Protein 5WHS (pdb70)

Nearest PDB structures (foldseek):
  5whs-assembly1_B  TM=1.001E+00  e=0.000E+00  Neurospora crassa OR74A
  5whq-assembly1_B  TM=9.980E-01  e=0.000E+00  Neurospora crassa OR74A
  6cdq-assembly1_B  TM=9.892E-01  e=3.517E-97  Burkholderia pseudomallei 1710b
  5sx2-assembly1_A  TM=9.886E-01  e=2.343E-95  Burkholderia pseudomallei 1710b
  3ut2-assembly1_B  TM=9.858E-01  e=5.248E-91  Pyricularia oryzae 70-15

Solvent-accessible surface area: 51365 Å² total

Organism: Neurospora crassa (strain ATCC 24698 / 74-OR23-1A / CBS 708.71 / DSM 1257 / FGSC 987) (NCBI:txid367110)

Radius of gyration: 34.77 Å; Cα contacts (8 Å, |Δi|>4): 2905; chains: 2; bounding box: 70×86×104 Å

Secondary structure (DSSP, 8-state):
---SSTT-S--HHHH-TTS---GGGS-S-GGG--S-TT--HHHHHHTS-HHHHHHHHHHHTT--BTTBPPGGG-THHHHHHH---GGG--TTT---SSTT-GGGSTTGGG-TT-TTHHHHHHHTHHHHHHHGGGS-HHHHHHHHHHHHHHHTT-----EEE-PPP-SS--TT----S-SSTT--TTTB---SS-PBPTT---SSTT-SSS-SS-GGG---HHHHHHHHHHHHHTTT--HHHHHHHHHHHTTS----B-S-GGGB---GGGS-GGGTT----B-STTSSGGG-BSSS------S-TTS-SSHHHHHHHHSEEEEEE-TT--EEEEEES----EEPSS-TT-EE--EE-HHHHHHHHSHHHHHHHHHHHH-HHHHHHHHHHHHHHHHHTTS-SGGG-EEEE--SSPPTTS---PPP-SBPP-HHHHHHHHHHHHHTT--HHHHHHHHHHHHTT-BTTTTB-SSTB-GGGSTTGGG-GGG-HHHHHHHHHHHHHHHHHHHSSSTTB---HHHHHHHHHHHHHHHTTSSPPP------B--GGG--TTGGGGGS-S-BGGGTB----SSS-HHHHHHHHHHHTT--HHHHHHHHHHHHHTT--TT---BT---SSTTS--SHHHHHHS-TTEEEEESSSSSSEEEEEETTT--EEEEEEHHHHHHHHSHHHHHHHHHHTSTT-HHHHHHHHHHHHHHHHTTT-TT-/---SSTT-S--HHHH-TTS---GGGS-S-GGG--S-TT--HHHHHHTS-HHHHHHHHHHHTT--BTTBPPGGG-THHHHHHH---GGG--TTT---SSTT-GGGSTTGGG-TT-TTHHHHHHTTHHHHHHHGGGS-HHHHHHHHHHHHHHHTT-------B------S---S----S-SSTT--TTTB---S-PPBPTT---SSTT-SSS-TT-GGG---HHHHHHHHHHHHHTTT--HHHHHHHHHHHTTS----BSS-GGGB---GGGS-GGGTT----B-STTSSGGG-BSSS------S-TTS-SSHHHHHHHHS-EEEEE-TTS-EEEEESS----EEPSS-TT-EE--EE-HHHHHHHHSHHHHHHHHHHHH-HHHHHHHHHHHHHHHHHTTS-SGGG-BSTT--SSPPTTS---PPP-SBPP-HHHHHHHHHHHHTT---HHHHHHHHHHHHTT-BTTTTB-SSTB-GGGSTTGGG-GGG-HHHHHHHHHHHHHHHHHHHHS-SSB---HHHHHHHHHHHHHHHHH-SPPP------B--GGG--TTGGGGGS-S-BGGGTB----SSS-HHHHHHHHHHHTT--HHHHHHHHHHHHHTT--TT---TT---SSTTS--SHHHHHHS-TTEEEEESSSSSS-EEEEETTT--EEEEE-HHHHHHHHSHHHHHHHHHHHSTT-HHHHHHHHHHHHHHHHTTT-TT-

Foldseek 3Di:
DLDPDVVHRDDPCNVCVPDDDQVLLVPQDCVLPPDDPPDDQQVLQVPFPVVVLLVVLLVLQQDADPVFGDFLSGCQLVLLLQLLQLLLAFLLQRFGGLLAVLCLDPPNVFFLSCAPVLVVVVSCVVSCVVRDSNDASSQVSLVSNVSLQVSQPADFQFGFDQRHYTRHRRDLDDLDDDPDFQDAPGQFCDDLDTHGDPPHLDRGRRDSFYDQCARVQPLDLQSRLVRQQRSVVRNPDHLLLSLLAVQQSLQADWAAAQAALVQWFHGQVPDDPVVPRHGRQGNQDPCHDNNDDRNNAGARQAQCRSHDDRRRLVVLPPFDWDWDAGNHGGIWIFGDDDDFRHDGRPDPVDGHGHIGTSNSNSQCPHVVSVVSSVVCVVPVVVSSVSNSVSSNCSNCQQQAACLSTDDDGDDPDDDQSHLYFDFDDFDEDDPVVLVVLLVQLVVLVQDLLLLQLQLCLQLLLFFNSRLDGGLFQVCCVPPPVCPFLLNQNVSNVVSQVSLVVSQVVCPPPVPRYHAASSLSSNSSNQSLLCVQEVDRFDGDDRGHHHDVSNPDNVSSVSSRDCAELLQRGHADDPVDGNQSSHSSSCSRLSHRLLLSLLSSQQSLLQQNHRPRDNAQNQDPRRNHGWLSSLQRLQDPQWDWDAPDPPQFKIWIAGPVPRHTHGMHGPSRNCCVVPPVSVVSSVQCNDPPRTVVSSVSNSVSSVSSNCSSPSVD/DQDPDVPHDDDPCRVCVPDDDLVLQPPQDVVQPPDDPPDDQQVLLVVFPVVVLLVVLLVLQQDADPVFGDFLSGCQLVLLLQLLQLLLAFLQQLFGGLLAPLCLAPPNVQFLQCAPSLVVVVSCVVSCVVSDSNAASSQCSNVSNVSLCVSQPADFQFGFDQRHYGRHHNPLDDQDDDDDFQDQVRQWPDDLDTDGHPPHLDRGRRDRFYDQCARVQPLDLQSLLSSLQRSVVRNPDHLLLSLLAVQQSLQADWADAQAAQVQWFHGQVPDDVVVPRHGRQGNQDPCHHNNDHRNNATARQALDRSHDDRRRLVVLPPFDWDWDAGNHGGIWIFGDPDDFRHDGRPDPVDGHTHIGTSNSNSLCVHVVSVVSSVVCVVPVVVSSVSNSVSSNCSNCQLVAACLSTDDDRDDPDDDLSHLDFDFDDFDEDDPVVLVVLLVLLVVLVQPLLLLQLQLLLQQLLFFNSRLDGGLFQPCCPPPPNLVQLLNQNVSNVVSQVSLVVSQCVVVVVDHRYHAASSQSSNSSSQSLQCVQEVDRFDGDGGGGHHDVSSPDNVSSVSSRDCAELLQGGHADDPVDGNQRSHSSSCSRLSHRLLLSLLSSQQSLLQQNHSPRDNAQVQDPRRRHGWNRSLLRLLPPQWDWDAPDDVQFKIWTAGPVPRHTRHMHGPSRNCCCVPPVSVVSSVQCNDPPHGVVSSVSNSVSSVSSNCSNPSVD

B-factor: mean 28.71, std 11.27, range [2.39, 112.09]

CATH classification: 1.10.520.10 (+3 more: 1.10.420.10, 1.10.520.10, 1.10.420.10)

Structure (mmCIF, N/CA/C/O backbone):
data_5WHS
#
_entry.id   5WHS
#
_cell.length_a   71.810
_cell.length_b   142.350
_cell.length_c   183.110
_cell.angle_alpha   90.00
_cell.angle_beta   90.00
_cell.angle_gamma   90.00
#
_symmetry.space_group_name_H-M   'P 21 21 21'
#
loop_
_entity.id
_entity.type
_entity.pdbx_description
1 polymer Catalase-peroxidase
2 non-polymer 'PROTOPORPHYRIN IX CONTAINING FE'
3 water water
#
loop_
_atom_site.group_PDB
_atom_site.id
_atom_site.type_symbol
_atom_site.label_atom_id
_atom_site.label_alt_id
_atom_site.label_comp_id
_atom_site.label_asym_id
_atom_site.label_entity_id
_atom_site.label_seq_id
_atom_site.pdbx_PDB_ins_code
_atom_site.Cartn_x
_atom_site.Cartn_y
_atom_site.Cartn_z
_atom_site.occupancy
_atom_site.B_iso_or_equiv
_atom_site.auth_seq_id
_atom_site.auth_comp_id
_atom_site.auth_asym_id
_atom_site.auth_atom_id
_atom_site.pdbx_PDB_model_num
ATOM 1 N N . ARG A 1 22 ? 27.812 15.222 39.757 1.00 43.36 7 ARG A N 1
ATOM 2 C CA . ARG A 1 22 ? 29.205 15.539 39.465 1.00 44.59 7 ARG A CA 1
ATOM 3 C C . ARG A 1 22 ? 29.357 16.104 38.056 1.00 44.55 7 ARG A C 1
ATOM 4 O O . ARG A 1 22 ? 28.620 15.732 37.143 1.00 44.07 7 ARG A O 1
ATOM 12 N N . LYS A 1 23 ? 30.318 17.007 37.888 1.00 44.16 8 LYS A N 1
ATOM 13 C CA . LYS A 1 23 ? 30.568 17.624 36.599 1.00 44.82 8 LYS A CA 1
ATOM 14 C C . LYS A 1 23 ? 30.688 16.552 35.497 1.00 47.35 8 LYS A C 1
ATOM 15 O O . LYS A 1 23 ? 31.756 16.305 34.940 1.00 38.94 8 LYS A O 1
ATOM 21 N N . SER A 1 24 ? 29.539 15.908 35.225 1.00 45.92 9 SER A N 1
ATOM 22 C CA . SER A 1 24 ? 29.350 14.875 34.211 1.00 39.56 9 SER A CA 1
ATOM 23 C C . SER A 1 24 ? 28.718 15.510 32.975 1.00 34.47 9 SER A C 1
ATOM 24 O O . SER A 1 24 ? 27.955 16.359 33.103 1.00 29.48 9 SER A O 1
ATOM 27 N N . ASN A 1 25 ? 29.033 15.086 31.773 1.00 32.19 10 ASN A N 1
ATOM 28 C CA . ASN A 1 25 ? 28.436 15.718 30.594 1.00 31.98 10 ASN A CA 1
ATOM 29 C C . ASN A 1 25 ? 26.987 15.439 30.269 1.00 33.53 10 ASN A C 1
ATOM 30 O O . ASN A 1 25 ? 26.627 15.114 29.189 1.00 29.45 10 ASN A O 1
ATOM 35 N N . VAL A 1 26 ? 26.152 15.618 31.262 1.00 37.62 11 VAL A N 1
ATOM 36 C CA . VAL A 1 26 ? 24.762 15.353 31.112 1.00 37.75 11 VAL A CA 1
ATOM 37 C C . VAL A 1 26 ? 23.988 16.410 31.836 1.00 38.91 11 VAL A C 1
ATOM 38 O O . VAL A 1 26 ? 24.555 17.259 32.435 1.00 35.92 11 VAL A O 1
ATOM 42 N N . GLY A 1 27 ? 22.676 16.328 31.768 1.00 41.29 12 GLY A N 1
ATOM 43 C CA . GLY A 1 27 ? 21.850 17.247 32.481 1.00 39.98 12 GLY A CA 1
ATOM 44 C C . GLY A 1 27 ? 22.104 16.966 33.930 1.00 39.42 12 GLY A C 1
ATOM 45 O O . GLY A 1 27 ? 22.060 15.830 34.367 1.00 40.64 12 GLY A O 1
ATOM 46 N N . GLY A 1 28 ? 22.385 18.006 34.691 1.00 36.98 13 GLY A N 1
ATOM 47 C CA . GLY A 1 28 ? 22.652 17.840 36.094 1.00 36.69 13 GLY A CA 1
ATOM 48 C C . GLY A 1 28 ? 24.112 17.883 36.414 1.00 35.04 13 GLY A C 1
ATOM 49 O O . GLY A 1 28 ? 24.471 17.962 37.544 1.00 31.50 13 GLY A O 1
ATOM 50 N N . GLY A 1 29 ? 24.967 17.842 35.401 1.00 34.32 14 GLY A N 1
ATOM 51 C CA . GLY A 1 29 ? 26.397 17.857 35.610 1.00 33.26 14 GLY A CA 1
ATOM 52 C C . GLY A 1 29 ? 27.062 19.146 35.233 1.00 31.24 14 GLY A C 1
ATOM 53 O O . GLY A 1 29 ? 26.457 20.021 34.691 1.00 30.03 14 GLY A O 1
ATOM 54 N N . GLY A 1 30 ? 28.329 19.254 35.553 1.00 30.78 15 GLY A N 1
ATOM 55 C CA . GLY A 1 30 ? 29.109 20.411 35.233 1.00 30.84 15 GLY A CA 1
ATOM 56 C C . GLY A 1 30 ? 29.229 21.450 36.305 1.00 31.20 15 GLY A C 1
ATOM 57 O O . GLY A 1 30 ? 28.628 21.333 37.352 1.00 30.86 15 GLY A O 1
ATOM 58 N N . THR A 1 31 ? 30.028 22.470 36.011 1.00 31.28 16 THR A N 1
ATOM 59 C CA . THR A 1 31 ? 30.256 23.606 36.892 1.00 31.04 16 THR A CA 1
ATOM 60 C C . THR A 1 31 ? 28.995 24.401 37.082 1.00 29.93 16 THR A C 1
ATOM 61 O O . THR A 1 31 ? 28.285 24.644 36.153 1.00 27.56 16 THR A O 1
ATOM 65 N N . ARG A 1 32 ? 28.720 24.764 38.317 1.00 28.68 17 ARG A N 1
ATOM 66 C CA . ARG A 1 32 ? 27.531 25.484 38.672 1.00 28.94 17 ARG A CA 1
ATOM 67 C C . ARG A 1 32 ? 27.764 26.914 39.043 1.00 27.50 17 ARG A C 1
ATOM 68 O O . ARG A 1 32 ? 28.865 27.347 39.127 1.00 26.05 17 ARG A O 1
ATOM 76 N N . ASN A 1 33 ? 26.694 27.638 39.257 1.00 25.25 18 ASN A N 1
ATOM 77 C CA . ASN A 1 33 ? 26.807 29.013 39.703 1.00 25.57 18 ASN A CA 1
ATOM 78 C C . ASN A 1 33 ? 27.486 29.102 41.073 1.00 26.81 18 ASN A C 1
ATOM 79 O O . ASN A 1 33 ? 28.246 30.042 41.322 1.00 26.17 18 ASN A O 1
ATOM 84 N N . HIS A 1 34 ? 27.228 28.133 41.934 1.00 26.55 19 HIS A N 1
ATOM 85 C CA . HIS A 1 34 ? 27.835 28.103 43.233 1.00 27.63 19 HIS A CA 1
ATOM 86 C C . HIS A 1 34 ? 29.345 27.954 43.147 1.00 28.25 19 HIS A C 1
ATOM 87 O O . HIS A 1 34 ? 30.020 28.408 44.016 1.00 29.70 19 HIS A O 1
ATOM 94 N N . ASP A 1 35 ? 29.861 27.330 42.092 1.00 27.20 20 ASP A N 1
ATOM 95 C CA . ASP A 1 35 ? 31.300 27.219 41.857 1.00 26.80 20 ASP A CA 1
ATOM 96 C C . ASP A 1 35 ? 31.886 28.555 41.392 1.00 25.27 20 ASP A C 1
ATOM 97 O O . ASP A 1 35 ? 32.920 28.990 41.879 1.00 24.68 20 ASP A O 1
ATOM 102 N N . TRP A 1 36 ? 31.233 29.219 40.475 1.00 25.35 21 TRP A N 1
ATOM 103 C CA . TRP A 1 36 ? 31.788 30.474 39.964 1.00 26.02 21 TRP A CA 1
ATOM 104 C C . TRP A 1 36 ? 31.671 31.624 40.961 1.00 23.96 21 TRP A C 1
ATOM 105 O O . TRP A 1 36 ? 32.521 32.512 40.983 1.00 23.54 21 TRP A O 1
ATOM 116 N N . TRP A 1 37 ? 30.624 31.626 41.751 1.00 23.95 22 TRP A N 1
ATOM 117 C CA . TRP A 1 37 ? 30.322 32.747 42.642 1.00 23.28 22 TRP A CA 1
ATOM 118 C C . TRP A 1 37 ? 29.954 32.243 44.031 1.00 23.10 22 TRP A C 1
ATOM 119 O O . TRP A 1 37 ? 28.786 32.268 44.422 1.00 21.76 22 TRP A O 1
ATOM 130 N N . PRO A 1 38 ? 30.947 31.793 44.809 1.00 23.03 23 PRO A N 1
ATOM 131 C CA . PRO A 1 38 ? 30.660 31.288 46.172 1.00 22.74 23 PRO A CA 1
ATOM 132 C C . PRO A 1 38 ? 30.084 32.341 47.104 1.00 22.42 23 PRO A C 1
ATOM 133 O O . PRO A 1 38 ? 29.364 31.995 48.045 1.00 22.35 23 PRO A O 1
ATOM 137 N N . ALA A 1 39 ? 30.419 33.618 46.893 1.00 21.92 24 ALA A N 1
ATOM 138 C CA . ALA A 1 39 ? 29.916 34.671 47.757 1.00 22.83 24 ALA A CA 1
ATOM 139 C C . ALA A 1 39 ? 28.486 35.071 47.414 1.00 24.77 24 ALA A C 1
ATOM 140 O O . ALA A 1 39 ? 27.858 35.781 48.199 1.00 25.23 24 ALA A O 1
ATOM 142 N N . GLN A 1 40 ? 28.013 34.687 46.235 1.00 25.64 25 GLN A N 1
ATOM 143 C CA . GLN A 1 40 ? 26.693 35.091 45.747 1.00 27.77 25 GLN A CA 1
ATOM 144 C C . GLN A 1 40 ? 25.475 34.657 46.563 1.00 28.58 25 GLN A C 1
ATOM 145 O O . GLN A 1 40 ? 25.299 33.478 46.863 1.00 28.98 25 GLN A O 1
ATOM 151 N N . LEU A 1 41 ? 24.626 35.628 46.900 1.00 27.54 26 LEU A N 1
ATOM 152 C CA . LEU A 1 41 ? 23.411 35.331 47.620 1.00 27.34 26 LEU A CA 1
ATOM 153 C C . LEU A 1 41 ? 22.506 34.404 46.821 1.00 27.08 26 LEU A C 1
ATOM 154 O O . LEU A 1 41 ? 22.317 34.592 45.623 1.00 29.72 26 LEU A O 1
ATOM 159 N N . ARG A 1 42 ? 21.962 33.378 47.455 1.00 28.60 27 ARG A N 1
ATOM 160 C CA . ARG A 1 42 ? 21.101 32.410 46.781 1.00 30.14 27 ARG A CA 1
ATOM 161 C C . ARG A 1 42 ? 19.722 32.333 47.391 1.00 28.55 27 ARG A C 1
ATOM 162 O O . ARG A 1 42 ? 19.592 32.407 48.578 1.00 28.91 27 ARG A O 1
ATOM 170 N N . LEU A 1 43 ? 18.692 32.156 46.559 1.00 27.96 28 LEU A N 1
ATOM 171 C CA . LEU A 1 43 ? 17.297 32.153 46.995 1.00 26.50 28 LEU A CA 1
ATOM 172 C C . LEU A 1 43 ? 16.695 30.760 47.062 1.00 26.82 28 LEU A C 1
ATOM 173 O O . LEU A 1 43 ? 15.471 30.626 47.045 1.00 27.46 28 LEU A O 1
ATOM 178 N N . ASN A 1 44 ? 17.489 29.730 47.149 1.00 29.75 29 ASN A N 1
ATOM 179 C CA . ASN A 1 44 ? 17.011 28.378 47.208 1.00 30.95 29 ASN A CA 1
ATOM 180 C C . ASN A 1 44 ? 16.152 28.019 48.367 1.00 31.15 29 ASN A C 1
ATOM 181 O O . ASN A 1 44 ? 15.248 27.259 48.257 1.00 34.54 29 ASN A O 1
ATOM 186 N N . ILE A 1 45 ? 16.454 28.550 49.508 1.00 28.58 30 ILE A N 1
ATOM 187 C CA . ILE A 1 45 ? 15.654 28.215 50.678 1.00 29.65 30 ILE A CA 1
ATOM 188 C C . ILE A 1 45 ? 14.233 28.766 50.642 1.00 30.42 30 ILE A C 1
ATOM 189 O O . ILE A 1 45 ? 13.407 28.393 51.474 1.00 30.70 30 ILE A O 1
ATOM 194 N N . LEU A 1 46 ? 13.919 29.594 49.682 1.00 29.60 31 LEU A N 1
ATOM 195 C CA . LEU A 1 46 ? 12.596 30.082 49.556 1.00 28.46 31 LEU A CA 1
ATOM 196 C C . LEU A 1 46 ? 11.845 29.294 48.481 1.00 31.28 31 LEU A C 1
ATOM 197 O O . LEU A 1 46 ? 10.746 29.655 48.157 1.00 29.58 31 LEU A O 1
ATOM 202 N N . ARG A 1 47 ? 12.445 28.222 47.950 1.00 34.47 32 ARG A N 1
ATOM 203 C CA . ARG A 1 47 ? 11.880 27.402 46.931 1.00 36.83 32 ARG A CA 1
ATOM 204 C C . ARG A 1 47 ? 11.866 25.961 47.356 1.00 38.35 32 ARG A C 1
ATOM 205 O O . ARG A 1 47 ? 11.968 25.081 46.536 1.00 39.92 32 ARG A O 1
ATOM 213 N N . GLN A 1 48 ? 11.749 25.700 48.621 1.00 40.01 33 GLN A N 1
ATOM 214 C CA . GLN A 1 48 ? 11.786 24.343 49.042 1.00 40.71 33 GLN A CA 1
ATOM 215 C C . GLN A 1 48 ? 10.465 23.752 49.427 1.00 41.03 33 GLN A C 1
ATOM 216 O O . GLN A 1 48 ? 9.536 24.455 49.732 1.00 41.64 33 GLN A O 1
ATOM 222 N N . HIS A 1 49 ? 10.413 22.433 49.440 1.00 41.34 34 HIS A N 1
ATOM 223 C CA . HIS A 1 49 ? 9.252 21.709 49.847 1.00 39.45 34 HIS A CA 1
ATOM 224 C C . HIS A 1 49 ? 7.974 22.049 49.110 1.00 38.08 34 HIS A C 1
ATOM 225 O O . HIS A 1 49 ? 6.935 22.225 49.703 1.00 36.65 34 HIS A O 1
ATOM 232 N N . THR A 1 50 ? 8.095 22.119 47.796 1.00 37.30 35 THR A N 1
ATOM 233 C CA . THR A 1 50 ? 7.021 22.434 46.876 1.00 36.12 35 THR A CA 1
ATOM 234 C C . THR A 1 50 ? 6.169 21.185 46.645 1.00 33.38 35 THR A C 1
ATOM 235 O O . THR A 1 50 ? 6.616 20.061 46.881 1.00 31.88 35 THR A O 1
ATOM 239 N N . PRO A 1 51 ? 4.923 21.373 46.188 1.00 30.37 36 PRO A N 1
ATOM 240 C CA . PRO A 1 51 ? 4.087 20.205 45.912 1.00 29.39 36 PRO A CA 1
ATOM 241 C C . PRO A 1 51 ? 4.655 19.277 44.860 1.00 29.65 36 PRO A C 1
ATOM 242 O O . PRO A 1 51 ? 4.382 18.074 44.890 1.00 31.07 36 PRO A O 1
ATOM 246 N N . VAL A 1 52 ? 5.399 19.803 43.926 1.00 30.23 37 VAL A N 1
ATOM 247 C CA . VAL A 1 52 ? 5.918 19.009 42.838 1.00 29.65 37 VAL A CA 1
ATOM 248 C C . VAL A 1 52 ? 6.757 17.839 43.266 1.00 30.01 37 VAL A C 1
ATOM 249 O O . VAL A 1 52 ? 6.735 16.797 42.668 1.00 28.87 37 VAL A O 1
ATOM 253 N N . SER A 1 53 ? 7.490 18.020 44.321 1.00 29.32 38 SER A N 1
ATOM 254 C CA . SER A 1 53 ? 8.291 16.977 44.822 1.00 28.42 38 SER A CA 1
ATOM 255 C C . SER A 1 53 ? 7.544 16.045 45.765 1.00 27.99 38 SER A C 1
ATOM 256 O O . SER A 1 53 ? 8.072 15.031 46.121 1.00 26.78 38 SER A O 1
ATOM 259 N N . ASN A 1 54 ? 6.309 16.379 46.143 1.00 26.36 39 ASN A N 1
ATOM 260 C CA . ASN A 1 54 ? 5.455 15.625 47.063 1.00 25.49 39 ASN A CA 1
ATOM 261 C C . ASN A 1 54 ? 4.601 14.630 46.262 1.00 25.39 39 ASN A C 1
ATOM 262 O O . ASN A 1 54 ? 3.964 15.026 45.278 1.00 24.92 39 ASN A O 1
ATOM 267 N N . PRO A 1 55 ? 4.572 13.349 46.643 1.00 25.03 40 PRO A N 1
ATOM 268 C CA . PRO A 1 55 ? 3.780 12.387 45.849 1.00 25.65 40 PRO A CA 1
ATOM 269 C C . PRO A 1 55 ? 2.308 12.364 46.240 1.00 26.84 40 PRO A C 1
ATOM 270 O O . PRO A 1 55 ? 1.460 12.024 45.409 1.00 24.37 40 PRO A O 1
ATOM 274 N N . LEU A 1 56 ? 2.004 12.705 47.496 1.00 29.16 41 LEU A N 1
ATOM 275 C CA . LEU A 1 56 ? 0.666 12.530 48.039 1.00 32.16 41 LEU A CA 1
ATOM 276 C C . LEU A 1 56 ? -0.378 13.306 47.264 1.00 36.19 41 LEU A C 1
ATOM 277 O O . LEU A 1 56 ? -0.064 14.349 46.665 1.00 37.98 41 LEU A O 1
ATOM 282 N N . ASP A 1 57 ? -1.617 12.816 47.247 1.00 40.51 42 ASP A N 1
ATOM 283 C CA . ASP A 1 57 ? -2.616 13.527 46.461 1.00 43.13 42 ASP A CA 1
ATOM 284 C C . ASP A 1 57 ? -2.843 14.912 47.044 1.00 43.57 42 ASP A C 1
ATOM 285 O O . ASP A 1 57 ? -2.667 15.147 48.238 1.00 39.50 42 ASP A O 1
ATOM 290 N N . LYS A 1 58 ? -3.218 15.838 46.170 1.00 48.04 43 LYS A N 1
ATOM 291 C CA . LYS A 1 58 ? -3.198 17.241 46.547 1.00 51.06 43 LYS A CA 1
ATOM 292 C C . LYS A 1 58 ? -4.171 17.524 47.692 1.00 47.50 43 LYS A C 1
ATOM 293 O O . LYS A 1 58 ? -3.960 18.452 48.473 1.00 37.28 43 LYS A O 1
ATOM 299 N N . ASP A 1 59 ? -5.210 16.698 47.837 1.00 50.34 44 ASP A N 1
ATOM 300 C CA . ASP A 1 59 ? -6.170 16.868 48.921 1.00 52.94 44 ASP A CA 1
ATOM 301 C C . ASP A 1 59 ? -5.614 16.426 50.272 1.00 53.58 44 ASP A C 1
ATOM 302 O O . ASP A 1 59 ? -6.161 16.822 51.307 1.00 52.60 44 ASP A O 1
ATOM 307 N N . PHE A 1 60 ? -4.622 15.549 50.282 1.00 47.90 45 PHE A N 1
ATOM 308 C CA . PHE A 1 60 ? -4.122 14.934 51.490 1.00 40.60 45 PHE A CA 1
ATOM 309 C C . PHE A 1 60 ? -3.958 15.767 52.715 1.00 39.76 45 PHE A C 1
ATOM 310 O O . PHE A 1 60 ? -3.287 16.751 52.729 1.00 40.17 45 PHE A O 1
ATOM 318 N N . ASP A 1 61 ? -4.594 15.319 53.768 1.00 37.99 46 ASP A N 1
ATOM 319 C CA . ASP A 1 61 ? -4.439 15.992 55.042 1.00 37.55 46 ASP A CA 1
ATOM 320 C C . ASP A 1 61 ? -3.928 14.971 56.055 1.00 35.64 46 ASP A C 1
ATOM 321 O O . ASP A 1 61 ? -4.606 13.967 56.320 1.00 32.11 46 ASP A O 1
ATOM 326 N N . TYR A 1 62 ? -2.747 15.172 56.619 1.00 32.72 47 TYR A N 1
ATOM 327 C CA . TYR A 1 62 ? -2.184 14.204 57.539 1.00 31.76 47 TYR A CA 1
ATOM 328 C C . TYR A 1 62 ? -2.891 14.183 58.854 1.00 32.80 47 TYR A C 1
ATOM 329 O O . TYR A 1 62 ? -3.269 13.158 59.339 1.00 31.61 47 TYR A O 1
ATOM 338 N N . ALA A 1 63 ? -3.099 15.339 59.416 1.00 33.66 48 ALA A N 1
ATOM 339 C CA . ALA A 1 63 ? -3.794 15.386 60.692 1.00 34.44 48 ALA A CA 1
ATOM 340 C C . ALA A 1 63 ? -5.049 14.526 60.668 1.00 34.88 48 ALA A C 1
ATOM 341 O O . ALA A 1 63 ? -5.307 13.758 61.602 1.00 30.96 48 ALA A O 1
ATOM 343 N N . ALA A 1 64 ? -5.828 14.633 59.609 1.00 36.99 49 ALA A N 1
ATOM 344 C CA . ALA A 1 64 ? -7.015 13.792 59.502 1.00 37.94 49 ALA A CA 1
ATOM 345 C C . ALA A 1 64 ? -6.629 12.325 59.330 1.00 34.87 49 ALA A C 1
ATOM 346 O O . ALA A 1 64 ? -7.274 11.447 59.904 1.00 32.53 49 ALA A O 1
ATOM 348 N N . ALA A 1 65 ? -5.574 12.054 58.568 1.00 33.70 50 ALA A N 1
ATOM 349 C CA . ALA A 1 65 ? -5.170 10.658 58.339 1.00 32.18 50 ALA A CA 1
ATOM 350 C C . ALA A 1 65 ? -4.602 10.035 59.616 1.00 31.18 50 ALA A C 1
ATOM 351 O O . ALA A 1 65 ? -4.845 8.861 59.895 1.00 28.41 50 ALA A O 1
ATOM 353 N N . PHE A 1 66 ? -3.882 10.801 60.415 1.00 29.59 51 PHE A N 1
ATOM 354 C CA . PHE A 1 66 ? -3.350 10.334 61.682 1.00 30.42 51 PHE A CA 1
ATOM 355 C C . PHE A 1 66 ? -4.451 10.047 62.668 1.00 30.41 51 PHE A C 1
ATOM 356 O O . PHE A 1 66 ? -4.426 9.079 63.354 1.00 28.75 51 PHE A O 1
ATOM 364 N N . LYS A 1 67 ? -5.422 10.918 62.760 1.00 31.92 52 LYS A N 1
ATOM 365 C CA . LYS A 1 67 ? -6.534 10.666 63.670 1.00 33.52 52 LYS A CA 1
ATOM 366 C C . LYS A 1 67 ? -7.269 9.360 63.341 1.00 32.26 52 LYS A C 1
ATOM 367 O O . LYS A 1 67 ? -7.839 8.740 64.226 1.00 31.81 52 LYS A O 1
ATOM 373 N N . SER A 1 68 ? -7.255 8.906 62.099 1.00 31.53 53 SER A N 1
ATOM 374 C CA . SER A 1 68 ? -7.879 7.644 61.746 1.00 30.94 53 SER A CA 1
ATOM 375 C C . SER A 1 68 ? -6.978 6.440 61.926 1.00 30.28 53 SER A C 1
ATOM 376 O O . SER A 1 68 ? -7.322 5.342 61.579 1.00 28.81 53 SER A O 1
ATOM 379 N N . LEU A 1 69 ? -5.812 6.648 62.485 1.00 29.08 54 LEU A N 1
ATOM 380 C CA . LEU A 1 69 ? -4.904 5.543 62.691 1.00 29.89 54 LEU A CA 1
ATOM 381 C C . LEU A 1 69 ? -5.421 4.623 63.778 1.00 28.82 54 LEU A C 1
ATOM 382 O O . LEU A 1 69 ? -6.089 5.049 64.709 1.00 27.26 54 LEU A O 1
ATOM 387 N N . ASP A 1 70 ? -5.132 3.346 63.637 1.00 31.04 55 ASP A N 1
ATOM 388 C CA . ASP A 1 70 ? -5.313 2.394 64.727 1.00 32.26 55 ASP A CA 1
ATOM 389 C C . ASP A 1 70 ? -4.092 2.549 65.640 1.00 32.62 55 ASP A C 1
ATOM 390 O O . ASP A 1 70 ? -3.131 1.749 65.615 1.00 33.97 55 ASP A O 1
ATOM 395 N N . TYR A 1 71 ? -4.137 3.607 66.452 1.00 32.87 56 TYR A N 1
ATOM 396 C CA . TYR A 1 71 ? -2.991 3.999 67.261 1.00 31.23 56 TYR A CA 1
ATOM 397 C C . TYR A 1 71 ? -2.499 2.848 68.151 1.00 30.54 56 TYR A C 1
ATOM 398 O O . TYR A 1 71 ? -1.311 2.578 68.237 1.00 32.53 56 TYR A O 1
ATOM 407 N N . GLU A 1 72 ? -3.424 2.125 68.763 1.00 32.40 57 GLU A N 1
ATOM 408 C CA . GLU A 1 72 ? -3.074 1.058 69.665 1.00 33.46 57 GLU A CA 1
ATOM 409 C C . GLU A 1 72 ? -2.513 -0.162 68.956 1.00 30.01 57 GLU A C 1
ATOM 410 O O . GLU A 1 72 ? -1.610 -0.829 69.462 1.00 27.73 57 GLU A O 1
ATOM 416 N N . GLY A 1 73 ? -3.052 -0.480 67.808 1.00 29.25 58 GLY A N 1
ATOM 417 C CA . GLY A 1 73 ? -2.480 -1.559 67.004 1.00 29.71 58 GLY A CA 1
ATOM 418 C C . GLY A 1 73 ? -1.044 -1.279 66.630 1.00 29.01 58 GLY A C 1
ATOM 419 O O . GLY A 1 73 ? -0.197 -2.179 66.645 1.00 28.69 58 GLY A O 1
ATOM 420 N N . LEU A 1 74 ? -0.745 -0.021 66.310 1.00 28.92 59 LEU A N 1
ATOM 421 C CA . LEU A 1 74 ? 0.616 0.357 65.946 1.00 29.91 59 LEU A CA 1
ATOM 422 C C . LEU A 1 74 ? 1.573 0.221 67.125 1.00 28.69 59 LEU A C 1
ATOM 423 O O . LEU A 1 74 ? 2.709 -0.235 66.956 1.00 27.02 59 LEU A O 1
ATOM 428 N N . LYS A 1 75 ? 1.129 0.613 68.318 1.00 29.75 60 LYS A N 1
ATOM 429 C CA . LYS A 1 75 ? 1.981 0.495 69.473 1.00 31.58 60 LYS A CA 1
ATOM 430 C C . LYS A 1 75 ? 2.270 -0.964 69.821 1.00 32.86 60 LYS A C 1
ATOM 431 O O . LYS A 1 75 ? 3.382 -1.297 70.244 1.00 33.05 60 LYS A O 1
ATOM 437 N N . LYS A 1 76 ? 1.310 -1.830 69.625 1.00 36.04 61 LYS A N 1
ATOM 438 C CA . LYS A 1 76 ? 1.432 -3.231 69.852 1.00 37.02 61 LYS A CA 1
ATOM 439 C C . LYS A 1 76 ? 2.472 -3.809 68.942 1.00 35.99 61 LYS A C 1
ATOM 440 O O . LYS A 1 76 ? 3.299 -4.589 69.347 1.00 35.64 61 LYS A O 1
ATOM 446 N N . ASP A 1 77 ? 2.403 -3.411 67.696 1.00 29.99 62 ASP A N 1
ATOM 447 C CA . ASP A 1 77 ? 3.296 -3.849 66.666 1.00 27.19 62 ASP A CA 1
ATOM 448 C C . ASP A 1 77 ? 4.715 -3.414 66.932 1.00 25.66 62 ASP A C 1
ATOM 449 O O . ASP A 1 77 ? 5.646 -4.124 66.707 1.00 25.86 62 ASP A O 1
ATOM 454 N N . LEU A 1 78 ? 4.854 -2.219 67.422 1.00 23.00 63 LEU A N 1
ATOM 455 C CA . LEU A 1 78 ? 6.102 -1.686 67.745 1.00 24.88 63 LEU A CA 1
ATOM 456 C C . LEU A 1 78 ? 6.620 -2.408 68.927 1.00 27.86 63 LEU A C 1
ATOM 457 O O . LEU A 1 78 ? 7.787 -2.511 69.105 1.00 31.10 63 LEU A O 1
ATOM 462 N N . THR A 1 79 ? 5.738 -2.915 69.746 1.00 29.42 64 THR A N 1
ATOM 463 C CA . THR A 1 79 ? 6.129 -3.641 70.915 1.00 30.94 64 THR A CA 1
ATOM 464 C C . THR A 1 79 ? 6.630 -5.031 70.536 1.00 31.71 64 THR A C 1
ATOM 465 O O . THR A 1 79 ? 7.532 -5.557 71.138 1.00 30.02 64 THR A O 1
ATOM 469 N N . LYS A 1 80 ? 6.049 -5.609 69.511 1.00 33.90 65 LYS A N 1
ATOM 470 C CA . LYS A 1 80 ? 6.463 -6.900 69.058 1.00 36.11 65 LYS A CA 1
ATOM 471 C C . LYS A 1 80 ? 7.755 -6.799 68.363 1.00 36.41 65 LYS A C 1
ATOM 472 O O . LYS A 1 80 ? 8.575 -7.671 68.486 1.00 37.85 65 LYS A O 1
ATOM 478 N N . LEU A 1 81 ? 7.931 -5.730 67.605 1.00 35.66 66 LEU A N 1
ATOM 479 C CA . LEU A 1 81 ? 9.174 -5.514 66.883 1.00 33.28 66 LEU A CA 1
ATOM 480 C C . LEU A 1 81 ? 10.373 -5.448 67.828 1.00 30.35 66 LEU A C 1
ATOM 481 O O . LEU A 1 81 ? 11.498 -5.756 67.427 1.00 29.61 66 LEU A O 1
ATOM 486 N N . MET A 1 82 ? 10.132 -5.047 69.049 1.00 28.61 67 MET A N 1
ATOM 487 C CA . MET A 1 82 ? 11.222 -4.875 69.995 1.00 28.29 67 MET A CA 1
ATOM 488 C C . MET A 1 82 ? 11.973 -6.172 70.244 1.00 27.20 67 MET A C 1
ATOM 489 O O . MET A 1 82 ? 13.188 -6.146 70.450 1.00 26.92 67 MET A O 1
ATOM 494 N N . THR A 1 83 ? 11.282 -7.302 70.250 1.00 26.24 68 THR A N 1
ATOM 495 C CA . THR A 1 83 ? 11.924 -8.589 70.506 1.00 28.19 68 THR A CA 1
ATOM 496 C C . THR A 1 83 ? 11.971 -9.468 69.274 1.00 29.29 68 THR A C 1
ATOM 497 O O . THR A 1 83 ? 12.276 -10.652 69.368 1.00 29.61 68 THR A O 1
ATOM 501 N N . ASP A 1 84 ? 11.749 -8.881 68.148 1.00 30.59 69 ASP A N 1
ATOM 502 C CA . ASP A 1 84 ? 11.765 -9.582 66.887 1.00 32.21 69 ASP A CA 1
ATOM 503 C C . ASP A 1 84 ? 13.086 -9.498 66.125 1.00 31.11 69 ASP A C 1
ATOM 504 O O . ASP A 1 84 ? 13.175 -8.898 65.103 1.00 30.78 69 ASP A O 1
ATOM 509 N N . SER A 1 85 ? 14.116 -10.145 66.664 1.00 31.14 70 SER A N 1
ATOM 510 C CA . SER A 1 85 ? 15.446 -10.137 66.064 1.00 28.48 70 SER A CA 1
ATOM 511 C C . SER A 1 85 ? 15.538 -10.624 64.607 1.00 28.57 70 SER A C 1
ATOM 512 O O . SER A 1 85 ? 15.204 -11.774 64.298 1.00 30.59 70 SER A O 1
ATOM 515 N N . GLN A 1 86 ? 16.042 -9.738 63.761 1.00 27.51 71 GLN A N 1
ATOM 516 C CA . GLN A 1 86 ? 16.266 -9.981 62.367 1.00 27.91 71 GLN A CA 1
ATOM 517 C C . GLN A 1 86 ? 17.686 -10.436 62.226 1.00 27.79 71 GLN A C 1
ATOM 518 O O . GLN A 1 86 ? 18.552 -10.013 62.881 1.00 24.85 71 GLN A O 1
ATOM 524 N N . ASP A 1 87 ? 17.915 -11.366 61.362 1.00 31.10 72 ASP A N 1
ATOM 525 C CA . ASP A 1 87 ? 19.267 -11.903 61.244 1.00 32.89 72 ASP A CA 1
ATOM 526 C C . ASP A 1 87 ? 20.228 -10.965 60.601 1.00 30.30 72 ASP A C 1
ATOM 527 O O . ASP A 1 87 ? 21.406 -11.023 60.854 1.00 31.19 72 ASP A O 1
ATOM 532 N N . TRP A 1 88 ? 19.681 -10.075 59.796 1.00 27.36 73 TRP A N 1
ATOM 533 C CA . TRP A 1 88 ? 20.453 -9.114 59.056 1.00 26.68 73 TRP A CA 1
ATOM 534 C C . TRP A 1 88 ? 21.008 -8.000 59.931 1.00 25.80 73 TRP A C 1
ATOM 535 O O . TRP A 1 88 ? 21.945 -7.349 59.576 1.00 26.53 73 TRP A O 1
ATOM 546 N N . TRP A 1 89 ? 20.434 -7.840 61.092 1.00 24.35 74 TRP A N 1
ATOM 547 C CA . TRP A 1 89 ? 20.941 -6.869 62.060 1.00 25.38 74 TRP A CA 1
ATOM 548 C C . TRP A 1 89 ? 20.403 -7.274 63.432 1.00 25.10 74 TRP A C 1
ATOM 549 O O . TRP A 1 89 ? 19.385 -6.748 63.904 1.00 24.30 74 TRP A O 1
ATOM 560 N N . PRO A 1 90 ? 21.011 -8.228 64.090 1.00 27.23 75 PRO A N 1
ATOM 561 C CA . PRO A 1 90 ? 20.489 -8.711 65.391 1.00 29.63 75 PRO A CA 1
ATOM 562 C C . PRO A 1 90 ? 20.373 -7.762 66.566 1.00 29.40 75 PRO A C 1
ATOM 563 O O . PRO A 1 90 ? 21.097 -6.816 66.731 1.00 29.67 75 PRO A O 1
ATOM 567 N N . ALA A 1 91 ? 19.389 -8.067 67.385 1.00 29.49 76 ALA A N 1
ATOM 568 C CA . ALA A 1 91 ? 19.090 -7.288 68.565 1.00 29.61 76 ALA A CA 1
ATOM 569 C C . ALA A 1 91 ? 20.016 -7.646 69.656 1.00 28.71 76 ALA A C 1
ATOM 570 O O . ALA A 1 91 ? 20.282 -8.775 69.853 1.00 28.13 76 ALA A O 1
ATOM 572 N N . ASP A 1 92 ? 20.500 -6.662 70.396 1.00 28.22 77 ASP A N 1
ATOM 573 C CA . ASP A 1 92 ? 21.373 -6.932 71.504 1.00 27.35 77 ASP A CA 1
ATOM 574 C C . ASP A 1 92 ? 20.471 -7.323 72.594 1.00 26.16 77 ASP A C 1
ATOM 575 O O . ASP A 1 92 ? 19.436 -6.772 72.744 1.00 25.95 77 ASP A O 1
ATOM 580 N N . PHE A 1 93 ? 20.865 -8.292 73.362 1.00 25.80 78 PHE A N 1
ATOM 581 C CA . PHE A 1 93 ? 20.079 -8.742 74.470 1.00 25.34 78 PHE A CA 1
ATOM 582 C C . PHE A 1 93 ? 18.704 -9.210 74.021 1.00 25.47 78 PHE A C 1
ATOM 583 O O . PHE A 1 93 ? 17.878 -9.540 74.821 1.00 26.30 78 PHE A O 1
ATOM 591 N N . GLY A 1 94 ? 18.496 -9.215 72.717 1.00 25.47 79 GLY A N 1
ATOM 592 C CA . GLY A 1 94 ? 17.273 -9.625 72.124 1.00 24.84 79 GLY A CA 1
ATOM 593 C C . GLY A 1 94 ? 16.217 -8.576 72.198 1.00 26.98 79 GLY A C 1
ATOM 594 O O . GLY A 1 94 ? 15.060 -8.878 72.144 1.00 27.91 79 GLY A O 1
ATOM 595 N N . HIS A 1 95 ? 16.625 -7.331 72.328 1.00 27.50 80 HIS A N 1
ATOM 596 C CA . HIS A 1 95 ? 15.690 -6.253 72.415 1.00 26.43 80 HIS A CA 1
ATOM 597 C C . HIS A 1 95 ? 16.272 -5.071 71.716 1.00 25.55 80 HIS A C 1
ATOM 598 O O . HIS A 1 95 ? 17.311 -4.612 72.095 1.00 25.70 80 HIS A O 1
ATOM 605 N N . TYR A 1 96 ? 15.587 -4.573 70.708 1.00 24.98 81 TYR A N 1
ATOM 606 C CA . TYR A 1 96 ? 16.062 -3.458 69.901 1.00 24.62 81 TYR A CA 1
ATOM 607 C C . TYR A 1 96 ? 15.842 -2.097 70.571 1.00 24.47 81 TYR A C 1
ATOM 608 O O . TYR A 1 96 ? 16.088 -1.071 69.925 1.00 24.89 81 TYR A O 1
ATOM 617 N N . GLY A 1 97 ? 15.403 -2.072 71.828 1.00 23.83 82 GLY A N 1
ATOM 618 C CA . GLY A 1 97 ? 15.009 -0.844 72.478 1.00 24.04 82 GLY A CA 1
ATOM 619 C C . GLY A 1 97 ? 16.139 0.160 72.641 1.00 26.09 82 GLY A C 1
ATOM 620 O O . GLY A 1 97 ? 15.983 1.352 72.394 1.00 25.50 82 GLY A O 1
ATOM 621 N N . GLY A 1 98 ? 17.304 -0.267 73.038 1.00 27.99 83 GLY A N 1
ATOM 622 C CA . GLY A 1 98 ? 18.356 0.692 73.148 1.00 27.53 83 GLY A CA 1
ATOM 623 C C . GLY A 1 98 ? 18.595 1.381 71.840 1.00 26.73 83 GLY A C 1
ATOM 624 O O . GLY A 1 98 ? 18.800 2.545 71.814 1.00 27.14 83 GLY A O 1
ATOM 625 N N . LEU A 1 99 ? 18.570 0.632 70.757 1.00 24.92 84 LEU A N 1
ATOM 626 C CA . LEU A 1 99 ? 18.789 1.173 69.455 1.00 23.83 84 LEU A CA 1
ATOM 627 C C . LEU A 1 99 ? 17.722 2.129 69.083 1.00 23.33 84 LEU A C 1
ATOM 628 O O . LEU A 1 99 ? 17.992 3.144 68.546 1.00 23.65 84 LEU A O 1
ATOM 633 N N . PHE A 1 100 ? 16.495 1.786 69.386 1.00 22.20 85 PHE A N 1
ATOM 634 C CA . PHE A 1 100 ? 15.380 2.633 69.056 1.00 21.85 85 PHE A CA 1
ATOM 635 C C . PHE A 1 100 ? 15.336 3.897 69.863 1.00 21.91 85 PHE A C 1
ATOM 636 O O . PHE A 1 100 ? 14.819 4.873 69.439 1.00 21.71 85 PHE A O 1
ATOM 644 N N . ILE A 1 101 ? 15.911 3.856 71.034 1.00 21.70 86 ILE A N 1
ATOM 645 C CA . ILE A 1 101 ? 15.977 5.053 71.851 1.00 21.45 86 ILE A CA 1
ATOM 646 C C . ILE A 1 101 ? 17.065 6.000 71.338 1.00 21.71 86 ILE A C 1
ATOM 647 O O . ILE A 1 101 ? 16.835 7.211 71.247 1.00 22.14 86 ILE A O 1
ATOM 652 N N . ARG A 1 102 ? 18.199 5.437 70.934 1.00 22.60 87 ARG A N 1
ATOM 653 C CA . ARG A 1 102 ? 19.273 6.232 70.362 1.00 22.88 87 ARG A CA 1
ATOM 654 C C . ARG A 1 102 ? 18.737 6.868 69.078 1.00 20.81 87 ARG A C 1
ATOM 655 O O . ARG A 1 102 ? 18.979 8.045 68.814 1.00 18.86 87 ARG A O 1
ATOM 663 N N . MET A 1 103 ? 18.001 6.084 68.291 1.00 19.96 88 MET A N 1
ATOM 664 C CA . MET A 1 103 ? 17.410 6.582 67.048 1.00 20.01 88 MET A CA 1
ATOM 665 C C . MET A 1 103 ? 16.566 7.840 67.312 1.00 19.79 88 MET A C 1
ATOM 666 O O . MET A 1 103 ? 16.837 8.910 66.763 1.00 17.37 88 MET A O 1
ATOM 671 N N . ALA A 1 104 ? 15.556 7.730 68.175 1.00 20.35 89 ALA A N 1
ATOM 672 C CA . ALA A 1 104 ? 14.710 8.885 68.438 1.00 19.94 89 ALA A CA 1
ATOM 673 C C . ALA A 1 104 ? 15.482 10.021 69.095 1.00 21.12 89 ALA A C 1
ATOM 674 O O . ALA A 1 104 ? 15.199 11.197 68.882 1.00 20.55 89 ALA A O 1
ATOM 692 N N . HIS A 1 106 ? 18.551 10.826 68.408 1.00 24.40 91 HIS A N 1
ATOM 693 C CA . HIS A 1 106 ? 19.299 11.531 67.364 1.00 22.38 91 HIS A CA 1
ATOM 694 C C . HIS A 1 106 ? 18.351 12.292 66.430 1.00 20.02 91 HIS A C 1
ATOM 695 O O . HIS A 1 106 ? 18.733 13.337 65.912 1.00 19.85 91 HIS A O 1
ATOM 702 N N . SER A 1 107 ? 17.140 11.794 66.204 1.00 19.07 92 SER A N 1
ATOM 703 C CA . SER A 1 107 ? 16.156 12.530 65.406 1.00 18.28 92 SER A CA 1
ATOM 704 C C . SER A 1 107 ? 15.826 13.870 66.065 1.00 17.82 92 SER A C 1
ATOM 705 O O . SER A 1 107 ? 15.899 14.925 65.422 1.00 18.17 92 SER A O 1
ATOM 708 N N . ALA A 1 108 ? 15.480 13.841 67.351 1.00 16.90 93 ALA A N 1
ATOM 709 C CA . ALA A 1 108 ? 15.168 15.050 68.108 1.00 16.53 93 ALA A CA 1
ATOM 710 C C . ALA A 1 108 ? 16.388 15.836 68.562 1.00 16.44 93 ALA A C 1
ATOM 711 O O . ALA A 1 108 ? 16.298 17.033 68.770 1.00 16.70 93 ALA A O 1
ATOM 713 N N . GLY A 1 109 ? 17.527 15.193 68.708 1.00 17.05 94 GLY A N 1
ATOM 714 C CA . GLY A 1 109 ? 18.663 15.855 69.314 1.00 16.92 94 GLY A CA 1
ATOM 715 C C . GLY A 1 109 ? 19.458 16.832 68.505 1.00 17.32 94 GLY A C 1
ATOM 716 O O . GLY A 1 109 ? 20.472 17.368 68.987 1.00 16.51 94 GLY A O 1
ATOM 717 N N . THR A 1 110 ? 19.081 17.075 67.248 1.00 18.01 95 THR A N 1
ATOM 718 C CA . THR A 1 110 ? 19.827 18.061 66.449 1.00 19.55 95 THR A CA 1
ATOM 719 C C . THR A 1 110 ? 19.276 19.481 66.644 1.00 20.23 95 THR A C 1
ATOM 720 O O . THR A 1 110 ? 19.977 20.432 66.252 1.00 18.17 95 THR A O 1
ATOM 724 N N . TYR A 1 111 ? 18.105 19.532 67.287 1.00 22.22 96 TYR A N 1
ATOM 725 C CA . TYR A 1 111 ? 17.446 20.752 67.625 1.00 24.63 96 TYR A CA 1
ATOM 726 C C . TYR A 1 111 ? 18.455 21.654 68.297 1.00 24.57 96 TYR A C 1
ATOM 727 O O . TYR A 1 111 ? 19.456 21.214 68.874 1.00 29.84 96 TYR A O 1
ATOM 736 N N . ARG A 1 112 ? 18.157 22.937 68.138 1.00 25.04 97 ARG A N 1
ATOM 737 C CA . ARG A 1 112 ? 18.862 24.112 68.631 1.00 28.10 97 ARG A CA 1
ATOM 738 C C . ARG A 1 112 ? 17.919 25.341 68.659 1.00 28.71 97 ARG A C 1
ATOM 739 O O . ARG A 1 112 ? 17.235 25.617 67.740 1.00 30.24 97 ARG A O 1
ATOM 747 N N . VAL A 1 113 ? 17.908 26.046 69.761 1.00 28.03 98 VAL A N 1
ATOM 748 C CA . VAL A 1 113 ? 17.073 27.180 70.096 1.00 27.22 98 VAL A CA 1
ATOM 749 C C . VAL A 1 113 ? 17.496 28.469 69.487 1.00 27.12 98 VAL A C 1
ATOM 750 O O . VAL A 1 113 ? 16.740 29.369 69.416 1.00 27.25 98 VAL A O 1
ATOM 754 N N . THR A 1 114 ? 18.731 28.551 69.062 1.00 26.81 99 THR A N 1
ATOM 755 C CA . THR A 1 114 ? 19.243 29.726 68.474 1.00 28.21 99 THR A CA 1
ATOM 756 C C . THR A 1 114 ? 18.470 30.178 67.274 1.00 28.93 99 THR A C 1
ATOM 757 O O . THR A 1 114 ? 18.228 31.350 67.128 1.00 30.77 99 THR A O 1
ATOM 761 N N . ASP A 1 115 ? 18.099 29.254 66.403 1.00 27.68 100 ASP A N 1
ATOM 762 C CA . ASP A 1 115 ? 17.351 29.575 65.227 1.00 26.44 100 ASP A CA 1
ATOM 763 C C . ASP A 1 115 ? 16.161 28.708 65.128 1.00 26.23 100 ASP A C 1
ATOM 764 O O . ASP A 1 115 ? 15.336 28.883 64.304 1.00 25.10 100 ASP A O 1
ATOM 769 N N . GLY A 1 116 ? 16.076 27.744 66.006 1.00 25.50 101 GLY A N 1
ATOM 770 C CA . GLY A 1 116 ? 14.921 26.867 66.023 1.00 24.30 101 GLY A CA 1
ATOM 771 C C . GLY A 1 116 ? 14.961 25.751 65.016 1.00 23.42 101 GLY A C 1
ATOM 772 O O . GLY A 1 116 ? 14.046 24.926 64.993 1.00 24.36 101 GLY A O 1
ATOM 773 N N . ARG A 1 117 ? 16.036 25.654 64.281 1.00 23.93 102 ARG A N 1
ATOM 774 C CA . ARG A 1 117 ? 16.181 24.649 63.284 1.00 25.16 102 ARG A CA 1
ATOM 775 C C . ARG A 1 117 ? 16.626 23.326 63.846 1.00 24.50 102 ARG A C 1
ATOM 776 O O . ARG A 1 117 ? 17.026 23.221 64.953 1.00 22.74 102 ARG A O 1
ATOM 784 N N . GLY A 1 118 ? 16.523 22.295 63.043 1.00 25.04 103 GLY A N 1
ATOM 785 C CA . GLY A 1 118 ? 16.838 20.994 63.535 1.00 23.50 103 GLY A CA 1
ATOM 786 C C . GLY A 1 118 ? 15.666 20.329 64.224 1.00 22.35 103 GLY A C 1
ATOM 787 O O . GLY A 1 118 ? 14.538 20.781 64.179 1.00 22.97 103 GLY A O 1
ATOM 788 N N . GLY A 1 119 ? 15.979 19.230 64.900 1.00 20.73 104 GLY A N 1
ATOM 789 C CA . GLY A 1 119 ? 14.962 18.442 65.576 1.00 18.85 104 GLY A CA 1
ATOM 790 C C . GLY A 1 119 ? 14.339 17.393 64.689 1.00 18.09 104 GLY A C 1
ATOM 791 O O . GLY A 1 119 ? 14.662 17.253 63.507 1.00 18.85 104 GLY A O 1
ATOM 792 N N . GLY A 1 120 ? 13.409 16.648 65.280 1.00 16.88 105 GLY A N 1
ATOM 793 C CA . GLY A 1 120 ? 12.688 15.605 64.595 1.00 16.45 105 GLY A CA 1
ATOM 794 C C . GLY A 1 120 ? 11.354 15.966 63.976 1.00 15.95 105 GLY A C 1
ATOM 795 O O . GLY A 1 120 ? 10.594 15.075 63.606 1.00 12.95 105 GLY A O 1
ATOM 796 N N . GLY A 1 121 ? 11.041 17.234 63.868 1.00 18.51 106 GLY A N 1
ATOM 797 C CA . GLY A 1 121 ? 9.712 17.644 63.395 1.00 19.12 106 GLY A CA 1
ATOM 798 C C . GLY A 1 121 ? 9.415 17.267 61.962 1.00 20.01 106 GLY A C 1
ATOM 799 O O . GLY A 1 121 ? 8.249 17.234 61.577 1.00 19.56 106 GLY A O 1
ATOM 800 N N . GLU A 1 122 ? 10.449 16.991 61.162 1.00 21.58 107 GLU A N 1
ATOM 801 C CA . GLU A 1 122 ? 10.253 16.718 59.746 1.00 22.87 107 GLU A CA 1
ATOM 802 C C . GLU A 1 122 ? 10.895 15.426 59.275 1.00 21.91 107 GLU A C 1
ATOM 803 O O . GLU A 1 122 ? 10.903 15.163 58.068 1.00 24.05 107 GLU A O 1
ATOM 809 N N . GLY A 1 123 ? 11.409 14.606 60.180 1.00 19.72 108 GLY A N 1
ATOM 810 C CA . GLY A 1 123 ? 12.005 13.328 59.792 1.00 18.78 108 GLY A CA 1
ATOM 811 C C . GLY A 1 123 ? 13.220 13.465 58.909 1.00 18.62 108 GLY A C 1
ATOM 812 O O . GLY A 1 123 ? 13.508 12.577 58.125 1.00 17.22 108 GLY A O 1
ATOM 813 N N . GLN A 1 124 ? 13.964 14.568 59.056 1.00 19.64 109 GLN A N 1
ATOM 814 C CA . GLN A 1 124 ? 15.117 14.822 58.189 1.00 19.21 109 GLN A CA 1
ATOM 815 C C . GLN A 1 124 ? 16.232 13.809 58.373 1.00 19.48 109 GLN A C 1
ATOM 816 O O . GLN A 1 124 ? 17.190 13.827 57.599 1.00 20.23 109 GLN A O 1
ATOM 822 N N . GLN A 1 125 ? 16.145 12.944 59.346 1.00 20.43 110 GLN A N 1
ATOM 823 C CA . GLN A 1 125 ? 17.158 11.951 59.539 1.00 20.87 110 GLN A CA 1
ATOM 824 C C . GLN A 1 125 ? 17.230 10.957 58.398 1.00 20.65 110 GLN A C 1
ATOM 825 O O . GLN A 1 125 ? 18.233 10.350 58.236 1.00 22.13 110 GLN A O 1
ATOM 831 N N . ARG A 1 126 ? 16.179 10.773 57.619 1.00 20.94 111 ARG A N 1
ATOM 832 C CA . ARG A 1 126 ? 16.221 9.889 56.447 1.00 21.20 111 ARG A CA 1
ATOM 833 C C . ARG A 1 126 ? 17.095 10.464 55.331 1.00 21.82 111 ARG A C 1
ATOM 834 O O . ARG A 1 126 ? 17.606 9.709 54.516 1.00 24.04 111 ARG A O 1
ATOM 842 N N . PHE A 1 127 ? 17.204 11.790 55.258 1.00 20.57 112 PHE A N 1
ATOM 843 C CA . PHE A 1 127 ? 17.873 12.464 54.155 1.00 19.92 112 PHE A CA 1
ATOM 844 C C . PHE A 1 127 ? 19.292 12.919 54.547 1.00 19.13 112 PHE A C 1
ATOM 845 O O . PHE A 1 127 ? 19.659 13.003 55.727 1.00 19.35 112 PHE A O 1
ATOM 853 N N . ALA A 1 128 ? 20.111 13.202 53.541 1.00 18.66 113 ALA A N 1
ATOM 854 C CA . ALA A 1 128 ? 21.426 13.764 53.729 1.00 21.34 113 ALA A CA 1
ATOM 855 C C . ALA A 1 128 ? 21.294 15.187 54.284 1.00 23.80 113 ALA A C 1
ATOM 856 O O . ALA A 1 128 ? 20.304 15.876 54.012 1.00 22.62 113 ALA A O 1
ATOM 858 N N . PRO A 1 129 ? 22.262 15.637 55.081 1.00 24.23 114 PRO A N 1
ATOM 859 C CA . PRO A 1 129 ? 23.439 14.881 55.537 1.00 25.44 114 PRO A CA 1
ATOM 860 C C . PRO A 1 129 ? 23.181 14.062 56.799 1.00 24.70 114 PRO A C 1
ATOM 861 O O . PRO A 1 129 ? 24.051 13.291 57.194 1.00 24.98 114 PRO A O 1
ATOM 865 N N . LEU A 1 130 ? 22.085 14.271 57.487 1.00 24.52 115 LEU A N 1
ATOM 866 C CA . LEU A 1 130 ? 21.831 13.584 58.729 1.00 24.95 115 LEU A CA 1
ATOM 867 C C . LEU A 1 130 ? 21.842 12.082 58.643 1.00 24.88 115 LEU A C 1
ATOM 868 O O . LEU A 1 130 ? 22.236 11.432 59.564 1.00 24.56 115 LEU A O 1
ATOM 873 N N . ASN A 1 131 ? 21.405 11.528 57.532 1.00 22.68 116 ASN A N 1
ATOM 874 C CA . ASN A 1 131 ? 21.423 10.082 57.406 1.00 21.19 116 ASN A CA 1
ATOM 875 C C . ASN A 1 131 ? 22.846 9.507 57.358 1.00 20.61 116 ASN A C 1
ATOM 876 O O . ASN A 1 131 ? 23.023 8.320 57.588 1.00 22.14 116 ASN A O 1
ATOM 881 N N . SER A 1 132 ? 23.837 10.345 57.077 1.00 20.45 117 SER A N 1
ATOM 882 C CA . SER A 1 132 ? 25.222 9.923 56.883 1.00 20.01 117 SER A CA 1
ATOM 883 C C . SER A 1 132 ? 26.180 10.594 57.866 1.00 20.88 117 SER A C 1
ATOM 884 O O . SER A 1 132 ? 27.386 10.597 57.649 1.00 22.79 117 SER A O 1
ATOM 887 N N . TRP A 1 133 ? 25.653 11.159 58.932 1.00 22.27 118 TRP A N 1
ATOM 888 C CA . TRP A 1 133 ? 26.474 11.793 59.956 1.00 23.49 118 TRP A CA 1
ATOM 889 C C . TRP A 1 133 ? 27.292 10.759 60.723 1.00 24.39 118 TRP A C 1
ATOM 890 O O . TRP A 1 133 ? 26.857 9.621 60.901 1.00 25.11 118 TRP A O 1
ATOM 901 N N . PRO A 1 134 ? 28.463 11.146 61.221 1.00 25.59 119 PRO A N 1
ATOM 902 C CA . PRO A 1 134 ? 29.270 10.208 62.004 1.00 26.21 119 PRO A CA 1
ATOM 903 C C . PRO A 1 134 ? 28.598 9.761 63.291 1.00 26.74 119 PRO A C 1
ATOM 904 O O . PRO A 1 134 ? 28.994 8.745 63.842 1.00 28.65 119 PRO A O 1
ATOM 908 N N . ASP A 1 135 ? 27.614 10.514 63.784 1.00 26.49 120 ASP A N 1
ATOM 909 C CA . ASP A 1 135 ? 26.864 10.080 64.957 1.00 27.02 120 ASP A CA 1
ATOM 910 C C . ASP A 1 135 ? 25.708 9.155 64.633 1.00 26.58 120 ASP A C 1
ATOM 911 O O . ASP A 1 135 ? 25.130 8.573 65.554 1.00 29.12 120 ASP A O 1
ATOM 916 N N . ASN A 1 136 ? 25.332 8.995 63.357 1.00 24.95 121 ASN A N 1
ATOM 917 C CA . ASN A 1 136 ? 24.147 8.211 63.032 1.00 23.64 121 ASN A CA 1
ATOM 918 C C . ASN A 1 136 ? 24.490 6.883 62.367 1.00 23.07 121 ASN A C 1
ATOM 919 O O . ASN A 1 136 ? 23.654 6.306 61.654 1.00 21.15 121 ASN A O 1
ATOM 924 N N . VAL A 1 137 ? 25.703 6.378 62.620 1.00 22.17 122 VAL A N 1
ATOM 925 C CA . VAL A 1 137 ? 26.073 5.054 62.170 1.00 22.02 122 VAL A CA 1
ATOM 926 C C . VAL A 1 137 ? 25.038 4.057 62.698 1.00 20.97 122 VAL A C 1
ATOM 927 O O . VAL A 1 137 ? 24.548 4.206 63.819 1.00 19.82 122 VAL A O 1
ATOM 931 N N . SER A 1 138 ? 24.655 3.103 61.853 1.00 19.73 123 SER A N 1
ATOM 932 C CA . SER A 1 138 ? 23.823 1.997 62.270 1.00 19.37 123 SER A CA 1
ATOM 933 C C . SER A 1 138 ? 22.357 2.407 62.456 1.00 20.13 123 SER A C 1
ATOM 934 O O . SER A 1 138 ? 21.485 1.550 62.613 1.00 20.09 123 SER A O 1
ATOM 937 N N . LEU A 1 139 ? 22.050 3.698 62.394 1.00 20.00 124 LEU A N 1
ATOM 938 C CA . LEU A 1 139 ? 20.642 4.082 62.440 1.00 19.24 124 LEU A CA 1
ATOM 939 C C . LEU A 1 139 ? 19.942 3.922 61.096 1.00 20.16 124 LEU A C 1
ATOM 940 O O . LEU A 1 139 ? 18.679 3.809 61.071 1.00 21.88 124 LEU A O 1
ATOM 945 N N . ASP A 1 140 ? 20.706 3.763 60.050 1.00 20.51 125 ASP A N 1
ATOM 946 C CA . ASP A 1 140 ? 20.165 3.433 58.788 1.00 20.36 125 ASP A CA 1
ATOM 947 C C . ASP A 1 140 ? 19.507 2.051 58.954 1.00 21.95 125 ASP A C 1
ATOM 948 O O . ASP A 1 140 ? 18.445 1.825 58.458 1.00 20.11 125 ASP A O 1
ATOM 953 N N . LYS A 1 141 ? 20.161 1.131 59.642 1.00 23.40 126 LYS A N 1
ATOM 954 C CA . LYS A 1 141 ? 19.586 -0.178 59.909 1.00 26.86 126 LYS A CA 1
ATOM 955 C C . LYS A 1 141 ? 18.373 -0.094 60.877 1.00 26.91 126 LYS A C 1
ATOM 956 O O . LYS A 1 141 ? 17.369 -0.795 60.712 1.00 26.86 126 LYS A O 1
ATOM 962 N N . ALA A 1 142 ? 18.472 0.784 61.877 1.00 26.00 127 ALA A N 1
ATOM 963 C CA . ALA A 1 142 ? 17.364 1.018 62.806 1.00 25.05 127 ALA A CA 1
ATOM 964 C C . ALA A 1 142 ? 16.070 1.341 62.056 1.00 23.98 127 ALA A C 1
ATOM 965 O O . ALA A 1 142 ? 15.037 0.693 62.278 1.00 26.12 127 ALA A O 1
ATOM 967 N N . ARG A 1 143 ? 16.129 2.332 61.166 1.00 22.12 128 ARG A N 1
ATOM 968 C CA . ARG A 1 143 ? 14.966 2.735 60.364 1.00 21.61 128 ARG A CA 1
ATOM 969 C C . ARG A 1 143 ? 14.532 1.678 59.376 1.00 20.24 128 ARG A C 1
ATOM 970 O O . ARG A 1 143 ? 13.351 1.600 59.059 1.00 20.46 128 ARG A O 1
ATOM 978 N N . ARG A 1 144 ? 15.469 0.930 58.807 1.00 19.95 129 ARG A N 1
ATOM 979 C CA . ARG A 1 144 ? 15.082 -0.152 57.930 1.00 20.62 129 ARG A CA 1
ATOM 980 C C . ARG A 1 144 ? 14.276 -1.219 58.683 1.00 20.31 129 ARG A C 1
ATOM 981 O O . ARG A 1 144 ? 13.346 -1.833 58.117 1.00 18.98 129 ARG A O 1
ATOM 989 N N . LEU A 1 145 ? 14.616 -1.449 59.953 1.00 19.52 130 LEU A N 1
ATOM 990 C CA . LEU A 1 145 ? 13.825 -2.362 60.767 1.00 19.68 130 LEU A CA 1
ATOM 991 C C . LEU A 1 145 ? 12.355 -1.934 60.832 1.00 19.31 130 LEU A C 1
ATOM 992 O O . LEU A 1 145 ? 11.473 -2.787 60.943 1.00 18.73 130 LEU A O 1
ATOM 997 N N . LEU A 1 146 ? 12.095 -0.636 60.745 1.00 18.43 131 LEU A N 1
ATOM 998 C CA . LEU A 1 146 ? 10.739 -0.110 60.847 1.00 19.10 131 LEU A CA 1
ATOM 999 C C . LEU A 1 146 ? 9.979 -0.070 59.515 1.00 20.91 131 LEU A C 1
ATOM 1000 O O . LEU A 1 146 ? 8.795 0.277 59.507 1.00 21.25 131 LEU A O 1
ATOM 1005 N N . TRP A 1 147 ? 10.600 -0.360 58.386 1.00 21.11 132 TRP A N 1
ATOM 1006 C CA . TRP A 1 147 ? 9.874 -0.266 57.140 1.00 20.52 132 TRP A CA 1
ATOM 1007 C C . TRP A 1 147 ? 8.652 -1.190 57.086 1.00 19.17 132 TRP A C 1
ATOM 1008 O O . TRP A 1 147 ? 7.640 -0.739 56.632 1.00 20.19 132 TRP A O 1
ATOM 1019 N N . PRO A 1 148 ? 8.775 -2.485 57.545 1.00 18.08 133 PRO A N 1
ATOM 1020 C CA . PRO A 1 148 ? 7.543 -3.269 57.463 1.00 17.84 133 PRO A CA 1
ATOM 1021 C C . PRO A 1 148 ? 6.321 -2.651 58.130 1.00 17.22 133 PRO A C 1
ATOM 1022 O O . PRO A 1 148 ? 5.281 -2.690 57.573 1.00 16.51 133 PRO A O 1
ATOM 1026 N N . ILE A 1 149 ? 6.492 -2.090 59.308 1.00 17.56 134 ILE A N 1
ATOM 1027 C CA . ILE A 1 149 ? 5.451 -1.443 60.033 1.00 18.82 134 ILE A CA 1
ATOM 1028 C C . ILE A 1 149 ? 5.027 -0.178 59.300 1.00 20.02 134 ILE A C 1
ATOM 1029 O O . ILE A 1 149 ? 3.897 0.133 59.309 1.00 21.94 134 ILE A O 1
ATOM 1034 N N . LYS A 1 150 ? 5.935 0.560 58.674 1.00 20.79 135 LYS A N 1
ATOM 1035 C CA . LYS A 1 150 ? 5.584 1.734 57.934 1.00 21.40 135 LYS A CA 1
ATOM 1036 C C . LYS A 1 150 ? 4.776 1.306 56.729 1.00 22.15 135 LYS A C 1
ATOM 1037 O O . LYS A 1 150 ? 3.796 1.909 56.412 1.00 21.20 135 LYS A O 1
ATOM 1043 N N . GLN A 1 151 ? 5.182 0.246 56.089 1.00 23.16 136 GLN A N 1
ATOM 1044 C CA . GLN A 1 151 ? 4.473 -0.290 54.984 1.00 25.40 136 GLN A CA 1
ATOM 1045 C C . GLN A 1 151 ? 3.058 -0.686 55.377 1.00 26.68 136 GLN A C 1
ATOM 1046 O O . GLN A 1 151 ? 2.162 -0.475 54.620 1.00 26.86 136 GLN A O 1
ATOM 1052 N N . LYS A 1 152 ? 2.863 -1.249 56.560 1.00 27.99 137 LYS A N 1
ATOM 1053 C CA . LYS A 1 152 ? 1.554 -1.690 57.012 1.00 29.08 137 LYS A CA 1
ATOM 1054 C C . LYS A 1 152 ? 0.603 -0.507 57.150 1.00 27.69 137 LYS A C 1
ATOM 1055 O O . LYS A 1 152 ? -0.440 -0.470 56.513 1.00 28.27 137 LYS A O 1
ATOM 1061 N N . TYR A 1 153 ? 0.987 0.481 57.940 1.00 26.15 138 TYR A N 1
ATOM 1062 C CA . TYR A 1 153 ? 0.072 1.545 58.315 1.00 26.76 138 TYR A CA 1
ATOM 1063 C C . TYR A 1 153 ? -0.010 2.676 57.278 1.00 27.28 138 TYR A C 1
ATOM 1064 O O . TYR A 1 153 ? -0.815 3.587 57.428 1.00 27.57 138 TYR A O 1
ATOM 1073 N N . GLY A 1 154 ? 0.811 2.624 56.240 1.00 27.29 139 GLY A N 1
ATOM 1074 C CA . GLY A 1 154 ? 0.600 3.488 55.096 1.00 28.70 139 GLY A CA 1
ATOM 1075 C C . GLY A 1 154 ? 0.813 4.955 55.394 1.00 29.52 139 GLY A C 1
ATOM 1076 O O . GLY A 1 154 ? 1.712 5.327 56.155 1.00 28.39 139 GLY A O 1
ATOM 1077 N N . ASN A 1 155 ? 0.017 5.813 54.795 1.00 31.65 140 ASN A N 1
ATOM 1078 C CA . ASN A 1 155 ? 0.162 7.234 55.008 1.00 33.05 140 ASN A CA 1
ATOM 1079 C C . ASN A 1 155 ? -0.422 7.737 56.301 1.00 33.72 140 ASN A C 1
ATOM 1080 O O . ASN A 1 155 ? -0.309 8.876 56.593 1.00 32.98 140 ASN A O 1
ATOM 1085 N N . LYS A 1 156 ? -1.042 6.868 57.080 1.00 33.45 141 LYS A N 1
ATOM 1086 C CA . LYS A 1 156 ? -1.634 7.257 58.344 1.00 31.06 141 LYS A CA 1
ATOM 1087 C C . LYS A 1 156 ? -0.611 7.453 59.451 1.00 30.21 141 LYS A C 1
ATOM 1088 O O . LYS A 1 156 ? -0.955 7.976 60.511 1.00 29.24 141 LYS A O 1
ATOM 1094 N N . ILE A 1 157 ? 0.634 7.020 59.245 1.00 29.71 142 ILE A N 1
ATOM 1095 C CA . ILE A 1 157 ? 1.730 7.334 60.159 1.00 27.80 142 ILE A CA 1
ATOM 1096 C C . ILE A 1 157 ? 2.869 7.883 59.317 1.00 27.32 142 ILE A C 1
ATOM 1097 O O . ILE A 1 157 ? 3.150 7.374 58.227 1.00 29.13 142 ILE A O 1
ATOM 1102 N N . SER A 1 158 ? 3.503 8.934 59.815 1.00 25.86 143 SER A N 1
ATOM 1103 C CA . SER A 1 158 ? 4.624 9.544 59.136 1.00 23.14 143 SER A CA 1
ATOM 1104 C C . SER A 1 158 ? 5.930 9.077 59.767 1.00 22.84 143 SER A C 1
ATOM 1105 O O . SER A 1 158 ? 6.003 8.869 60.976 1.00 23.84 143 SER A O 1
ATOM 1108 N N . TRP A 1 159 ? 6.961 8.929 58.939 1.00 22.75 144 TRP A N 1
ATOM 1109 C CA . TRP A 1 159 ? 8.289 8.671 59.462 1.00 22.94 144 TRP A CA 1
ATOM 1110 C C . TRP A 1 159 ? 8.615 9.659 60.591 1.00 23.36 144 TRP A C 1
ATOM 1111 O O . TRP A 1 159 ? 9.190 9.279 61.613 1.00 26.53 144 TRP A O 1
ATOM 1122 N N . SER A 1 160 ? 8.215 10.920 60.431 1.00 23.76 145 SER A N 1
ATOM 1123 C CA . SER A 1 160 ? 8.514 11.941 61.418 1.00 23.81 145 SER A CA 1
ATOM 1124 C C . SER A 1 160 ? 7.946 11.583 62.797 1.00 24.58 145 SER A C 1
ATOM 1125 O O . SER A 1 160 ? 8.631 11.757 63.817 1.00 24.00 145 SER A O 1
ATOM 1128 N N . ASP A 1 161 ? 6.700 11.096 62.835 1.00 23.82 146 ASP A N 1
ATOM 1129 C CA . ASP A 1 161 ? 6.078 10.628 64.076 1.00 21.48 146 ASP A CA 1
ATOM 1130 C C . ASP A 1 161 ? 6.577 9.249 64.474 1.00 21.01 146 ASP A C 1
ATOM 1131 O O . ASP A 1 161 ? 6.855 9.005 65.656 1.00 21.04 146 ASP A O 1
ATOM 1136 N N . LEU A 1 162 ? 6.635 8.345 63.534 1.00 20.62 147 LEU A N 1
ATOM 1137 C CA . LEU A 1 162 ? 7.049 7.007 63.834 1.00 20.44 147 LEU A CA 1
ATOM 1138 C C . LEU A 1 162 ? 8.407 6.891 64.467 1.00 20.01 147 LEU A C 1
ATOM 1139 O O . LEU A 1 162 ? 8.607 6.118 65.345 1.00 19.89 147 LEU A O 1
ATOM 1144 N N . LEU A 1 163 ? 9.340 7.673 64.010 1.00 19.75 148 LEU A N 1
ATOM 1145 C CA . LEU A 1 163 ? 10.688 7.630 64.561 1.00 20.86 148 LEU A CA 1
ATOM 1146 C C . LEU A 1 163 ? 10.691 7.947 66.052 1.00 21.93 148 LEU A C 1
ATOM 1147 O O . LEU A 1 163 ? 11.462 7.366 66.825 1.00 22.18 148 LEU A O 1
ATOM 1152 N N . LEU A 1 164 ? 9.824 8.856 66.472 1.00 22.93 149 LEU A N 1
ATOM 1153 C CA . LEU A 1 164 ? 9.786 9.312 67.856 1.00 22.75 149 LEU A CA 1
ATOM 1154 C C . LEU A 1 164 ? 8.849 8.451 68.717 1.00 22.01 149 LEU A C 1
ATOM 1155 O O . LEU A 1 164 ? 9.150 8.203 69.856 1.00 20.85 149 LEU A O 1
ATOM 1160 N N . LEU A 1 165 ? 7.731 8.006 68.148 1.00 20.58 150 LEU A N 1
ATOM 1161 C CA . LEU A 1 165 ? 6.848 7.067 68.831 1.00 20.48 150 LEU A CA 1
ATOM 1162 C C . LEU A 1 165 ? 7.572 5.777 69.165 1.00 20.92 150 LEU A C 1
ATOM 1163 O O . LEU A 1 165 ? 7.433 5.259 70.274 1.00 21.31 150 LEU A O 1
ATOM 1168 N N . THR A 1 166 ? 8.332 5.232 68.246 1.00 23.47 151 THR A N 1
ATOM 1169 C CA . THR A 1 166 ? 9.088 4.011 68.504 1.00 23.36 151 THR A CA 1
ATOM 1170 C C . THR A 1 166 ? 9.999 4.185 69.700 1.00 23.73 151 THR A C 1
ATOM 1171 O O . THR A 1 166 ? 10.127 3.265 70.511 1.00 24.56 151 THR A O 1
ATOM 1175 N N . GLY A 1 167 ? 10.601 5.364 69.861 1.00 23.10 152 GLY A N 1
ATOM 1176 C CA . GLY A 1 167 ? 11.424 5.610 71.035 1.00 22.60 152 GLY A CA 1
ATOM 1177 C C . GLY A 1 167 ? 10.612 5.558 72.319 1.00 22.50 152 GLY A C 1
ATOM 1178 O O . GLY A 1 167 ? 11.093 5.107 73.357 1.00 20.42 152 GLY A O 1
ATOM 1179 N N . ASN A 1 168 ? 9.370 5.965 72.258 1.00 23.22 153 ASN A N 1
ATOM 1180 C CA . ASN A 1 168 ? 8.476 5.941 73.381 1.00 23.53 153 ASN A CA 1
ATOM 1181 C C . ASN A 1 168 ? 7.986 4.548 73.702 1.00 23.64 153 ASN A C 1
ATOM 1182 O O . ASN A 1 168 ? 7.908 4.178 74.808 1.00 22.90 153 ASN A O 1
ATOM 1187 N N . VAL A 1 169 ? 7.637 3.792 72.697 1.00 23.82 154 VAL A N 1
ATOM 1188 C CA . VAL A 1 169 ? 7.244 2.396 72.887 1.00 23.56 154 VAL A CA 1
ATOM 1189 C C . VAL A 1 169 ? 8.421 1.559 73.397 1.00 23.47 154 VAL A C 1
ATOM 1190 O O . VAL A 1 169 ? 8.240 0.620 74.171 1.00 23.88 154 VAL A O 1
ATOM 1194 N N . ALA A 1 170 ? 9.641 1.911 73.004 1.00 23.17 155 ALA A N 1
ATOM 1195 C CA . ALA A 1 170 ? 10.806 1.198 73.505 1.00 24.01 155 ALA A CA 1
ATOM 1196 C C . ALA A 1 170 ? 10.944 1.371 75.010 1.00 25.18 155 ALA A C 1
ATOM 1197 O O . ALA A 1 170 ? 11.217 0.403 75.729 1.00 24.02 155 ALA A O 1
ATOM 1199 N N . LEU A 1 171 ? 10.753 2.596 75.504 1.00 26.71 156 LEU A N 1
ATOM 1200 C CA . LEU A 1 171 ? 10.813 2.832 76.950 1.00 26.27 156 LEU A CA 1
ATOM 1201 C C . LEU A 1 171 ? 9.676 2.116 77.671 1.00 26.42 156 LEU A C 1
ATOM 1202 O O . LEU A 1 171 ? 9.916 1.377 78.627 1.00 26.11 156 LEU A O 1
ATOM 1207 N N . GLU A 1 172 ? 8.433 2.324 77.223 1.00 27.49 157 GLU A N 1
ATOM 1208 C CA . GLU A 1 172 ? 7.295 1.620 77.809 1.00 28.82 157 GLU A CA 1
ATOM 1209 C C . GLU A 1 172 ? 7.511 0.115 77.843 1.00 26.95 157 GLU A C 1
ATOM 1210 O O . GLU A 1 172 ? 7.225 -0.531 78.860 1.00 27.46 157 GLU A O 1
ATOM 1216 N N . SER A 1 173 ? 8.033 -0.450 76.758 1.00 24.56 158 SER A N 1
ATOM 1217 C CA . SER A 1 173 ? 8.230 -1.891 76.695 1.00 22.91 158 SER A CA 1
ATOM 1218 C C . SER A 1 173 ? 9.264 -2.378 77.695 1.00 22.27 158 SER A C 1
ATOM 1219 O O . SER A 1 173 ? 9.283 -3.568 78.004 1.00 22.45 158 SER A O 1
ATOM 1222 N N . MET A 1 174 ? 10.119 -1.485 78.188 1.00 22.37 159 MET A N 1
ATOM 1223 C CA . MET A 1 174 ? 11.170 -1.840 79.128 1.00 23.30 159 MET A CA 1
ATOM 1224 C C . MET A 1 174 ? 10.858 -1.367 80.551 1.00 24.87 159 MET A C 1
ATOM 1225 O O . MET A 1 174 ? 11.771 -1.272 81.387 1.00 25.30 159 MET A O 1
ATOM 1230 N N . GLY A 1 175 ? 9.592 -1.070 80.828 1.00 25.12 160 GLY A N 1
ATOM 1231 C CA . GLY A 1 175 ? 9.160 -0.790 82.175 1.00 26.24 160 GLY A CA 1
ATOM 1232 C C . GLY A 1 175 ? 9.249 0.651 82.612 1.00 27.09 160 GLY A C 1
ATOM 1233 O O . GLY A 1 175 ? 9.142 0.930 83.803 1.00 26.94 160 GLY A O 1
ATOM 1234 N N . PHE A 1 176 ? 9.374 1.576 81.680 1.00 28.60 161 PHE A N 1
ATOM 1235 C CA . PHE A 1 176 ? 9.423 2.994 81.980 1.00 31.21 161 PHE A CA 1
ATOM 1236 C C . PHE A 1 176 ? 8.153 3.701 81.553 1.00 34.45 161 PHE A C 1
ATOM 1237 O O . PHE A 1 176 ? 7.597 3.427 80.523 1.00 35.42 161 PHE A O 1
ATOM 1245 N N . LYS A 1 177 ? 7.679 4.613 82.386 1.00 37.77 162 LYS A N 1
ATOM 1246 C CA . LYS A 1 177 ? 6.422 5.306 82.118 1.00 39.72 162 LYS A CA 1
ATOM 1247 C C . LYS A 1 177 ? 6.574 6.684 81.508 1.00 35.18 162 LYS A C 1
ATOM 1248 O O . LYS A 1 177 ? 7.037 7.603 82.115 1.00 30.83 162 LYS A O 1
ATOM 1254 N N . THR A 1 178 ? 6.127 6.800 80.280 1.00 32.37 163 THR A N 1
ATOM 1255 C CA . THR A 1 178 ? 6.254 8.040 79.553 1.00 29.81 163 THR A CA 1
ATOM 1256 C C . THR A 1 178 ? 5.179 9.025 79.949 1.00 29.39 163 THR A C 1
ATOM 1257 O O . THR A 1 178 ? 4.149 8.668 80.490 1.00 28.58 163 THR A O 1
ATOM 1261 N N . PHE A 1 179 ? 5.481 10.285 79.705 1.00 30.16 164 PHE A N 1
ATOM 1262 C CA . PHE A 1 179 ? 4.641 11.389 80.084 1.00 29.81 164 PHE A CA 1
ATOM 1263 C C . PHE A 1 179 ? 3.571 11.632 79.093 1.00 27.55 164 PHE A C 1
ATOM 1264 O O . PHE A 1 179 ? 2.515 12.036 79.442 1.00 24.47 164 PHE A O 1
ATOM 1272 N N . GLY A 1 180 ? 3.861 11.359 77.848 1.00 27.77 165 GLY A N 1
ATOM 1273 C CA . GLY A 1 180 ? 2.858 11.574 76.831 1.00 26.51 165 GLY A CA 1
ATOM 1274 C C . GLY A 1 180 ? 3.477 11.431 75.461 1.00 25.94 165 GLY A C 1
ATOM 1275 O O . GLY A 1 180 ? 4.677 11.230 75.318 1.00 25.61 165 GLY A O 1
ATOM 1276 N N . PHE A 1 181 ? 2.635 11.515 74.436 1.00 26.26 166 PHE A N 1
ATOM 1277 C CA . PHE A 1 181 ? 3.148 11.634 73.071 1.00 27.19 166 PHE A CA 1
ATOM 1278 C C . PHE A 1 181 ? 2.118 12.347 72.216 1.00 27.41 166 PHE A C 1
ATOM 1279 O O . PHE A 1 181 ? 0.939 12.001 72.239 1.00 26.27 166 PHE A O 1
ATOM 1287 N N . ALA A 1 182 ? 2.568 13.345 71.471 1.00 28.66 167 ALA A N 1
ATOM 1288 C CA . ALA A 1 182 ? 1.740 14.055 70.508 1.00 30.92 167 ALA A CA 1
ATOM 1289 C C . ALA A 1 182 ? 2.284 13.799 69.117 1.00 31.31 167 ALA A C 1
ATOM 1290 O O . ALA A 1 182 ? 3.493 13.862 68.908 1.00 32.25 167 ALA A O 1
ATOM 1292 N N . GLY A 1 183 ? 1.382 13.487 68.213 1.00 30.15 168 GLY A N 1
ATOM 1293 C CA . GLY A 1 183 ? 1.740 13.327 66.826 1.00 29.11 168 GLY A CA 1
ATOM 1294 C C . GLY A 1 183 ? 1.212 14.477 66.004 1.00 31.18 168 GLY A C 1
ATOM 1295 O O . GLY A 1 183 ? 0.573 15.401 66.507 1.00 30.81 168 GLY A O 1
ATOM 1296 N N . GLY A 1 184 ? 1.488 14.403 64.707 1.00 33.19 169 GLY A N 1
ATOM 1297 C CA . GLY A 1 184 ? 1.076 15.434 63.784 1.00 32.74 169 GLY A CA 1
ATOM 1298 C C . GLY A 1 184 ? 2.185 15.918 62.895 1.00 33.30 169 GLY A C 1
ATOM 1299 O O . GLY A 1 184 ? 1.983 16.838 62.103 1.00 38.47 169 GLY A O 1
ATOM 1300 N N . ARG A 1 185 ? 3.366 15.321 63.015 1.00 30.75 170 ARG A N 1
ATOM 1301 C CA . ARG A 1 185 ? 4.512 15.766 62.228 1.00 28.63 170 ARG A CA 1
ATOM 1302 C C . ARG A 1 185 ? 4.379 15.229 60.808 1.00 26.89 170 ARG A C 1
ATOM 1303 O O . ARG A 1 185 ? 4.378 14.017 60.610 1.00 28.65 170 ARG A O 1
ATOM 1311 N N . PRO A 1 186 ? 4.239 16.100 59.808 1.00 25.54 171 PRO A N 1
ATOM 1312 C CA . PRO A 1 186 ? 4.177 15.599 58.430 1.00 23.88 171 PRO A CA 1
ATOM 1313 C C . PRO A 1 186 ? 5.572 15.224 57.941 1.00 22.47 171 PRO A C 1
ATOM 1314 O O . PRO A 1 186 ? 6.591 15.757 58.409 1.00 22.38 171 PRO A O 1
ATOM 1318 N N . ASP A 1 187 ? 5.604 14.305 56.994 1.00 21.67 172 ASP A N 1
ATOM 1319 C CA . ASP A 1 187 ? 6.849 13.910 56.363 1.00 20.71 172 ASP A CA 1
ATOM 1320 C C . ASP A 1 187 ? 7.330 14.977 55.393 1.00 19.61 172 ASP A C 1
ATOM 1321 O O . ASP A 1 187 ? 6.564 15.804 54.915 1.00 18.85 172 ASP A O 1
ATOM 1326 N N . THR A 1 188 ? 8.631 14.934 55.106 1.00 19.79 173 THR A N 1
ATOM 1327 C CA . THR A 1 188 ? 9.206 15.735 54.045 1.00 20.31 173 THR A CA 1
ATOM 1328 C C . THR A 1 188 ? 9.792 14.861 52.974 1.00 20.23 173 THR A C 1
ATOM 1329 O O . THR A 1 188 ? 9.859 13.643 53.125 1.00 23.58 173 THR A O 1
ATOM 1333 N N . TRP A 1 189 ? 10.208 15.477 51.882 1.00 21.08 174 TRP A N 1
ATOM 1334 C CA . TRP A 1 189 ? 10.625 14.727 50.703 1.00 22.32 174 TRP A CA 1
ATOM 1335 C C . TRP A 1 189 ? 11.961 15.157 50.135 1.00 23.37 174 TRP A C 1
ATOM 1336 O O . TRP A 1 189 ? 12.474 14.512 49.251 1.00 23.69 174 TRP A O 1
ATOM 1347 N N . GLU A 1 190 ? 12.514 16.237 50.652 1.00 25.47 175 GLU A N 1
ATOM 1348 C CA . GLU A 1 190 ? 13.761 16.812 50.180 1.00 26.51 175 GLU A CA 1
ATOM 1349 C C . GLU A 1 190 ? 14.628 16.980 51.432 1.00 26.98 175 GLU A C 1
ATOM 1350 O O . GLU A 1 190 ? 14.137 17.072 52.548 1.00 24.77 175 GLU A O 1
ATOM 1356 N N . ALA A 1 191 ? 15.924 17.149 51.249 1.00 27.28 176 ALA A N 1
ATOM 1357 C CA . ALA A 1 191 ? 16.768 17.498 52.333 1.00 26.75 176 ALA A CA 1
ATOM 1358 C C . ALA A 1 191 ? 16.565 18.985 52.557 1.00 29.53 176 ALA A C 1
ATOM 1359 O O . ALA A 1 191 ? 16.336 19.696 51.613 1.00 29.55 176 ALA A O 1
ATOM 1361 N N . ASP A 1 192 ? 16.620 19.465 53.793 1.00 31.07 177 ASP A N 1
ATOM 1362 C CA . ASP A 1 192 ? 16.442 20.871 54.091 1.00 32.46 177 ASP A CA 1
ATOM 1363 C C . ASP A 1 192 ? 17.720 21.644 53.946 1.00 34.99 177 ASP A C 1
ATOM 1364 O O . ASP A 1 192 ? 18.678 21.379 54.594 1.00 35.81 177 ASP A O 1
ATOM 1369 N N . GLU A 1 193 ? 17.713 22.637 53.092 1.00 38.02 178 GLU A N 1
ATOM 1370 C CA . GLU A 1 193 ? 18.896 23.424 52.845 1.00 40.12 178 GLU A CA 1
ATOM 1371 C C . GLU A 1 193 ? 19.087 24.682 53.641 1.00 34.24 178 GLU A C 1
ATOM 1372 O O . GLU A 1 193 ? 20.078 25.361 53.467 1.00 29.65 178 GLU A O 1
ATOM 1378 N N . SER A 1 194 ? 18.176 25.003 54.534 1.00 33.35 179 SER A N 1
ATOM 1379 C CA . SER A 1 194 ? 18.304 26.193 55.327 1.00 32.90 179 SER A CA 1
ATOM 1380 C C . SER A 1 194 ? 18.988 26.013 56.633 1.00 34.09 179 SER A C 1
ATOM 1381 O O . SER A 1 194 ? 18.991 26.912 57.399 1.00 36.76 179 SER A O 1
ATOM 1384 N N . VAL A 1 195 ? 19.601 24.870 56.884 1.00 32.10 180 VAL A N 1
ATOM 1385 C CA . VAL A 1 195 ? 20.297 24.686 58.144 1.00 30.66 180 VAL A CA 1
ATOM 1386 C C . VAL A 1 195 ? 21.784 24.790 57.959 1.00 28.84 180 VAL A C 1
ATOM 1387 O O . VAL A 1 195 ? 22.349 24.153 57.111 1.00 30.03 180 VAL A O 1
ATOM 1391 N N . TYR A 1 196 ? 22.390 25.625 58.767 1.00 24.48 181 TYR A N 1
ATOM 1392 C CA . TYR A 1 196 ? 23.828 25.822 58.796 1.00 23.48 181 TYR A CA 1
ATOM 1393 C C . TYR A 1 196 ? 24.396 24.918 59.880 1.00 24.68 181 TYR A C 1
ATOM 1394 O O . TYR A 1 196 ? 24.303 25.215 61.081 1.00 27.65 181 TYR A O 1
ATOM 1403 N N . TRP A 1 197 ? 24.974 23.796 59.468 1.00 22.49 182 TRP A N 1
ATOM 1404 C CA . TRP A 1 197 ? 25.599 22.868 60.404 1.00 20.74 182 TRP A CA 1
ATOM 1405 C C . TRP A 1 197 ? 27.044 23.228 60.710 1.00 22.43 182 TRP A C 1
ATOM 1406 O O . TRP A 1 197 ? 27.712 22.511 61.456 1.00 24.83 182 TRP A O 1
ATOM 1417 N N . GLY A 1 198 ? 27.521 24.307 60.118 1.00 22.58 183 GLY A N 1
ATOM 1418 C CA . GLY A 1 198 ? 28.873 24.725 60.280 1.00 22.56 183 GLY A CA 1
ATOM 1419 C C . GLY A 1 198 ? 29.522 24.857 58.942 1.00 22.47 183 GLY A C 1
ATOM 1420 O O . GLY A 1 198 ? 28.915 24.557 57.951 1.00 21.68 183 GLY A O 1
ATOM 1421 N N . ALA A 1 199 ? 30.765 25.316 58.929 1.00 22.59 184 ALA A N 1
ATOM 1422 C CA . ALA A 1 199 ? 31.539 25.459 57.716 1.00 23.09 184 ALA A CA 1
ATOM 1423 C C . ALA A 1 199 ? 32.757 24.524 57.588 1.00 24.42 184 ALA A C 1
ATOM 1424 O O . ALA A 1 199 ? 33.437 24.592 56.614 1.00 25.83 184 ALA A O 1
ATOM 1426 N N . GLU A 1 200 ? 33.000 23.634 58.539 1.00 24.83 185 GLU A N 1
ATOM 1427 C CA . GLU A 1 200 ? 34.127 22.743 58.462 1.00 26.84 185 GLU A CA 1
ATOM 1428 C C . GLU A 1 200 ? 33.958 21.828 57.295 1.00 28.28 185 GLU A C 1
ATOM 1429 O O . GLU A 1 200 ? 32.855 21.417 57.003 1.00 28.19 185 GLU A O 1
ATOM 1435 N N . THR A 1 201 ? 35.035 21.483 56.617 1.00 30.95 186 THR A N 1
ATOM 1436 C CA . THR A 1 201 ? 34.908 20.652 55.430 1.00 33.43 186 THR A CA 1
ATOM 1437 C C . THR A 1 201 ? 35.330 19.243 55.615 1.00 33.06 186 THR A C 1
ATOM 1438 O O . THR A 1 201 ? 35.456 18.509 54.670 1.00 29.23 186 THR A O 1
ATOM 1442 N N . THR A 1 202 ? 35.526 18.867 56.854 1.00 35.12 187 THR A N 1
ATOM 1443 C CA . THR A 1 202 ? 35.960 17.555 57.179 1.00 36.62 187 THR A CA 1
ATOM 1444 C C . THR A 1 202 ? 35.095 17.062 58.304 1.00 34.09 187 THR A C 1
ATOM 1445 O O . THR A 1 202 ? 34.877 17.786 59.237 1.00 32.84 187 THR A O 1
ATOM 1449 N N . TRP A 1 203 ? 34.621 15.830 58.225 1.00 30.89 188 TRP A N 1
ATOM 1450 C CA . TRP A 1 203 ? 33.804 15.292 59.276 1.00 30.74 188 TRP A CA 1
ATOM 1451 C C . TRP A 1 203 ? 34.494 15.300 60.596 1.00 30.19 188 TRP A C 1
ATOM 1452 O O . TRP A 1 203 ? 35.671 15.125 60.685 1.00 29.89 188 TRP A O 1
ATOM 1463 N N . LEU A 1 204 ? 33.705 15.521 61.620 1.00 30.59 189 LEU A N 1
ATOM 1464 C CA . LEU A 1 204 ? 34.133 15.603 63.014 1.00 31.80 189 LEU A CA 1
ATOM 1465 C C . LEU A 1 204 ? 34.966 16.851 63.278 1.00 32.74 189 LEU A C 1
ATOM 1466 O O . LEU A 1 204 ? 35.267 17.173 64.429 1.00 33.05 189 LEU A O 1
ATOM 1471 N N . GLY A 1 205 ? 35.300 17.591 62.219 1.00 33.29 190 GLY A N 1
ATOM 1472 C CA . GLY A 1 205 ? 36.095 18.789 62.381 1.00 32.68 190 GLY A CA 1
ATOM 1473 C C . GLY A 1 205 ? 35.391 19.874 63.176 1.00 32.99 190 GLY A C 1
ATOM 1474 O O . GLY A 1 205 ? 34.157 19.916 63.285 1.00 34.64 190 GLY A O 1
ATOM 1475 N N . ASN A 1 206 ? 36.174 20.756 63.733 1.00 33.43 191 ASN A N 1
ATOM 1476 C CA . ASN A 1 206 ? 35.640 21.832 64.501 1.00 34.51 191 ASN A CA 1
ATOM 1477 C C . ASN A 1 206 ? 36.496 23.074 64.593 1.00 38.42 191 ASN A C 1
ATOM 1478 O O . ASN A 1 206 ? 36.198 23.940 65.352 1.00 38.22 191 ASN A O 1
ATOM 1483 N N . GLU A 1 207 ? 37.548 23.152 63.794 1.00 42.54 192 GLU A N 1
ATOM 1484 C CA . GLU A 1 207 ? 38.426 24.278 63.786 1.00 47.33 192 GLU A CA 1
ATOM 1485 C C . GLU A 1 207 ? 37.719 25.564 63.511 1.00 45.15 192 GLU A C 1
ATOM 1486 O O . GLU A 1 207 ? 38.204 26.586 63.872 1.00 51.20 192 GLU A O 1
ATOM 1492 N N . ASP A 1 208 ? 36.581 25.524 62.843 1.00 40.11 193 ASP A N 1
ATOM 1493 C CA . ASP A 1 208 ? 35.887 26.734 62.509 1.00 36.56 193 ASP A CA 1
ATOM 1494 C C . ASP A 1 208 ? 34.932 27.268 63.560 1.00 35.99 193 ASP A C 1
ATOM 1495 O O . ASP A 1 208 ? 34.797 28.441 63.679 1.00 32.42 193 ASP A O 1
ATOM 1500 N N . ARG A 1 209 ? 34.272 26.401 64.310 1.00 36.82 194 ARG A N 1
ATOM 1501 C CA . ARG A 1 209 ? 33.301 26.809 65.305 1.00 37.28 194 ARG A CA 1
ATOM 1502 C C . ARG A 1 209 ? 33.872 27.280 66.598 1.00 38.12 194 ARG A C 1
ATOM 1503 O O . ARG A 1 209 ? 33.158 27.646 67.460 1.00 34.82 194 ARG A O 1
ATOM 1511 N N . TYR A 1 210 ? 35.184 27.280 66.705 1.00 42.21 195 TYR A N 1
ATOM 1512 C CA . TYR A 1 210 ? 35.842 27.811 67.859 1.00 45.47 195 TYR A CA 1
ATOM 1513 C C . TYR A 1 210 ? 36.631 28.978 67.323 1.00 48.52 195 TYR A C 1
ATOM 1514 O O . TYR A 1 210 ? 37.244 28.904 66.301 1.00 46.81 195 TYR A O 1
ATOM 1523 N N . SER A 1 211 ? 36.521 30.095 68.004 1.00 53.86 196 SER A N 1
ATOM 1524 C CA . SER A 1 211 ? 37.041 31.365 67.534 1.00 54.77 196 SER A CA 1
ATOM 1525 C C . SER A 1 211 ? 36.343 32.470 68.303 1.00 51.61 196 SER A C 1
ATOM 1526 O O . SER A 1 211 ? 36.424 32.501 69.504 1.00 47.76 196 SER A O 1
ATOM 1529 N N . ASP A 1 234 ? 40.290 27.257 70.486 1.00 69.26 219 ASP A N 1
ATOM 1530 C CA . ASP A 1 234 ? 41.319 26.551 71.243 1.00 78.82 219 ASP A CA 1
ATOM 1531 C C . ASP A 1 234 ? 41.393 27.004 72.737 1.00 85.80 219 ASP A C 1
ATOM 1532 O O . ASP A 1 234 ? 41.129 28.163 73.037 1.00 86.06 219 ASP A O 1
ATOM 1537 N N . ILE A 1 235 ? 41.680 26.062 73.644 1.00 86.61 220 ILE A N 1
ATOM 1538 C CA . ILE A 1 235 ? 41.754 26.331 75.094 1.00 90.54 220 ILE A CA 1
ATOM 1539 C C . ILE A 1 235 ? 40.774 25.482 75.938 1.00 85.64 220 ILE A C 1
ATOM 1540 O O . ILE A 1 235 ? 39.858 24.868 75.390 1.00 71.45 220 ILE A O 1
ATOM 1545 N N . HIS A 1 236 ? 40.968 25.451 77.263 1.00 89.50 221 HIS A N 1
ATOM 1546 C CA . HIS A 1 236 ? 40.103 24.687 78.167 1.00 90.20 221 HIS A CA 1
ATOM 1547 C C . HIS A 1 236 ? 38.769 25.217 77.902 1.00 89.93 221 HIS A C 1
ATOM 1548 O O . HIS A 1 236 ? 37.840 24.442 77.763 1.00 85.75 221 HIS A O 1
ATOM 1555 N N . ASN A 1 237 ? 38.683 26.543 77.821 1.00 90.96 222 ASN A N 1
ATOM 1556 C CA . ASN A 1 237 ? 37.425 27.190 77.470 1.00 91.11 222 ASN A CA 1
ATOM 1557 C C . ASN A 1 237 ? 37.451 28.160 76.274 1.00 82.10 222 ASN A C 1
ATOM 1558 O O . ASN A 1 237 ? 38.154 29.161 76.251 1.00 66.83 222 ASN A O 1
ATOM 1563 N N . ARG A 1 238 ? 36.660 27.772 75.274 1.00 74.31 223 ARG A N 1
ATOM 1564 C CA . ARG A 1 238 ? 36.513 28.433 73.989 1.00 61.09 223 ARG A CA 1
ATOM 1565 C C . ARG A 1 238 ? 35.063 28.756 73.836 1.00 54.10 223 ARG A C 1
ATOM 1566 O O . ARG A 1 238 ? 34.251 28.287 74.602 1.00 50.79 223 ARG A O 1
ATOM 1574 N N . ASP A 1 239 ? 34.733 29.567 72.851 1.00 48.76 224 ASP A N 1
ATOM 1575 C CA . ASP A 1 239 ? 33.347 29.904 72.611 1.00 47.45 224 ASP A CA 1
ATOM 1576 C C . ASP A 1 239 ? 32.791 29.154 71.418 1.00 40.25 224 ASP A C 1
ATOM 1577 O O . ASP A 1 239 ? 33.380 29.151 70.383 1.00 37.08 224 ASP A O 1
ATOM 1582 N N . LEU A 1 240 ? 31.642 28.529 71.583 1.00 36.64 225 LEU A N 1
ATOM 1583 C CA . LEU A 1 240 ? 30.981 27.834 70.490 1.00 33.88 225 LEU A CA 1
ATOM 1584 C C . LEU A 1 240 ? 30.238 28.871 69.684 1.00 30.90 225 LEU A C 1
ATOM 1585 O O . LEU A 1 240 ? 29.540 29.669 70.227 1.00 29.92 225 LEU A O 1
ATOM 1590 N N . GLN A 1 241 ? 30.436 28.871 68.384 1.00 29.63 226 GLN A N 1
ATOM 1591 C CA . GLN A 1 241 ? 29.825 29.838 67.481 1.00 30.11 226 GLN A CA 1
ATOM 1592 C C . GLN A 1 241 ? 28.342 29.692 67.251 1.00 30.26 226 GLN A C 1
ATOM 1593 O O . GLN A 1 241 ? 27.916 28.621 67.056 1.00 31.69 226 GLN A O 1
ATOM 1599 N N . SER A 1 242 ? 27.596 30.791 67.242 1.00 29.71 227 SER A N 1
ATOM 1600 C CA . SER A 1 242 ? 26.182 30.807 66.971 1.00 29.99 227 SER A CA 1
ATOM 1601 C C . SER A 1 242 ? 25.954 30.679 65.456 1.00 28.93 227 SER A C 1
ATOM 1602 O O . SER A 1 242 ? 26.682 31.257 64.705 1.00 29.66 227 SER A O 1
ATOM 1605 N N . PRO A 1 243 ? 24.929 29.927 65.062 1.00 28.05 228 PRO A N 1
ATOM 1606 C CA . PRO A 1 243 ? 24.036 29.275 66.030 1.00 28.30 228 PRO A CA 1
ATOM 1607 C C . PRO A 1 243 ? 24.278 27.785 66.283 1.00 27.34 228 PRO A C 1
ATOM 1608 O O . PRO A 1 243 ? 23.329 27.085 66.634 1.00 28.07 228 PRO A O 1
ATOM 1612 N N . LEU A 1 244 ? 25.507 27.307 66.122 1.00 25.66 229 LEU A N 1
ATOM 1613 C CA . LEU A 1 244 ? 25.786 25.926 66.371 1.00 25.73 229 LEU A CA 1
ATOM 1614 C C . LEU A 1 244 ? 25.538 25.477 67.788 1.00 26.39 229 LEU A C 1
ATOM 1615 O O . LEU A 1 244 ? 25.663 26.213 68.716 1.00 24.39 229 LEU A O 1
ATOM 1620 N N . ALA A 1 245 ? 25.146 24.230 67.918 1.00 27.43 230 ALA A N 1
ATOM 1621 C CA . ALA A 1 245 ? 24.905 23.645 69.211 1.00 27.79 230 ALA A CA 1
ATOM 1622 C C . ALA A 1 245 ? 25.571 22.295 69.325 1.00 27.33 230 ALA A C 1
ATOM 1623 O O . ALA A 1 245 ? 25.075 21.398 69.946 1.00 28.77 230 ALA A O 1
ATOM 1625 N N . SER A 1 246 ? 26.702 22.162 68.676 1.00 26.79 231 SER A N 1
ATOM 1626 C CA . SER A 1 246 ? 27.452 20.921 68.662 1.00 26.31 231 SER A CA 1
ATOM 1627 C C . SER A 1 246 ? 28.918 21.266 68.516 1.00 26.37 231 SER A C 1
ATOM 1628 O O . SER A 1 246 ? 29.285 22.167 67.759 1.00 27.68 231 SER A O 1
ATOM 1631 N N . SER A 1 247 ? 29.755 20.544 69.219 1.00 26.69 232 SER A N 1
ATOM 1632 C CA . SER A 1 247 ? 31.184 20.796 69.179 1.00 26.86 232 SER A CA 1
ATOM 1633 C C . SER A 1 247 ? 31.959 20.220 68.052 1.00 27.11 232 SER A C 1
ATOM 1634 O O . SER A 1 247 ? 33.082 20.528 67.879 1.00 30.14 232 SER A O 1
ATOM 1637 N N . HIS A 1 248 ? 31.336 19.386 67.257 1.00 27.15 233 HIS A N 1
ATOM 1638 C CA . HIS A 1 248 ? 31.960 18.811 66.103 1.00 29.33 233 HIS A CA 1
ATOM 1639 C C . HIS A 1 248 ? 30.982 18.707 64.964 1.00 28.85 233 HIS A C 1
ATOM 1640 O O . HIS A 1 248 ? 29.846 18.521 65.205 1.00 29.93 233 HIS A O 1
ATOM 1647 N N . MET A 1 249 ? 31.430 18.842 63.722 1.00 27.45 234 MET A N 1
ATOM 1648 C CA . MET A 1 249 ? 30.596 18.638 62.542 1.00 26.50 234 MET A CA 1
ATOM 1649 C C . MET A 1 249 ? 30.271 17.151 62.418 1.00 26.09 234 MET A C 1
ATOM 1650 O O . MET A 1 249 ? 31.172 16.310 62.458 1.00 24.45 234 MET A O 1
ATOM 1655 N N . GLY A 1 250 ? 28.992 16.841 62.278 1.00 25.71 235 GLY A N 1
ATOM 1656 C CA . GLY A 1 250 ? 28.542 15.478 62.239 1.00 26.58 235 GLY A CA 1
ATOM 1657 C C . GLY A 1 250 ? 28.186 14.860 63.581 1.00 25.39 235 GLY A C 1
ATOM 1658 O O . GLY A 1 250 ? 27.853 13.678 63.636 1.00 27.60 235 GLY A O 1
ATOM 1659 N N . LEU A 1 251 ? 28.201 15.644 64.637 1.00 25.14 236 LEU A N 1
ATOM 1660 C CA . LEU A 1 251 ? 27.880 15.191 65.957 1.00 25.92 236 LEU A CA 1
ATOM 1661 C C . LEU A 1 251 ? 26.615 15.853 66.512 1.00 25.35 236 LEU A C 1
ATOM 1662 O O . LEU A 1 251 ? 26.306 16.958 66.195 1.00 25.64 236 LEU A O 1
ATOM 1667 N N . ILE A 1 252 ? 25.892 15.137 67.355 1.00 24.13 237 ILE A N 1
ATOM 1668 C CA . ILE A 1 252 ? 24.662 15.610 67.931 1.00 22.99 237 ILE A CA 1
ATOM 1669 C C . ILE A 1 252 ? 24.946 16.664 68.945 1.00 23.36 237 ILE A C 1
ATOM 1670 O O . ILE A 1 252 ? 24.461 17.757 68.813 1.00 20.67 237 ILE A O 1
ATOM 1675 N N . TYR A 1 253 ? 25.729 16.357 69.960 1.00 24.59 238 TYR A N 1
ATOM 1676 C CA . TYR A 1 253 ? 26.086 17.390 70.942 1.00 24.44 238 TYR A CA 1
ATOM 1677 C C . TYR A 1 253 ? 27.610 17.489 71.185 1.00 23.83 238 TYR A C 1
ATOM 1678 O O . TYR A 1 253 ? 28.248 18.458 70.762 1.00 25.36 238 TYR A O 1
ATOM 1687 N N . VAL A 1 254 ? 28.279 16.477 71.825 1.00 23.54 239 VAL A N 1
ATOM 1688 C CA . VAL A 1 254 ? 29.644 16.528 72.367 1.00 23.79 239 VAL A CA 1
ATOM 1689 C C . VAL A 1 254 ? 30.426 15.309 71.917 1.00 23.78 239 VAL A C 1
ATOM 1690 O O . VAL A 1 254 ? 29.868 14.311 71.468 1.00 23.20 239 VAL A O 1
ATOM 1694 N N . ASN A 1 255 ? 31.717 15.353 72.098 1.00 25.05 240 ASN A N 1
ATOM 1695 C CA . ASN A 1 255 ? 32.570 14.247 71.800 1.00 27.59 240 ASN A CA 1
ATOM 1696 C C . ASN A 1 255 ? 32.470 13.249 72.920 1.00 27.97 240 ASN A C 1
ATOM 1697 O O . ASN A 1 255 ? 32.553 13.609 74.049 1.00 27.12 240 ASN A O 1
ATOM 1702 N N . PRO A 1 256 ? 32.285 11.983 72.625 1.00 28.42 241 PRO A N 1
ATOM 1703 C CA . PRO A 1 256 ? 32.230 11.029 73.746 1.00 30.19 241 PRO A CA 1
ATOM 1704 C C . PRO A 1 256 ? 33.587 10.766 74.360 1.00 30.70 241 PRO A C 1
ATOM 1705 O O . PRO A 1 256 ? 33.689 10.586 75.576 1.00 30.82 241 PRO A O 1
ATOM 1709 N N . GLU A 1 257 ? 34.666 10.842 73.619 1.00 34.08 242 GLU A N 1
ATOM 1710 C CA . GLU A 1 257 ? 35.909 10.641 74.294 1.00 35.73 242 GLU A CA 1
ATOM 1711 C C . GLU A 1 257 ? 36.361 11.840 75.043 1.00 36.23 242 GLU A C 1
ATOM 1712 O O . GLU A 1 257 ? 37.233 11.743 75.849 1.00 36.24 242 GLU A O 1
ATOM 1718 N N . GLY A 1 258 ? 35.787 12.987 74.752 1.00 36.35 243 GLY A N 1
ATOM 1719 C CA . GLY A 1 258 ? 36.234 14.223 75.366 1.00 35.35 243 GLY A CA 1
ATOM 1720 C C . GLY A 1 258 ? 36.614 15.265 74.317 1.00 35.81 243 GLY A C 1
ATOM 1721 O O . GLY A 1 258 ? 36.728 14.969 73.117 1.00 40.85 243 GLY A O 1
ATOM 1722 N N . PRO A 1 259 ? 36.798 16.490 74.753 1.00 35.49 244 PRO A N 1
ATOM 1723 C CA . PRO A 1 259 ? 37.104 17.586 73.830 1.00 36.27 244 PRO A CA 1
ATOM 1724 C C . PRO A 1 259 ? 38.299 17.275 72.956 1.00 36.89 244 PRO A C 1
ATOM 1725 O O . PRO A 1 259 ? 39.335 16.996 73.480 1.00 34.77 244 PRO A O 1
ATOM 1729 N N . ASP A 1 260 ? 38.115 17.340 71.640 1.00 36.85 245 ASP A N 1
ATOM 1730 C CA . ASP A 1 260 ? 39.139 16.944 70.688 1.00 41.07 245 ASP A CA 1
ATOM 1731 C C . ASP A 1 260 ? 39.712 15.554 70.975 1.00 40.24 245 ASP A C 1
ATOM 1732 O O . ASP A 1 260 ? 40.822 15.231 70.540 1.00 41.82 245 ASP A O 1
ATOM 1737 N N . GLY A 1 261 ? 38.960 14.742 71.700 1.00 37.77 246 GLY A N 1
ATOM 1738 C CA . GLY A 1 261 ? 39.370 13.379 71.966 1.00 37.75 246 GLY A CA 1
ATOM 1739 C C . GLY A 1 261 ? 40.164 13.173 73.230 1.00 36.03 246 GLY A C 1
ATOM 1740 O O . GLY A 1 261 ? 40.613 12.060 73.485 1.00 33.94 246 GLY A O 1
ATOM 1741 N N . ILE A 1 262 ? 40.339 14.233 74.013 1.00 39.41 247 ILE A N 1
ATOM 1742 C CA . ILE A 1 262 ? 41.068 14.143 75.271 1.00 40.01 247 ILE A CA 1
ATOM 1743 C C . ILE A 1 262 ? 40.057 13.735 76.329 1.00 39.56 247 ILE A C 1
ATOM 1744 O O . ILE A 1 262 ? 38.933 14.233 76.337 1.00 39.78 247 ILE A O 1
ATOM 1749 N N . PRO A 1 263 ? 40.440 12.825 77.220 1.00 39.88 248 PRO A N 1
ATOM 1750 C CA . PRO A 1 263 ? 39.489 12.374 78.251 1.00 40.74 248 PRO A CA 1
ATOM 1751 C C . PRO A 1 263 ? 39.550 13.211 79.533 1.00 41.16 248 PRO A C 1
ATOM 1752 O O . PRO A 1 263 ? 39.892 12.726 80.590 1.00 42.52 248 PRO A O 1
ATOM 1756 N N . ASP A 1 264 ? 39.206 14.490 79.429 1.00 41.31 249 ASP A N 1
ATOM 1757 C CA . ASP A 1 264 ? 39.152 15.390 80.587 1.00 38.06 249 ASP A CA 1
ATOM 1758 C C . ASP A 1 264 ? 37.673 15.617 80.919 1.00 35.52 249 ASP A C 1
ATOM 1759 O O . ASP A 1 264 ? 36.998 16.386 80.244 1.00 33.89 249 ASP A O 1
ATOM 1764 N N . PRO A 1 265 ? 37.134 14.914 81.937 1.00 35.84 250 PRO A N 1
ATOM 1765 C CA . PRO A 1 265 ? 35.693 15.028 82.178 1.00 36.29 250 PRO A CA 1
ATOM 1766 C C . PRO A 1 265 ? 35.220 16.421 82.612 1.00 38.94 250 PRO A C 1
ATOM 1767 O O . PRO A 1 265 ? 34.123 16.814 82.201 1.00 39.86 250 PRO A O 1
ATOM 1771 N N . VAL A 1 266 ? 35.981 17.145 83.421 1.00 40.43 251 VAL A N 1
ATOM 1772 C CA . VAL A 1 266 ? 35.490 18.452 83.770 1.00 41.53 251 VAL A CA 1
ATOM 1773 C C . VAL A 1 266 ? 35.423 19.259 82.489 1.00 40.99 251 VAL A C 1
ATOM 1774 O O . VAL A 1 266 ? 34.367 19.764 82.199 1.00 38.14 251 VAL A O 1
ATOM 1778 N N . ALA A 1 267 ? 36.506 19.329 81.699 1.00 41.17 252 ALA A N 1
ATOM 1779 C CA . ALA A 1 267 ? 36.472 20.066 80.446 1.00 41.15 252 ALA A CA 1
ATOM 1780 C C . ALA A 1 267 ? 35.294 19.625 79.577 1.00 40.88 252 ALA A C 1
ATOM 1781 O O . ALA A 1 267 ? 34.672 20.455 78.913 1.00 43.07 252 ALA A O 1
ATOM 1783 N N . SER A 1 268 ? 34.984 18.326 79.581 1.00 37.17 253 SER A N 1
ATOM 1784 C CA . SER A 1 268 ? 33.856 17.816 78.828 1.00 35.89 253 SER A CA 1
ATOM 1785 C C . SER A 1 268 ? 32.526 18.289 79.398 1.00 34.20 253 SER A C 1
ATOM 1786 O O . SER A 1 268 ? 31.568 18.466 78.646 1.00 33.45 253 SER A O 1
ATOM 1789 N N . ALA A 1 269 ? 32.461 18.507 80.712 1.00 35.56 254 ALA A N 1
ATOM 1790 C CA . ALA A 1 269 ? 31.234 19.008 81.324 1.00 34.28 254 ALA A CA 1
ATOM 1791 C C . ALA A 1 269 ? 30.901 20.421 80.839 1.00 36.29 254 ALA A C 1
ATOM 1792 O O . ALA A 1 269 ? 29.729 20.757 80.695 1.00 33.62 254 ALA A O 1
ATOM 1794 N N . LYS A 1 270 ? 31.909 21.250 80.563 1.00 37.41 255 LYS A N 1
ATOM 1795 C CA . LYS A 1 270 ? 31.638 22.576 80.033 1.00 38.82 255 LYS A CA 1
ATOM 1796 C C . LYS A 1 270 ? 31.033 22.497 78.628 1.00 38.77 255 LYS A C 1
ATOM 1797 O O . LYS A 1 270 ? 30.192 23.323 78.279 1.00 38.72 255 LYS A O 1
ATOM 1803 N N . ASP A 1 271 ? 31.441 21.505 77.824 1.00 38.79 256 ASP A N 1
ATOM 1804 C CA . ASP A 1 271 ? 30.843 21.313 76.499 1.00 32.85 256 ASP A CA 1
ATOM 1805 C C . ASP A 1 271 ? 29.389 20.889 76.611 1.00 29.47 256 ASP A C 1
ATOM 1806 O O . ASP A 1 271 ? 28.531 21.357 75.856 1.00 30.48 256 ASP A O 1
ATOM 1811 N N . ILE A 1 272 ? 29.097 19.981 77.536 1.00 26.49 257 ILE A N 1
ATOM 1812 C CA . ILE A 1 272 ? 27.739 19.466 77.666 1.00 25.65 257 ILE A CA 1
ATOM 1813 C C . ILE A 1 272 ? 26.788 20.585 78.080 1.00 25.96 257 ILE A C 1
ATOM 1814 O O . ILE A 1 272 ? 25.670 20.679 77.573 1.00 26.58 257 ILE A O 1
ATOM 1819 N N . ARG A 1 273 ? 27.228 21.444 78.984 1.00 26.56 258 ARG A N 1
ATOM 1820 C CA . ARG A 1 273 ? 26.355 22.479 79.501 1.00 26.62 258 ARG A CA 1
ATOM 1821 C C . ARG A 1 273 ? 25.985 23.491 78.416 1.00 23.75 258 ARG A C 1
ATOM 1822 O O . ARG A 1 273 ? 24.841 23.942 78.353 1.00 21.83 258 ARG A O 1
ATOM 1830 N N . VAL A 1 274 ? 26.962 23.788 77.600 1.00 22.76 259 VAL A N 1
ATOM 1831 C CA . VAL A 1 274 ? 26.805 24.683 76.517 1.00 23.99 259 VAL A CA 1
ATOM 1832 C C . VAL A 1 274 ? 25.897 24.088 75.440 1.00 23.72 259 VAL A C 1
ATOM 1833 O O . VAL A 1 274 ? 24.934 24.689 75.089 1.00 24.00 259 VAL A O 1
ATOM 1837 N N . THR A 1 275 ? 26.217 22.904 74.947 1.00 23.98 260 THR A N 1
ATOM 1838 C CA . THR A 1 275 ? 25.473 22.260 73.897 1.00 25.57 260 THR A CA 1
ATOM 1839 C C . THR A 1 275 ? 24.054 21.912 74.271 1.00 25.82 260 THR A C 1
ATOM 1840 O O . THR A 1 275 ? 23.143 22.084 73.500 1.00 26.66 260 THR A O 1
ATOM 1844 N N . PHE A 1 276 ? 23.866 21.415 75.464 1.00 23.57 261 PHE A N 1
ATOM 1845 C CA . PHE A 1 276 ? 22.519 21.182 75.963 1.00 23.91 261 PHE A CA 1
ATOM 1846 C C . PHE A 1 276 ? 21.801 22.493 76.269 1.00 25.97 261 PHE A C 1
ATOM 1847 O O . PHE A 1 276 ? 20.566 22.556 76.193 1.00 27.47 261 PHE A O 1
ATOM 1855 N N . GLY A 1 277 ? 22.544 23.543 76.613 1.00 27.93 262 GLY A N 1
ATOM 1856 C CA . GLY A 1 277 ? 21.923 24.858 76.748 1.00 27.06 262 GLY A CA 1
ATOM 1857 C C . GLY A 1 277 ? 21.368 25.365 75.431 1.00 26.56 262 GLY A C 1
ATOM 1858 O O . GLY A 1 277 ? 20.241 25.844 75.365 1.00 23.31 262 GLY A O 1
ATOM 1859 N N . ARG A 1 278 ? 22.112 25.217 74.359 1.00 27.45 263 ARG A N 1
ATOM 1860 C CA . ARG A 1 278 ? 21.679 25.619 73.063 1.00 27.20 263 ARG A CA 1
ATOM 1861 C C . ARG A 1 278 ? 20.599 24.742 72.459 1.00 27.36 263 ARG A C 1
ATOM 1862 O O . ARG A 1 278 ? 20.089 25.012 71.429 1.00 26.91 263 ARG A O 1
ATOM 1870 N N . MET A 1 279 ? 20.262 23.688 73.146 1.00 27.74 264 MET A N 1
ATOM 1871 C CA . MET A 1 279 ? 19.194 22.752 72.764 1.00 28.97 264 MET A CA 1
ATOM 1872 C C . MET A 1 279 ? 18.052 22.822 73.752 1.00 29.72 264 MET A C 1
ATOM 1873 O O . MET A 1 279 ? 17.176 21.986 73.764 1.00 28.21 264 MET A O 1
ATOM 1878 N N . ALA A 1 280 ? 18.091 23.850 74.586 1.00 29.90 265 ALA A N 1
ATOM 1879 C CA . ALA A 1 280 ? 17.058 24.177 75.539 1.00 30.07 265 ALA A CA 1
ATOM 1880 C C . ALA A 1 280 ? 16.975 23.421 76.825 1.00 31.05 265 ALA A C 1
ATOM 1881 O O . ALA A 1 280 ? 15.951 23.441 77.439 1.00 29.70 265 ALA A O 1
ATOM 1883 N N . MET A 1 281 ? 18.039 22.764 77.235 1.00 29.42 266 MET A N 1
ATOM 1884 C CA . MET A 1 281 ? 18.000 22.001 78.447 1.00 27.98 266 MET A CA 1
ATOM 1885 C C . MET A 1 281 ? 18.866 22.535 79.537 1.00 27.39 266 MET A C 1
ATOM 1886 O O . MET A 1 281 ? 19.968 22.916 79.294 1.00 25.07 266 MET A O 1
ATOM 1891 N N . ASN A 1 282 ? 18.347 22.539 80.756 1.00 28.03 267 ASN A N 1
ATOM 1892 C CA . ASN A 1 282 ? 19.046 23.036 81.931 1.00 29.46 267 ASN A CA 1
ATOM 1893 C C . ASN A 1 282 ? 19.839 21.911 82.563 1.00 32.21 267 ASN A C 1
ATOM 1894 O O . ASN A 1 282 ? 19.813 20.831 82.075 1.00 33.15 267 ASN A O 1
ATOM 1899 N N . ASP A 1 283 ? 20.533 22.180 83.658 1.00 33.82 268 ASP A N 1
ATOM 1900 C CA . ASP A 1 283 ? 21.360 21.172 84.292 1.00 33.31 268 ASP A CA 1
ATOM 1901 C C . ASP A 1 283 ? 20.543 19.975 84.792 1.00 33.49 268 ASP A C 1
ATOM 1902 O O . ASP A 1 283 ? 20.950 18.826 84.612 1.00 33.73 268 ASP A O 1
ATOM 1907 N N . GLU A 1 284 ? 19.387 20.229 85.429 1.00 33.76 269 GLU A N 1
ATOM 1908 C CA . GLU A 1 284 ? 18.548 19.125 85.892 1.00 35.57 269 GLU A CA 1
ATOM 1909 C C . GLU A 1 284 ? 18.086 18.268 84.721 1.00 34.81 269 GLU A C 1
ATOM 1910 O O . GLU A 1 284 ? 18.183 17.043 84.763 1.00 34.29 269 GLU A O 1
ATOM 1916 N N . GLU A 1 285 ? 17.598 18.883 83.666 1.00 33.36 270 GLU A N 1
ATOM 1917 C CA . GLU A 1 285 ? 17.139 18.149 82.503 1.00 29.60 270 GLU A CA 1
ATOM 1918 C C . GLU A 1 285 ? 18.254 17.428 81.781 1.00 26.45 270 GLU A C 1
ATOM 1919 O O . GLU A 1 285 ? 18.027 16.393 81.251 1.00 23.66 270 GLU A O 1
ATOM 1925 N N . THR A 1 286 ? 19.471 17.993 81.769 1.00 24.78 271 THR A N 1
ATOM 1926 C CA . THR A 1 286 ? 20.590 17.358 81.090 1.00 25.72 271 THR A CA 1
ATOM 1927 C C . THR A 1 286 ? 20.997 16.069 81.798 1.00 26.35 271 THR A C 1
ATOM 1928 O O . THR A 1 286 ? 21.243 15.044 81.147 1.00 25.42 271 THR A O 1
ATOM 1932 N N . VAL A 1 287 ? 21.069 16.116 83.127 1.00 26.38 272 VAL A N 1
ATOM 1933 C CA . VAL A 1 287 ? 21.437 14.950 83.899 1.00 25.69 272 VAL A CA 1
ATOM 1934 C C . VAL A 1 287 ? 20.387 13.852 83.733 1.00 25.80 272 VAL A C 1
ATOM 1935 O O . VAL A 1 287 ? 20.730 12.675 83.571 1.00 27.51 272 VAL A O 1
ATOM 1939 N N . ALA A 1 288 ? 19.087 14.221 83.762 1.00 25.29 273 ALA A N 1
ATOM 1940 C CA . ALA A 1 288 ? 18.028 13.229 83.610 1.00 26.07 273 ALA A CA 1
ATOM 1941 C C . ALA A 1 288 ? 18.061 12.585 82.218 1.00 26.56 273 ALA A C 1
ATOM 1942 O O . ALA A 1 288 ? 17.791 11.392 82.081 1.00 26.31 273 ALA A O 1
ATOM 1944 N N . LEU A 1 289 ? 18.420 13.353 81.188 1.00 25.24 274 LEU A N 1
ATOM 1945 C CA . LEU A 1 289 ? 18.438 12.807 79.831 1.00 23.96 274 LEU A CA 1
ATOM 1946 C C . LEU A 1 289 ? 19.591 11.792 79.623 1.00 22.41 274 LEU A C 1
ATOM 1947 O O . LEU A 1 289 ? 19.345 10.677 79.166 1.00 20.14 274 LEU A O 1
ATOM 1952 N N . ILE A 1 290 ? 20.825 12.181 79.939 1.00 23.15 275 ILE A N 1
ATOM 1953 C CA . ILE A 1 290 ? 21.982 11.293 79.768 1.00 25.54 275 ILE A CA 1
ATOM 1954 C C . ILE A 1 290 ? 21.861 10.054 80.675 1.00 26.67 275 ILE A C 1
ATOM 1955 O O . ILE A 1 290 ? 22.165 8.927 80.253 1.00 28.29 275 ILE A O 1
ATOM 1960 N N . ALA A 1 291 ? 21.421 10.248 81.913 1.00 28.60 276 ALA A N 1
ATOM 1961 C CA . ALA A 1 291 ? 21.347 9.130 82.845 1.00 29.43 276 ALA A CA 1
ATOM 1962 C C . ALA A 1 291 ? 20.223 8.166 82.432 1.00 30.33 276 ALA A C 1
ATOM 1963 O O . ALA A 1 291 ? 20.433 6.953 82.348 1.00 35.32 276 ALA A O 1
ATOM 1965 N N . GLY A 1 292 ? 19.022 8.694 82.184 1.00 28.77 277 GLY A N 1
ATOM 1966 C CA . GLY A 1 292 ? 17.881 7.912 81.816 1.00 27.34 277 GLY A CA 1
ATOM 1967 C C . GLY A 1 292 ? 18.041 7.256 80.487 1.00 28.39 277 GLY A C 1
ATOM 1968 O O . GLY A 1 292 ? 17.482 6.227 80.241 1.00 28.75 277 GLY A O 1
ATOM 1969 N N . GLY A 1 293 ? 18.843 7.865 79.639 1.00 27.93 278 GLY A N 1
ATOM 1970 C CA . GLY A 1 293 ? 19.148 7.360 78.336 1.00 26.95 278 GLY A CA 1
ATOM 1971 C C . GLY A 1 293 ? 20.225 6.273 78.344 1.00 27.11 278 GLY A C 1
ATOM 1972 O O . GLY A 1 293 ? 19.963 5.218 77.826 1.00 22.76 278 GLY A O 1
ATOM 1973 N N . HIS A 1 294 ? 21.409 6.540 78.914 1.00 26.80 279 HIS A N 1
ATOM 1974 C CA . HIS A 1 294 ? 22.472 5.539 78.971 1.00 26.62 279 HIS A CA 1
ATOM 1975 C C . HIS A 1 294 ? 22.129 4.506 80.070 1.00 28.73 279 HIS A C 1
ATOM 1976 O O . HIS A 1 294 ? 22.915 3.692 80.489 1.00 29.28 279 HIS A O 1
ATOM 1983 N N . SER A 1 295 ? 20.857 4.526 80.453 1.00 28.92 280 SER A N 1
ATOM 1984 C CA . SER A 1 295 ? 20.336 3.575 81.417 1.00 30.49 280 SER A CA 1
ATOM 1985 C C . SER A 1 295 ? 19.954 2.309 80.642 1.00 29.86 280 SER A C 1
ATOM 1986 O O . SER A 1 295 ? 19.681 1.264 81.232 1.00 30.40 280 SER A O 1
ATOM 1989 N N . PHE A 1 296 ? 19.943 2.420 79.313 1.00 30.71 281 PHE A N 1
ATOM 1990 C CA . PHE A 1 296 ? 19.613 1.318 78.438 1.00 30.46 281 PHE A CA 1
ATOM 1991 C C . PHE A 1 296 ? 20.650 1.114 77.354 1.00 29.32 281 PHE A C 1
ATOM 1992 O O . PHE A 1 296 ? 21.322 1.998 76.973 1.00 26.78 281 PHE A O 1
ATOM 2000 N N . GLY A 1 297 ? 20.759 -0.095 76.855 1.00 30.25 282 GLY A N 1
ATOM 2001 C CA . GLY A 1 297 ? 21.634 -0.454 75.760 1.00 29.16 282 GLY A CA 1
ATOM 2002 C C . GLY A 1 297 ? 23.142 -0.571 75.897 1.00 29.82 282 GLY A C 1
ATOM 2003 O O . GLY A 1 297 ? 23.668 -0.925 76.927 1.00 28.71 282 GLY A O 1
ATOM 2004 N N . LYS A 1 298 ? 23.833 -0.264 74.811 1.00 28.97 283 LYS A N 1
ATOM 2005 C CA . LYS A 1 298 ? 25.260 -0.335 74.769 1.00 29.26 283 LYS A CA 1
ATOM 2006 C C . LYS A 1 298 ? 25.868 0.402 73.581 1.00 29.42 283 LYS A C 1
ATOM 2007 O O . LYS A 1 298 ? 25.207 0.921 72.760 1.00 30.07 283 LYS A O 1
ATOM 2013 N N . THR A 1 299 ? 27.179 0.446 73.501 1.00 27.84 284 THR A N 1
ATOM 2014 C CA . THR A 1 299 ? 27.826 1.136 72.413 1.00 25.25 284 THR A CA 1
ATOM 2015 C C . THR A 1 299 ? 28.373 0.003 71.627 1.00 23.82 284 THR A C 1
ATOM 2016 O O . THR A 1 299 ? 28.248 -1.119 72.017 1.00 24.05 284 THR A O 1
ATOM 2020 N N . HIS A 1 300 ? 28.976 0.282 70.501 1.00 22.44 285 HIS A N 1
ATOM 2021 C CA . HIS A 1 300 ? 29.483 -0.751 69.667 1.00 21.42 285 HIS A CA 1
ATOM 2022 C C . HIS A 1 300 ? 30.786 -0.353 69.070 1.00 22.13 285 HIS A C 1
ATOM 2023 O O . HIS A 1 300 ? 30.823 0.485 68.287 1.00 20.71 285 HIS A O 1
ATOM 2030 N N . GLY A 1 301 ? 31.854 -1.009 69.502 1.00 23.78 286 GLY A N 1
ATOM 2031 C CA . GLY A 1 301 ? 33.193 -0.756 69.011 1.00 24.55 286 GLY A CA 1
ATOM 2032 C C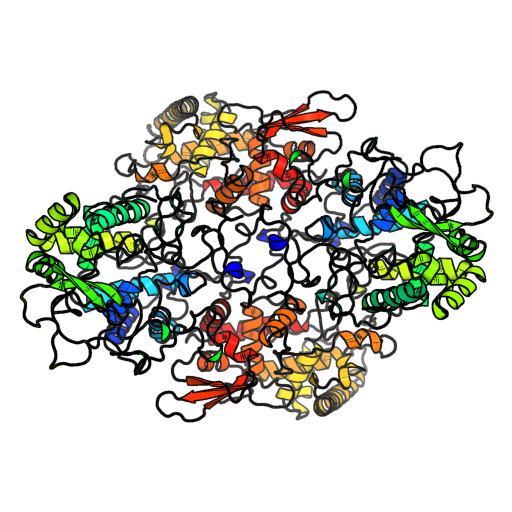 . GLY A 1 301 ? 33.997 -2.028 69.197 1.00 25.62 286 GLY A C 1
ATOM 2033 O O . GLY A 1 301 ? 34.903 -2.087 70.029 1.00 27.09 286 GLY A O 1
ATOM 2034 N N . ALA A 1 302 ? 33.650 -3.047 68.449 1.00 26.52 287 ALA A N 1
ATOM 2035 C CA . ALA A 1 302 ? 34.295 -4.342 68.553 1.00 26.47 287 ALA A CA 1
ATOM 2036 C C . ALA A 1 302 ? 35.682 -4.534 67.899 1.00 28.39 287 ALA A C 1
ATOM 2037 O O . ALA A 1 302 ? 36.461 -5.352 68.359 1.00 28.39 287 ALA A O 1
ATOM 2039 N N . GLY A 1 303 ? 35.976 -3.806 66.846 1.00 28.62 288 GLY A N 1
ATOM 2040 C CA . GLY A 1 303 ? 37.227 -3.935 66.205 1.00 29.69 288 GLY A CA 1
ATOM 2041 C C . GLY A 1 303 ? 37.676 -2.587 65.768 1.00 31.60 288 GLY A C 1
ATOM 2042 O O . GLY A 1 303 ? 36.989 -1.635 66.049 1.00 30.20 288 GLY A O 1
ATOM 2043 N N . PRO A 1 304 ? 38.859 -2.519 65.050 1.00 34.71 289 PRO A N 1
ATOM 2044 C CA . PRO A 1 304 ? 39.228 -1.189 64.581 1.00 34.39 289 PRO A CA 1
ATOM 2045 C C . PRO A 1 304 ? 38.253 -0.600 63.588 1.00 33.63 289 PRO A C 1
ATOM 2046 O O . PRO A 1 304 ? 37.604 -1.302 62.870 1.00 32.64 289 PRO A O 1
ATOM 2050 N N . THR A 1 305 ? 38.164 0.707 63.549 1.00 32.54 290 THR A N 1
ATOM 2051 C CA . THR A 1 305 ? 37.180 1.360 62.710 1.00 31.76 290 THR A CA 1
ATOM 2052 C C . THR A 1 305 ? 37.558 1.389 61.234 1.00 31.62 290 THR A C 1
ATOM 2053 O O . THR A 1 305 ? 36.704 1.710 60.396 1.00 28.97 290 THR A O 1
ATOM 2057 N N . HIS A 1 306 ? 38.805 1.067 60.900 1.00 32.82 291 HIS A N 1
ATOM 2058 C CA . HIS A 1 306 ? 39.190 0.987 59.495 1.00 35.35 291 HIS A CA 1
ATOM 2059 C C . HIS A 1 306 ? 38.472 -0.136 58.766 1.00 36.29 291 HIS A C 1
ATOM 2060 O O . HIS A 1 306 ? 38.495 -0.179 57.530 1.00 38.56 291 HIS A O 1
ATOM 2067 N N . HIS A 1 307 ? 37.755 -0.982 59.501 1.00 33.05 292 HIS A N 1
ATOM 2068 C CA . HIS A 1 307 ? 36.969 -2.063 58.952 1.00 30.14 292 HIS A CA 1
ATOM 2069 C C . HIS A 1 307 ? 35.633 -1.627 58.458 1.00 29.47 292 HIS A C 1
ATOM 2070 O O . HIS A 1 307 ? 34.957 -2.359 57.790 1.00 27.63 292 HIS A O 1
ATOM 2077 N N . VAL A 1 308 ? 35.255 -0.421 58.815 1.00 30.38 293 VAL A N 1
ATOM 2078 C CA . VAL A 1 308 ? 33.941 0.096 58.446 1.00 29.49 293 VAL A CA 1
ATOM 2079 C C . VAL A 1 308 ? 34.018 0.944 57.181 1.00 28.86 293 VAL A C 1
ATOM 2080 O O . VAL A 1 308 ? 34.851 1.861 57.079 1.00 26.21 293 VAL A O 1
ATOM 2084 N N . GLY A 1 309 ? 33.073 0.697 56.263 1.00 29.19 294 GLY A N 1
ATOM 2085 C CA . GLY A 1 309 ? 33.097 1.278 54.920 1.00 28.58 294 GLY A CA 1
ATOM 2086 C C . GLY A 1 309 ? 32.361 2.621 54.772 1.00 27.67 294 GLY A C 1
ATOM 2087 O O . GLY A 1 309 ? 32.187 3.358 55.707 1.00 25.93 294 GLY A O 1
ATOM 2088 N N . LYS A 1 310 ? 31.917 2.948 53.584 1.00 27.80 295 LYS A N 1
ATOM 2089 C CA . LYS A 1 310 ? 31.268 4.229 53.354 1.00 28.67 295 LYS A CA 1
ATOM 2090 C C . LYS A 1 310 ? 29.907 4.472 54.004 1.00 26.52 295 LYS A C 1
ATOM 2091 O O . LYS A 1 310 ? 29.191 3.578 54.313 1.00 29.14 295 LYS A O 1
ATOM 2097 N N . GLU A 1 311 ? 29.563 5.720 54.175 1.00 23.41 296 GLU A N 1
ATOM 2098 C CA . GLU A 1 311 ? 28.303 6.097 54.740 1.00 22.61 296 GLU A CA 1
ATOM 2099 C C . GLU A 1 311 ? 27.211 5.992 53.663 1.00 22.20 296 GLU A C 1
ATOM 2100 O O . GLU A 1 311 ? 27.509 5.942 52.509 1.00 21.39 296 GLU A O 1
ATOM 2106 N N . PRO A 1 312 ? 25.896 5.957 54.107 1.00 21.37 297 PRO A N 1
ATOM 2107 C CA . PRO A 1 312 ? 24.890 5.766 53.060 1.00 21.28 297 PRO A CA 1
ATOM 2108 C C . PRO A 1 312 ? 24.945 6.560 51.784 1.00 22.79 297 PRO A C 1
ATOM 2109 O O . PRO A 1 312 ? 24.710 5.985 50.767 1.00 22.59 297 PRO A O 1
ATOM 2113 N N . GLU A 1 313 ? 25.249 7.844 51.844 1.00 24.80 298 GLU A N 1
ATOM 2114 C CA . GLU A 1 313 ? 25.339 8.701 50.700 1.00 26.05 298 GLU A CA 1
ATOM 2115 C C . GLU A 1 313 ? 26.492 8.421 49.768 1.00 27.77 298 GLU A C 1
ATOM 2116 O O . GLU A 1 313 ? 26.505 8.932 48.695 1.00 28.96 298 GLU A O 1
ATOM 2122 N N . ALA A 1 314 ? 27.454 7.611 50.183 1.00 29.13 299 ALA A N 1
ATOM 2123 C CA . ALA A 1 314 ? 28.575 7.238 49.333 1.00 28.00 299 ALA A CA 1
ATOM 2124 C C . ALA A 1 314 ? 28.677 5.735 49.143 1.00 26.77 299 ALA A C 1
ATOM 2125 O O . ALA A 1 314 ? 29.590 5.269 48.449 1.00 29.02 299 ALA A O 1
ATOM 2127 N N . ALA A 1 315 ? 27.755 4.975 49.737 1.00 25.97 300 ALA A N 1
ATOM 2128 C CA . ALA A 1 315 ? 27.796 3.517 49.720 1.00 27.22 300 ALA A CA 1
ATOM 2129 C C . ALA A 1 315 ? 27.358 2.978 48.358 1.00 25.94 300 ALA A C 1
ATOM 2130 O O . ALA A 1 315 ? 26.651 3.641 47.624 1.00 25.91 300 ALA A O 1
ATOM 2132 N N . PRO A 1 316 ? 27.770 1.761 48.017 1.00 28.18 301 PRO A N 1
ATOM 2133 C CA . PRO A 1 316 ? 27.404 1.220 46.693 1.00 26.91 301 PRO A CA 1
ATOM 2134 C C . PRO A 1 316 ? 25.906 1.050 46.562 1.00 25.84 301 PRO A C 1
ATOM 2135 O O . PRO A 1 316 ? 25.184 0.840 47.524 1.00 26.43 301 PRO A O 1
ATOM 2139 N N . ILE A 1 317 ? 25.417 1.121 45.357 1.00 26.07 302 ILE A N 1
ATOM 2140 C CA . ILE A 1 317 ? 24.015 1.007 45.010 1.00 25.28 302 ILE A CA 1
ATOM 2141 C C . ILE A 1 317 ? 23.249 -0.259 45.456 1.00 25.20 302 ILE A C 1
ATOM 2142 O O . ILE A 1 317 ? 22.088 -0.200 45.759 1.00 23.83 302 ILE A O 1
ATOM 2147 N N . GLU A 1 318 ? 23.919 -1.393 45.486 1.00 24.74 303 GLU A N 1
ATOM 2148 C CA . GLU A 1 318 ? 23.318 -2.643 45.868 1.00 25.38 303 GLU A CA 1
ATOM 2149 C C . GLU A 1 318 ? 23.154 -2.764 47.369 1.00 24.71 303 GLU A C 1
ATOM 2150 O O . GLU A 1 318 ? 22.621 -3.706 47.860 1.00 21.36 303 GLU A O 1
ATOM 2156 N N . HIS A 1 319 ? 23.616 -1.765 48.086 1.00 24.77 304 HIS A N 1
ATOM 2157 C CA . HIS A 1 319 ? 23.502 -1.738 49.506 1.00 26.40 304 HIS A CA 1
ATOM 2158 C C . HIS A 1 319 ? 22.153 -1.193 49.860 1.00 26.98 304 HIS A C 1
ATOM 2159 O O . HIS A 1 319 ? 21.668 -1.337 50.942 1.00 26.35 304 HIS A O 1
ATOM 2166 N N . GLN A 1 320 ? 21.495 -0.609 48.903 1.00 26.27 305 GLN A N 1
ATOM 2167 C CA . GLN A 1 320 ? 20.169 -0.119 49.073 1.00 25.09 305 GLN A CA 1
ATOM 2168 C C . GLN A 1 320 ? 19.913 0.833 50.185 1.00 25.62 305 GLN A C 1
ATOM 2169 O O . GLN A 1 320 ? 18.979 0.719 50.913 1.00 25.80 305 GLN A O 1
ATOM 2175 N N . GLY A 1 321 ? 20.771 1.809 50.291 1.00 27.74 306 GLY A N 1
ATOM 2176 C CA . GLY A 1 321 ? 20.590 2.870 51.264 1.00 27.69 306 GLY A CA 1
ATOM 2177 C C . GLY A 1 321 ? 21.196 2.630 52.631 1.00 27.48 306 GLY A C 1
ATOM 2178 O O . GLY A 1 321 ? 21.184 3.544 53.450 1.00 27.59 306 GLY A O 1
ATOM 2179 N N . LEU A 1 322 ? 21.739 1.434 52.874 1.00 29.19 307 LEU A N 1
ATOM 2180 C CA . LEU A 1 322 ? 22.500 1.174 54.098 1.00 28.04 307 LEU A CA 1
ATOM 2181 C C . LEU A 1 322 ? 23.979 1.405 53.864 1.00 27.70 307 LEU A C 1
ATOM 2182 O O . LEU A 1 322 ? 24.515 1.049 52.816 1.00 30.86 307 LEU A O 1
ATOM 2187 N N . GLY A 1 323 ? 24.639 2.031 54.825 1.00 27.17 308 GLY A N 1
ATOM 2188 C CA . GLY A 1 323 ? 26.079 2.251 54.714 1.00 27.67 308 GLY A CA 1
ATOM 2189 C C . GLY A 1 323 ? 26.837 1.641 55.865 1.00 25.26 308 GLY A C 1
ATOM 2190 O O . GLY A 1 323 ? 26.258 0.893 56.646 1.00 22.95 308 GLY A O 1
ATOM 2191 N N . TRP A 1 324 ? 28.079 1.989 55.976 1.00 24.56 309 TRP A N 1
ATOM 2192 C CA . TRP A 1 324 ? 28.857 1.514 57.059 1.00 24.79 309 TRP A CA 1
ATOM 2193 C C . TRP A 1 324 ? 29.034 -0.003 57.077 1.00 24.37 309 TRP A C 1
ATOM 2194 O O . TRP A 1 324 ? 29.047 -0.593 58.111 1.00 23.77 309 TRP A O 1
ATOM 2205 N N . ALA A 1 325 ? 29.178 -0.609 55.910 1.00 24.12 310 ALA A N 1
ATOM 2206 C CA . ALA A 1 325 ? 29.461 -2.028 55.779 1.00 24.87 310 ALA A CA 1
ATOM 2207 C C . ALA A 1 325 ? 30.750 -2.330 56.564 1.00 25.06 310 ALA A C 1
ATOM 2208 O O . ALA A 1 325 ? 31.780 -1.645 56.404 1.00 26.21 310 ALA A O 1
ATOM 2210 N N . ASN A 1 326 ? 30.666 -3.334 57.447 1.00 24.25 311 ASN A N 1
ATOM 2211 C CA . ASN A 1 326 ? 31.732 -3.634 58.381 1.00 24.27 311 ASN A CA 1
ATOM 2212 C C . ASN A 1 326 ? 32.374 -4.970 58.028 1.00 23.73 311 ASN A C 1
ATOM 2213 O O . ASN A 1 326 ? 31.691 -5.994 57.960 1.00 21.94 311 ASN A O 1
ATOM 2218 N N . SER A 1 327 ? 33.689 -4.956 57.830 1.00 24.70 312 SER A N 1
ATOM 2219 C CA . SER A 1 327 ? 34.397 -6.168 57.445 1.00 24.04 312 SER A CA 1
ATOM 2220 C C . SER A 1 327 ? 34.991 -6.916 58.629 1.00 23.17 312 SER A C 1
ATOM 2221 O O . SER A 1 327 ? 35.542 -7.993 58.444 1.00 22.29 312 SER A O 1
ATOM 2224 N N . PHE A 1 328 ? 34.794 -6.400 59.827 1.00 22.99 313 PHE A N 1
ATOM 2225 C CA . PHE A 1 328 ? 35.252 -7.066 61.002 1.00 22.40 313 PHE A CA 1
ATOM 2226 C C . PHE A 1 328 ? 34.241 -8.085 61.463 1.00 21.97 313 PHE A C 1
ATOM 2227 O O . PHE A 1 328 ? 33.145 -7.748 61.769 1.00 21.82 313 PHE A O 1
ATOM 2235 N N . GLY A 1 329 ? 34.632 -9.343 61.471 1.00 21.50 314 GLY A N 1
ATOM 2236 C CA . GLY A 1 329 ? 33.809 -10.434 61.935 1.00 20.26 314 GLY A CA 1
ATOM 2237 C C . GLY A 1 329 ? 32.545 -10.655 61.177 1.00 20.05 314 GLY A C 1
ATOM 2238 O O . GLY A 1 329 ? 32.546 -10.749 59.970 1.00 20.00 314 GLY A O 1
ATOM 2239 N N . GLN A 1 330 ? 31.455 -10.722 61.917 1.00 20.24 315 GLN A N 1
ATOM 2240 C CA . GLN A 1 330 ? 30.152 -10.862 61.326 1.00 21.04 315 GLN A CA 1
ATOM 2241 C C . GLN A 1 330 ? 29.679 -9.517 60.867 1.00 22.14 315 GLN A C 1
ATOM 2242 O O . GLN A 1 330 ? 28.890 -9.423 60.014 1.00 22.89 315 GLN A O 1
ATOM 2248 N N . GLY A 1 331 ? 30.213 -8.461 61.436 1.00 24.81 316 GLY A N 1
ATOM 2249 C CA . GLY A 1 331 ? 29.867 -7.121 61.047 1.00 24.90 316 GLY A CA 1
ATOM 2250 C C . GLY A 1 331 ? 28.547 -6.696 61.584 1.00 26.20 316 GLY A C 1
ATOM 2251 O O . GLY A 1 331 ? 28.029 -5.712 61.180 1.00 25.66 316 GLY A O 1
ATOM 2252 N N . LYS A 1 332 ? 28.009 -7.434 62.516 1.00 29.06 317 LYS A N 1
ATOM 2253 C CA . LYS A 1 332 ? 26.748 -7.128 63.095 1.00 29.24 317 LYS A CA 1
ATOM 2254 C C . LYS A 1 332 ? 26.687 -7.997 64.277 1.00 29.27 317 LYS A C 1
ATOM 2255 O O . LYS A 1 332 ? 27.542 -8.804 64.454 1.00 28.70 317 LYS A O 1
ATOM 2261 N N . GLY A 1 333 ? 25.678 -7.818 65.097 1.00 28.31 318 GLY A N 1
ATOM 2262 C CA . GLY A 1 333 ? 25.537 -8.615 66.268 1.00 28.05 318 GLY A CA 1
ATOM 2263 C C . GLY A 1 333 ? 26.622 -8.366 67.264 1.00 26.81 318 GLY A C 1
ATOM 2264 O O . GLY A 1 333 ? 26.728 -7.254 67.715 1.00 28.83 318 GLY A O 1
ATOM 2265 N N . PRO A 1 334 ? 27.392 -9.429 67.646 1.00 26.58 319 PRO A N 1
ATOM 2266 C CA . PRO A 1 334 ? 28.462 -9.082 68.588 1.00 25.75 319 PRO A CA 1
ATOM 2267 C C . PRO A 1 334 ? 29.678 -8.382 67.981 1.00 25.58 319 PRO A C 1
ATOM 2268 O O . PRO A 1 334 ? 30.398 -7.786 68.707 1.00 22.87 319 PRO A O 1
ATOM 2272 N N . ASP A 1 335 ? 29.790 -8.361 66.668 1.00 26.57 320 ASP A N 1
ATOM 2273 C CA . ASP A 1 335 ? 30.883 -7.727 65.970 1.00 26.74 320 ASP A CA 1
ATOM 2274 C C . ASP A 1 335 ? 30.615 -6.352 65.447 1.00 24.90 320 ASP A C 1
ATOM 2275 O O . ASP A 1 335 ? 31.377 -5.819 64.714 1.00 24.23 320 ASP A O 1
ATOM 2280 N N . THR A 1 336 ? 29.524 -5.796 65.893 1.00 23.20 321 THR A N 1
ATOM 2281 C CA . THR A 1 336 ? 29.140 -4.480 65.532 1.00 22.36 321 THR A CA 1
ATOM 2282 C C . THR A 1 336 ? 30.105 -3.387 65.915 1.00 22.19 321 THR A C 1
ATOM 2283 O O . THR A 1 336 ? 30.697 -3.373 66.954 1.00 21.67 321 THR A O 1
ATOM 2287 N N . ILE A 1 337 ? 30.228 -2.463 64.997 1.00 21.89 322 ILE A N 1
ATOM 2288 C CA . ILE A 1 337 ? 31.052 -1.301 65.140 1.00 22.80 322 ILE A CA 1
ATOM 2289 C C . ILE A 1 337 ? 30.270 -0.111 64.651 1.00 21.79 322 ILE A C 1
ATOM 2290 O O . ILE A 1 337 ? 30.016 0.065 63.502 1.00 22.26 322 ILE A O 1
ATOM 2295 N N . THR A 1 338 ? 29.890 0.693 65.597 1.00 20.27 323 THR A N 1
ATOM 2296 C CA . THR A 1 338 ? 29.138 1.901 65.392 1.00 21.00 323 THR A CA 1
ATOM 2297 C C . THR A 1 338 ? 29.967 3.129 65.697 1.00 21.89 323 THR A C 1
ATOM 2298 O O . THR A 1 338 ? 30.248 3.872 64.841 1.00 21.15 323 THR A O 1
ATOM 2302 N N . SER A 1 339 ? 30.265 3.376 66.947 1.00 23.77 324 SER A N 1
ATOM 2303 C CA . SER A 1 339 ? 31.024 4.537 67.349 1.00 24.29 324 SER A CA 1
ATOM 2304 C C . SER A 1 339 ? 32.467 4.227 67.624 1.00 27.04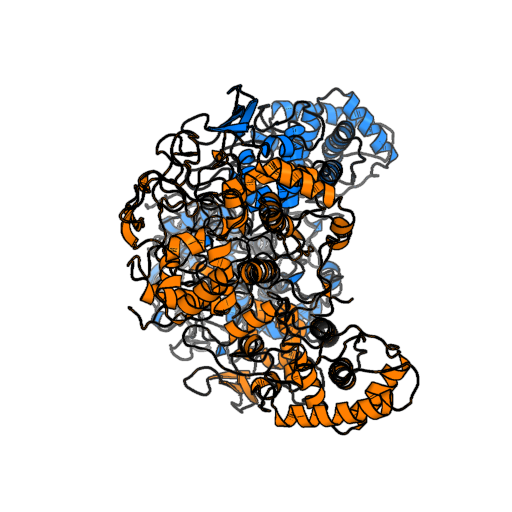 324 SER A C 1
ATOM 2305 O O . SER A 1 339 ? 33.304 5.092 67.577 1.00 26.70 324 SER A O 1
ATOM 2308 N N . GLY A 1 340 ? 32.745 2.973 67.924 1.00 27.90 325 GLY A N 1
ATOM 2309 C CA . GLY A 1 340 ? 34.070 2.525 68.251 1.00 29.22 325 GLY A CA 1
ATOM 2310 C C . GLY A 1 340 ? 34.310 2.494 69.735 1.00 30.02 325 GLY A C 1
ATOM 2311 O O . GLY A 1 340 ? 35.413 2.355 70.143 1.00 32.44 325 GLY A O 1
ATOM 2312 N N . LEU A 1 341 ? 33.277 2.613 70.545 1.00 28.35 326 LEU A N 1
ATOM 2313 C CA . LEU A 1 341 ? 33.431 2.565 71.970 1.00 27.92 326 LEU A CA 1
ATOM 2314 C C . LEU A 1 341 ? 32.753 1.329 72.534 1.00 28.14 326 LEU A C 1
ATOM 2315 O O . LEU A 1 341 ? 31.619 1.079 72.275 1.00 27.81 326 LEU A O 1
ATOM 2320 N N . GLU A 1 342 ? 33.460 0.543 73.322 1.00 30.00 327 GLU A N 1
ATOM 2321 C CA . GLU A 1 342 ? 32.793 -0.648 73.845 1.00 29.53 327 GLU A CA 1
ATOM 2322 C C . GLU A 1 342 ? 32.454 -0.389 75.305 1.00 28.25 327 GLU A C 1
ATOM 2323 O O . GLU A 1 342 ? 33.218 -0.719 76.204 1.00 30.34 327 GLU A O 1
ATOM 2329 N N . VAL A 1 343 ? 31.257 0.150 75.507 1.00 27.19 328 VAL A N 1
ATOM 2330 C CA . VAL A 1 343 ? 30.683 0.460 76.807 1.00 26.74 328 VAL A CA 1
ATOM 2331 C C . VAL A 1 343 ? 29.268 -0.098 76.921 1.00 25.86 328 VAL A C 1
ATOM 2332 O O . VAL A 1 343 ? 28.527 -0.051 75.993 1.00 23.91 328 VAL A O 1
ATOM 2336 N N . THR A 1 344 ? 28.933 -0.638 78.080 1.00 25.98 329 THR A N 1
ATOM 2337 C CA . THR A 1 344 ? 27.596 -1.112 78.432 1.00 27.03 329 THR A CA 1
ATOM 2338 C C . THR A 1 344 ? 27.480 -0.621 79.866 1.00 28.37 329 THR A C 1
ATOM 2339 O O . THR A 1 344 ? 28.294 -0.930 80.695 1.00 29.76 329 THR A O 1
ATOM 2343 N N . TRP A 1 345 ? 26.480 0.189 80.150 1.00 27.50 330 TRP A N 1
ATOM 2344 C CA . TRP A 1 345 ? 26.294 0.838 81.439 1.00 25.95 330 TRP A CA 1
ATOM 2345 C C . TRP A 1 345 ? 25.615 0.117 82.616 1.00 26.78 330 TRP A C 1
ATOM 2346 O O . TRP A 1 345 ? 26.029 0.257 83.722 1.00 25.02 330 TRP A O 1
ATOM 2357 N N . THR A 1 346 ? 24.572 -0.646 82.386 1.00 27.53 331 THR A N 1
ATOM 2358 C CA . THR A 1 346 ? 23.816 -1.143 83.507 1.00 28.21 331 THR A CA 1
ATOM 2359 C C . THR A 1 346 ? 23.788 -2.677 83.518 1.00 29.56 331 THR A C 1
ATOM 2360 O O . THR A 1 346 ? 23.917 -3.320 82.473 1.00 28.65 331 THR A O 1
ATOM 2364 N N . PRO A 1 347 ? 23.600 -3.276 84.710 1.00 30.34 332 PRO A N 1
ATOM 2365 C CA . PRO A 1 347 ? 23.455 -4.734 84.766 1.00 30.33 332 PRO A CA 1
ATOM 2366 C C . PRO A 1 347 ? 22.198 -5.249 84.105 1.00 29.25 332 PRO A C 1
ATOM 2367 O O . PRO A 1 347 ? 22.053 -6.462 83.922 1.00 31.53 332 PRO A O 1
ATOM 2371 N N . THR A 1 348 ? 21.271 -4.358 83.750 1.00 28.90 333 THR A N 1
ATOM 2372 C CA . THR A 1 348 ? 20.028 -4.725 83.042 1.00 31.28 333 THR A CA 1
ATOM 2373 C C . THR A 1 348 ? 19.798 -3.752 81.893 1.00 30.31 333 THR A C 1
ATOM 2374 O O . THR A 1 348 ? 18.981 -2.812 82.007 1.00 28.94 333 THR A O 1
ATOM 2378 N N . PRO A 1 349 ? 20.467 -3.972 80.760 1.00 30.97 334 PRO A N 1
ATOM 2379 C CA . PRO A 1 349 ? 20.315 -3.029 79.646 1.00 29.42 334 PRO A CA 1
ATOM 2380 C C . PRO A 1 349 ? 18.898 -3.034 79.017 1.00 27.38 334 PRO A C 1
ATOM 2381 O O . PRO A 1 349 ? 18.548 -2.054 78.360 1.00 25.43 334 PRO A O 1
ATOM 2385 N N . THR A 1 350 ? 18.035 -4.015 79.274 1.00 28.86 335 THR A N 1
ATOM 2386 C CA . THR A 1 350 ? 16.666 -3.992 78.722 1.00 29.45 335 THR A CA 1
ATOM 2387 C C . THR A 1 350 ? 15.573 -3.788 79.766 1.00 28.85 335 THR A C 1
ATOM 2388 O O . THR A 1 350 ? 14.456 -4.184 79.595 1.00 25.52 335 THR A O 1
ATOM 2392 N N . LYS A 1 351 ? 15.931 -3.166 80.863 1.00 33.33 336 LYS A N 1
ATOM 2393 C CA . LYS A 1 351 ? 15.068 -2.958 82.018 1.00 34.75 336 LYS A CA 1
ATOM 2394 C C . LYS A 1 351 ? 15.307 -1.659 82.747 1.00 31.90 336 LYS A C 1
ATOM 2395 O O . LYS A 1 351 ? 16.409 -1.281 82.976 1.00 31.06 336 LYS A O 1
ATOM 2401 N N . TRP A 1 352 ? 14.248 -0.975 83.109 1.00 29.62 337 TRP A N 1
ATOM 2402 C CA . TRP A 1 352 ? 14.364 0.280 83.807 1.00 29.55 337 TRP A CA 1
ATOM 2403 C C . TRP A 1 352 ? 14.718 0.175 85.275 1.00 29.30 337 TRP A C 1
ATOM 2404 O O . TRP A 1 352 ? 14.321 -0.704 85.957 1.00 29.72 337 TRP A O 1
ATOM 2415 N N . GLY A 1 353 ? 15.496 1.114 85.742 1.00 30.62 338 GLY A N 1
ATOM 2416 C CA . GLY A 1 353 ? 15.916 1.149 87.109 1.00 30.24 338 GLY A CA 1
ATOM 2417 C C . GLY A 1 353 ? 16.981 2.170 87.377 1.00 32.17 338 GLY A C 1
ATOM 2418 O O . GLY A 1 353 ? 17.150 3.093 86.626 1.00 31.45 338 GLY A O 1
ATOM 2419 N N . MET A 1 354 ? 17.707 1.983 88.471 1.00 33.18 339 MET A N 1
ATOM 2420 C CA . MET A 1 354 ? 18.753 2.920 88.858 1.00 34.10 339 MET A CA 1
ATOM 2421 C C . MET A 1 354 ? 20.226 2.521 88.692 1.00 32.45 339 MET A C 1
ATOM 2422 O O . MET A 1 354 ? 21.070 3.100 89.297 1.00 32.56 339 MET A O 1
ATOM 2427 N N . GLY A 1 355 ? 20.511 1.571 87.825 1.00 30.65 340 GLY A N 1
ATOM 2428 C CA . GLY A 1 355 ? 21.841 1.101 87.597 1.00 30.04 340 GLY A CA 1
ATOM 2429 C C . GLY A 1 355 ? 22.879 2.102 87.171 1.00 29.90 340 GLY A C 1
ATOM 2430 O O . GLY A 1 355 ? 23.999 1.997 87.548 1.00 29.35 340 GLY A O 1
ATOM 2431 N N . TYR A 1 356 ? 22.490 3.080 86.369 1.00 28.52 341 TYR A N 1
ATOM 2432 C CA . TYR A 1 356 ? 23.454 4.024 85.862 1.00 29.34 341 TYR A CA 1
ATOM 2433 C C . TYR A 1 356 ? 23.991 4.920 86.937 1.00 28.89 341 TYR A C 1
ATOM 2434 O O . TYR A 1 356 ? 25.167 5.042 87.121 1.00 26.18 341 TYR A O 1
ATOM 2443 N N . LEU A 1 357 ? 23.078 5.559 87.650 1.00 30.54 342 LEU A N 1
ATOM 2444 C CA . LEU A 1 357 ? 23.444 6.469 88.728 1.00 31.22 342 LEU A CA 1
ATOM 2445 C C . LEU A 1 357 ? 24.136 5.708 89.852 1.00 30.14 342 LEU A C 1
ATOM 2446 O O . LEU A 1 357 ? 25.019 6.242 90.523 1.00 26.45 342 LEU A O 1
ATOM 2451 N N . GLU A 1 358 ? 23.725 4.464 90.052 1.00 31.12 343 GLU A N 1
ATOM 2452 C CA . GLU A 1 358 ? 24.301 3.648 91.077 1.00 32.03 343 GLU A CA 1
ATOM 2453 C C . GLU A 1 358 ? 25.733 3.223 90.791 1.00 32.48 343 GLU A C 1
ATOM 2454 O O . GLU A 1 358 ? 26.588 3.340 91.623 1.00 33.80 343 GLU A O 1
ATOM 2460 N N . TYR A 1 359 ? 25.990 2.715 89.604 1.00 32.45 344 TYR A N 1
ATOM 2461 C CA . TYR A 1 359 ? 27.328 2.235 89.261 1.00 32.92 344 TYR A CA 1
ATOM 2462 C C . TYR A 1 359 ? 28.312 3.389 89.118 1.00 33.32 344 TYR A C 1
ATOM 2463 O O . TYR A 1 359 ? 29.494 3.255 89.460 1.00 35.10 344 TYR A O 1
ATOM 2472 N N . LEU A 1 360 ? 27.829 4.504 88.609 1.00 33.43 345 LEU A N 1
ATOM 2473 C CA . LEU A 1 360 ? 28.644 5.665 88.425 1.00 33.99 345 LEU A CA 1
ATOM 2474 C C . LEU A 1 360 ? 29.101 6.134 89.762 1.00 35.00 345 LEU A C 1
ATOM 2475 O O . LEU A 1 360 ? 30.146 6.699 89.900 1.00 34.11 345 LEU A O 1
ATOM 2480 N N . TYR A 1 361 ? 28.274 5.899 90.761 1.00 38.28 346 TYR A N 1
ATOM 2481 C CA . TYR A 1 361 ? 28.604 6.341 92.097 1.00 38.89 346 TYR A CA 1
ATOM 2482 C C . TYR A 1 361 ? 29.123 5.308 93.028 1.00 40.92 346 TYR A C 1
ATOM 2483 O O . TYR A 1 361 ? 29.426 5.621 94.132 1.00 49.91 346 TYR A O 1
ATOM 2492 N N . LYS A 1 362 ? 29.264 4.089 92.568 1.00 40.88 347 LYS A N 1
ATOM 2493 C CA . LYS A 1 362 ? 29.786 3.055 93.381 1.00 39.56 347 LYS A CA 1
ATOM 2494 C C . LYS A 1 362 ? 31.255 2.744 93.167 1.00 38.49 347 LYS A C 1
ATOM 2495 O O . LYS A 1 362 ? 31.952 2.481 94.116 1.00 40.48 347 LYS A O 1
ATOM 2501 N N . PHE A 1 363 ? 31.711 2.767 91.933 1.00 35.65 348 PHE A N 1
ATOM 2502 C CA . PHE A 1 363 ? 33.092 2.439 91.619 1.00 36.33 348 PHE A CA 1
ATOM 2503 C C . PHE A 1 363 ? 33.917 3.676 91.319 1.00 37.60 348 PHE A C 1
ATOM 2504 O O . PHE A 1 363 ? 33.370 4.763 91.128 1.00 37.19 348 PHE A O 1
ATOM 2512 N N . ASP A 1 364 ? 35.221 3.488 91.302 1.00 39.70 349 ASP A N 1
ATOM 2513 C CA . ASP A 1 364 ? 36.182 4.548 91.003 1.00 41.14 349 ASP A CA 1
ATOM 2514 C C . ASP A 1 364 ? 36.565 4.224 89.584 1.00 38.96 349 ASP A C 1
ATOM 2515 O O . ASP A 1 364 ? 36.580 3.042 89.202 1.00 38.26 349 ASP A O 1
ATOM 2520 N N . TRP A 1 365 ? 36.850 5.218 88.767 1.00 36.73 350 TRP A N 1
ATOM 2521 C CA . TRP A 1 365 ? 37.169 4.930 87.377 1.00 35.89 350 TRP A CA 1
ATOM 2522 C C . TRP A 1 365 ? 38.556 5.217 86.877 1.00 39.28 350 TRP A C 1
ATOM 2523 O O . TRP A 1 365 ? 39.202 6.119 87.289 1.00 40.19 350 TRP A O 1
ATOM 2534 N N . GLU A 1 366 ? 39.010 4.413 85.951 1.00 42.23 351 GLU A N 1
ATOM 2535 C CA . GLU A 1 366 ? 40.313 4.604 85.377 1.00 42.92 351 GLU A CA 1
ATOM 2536 C C . GLU A 1 366 ? 40.121 4.648 83.879 1.00 40.88 351 GLU A C 1
ATOM 2537 O O . GLU A 1 366 ? 39.323 3.951 83.316 1.00 36.06 351 GLU A O 1
ATOM 2543 N N . PRO A 1 367 ? 40.875 5.484 83.220 1.00 41.32 352 PRO A N 1
ATOM 2544 C CA . PRO A 1 367 ? 40.761 5.512 81.768 1.00 44.11 352 PRO A CA 1
ATOM 2545 C C . PRO A 1 367 ? 41.475 4.323 81.129 1.00 42.93 352 PRO A C 1
ATOM 2546 O O . PRO A 1 367 ? 42.510 3.865 81.620 1.00 45.26 352 PRO A O 1
ATOM 2550 N N . THR A 1 368 ? 40.851 3.889 80.051 1.00 40.76 353 THR A N 1
ATOM 2551 C CA . THR A 1 368 ? 41.267 2.797 79.246 1.00 39.34 353 THR A CA 1
ATOM 2552 C C . THR A 1 368 ? 41.030 3.008 77.750 1.00 37.20 353 THR A C 1
ATOM 2553 O O . THR A 1 368 ? 40.848 4.101 77.289 1.00 34.38 353 THR A O 1
ATOM 2557 N N . LYS A 1 369 ? 41.066 1.950 76.971 1.00 36.32 354 LYS A N 1
ATOM 2558 C CA . LYS A 1 369 ? 40.841 2.044 75.536 1.00 36.84 354 LYS A CA 1
ATOM 2559 C C . LYS A 1 369 ? 39.895 1.003 75.010 1.00 35.81 354 LYS A C 1
ATOM 2560 O O . LYS A 1 369 ? 39.783 -0.052 75.547 1.00 34.34 354 LYS A O 1
ATOM 2566 N N . SER A 1 370 ? 39.230 1.326 73.921 1.00 35.20 355 SER A N 1
ATOM 2567 C CA . SER A 1 370 ? 38.324 0.393 73.260 1.00 33.36 355 SER A CA 1
ATOM 2568 C C . SER A 1 370 ? 39.022 -0.437 72.205 1.00 30.15 355 SER A C 1
ATOM 2569 O O . SER A 1 370 ? 40.094 -0.112 71.792 1.00 29.12 355 SER A O 1
ATOM 2572 N N . PRO A 1 371 ? 38.424 -1.514 71.768 1.00 28.64 356 PRO A N 1
ATOM 2573 C CA . PRO A 1 371 ? 39.082 -2.328 70.770 1.00 28.31 356 PRO A CA 1
ATOM 2574 C C . PRO A 1 371 ? 39.338 -1.571 69.529 1.00 29.27 356 PRO A C 1
ATOM 2575 O O . PRO A 1 371 ? 39.838 -2.124 68.613 1.00 31.48 356 PRO A O 1
ATOM 2579 N N . ALA A 1 372 ? 38.993 -0.304 69.528 1.00 29.78 357 ALA A N 1
ATOM 2580 C CA . ALA A 1 372 ? 39.155 0.558 68.403 1.00 28.19 357 ALA A CA 1
ATOM 2581 C C . ALA A 1 372 ? 39.988 1.746 68.720 1.00 28.63 357 ALA A C 1
ATOM 2582 O O . ALA A 1 372 ? 40.234 2.572 67.899 1.00 28.44 357 ALA A O 1
ATOM 2584 N N . GLY A 1 373 ? 40.419 1.832 69.941 1.00 31.86 358 GLY A N 1
ATOM 2585 C CA . GLY A 1 373 ? 41.272 2.914 70.365 1.00 32.84 358 GLY A CA 1
ATOM 2586 C C . GLY A 1 373 ? 40.647 4.145 70.944 1.00 32.67 358 GLY A C 1
ATOM 2587 O O . GLY A 1 373 ? 41.302 5.112 71.159 1.00 32.10 358 GLY A O 1
ATOM 2588 N N . ALA A 1 374 ? 39.361 4.095 71.178 1.00 33.19 359 ALA A N 1
ATOM 2589 C CA . ALA A 1 374 ? 38.665 5.213 71.714 1.00 32.84 359 ALA A CA 1
ATOM 2590 C C . ALA A 1 374 ? 38.875 5.259 73.190 1.00 34.14 359 ALA A C 1
ATOM 2591 O O . ALA A 1 374 ? 39.034 4.247 73.834 1.00 34.14 359 ALA A O 1
ATOM 2593 N N . ASN A 1 375 ? 38.877 6.468 73.708 1.00 32.68 360 ASN A N 1
ATOM 2594 C CA . ASN A 1 375 ? 39.067 6.729 75.106 1.00 31.46 360 ASN A CA 1
ATOM 2595 C C . ASN A 1 375 ? 37.855 6.510 75.933 1.00 30.46 360 ASN A C 1
ATOM 2596 O O . ASN A 1 375 ? 36.854 7.129 75.759 1.00 30.81 360 ASN A O 1
ATOM 2601 N N . GLN A 1 376 ? 37.971 5.599 76.854 1.00 28.89 361 GLN A N 1
ATOM 2602 C CA . GLN A 1 376 ? 36.864 5.305 77.714 1.00 28.53 361 GLN A CA 1
ATOM 2603 C C . GLN A 1 376 ? 37.294 5.047 79.160 1.00 28.84 361 GLN A C 1
ATOM 2604 O O . GLN A 1 376 ? 38.431 5.141 79.545 1.00 29.69 361 GLN A O 1
ATOM 2610 N N . TRP A 1 377 ? 36.332 4.743 79.977 1.00 27.37 362 TRP A N 1
ATOM 2611 C CA . TRP A 1 377 ? 36.610 4.515 81.380 1.00 27.14 362 TRP A CA 1
ATOM 2612 C C . TRP A 1 377 ? 36.158 3.122 81.785 1.00 26.35 362 TRP A C 1
ATOM 2613 O O . TRP A 1 377 ? 35.254 2.532 81.180 1.00 24.71 362 TRP A O 1
ATOM 2624 N N . VAL A 1 378 ? 36.841 2.580 82.793 1.00 25.90 363 VAL A N 1
ATOM 2625 C CA . VAL A 1 378 ? 36.520 1.281 83.359 1.00 26.36 363 VAL A CA 1
ATOM 2626 C C . VAL A 1 378 ? 36.707 1.384 84.870 1.00 28.82 363 VAL A C 1
ATOM 2627 O O . VAL A 1 378 ? 37.393 2.280 85.374 1.00 30.17 363 VAL A O 1
ATOM 2631 N N . ALA A 1 379 ? 35.945 0.549 85.545 1.00 31.10 364 ALA A N 1
ATOM 2632 C CA . ALA A 1 379 ? 35.882 0.536 86.967 1.00 33.37 364 ALA A CA 1
ATOM 2633 C C . ALA A 1 379 ? 37.049 -0.184 87.523 1.00 34.69 364 ALA A C 1
ATOM 2634 O O . ALA A 1 379 ? 37.514 -1.166 86.998 1.00 35.90 364 ALA A O 1
ATOM 2636 N N . LYS A 1 380 ? 37.518 0.355 88.616 1.00 35.96 365 LYS A N 1
ATOM 2637 C CA . LYS A 1 380 ? 38.642 -0.169 89.316 1.00 38.32 365 LYS A CA 1
ATOM 2638 C C . LYS A 1 380 ? 38.049 -1.018 90.384 1.00 39.72 365 LYS A C 1
ATOM 2639 O O . LYS A 1 380 ? 37.080 -0.630 90.994 1.00 36.49 365 LYS A O 1
ATOM 2645 N N . ASN A 1 381 ? 38.627 -2.181 90.579 1.00 43.40 366 ASN A N 1
ATOM 2646 C CA . ASN A 1 381 ? 38.188 -3.105 91.601 1.00 51.08 366 ASN A CA 1
ATOM 2647 C C . ASN A 1 381 ? 36.725 -3.606 91.539 1.00 47.39 366 ASN A C 1
ATOM 2648 O O . ASN A 1 381 ? 35.935 -3.332 92.421 1.00 46.36 366 ASN A O 1
ATOM 2653 N N . ALA A 1 382 ? 36.379 -4.362 90.508 1.00 44.78 367 ALA A N 1
ATOM 2654 C CA . ALA A 1 382 ? 35.030 -4.900 90.410 1.00 43.88 367 ALA A CA 1
ATOM 2655 C C . ALA A 1 382 ? 34.931 -6.235 89.680 1.00 43.51 367 ALA A C 1
ATOM 2656 O O . ALA A 1 382 ? 35.821 -6.669 88.988 1.00 44.08 367 ALA A O 1
ATOM 2658 N N . GLU A 1 383 ? 33.833 -6.915 89.892 1.00 46.56 368 GLU A N 1
ATOM 2659 C CA . GLU A 1 383 ? 33.621 -8.215 89.281 1.00 52.92 368 GLU A CA 1
ATOM 2660 C C . GLU A 1 383 ? 32.774 -8.051 88.025 1.00 47.55 368 GLU A C 1
ATOM 2661 O O . GLU A 1 383 ? 32.260 -6.998 87.807 1.00 49.47 368 GLU A O 1
ATOM 2667 N N . PRO A 1 384 ? 32.639 -9.052 87.174 1.00 42.09 369 PRO A N 1
ATOM 2668 C CA . PRO A 1 384 ? 31.831 -8.813 85.977 1.00 38.86 369 PRO A CA 1
ATOM 2669 C C . PRO A 1 384 ? 30.381 -8.943 86.313 1.00 35.24 369 PRO A C 1
ATOM 2670 O O . PRO A 1 384 ? 29.952 -10.027 86.492 1.00 35.67 369 PRO A O 1
ATOM 2674 N N . THR A 1 385 ? 29.637 -7.858 86.392 1.00 33.64 370 THR A N 1
ATOM 2675 C CA . THR A 1 385 ? 28.213 -7.934 86.736 1.00 33.09 370 THR A CA 1
ATOM 2676 C C . THR A 1 385 ? 27.248 -7.628 85.616 1.00 31.42 370 THR A C 1
ATOM 2677 O O . THR A 1 385 ? 26.103 -7.940 85.678 1.00 28.06 370 THR A O 1
ATOM 2681 N N . ILE A 1 386 ? 27.728 -6.995 84.584 1.00 32.05 371 ILE A N 1
ATOM 2682 C CA . ILE A 1 386 ? 26.848 -6.684 83.469 1.00 30.66 371 ILE A CA 1
ATOM 2683 C C . ILE A 1 386 ? 26.861 -7.744 82.382 1.00 28.54 371 ILE A C 1
ATOM 2684 O O . ILE A 1 386 ? 27.924 -8.242 82.016 1.00 26.57 371 ILE A O 1
ATOM 2689 N N . PRO A 1 387 ? 25.672 -8.085 81.862 1.00 28.69 372 PRO A N 1
ATOM 2690 C CA . PRO A 1 387 ? 25.678 -9.091 80.807 1.00 29.53 372 PRO A CA 1
ATOM 2691 C C . PRO A 1 387 ? 26.040 -8.718 79.391 1.00 28.57 372 PRO A C 1
ATOM 2692 O O . PRO A 1 387 ? 25.892 -7.627 78.913 1.00 28.85 372 PRO A O 1
ATOM 2696 N N . ASP A 1 388 ? 26.524 -9.737 78.732 1.00 28.22 373 ASP A N 1
ATOM 2697 C CA . ASP A 1 388 ? 26.953 -9.722 77.348 1.00 28.05 373 ASP A CA 1
ATOM 2698 C C . ASP A 1 388 ? 25.698 -9.704 76.515 1.00 25.21 373 ASP A C 1
ATOM 2699 O O . ASP A 1 388 ? 24.695 -10.225 76.928 1.00 23.46 373 ASP A O 1
ATOM 2704 N N . ALA A 1 389 ? 25.746 -9.098 75.351 1.00 25.80 374 ALA A N 1
ATOM 2705 C CA . ALA A 1 389 ? 24.571 -9.032 74.505 1.00 26.29 374 ALA A CA 1
ATOM 2706 C C . ALA A 1 389 ? 24.240 -10.278 73.717 1.00 25.52 374 ALA A C 1
ATOM 2707 O O . ALA A 1 389 ? 23.236 -10.348 73.080 1.00 24.54 374 ALA A O 1
ATOM 2709 N N . TYR A 1 390 ? 25.116 -11.260 73.702 1.00 26.30 375 TYR A N 1
ATOM 2710 C CA . TYR A 1 390 ? 24.850 -12.438 72.918 1.00 26.22 375 TYR A CA 1
ATOM 2711 C C . TYR A 1 390 ? 25.114 -13.671 73.700 1.00 26.68 375 TYR A C 1
ATOM 2712 O O . TYR A 1 390 ? 24.630 -14.730 73.394 1.00 25.85 375 TYR A O 1
ATOM 2721 N N . ASP A 1 391 ? 25.866 -13.506 74.759 1.00 28.71 376 ASP A N 1
ATOM 2722 C CA . ASP A 1 391 ? 26.204 -14.624 75.575 1.00 29.74 376 ASP A CA 1
ATOM 2723 C C . ASP A 1 391 ? 25.555 -14.585 76.932 1.00 27.48 376 ASP A C 1
ATOM 2724 O O . ASP A 1 391 ? 25.790 -13.654 77.714 1.00 26.45 376 ASP A O 1
ATOM 2729 N N . PRO A 1 392 ? 24.704 -15.626 77.163 1.00 25.79 377 PRO A N 1
ATOM 2730 C CA . PRO A 1 392 ? 24.104 -15.579 78.490 1.00 27.55 377 PRO A CA 1
ATOM 2731 C C . PRO A 1 392 ? 24.987 -16.090 79.623 1.00 29.47 377 PRO A C 1
ATOM 2732 O O . PRO A 1 392 ? 24.658 -15.988 80.764 1.00 26.50 377 PRO A O 1
ATOM 2736 N N . ASN A 1 393 ? 26.153 -16.591 79.298 1.00 30.89 378 ASN A N 1
ATOM 2737 C CA . ASN A 1 393 ? 27.052 -17.089 80.269 1.00 31.47 378 ASN A CA 1
ATOM 2738 C C . ASN A 1 393 ? 28.232 -16.194 80.469 1.00 30.78 378 ASN A C 1
ATOM 2739 O O . ASN A 1 393 ? 29.157 -16.600 81.079 1.00 29.26 378 ASN A O 1
ATOM 2744 N N . LYS A 1 394 ? 28.204 -14.984 79.943 1.00 31.22 379 LYS A N 1
ATOM 2745 C CA . LYS A 1 394 ? 29.312 -14.059 80.070 1.00 30.84 379 LYS A CA 1
ATOM 2746 C C . LYS A 1 394 ? 28.881 -12.771 80.719 1.00 31.11 379 LYS A C 1
ATOM 2747 O O . LYS A 1 394 ? 27.776 -12.401 80.608 1.00 32.41 379 LYS A O 1
ATOM 2753 N N . LYS A 1 395 ? 29.781 -12.098 81.403 1.00 30.94 380 LYS A N 1
ATOM 2754 C CA . LYS A 1 395 ? 29.491 -10.860 82.051 1.00 28.79 380 LYS A CA 1
ATOM 2755 C C . LYS A 1 395 ? 30.695 -9.983 81.959 1.00 28.20 380 LYS A C 1
ATOM 2756 O O . LYS A 1 395 ? 31.771 -10.454 81.941 1.00 28.09 380 LYS A O 1
ATOM 2762 N N . LYS A 1 396 ? 30.518 -8.681 81.874 1.00 30.36 381 LYS A N 1
ATOM 2763 C CA . LYS A 1 396 ? 31.655 -7.760 81.752 1.00 31.63 381 LYS A CA 1
ATOM 2764 C C . LYS A 1 396 ? 31.823 -6.780 82.888 1.00 30.13 381 LYS A C 1
ATOM 2765 O O . LYS A 1 396 ? 30.972 -6.585 83.670 1.00 25.76 381 LYS A O 1
ATOM 2771 N N . LEU A 1 397 ? 32.933 -6.087 82.942 1.00 34.22 382 LEU A N 1
ATOM 2772 C CA . LEU A 1 397 ? 33.108 -5.123 83.987 1.00 34.76 382 LEU A CA 1
ATOM 2773 C C . LEU A 1 397 ? 32.379 -3.820 83.769 1.00 34.43 382 LEU A C 1
ATOM 2774 O O . LEU A 1 397 ? 32.137 -3.448 82.633 1.00 37.81 382 LEU A O 1
ATOM 2779 N N . PRO A 1 398 ? 32.028 -3.112 84.891 1.00 32.78 383 PRO A N 1
ATOM 2780 C CA . PRO A 1 398 ? 31.449 -1.800 84.642 1.00 32.13 383 PRO A CA 1
ATOM 2781 C C . PRO A 1 398 ? 32.267 -0.870 83.775 1.00 29.60 383 PRO A C 1
ATOM 2782 O O . PRO A 1 398 ? 33.445 -0.735 83.946 1.00 30.40 383 PRO A O 1
ATOM 2786 N N . THR A 1 399 ? 31.640 -0.227 82.824 1.00 27.39 384 THR A N 1
ATOM 2787 C CA . THR A 1 399 ? 32.340 0.677 81.925 1.00 26.84 384 THR A CA 1
ATOM 2788 C C . THR A 1 399 ? 31.557 1.979 81.829 1.00 27.45 384 THR A C 1
ATOM 2789 O O . THR A 1 399 ? 30.407 2.020 82.160 1.00 27.36 384 THR A O 1
ATOM 2793 N N . MET A 1 400 ? 32.192 3.035 81.377 1.00 26.93 385 MET A N 1
ATOM 2794 C CA . MET A 1 400 ? 31.550 4.318 81.232 1.00 25.81 385 MET A CA 1
ATOM 2795 C C . MET A 1 400 ? 32.200 5.195 80.164 1.00 24.70 385 MET A C 1
ATOM 2796 O O . MET A 1 400 ? 33.259 4.952 79.682 1.00 24.67 385 MET A O 1
ATOM 2801 N N . LEU A 1 401 ? 31.543 6.280 79.806 1.00 23.70 386 LEU A N 1
ATOM 2802 C CA . LEU A 1 401 ? 32.087 7.235 78.856 1.00 24.68 386 LEU A CA 1
ATOM 2803 C C . LEU A 1 401 ? 32.595 8.446 79.592 1.00 24.45 386 LEU A C 1
ATOM 2804 O O . LEU A 1 401 ? 32.180 8.705 80.646 1.00 24.21 386 LEU A O 1
ATOM 2809 N N . THR A 1 402 ? 33.506 9.177 79.001 1.00 24.45 387 THR A N 1
ATOM 2810 C CA . THR A 1 402 ? 34.036 10.429 79.528 1.00 25.23 387 THR A CA 1
ATOM 2811 C C . THR A 1 402 ? 32.889 11.394 79.834 1.00 27.37 387 THR A C 1
ATOM 2812 O O . THR A 1 402 ? 32.895 12.074 80.870 1.00 30.59 387 THR A O 1
ATOM 2816 N N . THR A 1 403 ? 31.898 11.432 78.945 1.00 28.55 388 THR A N 1
ATOM 2817 C CA . THR A 1 403 ? 30.776 12.351 79.086 1.00 28.97 388 THR A CA 1
ATOM 2818 C C . THR A 1 403 ? 29.881 11.968 80.262 1.00 28.01 388 THR A C 1
ATOM 2819 O O . THR A 1 403 ? 29.235 12.829 80.868 1.00 25.66 388 THR A O 1
ATOM 2823 N N . ASP A 1 404 ? 29.898 10.707 80.581 1.00 29.47 389 ASP A N 1
ATOM 2824 C CA . ASP A 1 404 ? 29.156 10.158 81.682 1.00 34.72 389 ASP A CA 1
ATOM 2825 C C . ASP A 1 404 ? 29.866 10.512 82.995 1.00 35.16 389 ASP A C 1
ATOM 2826 O O . ASP A 1 404 ? 29.317 11.056 83.904 1.00 34.16 389 ASP A O 1
ATOM 2831 N N . ILE A 1 405 ? 31.123 10.207 83.055 1.00 35.14 390 ILE A N 1
ATOM 2832 C CA . ILE A 1 405 ? 31.912 10.511 84.187 1.00 36.38 390 ILE A CA 1
ATOM 2833 C C . ILE A 1 405 ? 31.858 12.005 84.477 1.00 36.70 390 ILE A C 1
ATOM 2834 O O . ILE A 1 405 ? 31.978 12.434 85.598 1.00 36.20 390 ILE A O 1
ATOM 2839 N N . ALA A 1 406 ? 31.683 12.800 83.445 1.00 35.29 391 ALA A N 1
ATOM 2840 C CA . ALA A 1 406 ? 31.621 14.234 83.613 1.00 33.59 391 ALA A CA 1
ATOM 2841 C C . ALA A 1 406 ? 30.468 14.658 84.453 1.00 31.30 391 ALA A C 1
ATOM 2842 O O . ALA A 1 406 ? 30.472 15.715 84.967 1.00 30.04 391 ALA A O 1
ATOM 2844 N N . LEU A 1 407 ? 29.453 13.827 84.543 1.00 31.14 392 LEU A N 1
ATOM 2845 C CA . LEU A 1 407 ? 28.280 14.174 85.282 1.00 32.33 392 LEU A CA 1
ATOM 2846 C C . LEU A 1 407 ? 28.468 14.053 86.756 1.00 33.53 392 LEU A C 1
ATOM 2847 O O . LEU A 1 407 ? 27.715 14.568 87.493 1.00 31.32 392 LEU A O 1
ATOM 2852 N N . ARG A 1 408 ? 29.497 13.317 87.160 1.00 36.94 393 ARG A N 1
ATOM 2853 C CA . ARG A 1 408 ? 29.777 13.109 88.572 1.00 40.86 393 ARG A CA 1
ATOM 2854 C C . ARG A 1 408 ? 30.959 13.952 89.019 1.00 40.39 393 ARG A C 1
ATOM 2855 O O . ARG A 1 408 ? 31.254 14.041 90.211 1.00 43.84 393 ARG A O 1
ATOM 2863 N N . MET A 1 409 ? 31.637 14.573 88.059 1.00 41.45 394 MET A N 1
ATOM 2864 C CA . MET A 1 409 ? 32.765 15.390 88.380 1.00 38.54 394 MET A CA 1
ATOM 2865 C C . MET A 1 409 ? 32.568 16.850 88.382 1.00 34.71 394 MET A C 1
ATOM 2866 O O . MET A 1 409 ? 33.305 17.541 89.009 1.00 34.63 394 MET A O 1
ATOM 2871 N N . ASP A 1 410 ? 31.595 17.322 87.650 1.00 32.42 395 ASP A N 1
ATOM 2872 C CA . ASP A 1 410 ? 31.355 18.707 87.550 1.00 31.21 395 ASP A CA 1
ATOM 2873 C C . ASP A 1 410 ? 30.631 18.963 88.825 1.00 32.50 395 ASP A C 1
ATOM 2874 O O . ASP A 1 410 ? 29.801 18.172 89.206 1.00 32.03 395 ASP A O 1
ATOM 2879 N N . PRO A 1 411 ? 30.943 20.061 89.512 1.00 33.63 396 PRO A N 1
ATOM 2880 C CA . PRO A 1 411 ? 30.217 20.211 90.784 1.00 32.93 396 PRO A CA 1
ATOM 2881 C C . PRO A 1 411 ? 28.760 20.457 90.648 1.00 32.97 396 PRO A C 1
ATOM 2882 O O . PRO A 1 411 ? 28.058 20.088 91.532 1.00 34.87 396 PRO A O 1
ATOM 2886 N N . ALA A 1 412 ? 28.283 21.048 89.577 1.00 32.33 397 ALA A N 1
ATOM 2887 C CA . ALA A 1 412 ? 26.824 21.206 89.515 1.00 30.54 397 ALA A CA 1
ATOM 2888 C C . ALA A 1 412 ? 26.159 19.867 89.178 1.00 30.15 397 ALA A C 1
ATOM 2889 O O . ALA A 1 412 ? 25.140 19.511 89.765 1.00 27.71 397 ALA A O 1
ATOM 2891 N N . TYR A 1 413 ? 26.725 19.136 88.219 1.00 29.97 398 TYR A N 1
ATOM 2892 C CA . TYR A 1 413 ? 26.125 17.861 87.835 1.00 29.42 398 TYR A CA 1
ATOM 2893 C C . TYR A 1 413 ? 26.190 16.845 88.971 1.00 27.85 398 TYR A C 1
ATOM 2894 O O . TYR A 1 413 ? 25.264 16.060 89.154 1.00 24.07 398 TYR A O 1
ATOM 2903 N N . ASP A 1 414 ? 27.262 16.881 89.765 1.00 30.70 399 ASP A N 1
ATOM 2904 C CA . ASP A 1 414 ? 27.380 15.950 90.879 1.00 30.05 399 ASP A CA 1
ATOM 2905 C C . ASP A 1 414 ? 26.198 16.090 91.832 1.00 28.80 399 ASP A C 1
ATOM 2906 O O . ASP A 1 414 ? 25.550 15.099 92.180 1.00 25.89 399 ASP A O 1
ATOM 2911 N N . LYS A 1 415 ? 25.895 17.301 92.227 1.00 32.74 400 LYS A N 1
ATOM 2912 C CA . LYS A 1 415 ? 24.781 17.604 93.101 1.00 37.04 400 LYS A CA 1
ATOM 2913 C C . LYS A 1 415 ? 23.440 17.084 92.603 1.00 36.74 400 LYS A C 1
ATOM 2914 O O . LYS A 1 415 ? 22.676 16.583 93.363 1.00 37.08 400 LYS A O 1
ATOM 2920 N N . ILE A 1 416 ? 23.167 17.211 91.324 1.00 36.91 401 ILE A N 1
ATOM 2921 C CA . ILE A 1 416 ? 21.930 16.724 90.732 1.00 36.05 401 ILE A CA 1
ATOM 2922 C C . ILE A 1 416 ? 21.962 15.193 90.618 1.00 37.12 401 ILE A C 1
ATOM 2923 O O . ILE A 1 416 ? 20.944 14.526 90.830 1.00 33.40 401 ILE A O 1
ATOM 2928 N N . CYS A 1 417 ? 23.128 14.633 90.301 1.00 39.62 402 CYS A N 1
ATOM 2929 C CA . CYS A 1 417 ? 23.271 13.180 90.284 1.00 36.98 402 CYS A CA 1
ATOM 2930 C C . CYS A 1 417 ? 22.912 12.577 91.632 1.00 36.24 402 CYS A C 1
ATOM 2931 O O . CYS A 1 417 ? 22.299 11.513 91.701 1.00 35.18 402 CYS A O 1
ATOM 2934 N N . ARG A 1 418 ? 23.320 13.247 92.684 1.00 37.83 403 ARG A N 1
ATOM 2935 C CA . ARG A 1 418 ? 23.092 12.788 94.024 1.00 40.87 403 ARG A CA 1
ATOM 2936 C C . ARG A 1 418 ? 21.664 12.871 94.481 1.00 41.30 403 ARG A C 1
ATOM 2937 O O . ARG A 1 418 ? 21.198 11.990 95.158 1.00 40.21 403 ARG A O 1
ATOM 2945 N N . ASP A 1 419 ? 20.970 13.922 94.097 1.00 39.06 404 ASP A N 1
ATOM 2946 C CA . ASP A 1 419 ? 19.561 14.083 94.418 1.00 40.68 404 ASP A CA 1
ATOM 2947 C C . ASP A 1 419 ? 18.682 13.019 93.716 1.00 40.47 404 ASP A C 1
ATOM 2948 O O . ASP A 1 419 ? 17.696 12.542 94.280 1.00 39.59 404 ASP A O 1
ATOM 2953 N N . TYR A 1 420 ? 19.059 12.631 92.501 1.00 39.57 405 TYR A N 1
ATOM 2954 C CA . TYR A 1 420 ? 18.329 11.571 91.827 1.00 38.69 405 TYR A CA 1
ATOM 2955 C C . TYR A 1 420 ? 18.566 10.229 92.497 1.00 37.76 405 TYR A C 1
ATOM 2956 O O . TYR A 1 420 ? 17.629 9.429 92.633 1.00 39.09 405 TYR A O 1
ATOM 2965 N N . LEU A 1 421 ? 19.821 9.966 92.927 1.00 37.92 406 LEU A N 1
ATOM 2966 C CA . LEU A 1 421 ? 20.065 8.771 93.731 1.00 38.48 406 LEU A CA 1
ATOM 2967 C C . LEU A 1 421 ? 19.221 8.822 95.015 1.00 38.76 406 LEU A C 1
ATOM 2968 O O . LEU A 1 421 ? 18.652 7.805 95.429 1.00 36.62 406 LEU A O 1
ATOM 2973 N N . ALA A 1 422 ? 19.102 10.002 95.618 1.00 39.92 407 ALA A N 1
ATOM 2974 C CA . ALA A 1 422 ? 18.372 10.142 96.852 1.00 43.96 407 ALA A CA 1
ATOM 2975 C C . ALA A 1 422 ? 16.858 9.993 96.676 1.00 46.77 407 ALA A C 1
ATOM 2976 O O . ALA A 1 422 ? 16.159 9.649 97.631 1.00 46.20 407 ALA A O 1
ATOM 2978 N N . ASN A 1 423 ? 16.362 10.286 95.500 1.00 49.55 408 ASN A N 1
ATOM 2979 C CA . ASN A 1 423 ? 14.971 10.221 95.199 1.00 49.41 408 ASN A CA 1
ATOM 2980 C C . ASN A 1 423 ? 14.751 9.475 93.891 1.00 48.91 408 ASN A C 1
ATOM 2981 O O . ASN A 1 423 ? 14.746 10.109 92.880 1.00 46.63 408 ASN A O 1
ATOM 2986 N N . PRO A 1 424 ? 14.561 8.149 93.864 1.00 50.06 409 PRO A N 1
ATOM 2987 C CA . PRO A 1 424 ? 14.392 7.527 92.556 1.00 47.32 409 PRO A CA 1
ATOM 2988 C C . PRO A 1 424 ? 13.106 7.875 91.822 1.00 43.83 409 PRO A C 1
ATOM 2989 O O . PRO A 1 424 ? 12.937 7.524 90.674 1.00 41.34 409 PRO A O 1
ATOM 2993 N N . ASP A 1 425 ? 12.193 8.560 92.486 1.00 42.28 410 ASP A N 1
ATOM 2994 C CA . ASP A 1 425 ? 10.927 8.870 91.878 1.00 42.02 410 ASP A CA 1
ATOM 2995 C C . ASP A 1 425 ? 10.953 10.165 91.161 1.00 38.73 410 ASP A C 1
ATOM 2996 O O . ASP A 1 425 ? 10.295 10.335 90.181 1.00 35.29 410 ASP A O 1
ATOM 3001 N N . LYS A 1 426 ? 11.737 11.075 91.685 1.00 36.54 411 LYS A N 1
ATOM 3002 C CA . LYS A 1 426 ? 11.852 12.360 91.107 1.00 35.01 411 LYS A CA 1
ATOM 3003 C C . LYS A 1 426 ? 12.640 12.235 89.813 1.00 34.96 411 LYS A C 1
ATOM 3004 O O . LYS A 1 426 ? 12.357 12.948 88.890 1.00 34.77 411 LYS A O 1
ATOM 3010 N N . PHE A 1 427 ? 13.579 11.295 89.766 1.00 34.46 412 PHE A N 1
ATOM 3011 C CA . PHE A 1 427 ? 14.397 10.959 88.601 1.00 33.64 412 PHE A CA 1
ATOM 3012 C C . PHE A 1 427 ? 13.546 10.372 87.480 1.00 32.28 412 PHE A C 1
ATOM 3013 O O . PHE A 1 427 ? 13.603 10.841 86.340 1.00 32.51 412 PHE A O 1
ATOM 3021 N N . ALA A 1 428 ? 12.743 9.360 87.791 1.00 30.58 413 ALA A N 1
ATOM 3022 C CA . ALA A 1 428 ? 11.876 8.784 86.768 1.00 30.18 413 ALA A CA 1
ATOM 3023 C C . ALA A 1 428 ? 10.956 9.855 86.181 1.00 30.87 413 ALA A C 1
ATOM 3024 O O . ALA A 1 428 ? 10.671 9.851 84.989 1.00 31.50 413 ALA A O 1
ATOM 3026 N N . ASP A 1 429 ? 10.515 10.788 87.012 1.00 31.72 414 ASP A N 1
ATOM 3027 C CA . ASP A 1 429 ? 9.598 11.819 86.544 1.00 31.82 414 ASP A CA 1
ATOM 3028 C C . ASP A 1 429 ? 10.328 12.897 85.748 1.00 29.56 414 ASP A C 1
ATOM 3029 O O . ASP A 1 429 ? 9.825 13.359 84.719 1.00 29.77 414 ASP A O 1
ATOM 3034 N N . ALA A 1 430 ? 11.514 13.311 86.199 1.00 26.42 415 ALA A N 1
ATOM 3035 C CA . ALA A 1 430 ? 12.265 14.318 85.453 1.00 25.01 415 ALA A CA 1
ATOM 3036 C C . ALA A 1 430 ? 12.624 13.795 84.066 1.00 25.49 415 ALA A C 1
ATOM 3037 O O . ALA A 1 430 ? 12.434 14.491 83.058 1.00 25.17 415 ALA A O 1
ATOM 3039 N N . PHE A 1 431 ? 13.115 12.559 84.006 1.00 24.75 416 PHE A N 1
ATOM 3040 C CA . PHE A 1 431 ? 13.469 11.946 82.734 1.00 24.44 416 PHE A CA 1
ATOM 3041 C C . PHE A 1 431 ? 12.272 11.914 81.787 1.00 24.42 416 PHE A C 1
ATOM 3042 O O . PHE A 1 431 ? 12.384 12.309 80.620 1.00 23.84 416 PHE A O 1
ATOM 3050 N N . ALA A 1 432 ? 11.112 11.475 82.280 1.00 23.47 417 ALA A N 1
ATOM 3051 C CA . ALA A 1 432 ? 9.937 11.375 81.419 1.00 26.23 417 ALA A CA 1
ATOM 3052 C C . ALA A 1 432 ? 9.597 12.724 80.793 1.00 28.38 417 ALA A C 1
ATOM 3053 O O . ALA A 1 432 ? 9.183 12.797 79.630 1.00 31.66 417 ALA A O 1
ATOM 3055 N N . ARG A 1 433 ? 9.712 13.768 81.591 1.00 28.24 418 ARG A N 1
ATOM 3056 C CA . ARG A 1 433 ? 9.423 15.135 81.242 1.00 30.05 418 ARG A CA 1
ATOM 3057 C C . ARG A 1 433 ? 10.434 15.763 80.316 1.00 28.88 418 ARG A C 1
ATOM 3058 O O . ARG A 1 433 ? 10.057 16.437 79.440 1.00 29.74 418 ARG A O 1
ATOM 3066 N N . ALA A 1 434 ? 11.712 15.528 80.511 1.00 26.41 419 ALA A N 1
ATOM 3067 C CA . ALA A 1 434 ? 12.761 15.946 79.600 1.00 26.41 419 ALA A CA 1
ATOM 3068 C C . ALA A 1 434 ? 12.662 15.172 78.274 1.00 26.76 419 ALA A C 1
ATOM 3069 O O . ALA A 1 434 ? 12.885 15.732 77.198 1.00 27.03 419 ALA A O 1
ATOM 3071 N N . TRP A 1 435 ? 12.315 13.893 78.348 1.00 25.77 420 TRP A N 1
ATOM 3072 C CA . TRP A 1 435 ? 12.109 13.125 77.130 1.00 24.70 420 TRP A CA 1
ATOM 3073 C C . TRP A 1 435 ? 10.965 13.717 76.318 1.00 26.03 420 TRP A C 1
ATOM 3074 O O . TRP A 1 435 ? 11.127 14.018 75.127 1.00 28.33 420 TRP A O 1
ATOM 3085 N N . PHE A 1 436 ? 9.833 13.941 76.984 1.00 25.96 421 PHE A N 1
ATOM 3086 C CA . PHE A 1 436 ? 8.680 14.538 76.345 1.00 25.78 421 PHE A CA 1
ATOM 3087 C C . PHE A 1 436 ? 9.063 15.905 75.769 1.00 24.70 421 PHE A C 1
ATOM 3088 O O . PHE A 1 436 ? 8.692 16.226 74.695 1.00 24.42 421 PHE A O 1
ATOM 3096 N N . LYS A 1 437 ? 9.817 16.685 76.500 1.00 23.65 422 LYS A N 1
ATOM 3097 C CA . LYS A 1 437 ? 10.294 17.965 75.992 1.00 24.04 422 LYS A CA 1
ATOM 3098 C C . LYS A 1 437 ? 11.197 17.754 74.778 1.00 25.23 422 LYS A C 1
ATOM 3099 O O . LYS A 1 437 ? 11.069 18.456 73.769 1.00 26.98 422 LYS A O 1
ATOM 3105 N N . LEU A 1 438 ? 12.080 16.768 74.839 1.00 25.21 423 LEU A N 1
ATOM 3106 C CA . LEU A 1 438 ? 13.009 16.526 73.737 1.00 24.28 423 LEU A CA 1
ATOM 3107 C C . LEU A 1 438 ? 12.245 16.242 72.442 1.00 22.86 423 LEU A C 1
ATOM 3108 O O . LEU A 1 438 ? 12.565 16.794 71.393 1.00 22.11 423 LEU A O 1
ATOM 3113 N N . LEU A 1 439 ? 11.219 15.399 72.513 1.00 22.26 424 LEU A N 1
ATOM 3114 C CA . LEU A 1 439 ? 10.550 14.961 71.303 1.00 23.70 424 LEU A CA 1
ATOM 3115 C C . LEU A 1 439 ? 9.529 15.962 70.770 1.00 24.01 424 LEU A C 1
ATOM 3116 O O . LEU A 1 439 ? 9.074 15.797 69.627 1.00 21.61 424 LEU A O 1
ATOM 3121 N N . HIS A 1 440 ? 9.160 16.978 71.556 1.00 24.42 425 HIS A N 1
ATOM 3122 C CA . HIS A 1 440 ? 8.108 17.912 71.157 1.00 26.42 425 HIS A CA 1
ATOM 3123 C C . HIS A 1 440 ? 8.501 19.384 71.229 1.00 28.04 425 HIS A C 1
ATOM 3124 O O . HIS A 1 440 ? 7.632 20.234 71.150 1.00 29.37 425 HIS A O 1
ATOM 3131 N N . ARG A 1 441 ? 9.779 19.690 71.378 1.00 29.61 426 ARG A N 1
ATOM 3132 C CA . ARG A 1 441 ? 10.227 21.079 71.504 1.00 29.79 426 ARG A CA 1
ATOM 3133 C C . ARG A 1 441 ? 10.187 21.914 70.255 1.00 28.58 426 ARG A C 1
ATOM 3134 O O . ARG A 1 441 ? 10.192 23.103 70.342 1.00 27.25 426 ARG A O 1
ATOM 3142 N N . ASP A 1 442 ? 10.074 21.298 69.108 1.00 28.89 427 ASP A N 1
ATOM 3143 C CA . ASP A 1 442 ? 10.008 22.033 67.892 1.00 29.52 427 ASP A CA 1
ATOM 3144 C C . ASP A 1 442 ? 8.659 21.902 67.248 1.00 29.50 427 ASP A C 1
ATOM 3145 O O . ASP A 1 442 ? 8.502 22.207 66.107 1.00 29.47 427 ASP A O 1
ATOM 3150 N N . MET A 1 443 ? 7.689 21.414 67.989 1.00 29.35 428 MET A N 1
ATOM 3151 C CA . MET A 1 443 ? 6.361 21.158 67.436 1.00 30.44 428 MET A CA 1
ATOM 3152 C C . MET A 1 443 ? 5.441 22.372 67.499 1.00 30.87 428 MET A C 1
ATOM 3153 O O . MET A 1 443 ? 4.463 22.433 66.751 1.00 31.87 428 MET A O 1
ATOM 3158 N N . GLY A 1 444 ? 5.730 23.330 68.386 1.00 28.42 429 GLY A N 1
ATOM 3159 C CA . GLY A 1 444 ? 4.984 24.550 68.430 1.00 29.03 429 GLY A CA 1
ATOM 3160 C C . GLY A 1 444 ? 3.884 24.551 69.462 1.00 30.35 429 GLY A C 1
ATOM 3161 O O . GLY A 1 444 ? 3.983 23.918 70.502 1.00 25.69 429 GLY A O 1
ATOM 3162 N N . PRO A 1 445 ? 2.820 25.270 69.195 1.00 32.84 430 PRO A N 1
ATOM 3163 C CA . PRO A 1 445 ? 1.704 25.372 70.108 1.00 33.16 430 PRO A CA 1
ATOM 3164 C C . PRO A 1 445 ? 0.906 24.109 70.227 1.00 34.27 430 PRO A C 1
ATOM 3165 O O . PRO A 1 445 ? 0.828 23.383 69.303 1.00 32.21 430 PRO A O 1
ATOM 3169 N N . ARG A 1 446 ? 0.330 23.885 71.404 1.00 36.59 431 ARG A N 1
ATOM 3170 C CA . ARG A 1 446 ? -0.468 22.697 71.662 1.00 39.34 431 ARG A CA 1
ATOM 3171 C C . ARG A 1 446 ? -1.542 22.505 70.602 1.00 36.80 431 ARG A C 1
ATOM 3172 O O . ARG A 1 446 ? -2.034 21.394 70.404 1.00 36.87 431 ARG A O 1
ATOM 3180 N N . THR A 1 447 ? -1.910 23.585 69.918 1.00 38.38 432 THR A N 1
ATOM 3181 C CA . THR A 1 447 ? -2.927 23.483 68.895 1.00 40.74 432 THR A CA 1
ATOM 3182 C C . THR A 1 447 ? -2.506 22.577 67.758 1.00 37.85 432 THR A C 1
ATOM 3183 O O . THR A 1 447 ? -3.323 22.033 67.087 1.00 37.68 432 THR A O 1
ATOM 3187 N N . ARG A 1 448 ? -1.215 22.420 67.554 1.00 36.96 433 ARG A N 1
ATOM 3188 C CA . ARG A 1 448 ? -0.693 21.488 66.573 1.00 37.44 433 ARG A CA 1
ATOM 3189 C C . ARG A 1 448 ? -0.492 20.071 67.127 1.00 34.14 433 ARG A C 1
ATOM 3190 O O . ARG A 1 448 ? -0.163 19.170 66.352 1.00 32.90 433 ARG A O 1
ATOM 3198 N N . TRP A 1 449 ? -0.678 19.854 68.431 1.00 31.78 434 TRP A N 1
ATOM 3199 C CA . TRP A 1 449 ? -0.467 18.541 69.002 1.00 30.60 434 TRP A CA 1
ATOM 3200 C C . TRP A 1 449 ? -1.700 17.669 68.848 1.00 32.60 434 TRP A C 1
ATOM 3201 O O . TRP A 1 449 ? -2.817 18.121 69.098 1.00 38.34 434 TRP A O 1
ATOM 3212 N N . ILE A 1 450 ? -1.514 16.423 68.483 1.00 33.88 435 ILE A N 1
ATOM 3213 C CA . ILE A 1 450 ? -2.601 15.512 68.262 1.00 33.36 435 ILE A CA 1
ATOM 3214 C C . ILE A 1 450 ? -2.360 14.137 68.809 1.00 31.23 435 ILE A C 1
ATOM 3215 O O . ILE A 1 450 ? -1.294 13.795 69.156 1.00 27.88 435 ILE A O 1
ATOM 3220 N N . GLY A 1 451 ? -3.406 13.344 68.854 1.00 32.27 436 GLY A N 1
ATOM 3221 C CA . GLY A 1 451 ? -3.332 12.004 69.350 1.00 31.25 436 GLY A CA 1
ATOM 3222 C C . GLY A 1 451 ? -3.914 11.816 70.709 1.00 31.40 436 GLY A C 1
ATOM 3223 O O . GLY A 1 451 ? -4.229 12.762 71.390 1.00 28.70 436 GLY A O 1
ATOM 3224 N N . PRO A 1 452 ? -4.087 10.497 71.089 1.00 32.79 437 PRO A N 1
ATOM 3225 C CA . PRO A 1 452 ? -4.647 10.299 72.431 1.00 33.37 437 PRO A CA 1
ATOM 3226 C C . PRO A 1 452 ? -3.722 10.306 73.632 1.00 30.94 437 PRO A C 1
ATOM 3227 O O . PRO A 1 452 ? -4.220 10.226 74.702 1.00 28.04 437 PRO A O 1
ATOM 3231 N N . GLU A 1 453 ? -2.423 10.411 73.456 1.00 31.26 438 GLU A N 1
ATOM 3232 C CA . GLU A 1 453 ? -1.509 10.448 74.559 1.00 30.24 438 GLU A CA 1
ATOM 3233 C C . GLU A 1 453 ? -0.990 11.828 74.821 1.00 29.99 438 GLU A C 1
ATOM 3234 O O . GLU A 1 453 ? 0.069 11.994 75.384 1.00 28.59 438 GLU A O 1
ATOM 3240 N N . VAL A 1 454 ? -1.770 12.820 74.435 1.00 29.12 439 VAL A N 1
ATOM 3241 C CA . VAL A 1 454 ? -1.393 14.172 74.681 1.00 28.62 439 VAL A CA 1
ATOM 3242 C C . VAL A 1 454 ? -1.621 14.560 76.122 1.00 29.92 439 VAL A C 1
ATOM 3243 O O . VAL A 1 454 ? -2.709 14.374 76.641 1.00 29.12 439 VAL A O 1
ATOM 3247 N N . PRO A 1 455 ? -0.644 15.126 76.793 1.00 32.65 440 PRO A N 1
ATOM 3248 C CA . PRO A 1 455 ? -0.837 15.510 78.168 1.00 34.45 440 PRO A CA 1
ATOM 3249 C C . PRO A 1 455 ? -1.706 16.735 78.366 1.00 39.51 440 PRO A C 1
ATOM 3250 O O . PRO A 1 455 ? -1.628 17.699 77.629 1.00 43.83 440 PRO A O 1
ATOM 3254 N N . SER A 1 456 ? -2.557 16.660 79.384 1.00 39.84 441 SER A N 1
ATOM 3255 C CA . SER A 1 456 ? -3.463 17.745 79.713 1.00 38.94 441 SER A CA 1
ATOM 3256 C C . SER A 1 456 ? -2.732 18.791 80.538 1.00 36.81 441 SER A C 1
ATOM 3257 O O . SER A 1 456 ? -3.144 19.950 80.591 1.00 38.54 441 SER A O 1
ATOM 3260 N N . GLU A 1 457 ? -1.644 18.381 81.183 1.00 34.94 442 GLU A N 1
ATOM 3261 C CA . GLU A 1 457 ? -0.890 19.301 81.981 1.00 36.26 442 GLU A CA 1
ATOM 3262 C C . GLU A 1 457 ? -0.146 20.233 81.088 1.00 35.13 442 GLU A C 1
ATOM 3263 O O . GLU A 1 457 ? 0.380 19.801 80.150 1.00 37.09 442 GLU A O 1
ATOM 3269 N N . ILE A 1 458 ? -0.120 21.514 81.401 1.00 33.75 443 ILE A N 1
ATOM 3270 C CA . ILE A 1 458 ? 0.567 22.513 80.611 1.00 33.70 443 ILE A CA 1
ATOM 3271 C C . ILE A 1 458 ? 1.981 22.591 81.088 1.00 31.00 443 ILE A C 1
ATOM 3272 O O . ILE A 1 458 ? 2.230 22.683 82.239 1.00 28.59 443 ILE A O 1
ATOM 3277 N N . LEU A 1 459 ? 2.914 22.548 80.166 1.00 31.90 444 LEU A N 1
ATOM 3278 C CA . LEU A 1 459 ? 4.277 22.535 80.532 1.00 33.62 444 LEU A CA 1
ATOM 3279 C C . LEU A 1 459 ? 4.870 23.878 80.577 1.00 31.42 444 LEU A C 1
ATOM 3280 O O . LEU A 1 459 ? 4.355 24.780 80.025 1.00 31.44 444 LEU A O 1
ATOM 3285 N N . PRO A 1 460 ? 6.017 23.968 81.324 1.00 31.98 445 PRO A N 1
ATOM 3286 C CA . PRO A 1 460 ? 6.588 25.304 81.416 1.00 31.52 445 PRO A CA 1
ATOM 3287 C C . PRO A 1 460 ? 7.391 25.783 80.257 1.00 31.82 445 PRO A C 1
ATOM 3288 O O . PRO A 1 460 ? 7.702 26.918 80.246 1.00 34.34 445 PRO A O 1
ATOM 3292 N N . TRP A 1 461 ? 7.726 24.960 79.305 1.00 32.74 446 TRP A N 1
ATOM 3293 C CA . TRP A 1 461 ? 8.530 25.387 78.180 1.00 32.99 446 TRP A CA 1
ATOM 3294 C C . TRP A 1 461 ? 7.660 25.552 76.977 1.00 32.19 446 TRP A C 1
ATOM 3295 O O . TRP A 1 461 ? 8.114 25.748 75.904 1.00 32.62 446 TRP A O 1
ATOM 3306 N N . GLU A 1 462 ? 6.386 25.464 77.183 1.00 31.36 447 GLU A N 1
ATOM 3307 C CA . GLU A 1 462 ? 5.428 25.511 76.134 1.00 33.85 447 GLU A CA 1
ATOM 3308 C C . GLU A 1 462 ? 5.072 26.784 75.385 1.00 36.84 447 GLU A C 1
ATOM 3309 O O . GLU A 1 462 ? 4.821 26.692 74.207 1.00 38.05 447 GLU A O 1
ATOM 3315 N N . ASP A 1 463 ? 4.989 27.942 76.048 1.00 33.90 448 ASP A N 1
ATOM 3316 C CA . ASP A 1 463 ? 4.582 29.171 75.404 1.00 32.59 448 ASP A CA 1
ATOM 3317 C C . ASP A 1 463 ? 3.084 29.060 75.209 1.00 33.39 448 ASP A C 1
ATOM 3318 O O . ASP A 1 463 ? 2.558 29.271 74.140 1.00 34.65 448 ASP A O 1
ATOM 3323 N N . TYR A 1 464 ? 2.388 28.741 76.272 1.00 32.03 449 TYR A N 1
ATOM 3324 C CA . TYR A 1 464 ? 0.961 28.435 76.252 1.00 34.29 449 TYR A CA 1
ATOM 3325 C C . TYR A 1 464 ? 0.128 29.704 76.045 1.00 35.30 449 TYR A C 1
ATOM 3326 O O . TYR A 1 464 ? 0.471 30.782 76.524 1.00 34.24 449 TYR A O 1
ATOM 3335 N N . ILE A 1 465 ? -0.991 29.573 75.378 1.00 37.12 450 ILE A N 1
ATOM 3336 C CA . ILE A 1 465 ? -1.845 30.693 75.213 1.00 40.16 450 ILE A CA 1
ATOM 3337 C C . ILE A 1 465 ? -3.197 30.189 75.580 1.00 39.58 450 ILE A C 1
ATOM 3338 O O . ILE A 1 465 ? -3.625 29.211 75.017 1.00 41.53 450 ILE A O 1
ATOM 3343 N N . PRO A 1 466 ? -3.860 30.884 76.547 1.00 40.61 451 PRO A N 1
ATOM 3344 C CA . PRO A 1 466 ? -5.163 30.346 76.904 1.00 39.62 451 PRO A CA 1
ATOM 3345 C C . PRO A 1 466 ? -6.155 30.344 75.795 1.00 40.67 451 PRO A C 1
ATOM 3346 O O . PRO A 1 466 ? -6.213 31.306 75.072 1.00 41.95 451 PRO A O 1
ATOM 3350 N N . PRO A 1 467 ? -6.988 29.348 75.703 1.00 43.36 452 PRO A N 1
ATOM 3351 C CA . PRO A 1 467 ? -8.013 29.345 74.679 1.00 43.17 452 PRO A CA 1
ATOM 3352 C C . PRO A 1 467 ? -9.077 30.341 75.013 1.00 44.05 452 PRO A C 1
ATOM 3353 O O . PRO A 1 467 ? -9.261 30.731 76.133 1.00 36.73 452 PRO A O 1
ATOM 3357 N N . VAL A 1 468 ? -9.797 30.733 73.994 1.00 48.49 453 VAL A N 1
ATOM 3358 C CA . VAL A 1 468 ? -10.850 31.698 74.123 1.00 49.82 453 VAL A CA 1
ATOM 3359 C C . VAL A 1 468 ? -12.060 31.209 74.888 1.00 50.90 453 VAL A C 1
ATOM 3360 O O . VAL A 1 468 ? -12.660 30.215 74.542 1.00 48.98 453 VAL A O 1
ATOM 3364 N N . ASP A 1 469 ? -12.430 31.941 75.916 1.00 50.59 454 ASP A N 1
ATOM 3365 C CA . ASP A 1 469 ? -13.578 31.584 76.677 1.00 53.54 454 ASP A CA 1
ATOM 3366 C C . ASP A 1 469 ? -14.611 32.708 76.693 1.00 57.29 454 ASP A C 1
ATOM 3367 O O . ASP A 1 469 ? -15.217 32.980 77.696 1.00 65.39 454 ASP A O 1
ATOM 3372 N N . TYR A 1 470 ? -14.825 33.355 75.565 1.00 56.99 455 TYR A N 1
ATOM 3373 C CA . TYR A 1 470 ? -15.784 34.424 75.483 1.00 52.92 455 TYR A CA 1
ATOM 3374 C C . TYR A 1 470 ? -16.179 34.566 74.094 1.00 51.48 455 TYR A C 1
ATOM 3375 O O . TYR A 1 470 ? -15.615 33.951 73.251 1.00 54.27 455 TYR A O 1
ATOM 3384 N N . GLN A 1 471 ? -17.156 35.394 73.835 1.00 55.85 456 GLN A N 1
ATOM 3385 C CA . GLN A 1 471 ? -17.595 35.601 72.474 1.00 58.90 456 GLN A CA 1
ATOM 3386 C C . GLN A 1 471 ? -16.606 36.465 71.721 1.00 55.30 456 GLN A C 1
ATOM 3387 O O . GLN A 1 471 ? -16.099 37.436 72.203 1.00 52.16 456 GLN A O 1
ATOM 3393 N N . ILE A 1 472 ? -16.356 36.069 70.496 1.00 51.16 457 ILE A N 1
ATOM 3394 C CA . ILE A 1 472 ? -15.413 36.723 69.634 1.00 47.94 457 ILE A CA 1
ATOM 3395 C C . ILE A 1 472 ? -16.060 37.910 68.945 1.00 44.78 457 ILE A C 1
ATOM 3396 O O . ILE A 1 472 ? -17.248 37.934 68.770 1.00 43.26 457 ILE A O 1
ATOM 3401 N N . ILE A 1 473 ? -15.287 38.912 68.611 1.00 44.27 458 ILE A N 1
ATOM 3402 C CA . ILE A 1 473 ? -15.850 40.079 67.970 1.00 43.69 458 ILE A CA 1
ATOM 3403 C C . ILE A 1 473 ? -16.395 39.759 66.586 1.00 43.64 458 ILE A C 1
ATOM 3404 O O . ILE A 1 473 ? -15.874 38.945 65.900 1.00 43.42 458 ILE A O 1
ATOM 3409 N N . ASP A 1 474 ? -17.489 40.383 66.216 1.00 43.56 459 ASP A N 1
ATOM 3410 C 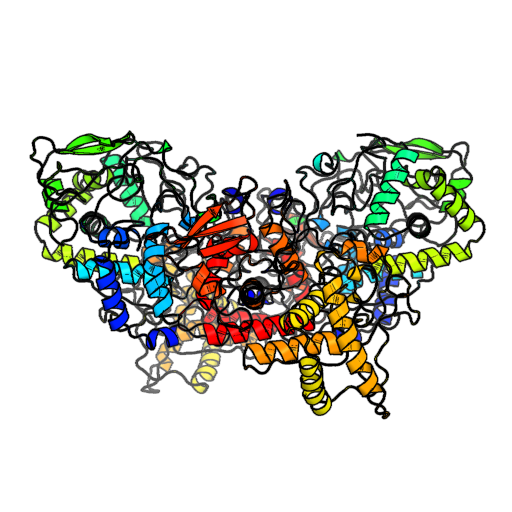CA . ASP A 1 474 ? -18.116 40.131 64.944 1.00 45.35 459 ASP A CA 1
ATOM 3411 C C . ASP A 1 474 ? -17.993 41.297 64.018 1.00 45.27 459 ASP A C 1
ATOM 3412 O O . ASP A 1 474 ? -17.862 42.402 64.449 1.00 47.69 459 ASP A O 1
ATOM 3417 N N . ASP A 1 475 ? -17.990 41.003 62.720 1.00 43.75 460 ASP A N 1
ATOM 3418 C CA . ASP A 1 475 ? -17.840 42.000 61.659 1.00 45.37 460 ASP A CA 1
ATOM 3419 C C . ASP A 1 475 ? -18.197 43.429 62.059 1.00 45.58 460 ASP A C 1
ATOM 3420 O O . ASP A 1 475 ? -17.603 44.388 61.567 1.00 43.83 460 ASP A O 1
ATOM 3425 N N . ASN A 1 476 ? -19.161 43.565 62.953 1.00 47.24 461 ASN A N 1
ATOM 3426 C CA . ASN A 1 476 ? -19.616 44.856 63.426 1.00 44.04 461 ASN A CA 1
ATOM 3427 C C . ASN A 1 476 ? -18.716 45.450 64.442 1.00 40.26 461 ASN A C 1
ATOM 3428 O O . ASN A 1 476 ? -18.567 46.623 64.466 1.00 38.03 461 ASN A O 1
ATOM 3433 N N . ASP A 1 477 ? -18.140 44.633 65.308 1.00 38.70 462 ASP A N 1
ATOM 3434 C CA . ASP A 1 477 ? -17.220 45.164 66.307 1.00 38.50 462 ASP A CA 1
ATOM 3435 C C . ASP A 1 477 ? -15.847 45.441 65.699 1.00 36.79 462 ASP A C 1
ATOM 3436 O O . ASP A 1 477 ? -15.016 46.127 66.297 1.00 33.03 462 ASP A O 1
ATOM 3441 N N . ILE A 1 478 ? -15.614 44.901 64.506 1.00 34.08 463 ILE A N 1
ATOM 3442 C CA . ILE A 1 478 ? -14.370 45.086 63.828 1.00 33.80 463 ILE A CA 1
ATOM 3443 C C . ILE A 1 478 ? -14.441 46.418 63.146 1.00 31.31 463 ILE A C 1
ATOM 3444 O O . ILE A 1 478 ? -13.560 47.221 63.279 1.00 29.36 463 ILE A O 1
ATOM 3449 N N . ALA A 1 479 ? -15.513 46.673 62.448 1.00 31.36 464 ALA A N 1
ATOM 3450 C CA . ALA A 1 479 ? -15.672 47.951 61.811 1.00 31.60 464 ALA A CA 1
ATOM 3451 C C . ALA A 1 479 ? -15.630 49.082 62.820 1.00 31.95 464 ALA A C 1
ATOM 3452 O O . ALA A 1 479 ? -15.032 50.084 62.576 1.00 33.02 464 ALA A O 1
ATOM 3454 N N . ALA A 1 480 ? -16.275 48.916 63.955 1.00 30.80 465 ALA A N 1
ATOM 3455 C CA . ALA A 1 480 ? -16.323 49.944 64.960 1.00 33.13 465 ALA A CA 1
ATOM 3456 C C . ALA A 1 480 ? -15.021 50.180 65.640 1.00 33.59 465 ALA A C 1
ATOM 3457 O O . ALA A 1 480 ? -14.748 51.273 66.018 1.00 31.10 465 ALA A O 1
ATOM 3459 N N . LEU A 1 481 ? -14.236 49.130 65.821 1.00 35.56 466 LEU A N 1
ATOM 3460 C CA . LEU A 1 481 ? -12.961 49.261 66.475 1.00 34.28 466 LEU A CA 1
ATOM 3461 C C . LEU A 1 481 ? -11.913 49.791 65.588 1.00 33.13 466 LEU A C 1
ATOM 3462 O O . LEU A 1 481 ? -11.003 50.420 66.031 1.00 32.39 466 LEU A O 1
ATOM 3467 N N . LYS A 1 482 ? -12.052 49.508 64.316 1.00 32.92 467 LYS A N 1
ATOM 3468 C CA . LYS A 1 482 ? -11.112 49.980 63.363 1.00 35.32 467 LYS A CA 1
ATOM 3469 C C . LYS A 1 482 ? -11.198 51.464 63.395 1.00 36.40 467 LYS A C 1
ATOM 3470 O O . LYS A 1 482 ? -10.205 52.127 63.438 1.00 33.33 467 LYS A O 1
ATOM 3476 N N . LYS A 1 483 ? -12.420 51.985 63.379 1.00 40.46 468 LYS A N 1
ATOM 3477 C CA . LYS A 1 483 ? -12.642 53.427 63.404 1.00 39.78 468 LYS A CA 1
ATOM 3478 C C . LYS A 1 483 ? -12.184 54.058 64.717 1.00 35.66 468 LYS A C 1
ATOM 3479 O O . LYS A 1 483 ? -11.748 55.208 64.741 1.00 36.34 468 LYS A O 1
ATOM 3485 N N . GLU A 1 484 ? -12.301 53.301 65.804 1.00 33.62 469 GLU A N 1
ATOM 3486 C CA . GLU A 1 484 ? -11.918 53.786 67.125 1.00 37.04 469 GLU A CA 1
ATOM 3487 C C . GLU A 1 484 ? -10.407 53.874 67.307 1.00 37.31 469 GLU A C 1
ATOM 3488 O O . GLU A 1 484 ? -9.905 54.801 67.942 1.00 38.05 469 GLU A O 1
ATOM 3494 N N . ILE A 1 485 ? -9.684 52.907 66.751 1.00 35.42 470 ILE A N 1
ATOM 3495 C CA . ILE A 1 485 ? -8.258 52.890 66.871 1.00 33.19 470 ILE A CA 1
ATOM 3496 C C . ILE A 1 485 ? -7.626 53.971 66.039 1.00 32.75 470 ILE A C 1
ATOM 3497 O O . ILE A 1 485 ? -6.667 54.535 66.476 1.00 32.83 470 ILE A O 1
ATOM 3502 N N . LEU A 1 486 ? -8.122 54.245 64.842 1.00 30.65 471 LEU A N 1
ATOM 3503 C CA . LEU A 1 486 ? -7.517 55.280 64.058 1.00 29.96 471 LEU A CA 1
ATOM 3504 C C . LEU A 1 486 ? -7.884 56.651 64.607 1.00 30.05 471 LEU A C 1
ATOM 3505 O O . LEU A 1 486 ? -7.238 57.639 64.374 1.00 29.95 471 LEU A O 1
ATOM 3510 N N . ALA A 1 487 ? -8.955 56.684 65.354 1.00 31.09 472 ALA A N 1
ATOM 3511 C CA . ALA A 1 487 ? -9.431 57.926 65.927 1.00 29.34 472 ALA A CA 1
ATOM 3512 C C . ALA A 1 487 ? -8.583 58.311 67.074 1.00 29.76 472 ALA A C 1
ATOM 3513 O O . ALA A 1 487 ? -8.569 59.421 67.443 1.00 32.56 472 ALA A O 1
ATOM 3515 N N . THR A 1 488 ? -7.856 57.375 67.618 1.00 30.18 473 THR A N 1
ATOM 3516 C CA . THR A 1 488 ? -6.992 57.594 68.731 1.00 31.25 473 THR A CA 1
ATOM 3517 C C . THR A 1 488 ? -5.988 58.642 68.392 1.00 30.29 473 THR A C 1
ATOM 3518 O O . THR A 1 488 ? -5.467 59.305 69.239 1.00 31.47 473 THR A O 1
ATOM 3522 N N . GLY A 1 489 ? -5.682 58.769 67.123 1.00 28.78 474 GLY A N 1
ATOM 3523 C CA . GLY A 1 489 ? -4.716 59.719 66.699 1.00 28.08 474 GLY A CA 1
ATOM 3524 C C . GLY A 1 489 ? -3.309 59.192 66.647 1.00 28.21 474 GLY A C 1
ATOM 3525 O O . GLY A 1 489 ? -2.411 59.919 66.372 1.00 27.60 474 GLY A O 1
ATOM 3526 N N . VAL A 1 490 ? -3.131 57.910 66.891 1.00 28.84 475 VAL A N 1
ATOM 3527 C CA . VAL A 1 490 ? -1.833 57.298 66.785 1.00 28.16 475 VAL A CA 1
ATOM 3528 C C . VAL A 1 490 ? -1.493 57.207 65.303 1.00 28.38 475 VAL A C 1
ATOM 3529 O O . VAL A 1 490 ? -2.308 56.794 64.486 1.00 25.67 475 VAL A O 1
ATOM 3533 N N . ALA A 1 491 ? -0.274 57.608 64.985 1.00 27.44 476 ALA A N 1
ATOM 3534 C CA . ALA A 1 491 ? 0.209 57.637 63.638 1.00 28.22 476 ALA A CA 1
ATOM 3535 C C . ALA A 1 491 ? 0.092 56.301 62.907 1.00 28.33 476 ALA A C 1
ATOM 3536 O O . ALA A 1 491 ? 0.536 55.274 63.371 1.00 26.50 476 ALA A O 1
ATOM 3538 N N . PRO A 1 492 ? -0.474 56.332 61.733 1.00 29.57 477 PRO A N 1
ATOM 3539 C CA . PRO A 1 492 ? -0.572 55.111 60.942 1.00 28.50 477 PRO A CA 1
ATOM 3540 C C . PRO A 1 492 ? 0.724 54.316 60.868 1.00 25.80 477 PRO A C 1
ATOM 3541 O O . PRO A 1 492 ? 0.662 53.155 60.924 1.00 23.18 477 PRO A O 1
ATOM 3545 N N . LYS A 1 493 ? 1.877 54.957 60.747 1.00 24.96 478 LYS A N 1
ATOM 3546 C CA . LYS A 1 493 ? 3.117 54.231 60.650 1.00 25.42 478 LYS A CA 1
ATOM 3547 C C . LYS A 1 493 ? 3.481 53.509 61.901 1.00 27.29 478 LYS A C 1
ATOM 3548 O O . LYS A 1 493 ? 4.358 52.708 61.885 1.00 26.98 478 LYS A O 1
ATOM 3554 N N . LYS A 1 494 ? 2.806 53.785 62.996 1.00 28.46 479 LYS A N 1
ATOM 3555 C CA . LYS A 1 494 ? 3.068 53.158 64.240 1.00 27.64 479 LYS A CA 1
ATOM 3556 C C . LYS A 1 494 ? 2.159 52.005 64.462 1.00 26.78 479 LYS A C 1
ATOM 3557 O O . LYS A 1 494 ? 2.489 51.086 65.142 1.00 27.13 479 LYS A O 1
ATOM 3563 N N . LEU A 1 495 ? 1.001 52.060 63.868 1.00 25.72 480 LEU A N 1
ATOM 3564 C CA . LEU A 1 495 ? 0.048 51.018 63.993 1.00 26.34 480 LEU A CA 1
ATOM 3565 C C . LEU A 1 495 ? 0.430 49.842 63.166 1.00 27.59 480 LEU A C 1
ATOM 3566 O O . LEU A 1 495 ? 0.103 48.744 63.509 1.00 26.86 480 LEU A O 1
ATOM 3571 N N . ILE A 1 496 ? 1.124 50.123 62.079 1.00 26.31 481 ILE A N 1
ATOM 3572 C CA . ILE A 1 496 ? 1.549 49.179 61.124 1.00 25.67 481 ILE A CA 1
ATOM 3573 C C . ILE A 1 496 ? 2.830 48.618 61.606 1.00 25.07 481 ILE A C 1
ATOM 3574 O O . ILE A 1 496 ? 3.043 47.439 61.549 1.00 25.12 481 ILE A O 1
ATOM 3579 N N . PHE A 1 497 ? 3.693 49.471 62.081 1.00 22.60 482 PHE A N 1
ATOM 3580 C CA . PHE A 1 497 ? 4.984 49.001 62.538 1.00 20.93 482 PHE A CA 1
ATOM 3581 C C . PHE A 1 497 ? 4.917 48.065 63.714 1.00 20.73 482 PHE A C 1
ATOM 3582 O O . PHE A 1 497 ? 5.724 47.202 63.854 1.00 20.73 482 PHE A O 1
ATOM 3590 N N . VAL A 1 498 ? 3.942 48.262 64.563 1.00 20.58 483 VAL A N 1
ATOM 3591 C CA . VAL A 1 498 ? 3.797 47.448 65.731 1.00 20.73 483 VAL A CA 1
ATOM 3592 C C . VAL A 1 498 ? 3.067 46.150 65.408 1.00 20.45 483 VAL A C 1
ATOM 3593 O O . VAL A 1 498 ? 3.365 45.155 66.004 1.00 19.63 483 VAL A O 1
ATOM 3597 N N . ALA A 1 499 ? 2.150 46.176 64.463 1.00 19.94 484 ALA A N 1
ATOM 3598 C CA . ALA A 1 499 ? 1.491 44.987 64.064 1.00 21.07 484 ALA A CA 1
ATOM 3599 C C . ALA A 1 499 ? 2.528 44.188 63.342 1.00 21.77 484 ALA A C 1
ATOM 3600 O O . ALA A 1 499 ? 2.604 43.034 63.551 1.00 21.03 484 ALA A O 1
ATOM 3602 N N . TRP A 1 500 ? 3.342 44.793 62.495 1.00 21.62 485 TRP A N 1
ATOM 3603 C CA . TRP A 1 500 ? 4.367 43.966 61.877 1.00 22.11 485 TRP A CA 1
ATOM 3604 C C . TRP A 1 500 ? 5.363 43.467 62.907 1.00 22.15 485 TRP A C 1
ATOM 3605 O O . TRP A 1 500 ? 5.768 42.306 62.861 1.00 20.72 485 TRP A O 1
ATOM 3616 N N . SER A 1 501 ? 5.741 44.304 63.868 1.00 24.56 486 SER A N 1
ATOM 3617 C CA . SER A 1 501 ? 6.657 43.828 64.922 1.00 25.49 486 SER A CA 1
ATOM 3618 C C . SER A 1 501 ? 6.055 42.665 65.684 1.00 26.21 486 SER A C 1
ATOM 3619 O O . SER A 1 501 ? 6.773 41.744 66.086 1.00 29.15 486 SER A O 1
ATOM 3622 N N . SER A 1 502 ? 4.765 42.627 65.917 1.00 26.16 487 SER A N 1
ATOM 3623 C CA . SER A 1 502 ? 4.158 41.523 66.635 1.00 26.32 487 SER A CA 1
ATOM 3624 C C . SER A 1 502 ? 4.138 40.216 65.851 1.00 26.11 487 SER A C 1
ATOM 3625 O O . SER A 1 502 ? 4.497 39.204 66.339 1.00 25.92 487 SER A O 1
ATOM 3628 N N . ALA A 1 503 ? 3.686 40.280 64.620 1.00 25.93 488 ALA A N 1
ATOM 3629 C CA . ALA A 1 503 ? 3.578 39.159 63.735 1.00 25.29 488 ALA A CA 1
ATOM 3630 C C . ALA A 1 503 ? 4.895 38.595 63.245 1.00 25.44 488 ALA A C 1
ATOM 3631 O O . ALA A 1 503 ? 5.073 37.428 63.152 1.00 25.68 488 ALA A O 1
ATOM 3633 N N . SER A 1 504 ? 5.803 39.490 62.940 1.00 25.80 489 SER A N 1
ATOM 3634 C CA . SER A 1 504 ? 7.123 39.288 62.435 1.00 25.49 489 SER A CA 1
ATOM 3635 C C . SER A 1 504 ? 8.043 38.451 63.321 1.00 25.18 489 SER A C 1
ATOM 3636 O O . SER A 1 504 ? 9.123 38.079 62.931 1.00 23.68 489 SER A O 1
ATOM 3639 N N . SER A 1 505 ? 7.616 38.176 64.525 1.00 23.79 490 SER A N 1
ATOM 3640 C CA . SER A 1 505 ? 8.435 37.447 65.433 1.00 23.94 490 SER A CA 1
ATOM 3641 C C . SER A 1 505 ? 8.354 35.948 65.316 1.00 25.03 490 SER A C 1
ATOM 3642 O O . SER A 1 505 ? 9.092 35.260 65.959 1.00 25.95 490 SER A O 1
ATOM 3645 N N . PHE A 1 506 ? 7.495 35.456 64.456 1.00 25.21 491 PHE A N 1
ATOM 3646 C CA . PHE A 1 506 ? 7.376 34.052 64.233 1.00 23.92 491 PHE A CA 1
ATOM 3647 C C . PHE A 1 506 ? 8.534 33.451 63.445 1.00 24.08 491 PHE A C 1
ATOM 3648 O O . PHE A 1 506 ? 9.109 34.092 62.616 1.00 25.04 491 PHE A O 1
ATOM 3656 N N . ARG A 1 507 ? 8.904 32.210 63.746 1.00 22.60 492 ARG A N 1
ATOM 3657 C CA . ARG A 1 507 ? 9.922 31.481 63.038 1.00 22.47 492 ARG A CA 1
ATOM 3658 C C . ARG A 1 507 ? 9.263 30.171 62.808 1.00 24.19 492 ARG A C 1
ATOM 3659 O O . ARG A 1 507 ? 8.702 29.606 63.683 1.00 22.62 492 ARG A O 1
ATOM 3667 N N . GLY A 1 508 ? 9.275 29.727 61.578 1.00 25.00 493 GLY A N 1
ATOM 3668 C CA . GLY A 1 508 ? 8.585 28.541 61.183 1.00 25.60 493 GLY A CA 1
ATOM 3669 C C . GLY A 1 508 ? 9.275 27.243 61.298 1.00 25.94 493 GLY A C 1
ATOM 3670 O O . GLY A 1 508 ? 8.755 26.254 60.898 1.00 27.27 493 GLY A O 1
ATOM 3671 N N . SER A 1 509 ? 10.450 27.273 61.869 1.00 26.40 494 SER A N 1
ATOM 3672 C CA . SER A 1 509 ? 11.233 26.108 62.101 1.00 27.74 494 SER A CA 1
ATOM 3673 C C . SER A 1 509 ? 10.736 25.549 63.386 1.00 30.76 494 SER A C 1
ATOM 3674 O O . SER A 1 509 ? 10.502 24.395 63.522 1.00 34.20 494 SER A O 1
ATOM 3677 N N . ASP A 1 510 ? 10.569 26.436 64.329 1.00 33.49 495 ASP A N 1
ATOM 3678 C CA . ASP A 1 510 ? 10.145 26.140 65.651 1.00 31.78 495 ASP A CA 1
ATOM 3679 C C . ASP A 1 510 ? 8.673 26.311 65.851 1.00 31.40 495 ASP A C 1
ATOM 3680 O O . ASP A 1 510 ? 8.102 25.731 66.693 1.00 29.01 495 ASP A O 1
ATOM 3685 N N . LYS A 1 511 ? 8.085 27.195 65.112 1.00 33.02 496 LYS A N 1
ATOM 3686 C CA . LYS A 1 511 ? 6.702 27.446 65.284 1.00 33.68 496 LYS A CA 1
ATOM 3687 C C . LYS A 1 511 ? 6.402 28.292 66.508 1.00 31.31 496 LYS A C 1
ATOM 3688 O O . LYS A 1 511 ? 5.297 28.377 66.935 1.00 31.94 496 LYS A O 1
ATOM 3694 N N . ARG A 1 512 ? 7.415 28.944 67.028 1.00 27.88 497 ARG A N 1
ATOM 3695 C CA . ARG A 1 512 ? 7.298 29.898 68.115 1.00 28.19 497 ARG A CA 1
ATOM 3696 C C . ARG A 1 512 ? 7.328 31.324 67.580 1.00 27.90 497 ARG A C 1
ATOM 3697 O O . ARG A 1 512 ? 8.021 31.637 66.623 1.00 27.77 497 ARG A O 1
ATOM 3705 N N . GLY A 1 513 ? 6.566 32.187 68.235 1.00 27.18 498 GLY A N 1
ATOM 3706 C CA . GLY A 1 513 ? 6.505 33.600 67.917 1.00 25.93 498 GLY A CA 1
ATOM 3707 C C . GLY A 1 513 ? 5.169 33.983 67.337 1.00 26.52 498 GLY A C 1
ATOM 3708 O O . GLY A 1 513 ? 4.221 33.184 67.280 1.00 25.92 498 GLY A O 1
ATOM 3709 N N . GLY A 1 514 ? 5.097 35.235 66.905 1.00 27.18 499 GLY A N 1
ATOM 3710 C CA . GLY A 1 514 ? 3.952 35.694 66.156 1.00 27.24 499 GLY A CA 1
ATOM 3711 C C . GLY A 1 514 ? 2.992 36.489 67.000 1.00 26.21 499 GLY A C 1
ATOM 3712 O O . GLY A 1 514 ? 3.169 36.680 68.203 1.00 24.88 499 GLY A O 1
ATOM 3713 N N . ALA A 1 515 ? 1.938 36.952 66.333 1.00 25.77 500 ALA A N 1
ATOM 3714 C CA . ALA A 1 515 ? 1.049 37.932 66.928 1.00 24.54 500 ALA A CA 1
ATOM 3715 C C . ALA A 1 515 ? 0.208 37.321 68.046 1.00 23.93 500 ALA A C 1
ATOM 3716 O O . ALA A 1 515 ? -0.100 38.009 69.007 1.00 21.56 500 ALA A O 1
ATOM 3718 N N . ASN A 1 516 ? -0.178 36.047 67.912 1.00 23.93 501 ASN A N 1
ATOM 3719 C CA . ASN A 1 516 ? -1.023 35.440 68.905 1.00 23.65 501 ASN A CA 1
ATOM 3720 C C . ASN A 1 516 ? -0.316 35.427 70.242 1.00 24.42 501 ASN A C 1
ATOM 3721 O O . ASN A 1 516 ? 0.893 35.187 70.331 1.00 24.37 501 ASN A O 1
ATOM 3726 N N . GLY A 1 517 ? -1.083 35.704 71.296 1.00 25.22 502 GLY A N 1
ATOM 3727 C CA . GLY A 1 517 ? -0.534 35.853 72.622 1.00 24.48 502 GLY A CA 1
ATOM 3728 C C . GLY A 1 517 ? -0.114 37.262 72.977 1.00 23.73 502 GLY A C 1
ATOM 3729 O O . GLY A 1 517 ? -0.050 37.588 74.158 1.00 22.17 502 GLY A O 1
ATOM 3730 N N . ALA A 1 518 ? 0.153 38.101 71.987 1.00 25.51 503 ALA A N 1
ATOM 3731 C CA . ALA A 1 518 ? 0.536 39.504 72.195 1.00 25.36 503 ALA A CA 1
ATOM 3732 C C . ALA A 1 518 ? 1.659 39.624 73.216 1.00 25.07 503 ALA A C 1
ATOM 3733 O O . ALA A 1 518 ? 1.618 40.459 74.123 1.00 24.66 503 ALA A O 1
ATOM 3735 N N . ARG A 1 519 ? 2.683 38.818 73.005 1.00 24.85 504 ARG A N 1
ATOM 3736 C CA . ARG A 1 519 ? 3.856 38.797 73.821 1.00 24.66 504 ARG A CA 1
ATOM 3737 C C . ARG A 1 519 ? 4.773 39.949 73.519 1.00 24.74 504 ARG A C 1
ATOM 3738 O O . ARG A 1 519 ? 5.662 40.152 74.247 1.00 21.77 504 ARG A O 1
ATOM 3746 N N . ILE A 1 520 ? 4.546 40.706 72.462 1.00 27.42 505 ILE A N 1
ATOM 3747 C CA . ILE A 1 520 ? 5.320 41.927 72.242 1.00 28.29 505 ILE A CA 1
ATOM 3748 C C . ILE A 1 520 ? 5.171 42.850 73.453 1.00 29.05 505 ILE A C 1
ATOM 3749 O O . ILE A 1 520 ? 6.075 43.588 73.819 1.00 25.33 505 ILE A O 1
ATOM 3754 N N . ARG A 1 521 ? 4.039 42.755 74.127 1.00 31.86 506 ARG A N 1
ATOM 3755 C CA . ARG A 1 521 ? 3.747 43.527 75.305 1.00 32.78 506 ARG A CA 1
ATOM 3756 C C . ARG A 1 521 ? 4.604 43.104 76.464 1.00 33.49 506 ARG A C 1
ATOM 3757 O O . ARG A 1 521 ? 4.960 43.870 77.300 1.00 33.12 506 ARG A O 1
ATOM 3765 N N . LEU A 1 522 ? 4.905 41.840 76.509 1.00 33.47 507 LEU A N 1
ATOM 3766 C CA . LEU A 1 522 ? 5.613 41.260 77.627 1.00 30.22 507 LEU A CA 1
ATOM 3767 C C . LEU A 1 522 ? 7.112 41.414 77.435 1.00 29.76 507 LEU A C 1
ATOM 3768 O O . LEU A 1 522 ? 7.588 41.962 76.437 1.00 32.16 507 LEU A O 1
ATOM 3773 N N . ALA A 1 523 ? 7.864 40.922 78.418 1.00 28.24 508 ALA A N 1
ATOM 3774 C CA . ALA A 1 523 ? 9.311 40.801 78.337 1.00 28.56 508 ALA A CA 1
ATOM 3775 C C . ALA A 1 523 ? 9.692 39.512 77.622 1.00 28.14 508 ALA A C 1
ATOM 3776 O O . ALA A 1 523 ? 8.975 38.509 77.741 1.00 26.12 508 ALA A O 1
ATOM 3778 N N . PRO A 1 524 ? 10.801 39.510 76.876 1.00 27.12 509 PRO A N 1
ATOM 3779 C CA . PRO A 1 524 ? 11.705 40.654 76.653 1.00 27.22 509 PRO A CA 1
ATOM 3780 C C . PRO A 1 524 ? 11.378 41.516 75.444 1.00 27.78 509 PRO A C 1
ATOM 3781 O O . PRO A 1 524 ? 12.076 42.503 75.216 1.00 30.57 509 PRO A O 1
ATOM 3785 N N . GLN A 1 525 ? 10.442 41.122 74.638 1.00 29.47 510 GLN A N 1
ATOM 3786 C CA . GLN A 1 525 ? 10.171 41.883 73.462 1.00 31.36 510 GLN A CA 1
ATOM 3787 C C . GLN A 1 525 ? 9.884 43.344 73.744 1.00 30.47 510 GLN A C 1
ATOM 3788 O O . GLN A 1 525 ? 10.270 44.154 72.966 1.00 31.12 510 GLN A O 1
ATOM 3794 N N . ASN A 1 526 ? 9.267 43.651 74.877 1.00 28.77 511 ASN A N 1
ATOM 3795 C CA . ASN A 1 526 ? 8.964 45.035 75.236 1.00 30.99 511 ASN A CA 1
ATOM 3796 C C . ASN A 1 526 ? 10.165 45.991 75.348 1.00 31.20 511 ASN A C 1
ATOM 3797 O O . ASN A 1 526 ? 9.974 47.203 75.448 1.00 33.67 511 ASN A O 1
ATOM 3802 N N . GLU A 1 527 ? 11.391 45.467 75.337 1.00 33.64 512 GLU A N 1
ATOM 3803 C CA . GLU A 1 527 ? 12.551 46.322 75.448 1.00 36.57 512 GLU A CA 1
ATOM 3804 C C . GLU A 1 527 ? 13.584 46.017 74.387 1.00 33.77 512 GLU A C 1
ATOM 3805 O O . GLU A 1 527 ? 14.719 46.359 74.517 1.00 33.29 512 GLU A O 1
ATOM 3811 N N . TRP A 1 528 ? 13.142 45.386 73.318 1.00 32.35 513 TRP A N 1
ATOM 3812 C CA . TRP A 1 528 ? 13.968 45.033 72.185 1.00 30.32 513 TRP A CA 1
ATOM 3813 C C . TRP A 1 528 ? 14.091 46.296 71.383 1.00 28.41 513 TRP A C 1
ATOM 3814 O O . TRP A 1 528 ? 13.147 46.931 71.096 1.00 24.50 513 TRP A O 1
ATOM 3825 N N . LYS A 1 529 ? 15.297 46.589 71.040 1.00 29.82 514 LYS A N 1
ATOM 3826 C CA . LYS A 1 529 ? 15.613 47.753 70.326 1.00 31.74 514 LYS A CA 1
ATOM 3827 C C . LYS A 1 529 ? 14.931 47.856 68.959 1.00 32.88 514 LYS A C 1
ATOM 3828 O O . LYS A 1 529 ? 14.622 48.956 68.551 1.00 36.23 514 LYS A O 1
ATOM 3834 N N . VAL A 1 530 ? 14.676 46.733 68.313 1.00 28.44 515 VAL A N 1
ATOM 3835 C CA . VAL A 1 530 ? 14.084 46.747 67.009 1.00 27.25 515 VAL A CA 1
ATOM 3836 C C . VAL A 1 530 ? 12.585 47.026 67.082 1.00 25.53 515 VAL A C 1
ATOM 3837 O O . VAL A 1 530 ? 11.968 47.426 66.087 1.00 24.86 515 VAL A O 1
ATOM 3841 N N . ASN A 1 531 ? 12.061 46.859 68.259 1.00 25.47 516 ASN A N 1
ATOM 3842 C CA . ASN A 1 531 ? 10.682 47.064 68.469 1.00 27.14 516 ASN A CA 1
ATOM 3843 C C . ASN A 1 531 ? 10.344 48.477 68.802 1.00 26.16 516 ASN A C 1
ATOM 3844 O O . ASN A 1 531 ? 9.201 48.811 68.864 1.00 27.61 516 ASN A O 1
ATOM 3849 N N . ASP A 1 532 ? 11.360 49.295 68.948 1.00 26.01 517 ASP A N 1
ATOM 3850 C CA . ASP A 1 532 ? 11.229 50.689 69.296 1.00 29.09 517 ASP A CA 1
ATOM 3851 C C . ASP A 1 532 ? 10.355 50.833 70.515 1.00 29.35 517 ASP A C 1
ATOM 3852 O O . ASP A 1 532 ? 9.208 51.231 70.417 1.00 28.99 517 ASP A O 1
ATOM 3857 N N . PRO A 1 533 ? 10.876 50.463 71.667 1.00 27.39 518 PRO A N 1
ATOM 3858 C CA . PRO A 1 533 ? 10.159 50.494 72.932 1.00 28.50 518 PRO A CA 1
ATOM 3859 C C . PRO A 1 533 ? 9.368 51.746 73.293 1.00 29.21 518 PRO A C 1
ATOM 3860 O O . PRO A 1 533 ? 8.372 51.587 73.888 1.00 26.92 518 PRO A O 1
ATOM 3864 N N . SER A 1 534 ? 9.780 52.936 72.897 1.00 29.61 519 SER A N 1
ATOM 3865 C CA . SER A 1 534 ? 9.018 54.130 73.159 1.00 29.69 519 SER A CA 1
ATOM 3866 C C . SER A 1 534 ? 7.694 54.157 72.410 1.00 28.89 519 SER A C 1
ATOM 3867 O O . SER A 1 534 ? 6.682 54.405 72.962 1.00 26.06 519 SER A O 1
ATOM 3870 N N . THR A 1 535 ? 7.740 53.895 71.129 1.00 30.27 520 THR A N 1
ATOM 3871 C CA . THR A 1 535 ? 6.597 53.858 70.263 1.00 32.67 520 THR A CA 1
ATOM 3872 C C . THR A 1 535 ? 5.673 52.714 70.559 1.00 33.91 520 THR A C 1
ATOM 3873 O O . THR A 1 535 ? 4.483 52.798 70.418 1.00 34.61 520 THR A O 1
ATOM 3877 N N . LEU A 1 536 ? 6.279 51.620 70.952 1.00 33.83 521 LEU A N 1
ATOM 3878 C CA . LEU A 1 536 ? 5.563 50.445 71.193 1.00 36.44 521 LEU A CA 1
ATOM 3879 C C . LEU A 1 536 ? 4.602 50.627 72.339 1.00 38.59 521 LEU A C 1
ATOM 3880 O O . LEU A 1 536 ? 3.564 49.994 72.405 1.00 43.51 521 LEU A O 1
ATOM 3885 N N . ARG A 1 537 ? 5.050 51.417 73.319 1.00 37.78 522 ARG A N 1
ATOM 3886 C CA . ARG A 1 537 ? 4.329 51.683 74.553 1.00 37.22 522 ARG A CA 1
ATOM 3887 C C . ARG A 1 537 ? 3.187 52.612 74.345 1.00 39.19 522 ARG A C 1
ATOM 3888 O O . ARG A 1 537 ? 2.153 52.482 74.918 1.00 40.20 522 ARG A O 1
ATOM 3896 N N . GLU A 1 538 ? 3.402 53.557 73.485 1.00 39.99 523 GLU A N 1
ATOM 3897 C CA . GLU A 1 538 ? 2.410 54.465 73.100 1.00 41.79 523 GLU A CA 1
ATOM 3898 C C . GLU A 1 538 ? 1.262 53.737 72.484 1.00 41.94 523 GLU A C 1
ATOM 3899 O O . GLU A 1 538 ? 0.129 53.936 72.849 1.00 46.09 523 GLU A O 1
ATOM 3905 N N . VAL A 1 539 ? 1.582 52.915 71.499 1.00 37.04 524 VAL A N 1
ATOM 3906 C CA . VAL A 1 539 ? 0.606 52.147 70.764 1.00 35.11 524 VAL A CA 1
ATOM 3907 C C . VAL A 1 539 ? -0.082 51.203 71.734 1.00 35.33 524 VAL A C 1
ATOM 3908 O O . VAL A 1 539 ? -1.215 50.879 71.612 1.00 34.82 524 VAL A O 1
ATOM 3912 N N . LEU A 1 540 ? 0.646 50.769 72.718 1.00 34.92 525 LEU A N 1
ATOM 3913 C CA . LEU A 1 540 ? 0.099 49.863 73.651 1.00 35.82 525 LEU A CA 1
ATOM 3914 C C . LEU A 1 540 ? -0.959 50.529 74.520 1.00 34.79 525 LEU A C 1
ATOM 3915 O O . LEU A 1 540 ? -2.034 50.026 74.622 1.00 33.06 525 LEU A O 1
ATOM 3920 N N . ALA A 1 541 ? -0.653 51.677 75.072 1.00 31.62 526 ALA A N 1
ATOM 3921 C CA . ALA A 1 541 ? -1.564 52.430 75.875 1.00 31.01 526 ALA A CA 1
ATOM 3922 C C . ALA A 1 541 ? -2.869 52.723 75.192 1.00 30.74 526 ALA A C 1
ATOM 3923 O O . ALA A 1 541 ? -3.920 52.605 75.797 1.00 31.32 526 ALA A O 1
ATOM 3925 N N . ALA A 1 542 ? -2.771 53.151 73.951 1.00 29.43 527 ALA A N 1
ATOM 3926 C CA . ALA A 1 542 ? -3.905 53.460 73.147 1.00 29.17 527 ALA A CA 1
ATOM 3927 C C . ALA A 1 542 ? -4.794 52.262 72.913 1.00 30.42 527 ALA A C 1
ATOM 3928 O O . ALA A 1 542 ? -5.988 52.366 72.915 1.00 34.58 527 ALA A O 1
ATOM 3930 N N . LEU A 1 543 ? -4.175 51.128 72.730 1.00 30.06 528 LEU A N 1
ATOM 3931 C CA . LEU A 1 543 ? -4.867 49.918 72.474 1.00 30.70 528 LEU A CA 1
ATOM 3932 C C . LEU A 1 543 ? -5.498 49.409 73.718 1.00 32.82 528 LEU A C 1
ATOM 3933 O O . LEU A 1 543 ? -6.579 48.930 73.672 1.00 34.54 528 LEU A O 1
ATOM 3938 N N . GLU A 1 544 ? -4.827 49.558 74.844 1.00 35.49 529 GLU A N 1
ATOM 3939 C CA . GLU A 1 544 ? -5.335 49.145 76.118 1.00 36.22 529 GLU A CA 1
ATOM 3940 C C . GLU A 1 544 ? -6.637 49.852 76.427 1.00 37.36 529 GLU A C 1
ATOM 3941 O O . GLU A 1 544 ? -7.560 49.254 76.954 1.00 35.60 529 GLU A O 1
ATOM 3947 N N . SER A 1 545 ? -6.695 51.132 76.104 1.00 36.80 530 SER A N 1
ATOM 3948 C CA . SER A 1 545 ? -7.884 51.922 76.326 1.00 38.32 530 SER A CA 1
ATOM 3949 C C . SER A 1 545 ? -9.027 51.505 75.462 1.00 36.55 530 SER A C 1
ATOM 3950 O O . SER A 1 545 ? -10.160 51.635 75.849 1.00 39.95 530 SER A O 1
ATOM 3953 N N . VAL A 1 546 ? -8.737 51.044 74.270 1.00 33.50 531 VAL A N 1
ATOM 3954 C CA . VAL A 1 546 ? -9.781 50.676 73.367 1.00 35.37 531 VAL A CA 1
ATOM 3955 C C . VAL A 1 546 ? -10.359 49.380 73.850 1.00 38.28 531 VAL A C 1
ATOM 3956 O O . VAL A 1 546 ? -11.534 49.154 73.734 1.00 39.85 531 VAL A O 1
ATOM 3960 N N . GLN A 1 547 ? -9.488 48.554 74.399 1.00 41.43 532 GLN A N 1
ATOM 3961 C CA . GLN A 1 547 ? -9.813 47.251 74.909 1.00 43.48 532 GLN A CA 1
ATOM 3962 C C . GLN A 1 547 ? -10.726 47.265 76.095 1.00 44.39 532 GLN A C 1
ATOM 3963 O O . GLN A 1 547 ? -11.526 46.411 76.257 1.00 45.12 532 GLN A O 1
ATOM 3969 N N . GLN A 1 548 ? -10.547 48.267 76.950 1.00 48.05 533 GLN A N 1
ATOM 3970 C CA . GLN A 1 548 ? -11.336 48.394 78.169 1.00 50.52 533 GLN A CA 1
ATOM 3971 C C . GLN A 1 548 ? -12.760 48.873 77.928 1.00 48.15 533 GLN A C 1
ATOM 3972 O O . GLN A 1 548 ? -13.698 48.388 78.562 1.00 49.77 533 GLN A O 1
ATOM 3978 N N . LYS A 1 549 ? -12.926 49.825 77.017 1.00 47.85 534 LYS A N 1
ATOM 3979 C CA . LYS A 1 549 ? -14.220 50.337 76.744 1.00 47.74 534 LYS A CA 1
ATOM 3980 C C . LYS A 1 549 ? -15.005 49.275 76.018 1.00 48.85 534 LYS A C 1
ATOM 3981 O O . LYS A 1 549 ? -16.226 49.269 76.051 1.00 55.06 534 LYS A O 1
ATOM 3987 N N . PHE A 1 550 ? -14.302 48.396 75.368 1.00 44.48 535 PHE A N 1
ATOM 3988 C CA . PHE A 1 550 ? -14.998 47.413 74.670 1.00 42.97 535 PHE A CA 1
ATOM 3989 C C . PHE A 1 550 ? -15.404 46.359 75.619 1.00 42.87 535 PHE A C 1
ATOM 3990 O O . PHE A 1 550 ? -16.461 45.812 75.492 1.00 42.63 535 PHE A O 1
ATOM 3998 N N . ASN A 1 551 ? -14.554 46.067 76.574 1.00 43.23 536 ASN A N 1
ATOM 3999 C CA . ASN A 1 551 ? -14.866 45.034 77.520 1.00 47.12 536 ASN A CA 1
ATOM 4000 C C . ASN A 1 551 ? -15.949 45.443 78.537 1.00 51.29 536 ASN A C 1
ATOM 4001 O O . ASN A 1 551 ? -16.547 44.610 79.162 1.00 50.00 536 ASN A O 1
ATOM 4006 N N . ASP A 1 552 ? -16.220 46.732 78.665 1.00 62.16 537 ASP A N 1
ATOM 4007 C CA . ASP A 1 552 ? -17.261 47.245 79.562 1.00 66.08 537 ASP A CA 1
ATOM 4008 C C . ASP A 1 552 ? -18.641 47.285 78.982 1.00 69.02 537 ASP A C 1
ATOM 4009 O O . ASP A 1 552 ? -18.951 48.033 78.073 1.00 58.84 537 ASP A O 1
ATOM 4014 N N . SER A 1 553 ? -19.462 46.429 79.564 1.00 79.78 538 SER A N 1
ATOM 4015 C CA . SER A 1 553 ? -20.817 46.182 79.165 1.00 84.43 538 SER A CA 1
ATOM 4016 C C . SER A 1 553 ? -20.616 45.519 77.831 1.00 82.67 538 SER A C 1
ATOM 4017 O O . SER A 1 553 ? -19.564 44.981 77.638 1.00 76.81 538 SER A O 1
ATOM 4020 N N . SER A 1 554 ? -21.592 45.454 76.938 1.00 88.37 539 SER A N 1
ATOM 4021 C CA . SER A 1 554 ? -21.407 44.646 75.706 1.00 90.84 539 SER A CA 1
ATOM 4022 C C . SER A 1 554 ? -21.397 43.132 76.147 1.00 91.33 539 SER A C 1
ATOM 4023 O O . SER A 1 554 ? -21.446 42.221 75.319 1.00 79.86 539 SER A O 1
ATOM 4026 N N . SER A 1 555 ? -21.377 42.979 77.467 1.00 89.99 540 SER A N 1
ATOM 4027 C CA . SER A 1 555 ? -21.426 41.708 78.167 1.00 86.36 540 SER A CA 1
ATOM 4028 C C . SER A 1 555 ? -20.437 40.632 77.761 1.00 88.90 540 SER A C 1
ATOM 4029 O O . SER A 1 555 ? -19.221 40.797 77.852 1.00 87.06 540 SER A O 1
ATOM 4032 N N . GLY A 1 556 ? -21.004 39.517 77.326 1.00 86.35 541 GLY A N 1
ATOM 4033 C CA . GLY A 1 556 ? -20.258 38.332 76.957 1.00 81.67 541 GLY A CA 1
ATOM 4034 C C . GLY A 1 556 ? -19.084 38.537 76.020 1.00 79.20 541 GLY A C 1
ATOM 4035 O O . GLY A 1 556 ? -18.078 37.874 76.112 1.00 73.34 541 GLY A O 1
ATOM 4036 N N . LYS A 1 557 ? -19.263 39.463 75.085 1.00 73.23 542 LYS A N 1
ATOM 4037 C CA . LYS A 1 557 ? -18.255 39.743 74.067 1.00 66.27 542 LYS A CA 1
ATOM 4038 C C . LYS A 1 557 ? -17.043 40.566 74.495 1.00 62.61 542 LYS A C 1
ATOM 4039 O O . LYS A 1 557 ? -17.167 41.709 74.934 1.00 65.98 542 LYS A O 1
ATOM 4045 N N . LYS A 1 558 ? -15.870 39.961 74.342 1.00 54.30 543 LYS A N 1
ATOM 4046 C CA . LYS A 1 558 ? -14.626 40.596 74.631 1.00 48.30 543 LYS A CA 1
ATOM 4047 C C . LYS A 1 558 ? -13.658 40.547 73.483 1.00 43.68 543 LYS A C 1
ATOM 4048 O O . LYS A 1 558 ? -13.776 39.805 72.569 1.00 41.46 543 LYS A O 1
ATOM 4054 N N . VAL A 1 559 ? -12.673 41.396 73.582 1.00 40.14 544 VAL A N 1
ATOM 4055 C CA . VAL A 1 559 ? -11.577 41.463 72.669 1.00 36.77 544 VAL A CA 1
ATOM 4056 C C . VAL A 1 559 ? -10.239 41.435 73.358 1.00 34.08 544 VAL A C 1
ATOM 4057 O O . VAL A 1 559 ? -10.062 41.991 74.420 1.00 30.05 544 VAL A O 1
ATOM 4061 N N . SER A 1 560 ? -9.277 40.776 72.709 1.00 33.13 545 SER A N 1
ATOM 4062 C CA . SER A 1 560 ? -7.938 40.666 73.250 1.00 32.08 545 SER A CA 1
ATOM 4063 C C . SER A 1 560 ? -7.078 41.772 72.698 1.00 30.90 545 SER A C 1
ATOM 4064 O O . SER A 1 560 ? -7.471 42.461 71.825 1.00 30.32 545 SER A O 1
ATOM 4067 N N . LEU A 1 561 ? -5.912 41.931 73.264 1.00 28.90 546 LEU A N 1
ATOM 4068 C CA . LEU A 1 561 ? -5.010 42.919 72.864 1.00 30.39 546 LEU A CA 1
ATOM 4069 C C . LEU A 1 561 ? -4.258 42.397 71.679 1.00 31.87 546 LEU A C 1
ATOM 4070 O O . LEU A 1 561 ? -3.653 43.139 70.984 1.00 32.13 546 LEU A O 1
ATOM 4075 N N . ALA A 1 562 ? -4.280 41.091 71.479 1.00 30.50 547 ALA A N 1
ATOM 4076 C CA . ALA A 1 562 ? -3.617 40.531 70.319 1.00 29.61 547 ALA A CA 1
ATOM 4077 C C . ALA A 1 562 ? -4.433 40.783 69.061 1.00 29.04 547 ALA A C 1
ATOM 4078 O O . ALA A 1 562 ? -3.883 41.164 68.058 1.00 27.19 547 ALA A O 1
ATOM 4080 N N . ASP A 1 563 ? -5.752 40.576 69.139 1.00 29.98 548 ASP A N 1
ATOM 4081 C CA . ASP A 1 563 ? -6.620 40.920 68.045 1.00 30.89 548 ASP A CA 1
ATOM 4082 C C . ASP A 1 563 ? -6.571 42.413 67.746 1.00 30.90 548 ASP A C 1
ATOM 4083 O O . ASP A 1 563 ? -6.675 42.789 66.576 1.00 33.09 548 ASP A O 1
ATOM 4088 N N . LEU A 1 564 ? -6.334 43.213 68.765 1.00 30.68 549 LEU A N 1
ATOM 4089 C CA . LEU A 1 564 ? -6.240 44.657 68.651 1.00 31.02 549 LEU A CA 1
ATOM 4090 C C . LEU A 1 564 ? -4.999 45.183 68.038 1.00 29.85 549 LEU A C 1
ATOM 4091 O O . LEU A 1 564 ? -5.029 46.217 67.483 1.00 31.70 549 LEU A O 1
ATOM 4096 N N . ILE A 1 565 ? -3.902 44.480 68.173 1.00 27.34 550 ILE A N 1
ATOM 4097 C CA . ILE A 1 565 ? -2.663 44.932 67.631 1.00 25.64 550 ILE A CA 1
ATOM 4098 C C . ILE A 1 565 ? -2.622 44.663 66.175 1.00 24.47 550 ILE A C 1
ATOM 4099 O O . ILE A 1 565 ? -2.095 45.406 65.430 1.00 24.09 550 ILE A O 1
ATOM 4104 N N . VAL A 1 566 ? -3.225 43.580 65.789 1.00 23.29 551 VAL A N 1
ATOM 4105 C CA . VAL A 1 566 ? -3.237 43.166 64.440 1.00 24.76 551 VAL A CA 1
ATOM 4106 C C . VAL A 1 566 ? -4.226 43.990 63.714 1.00 25.48 551 VAL A C 1
ATOM 4107 O O . VAL A 1 566 ? -4.018 44.331 62.603 1.00 27.24 551 VAL A O 1
ATOM 4111 N N . LEU A 1 567 ? -5.308 44.294 64.372 1.00 26.28 552 LEU A N 1
ATOM 4112 C CA . LEU A 1 567 ? -6.363 45.086 63.808 1.00 28.70 552 LEU A CA 1
ATOM 4113 C C . LEU A 1 567 ? -5.981 46.542 63.576 1.00 27.06 552 LEU A C 1
ATOM 4114 O O . LEU A 1 567 ? -6.499 47.178 62.695 1.00 29.09 552 LEU A O 1
ATOM 4119 N N . GLY A 1 568 ? -5.062 47.045 64.367 1.00 25.38 553 GLY A N 1
ATOM 4120 C CA . GLY A 1 568 ? -4.559 48.372 64.221 1.00 25.00 553 GLY A CA 1
ATOM 4121 C C . GLY A 1 568 ? -3.900 48.477 62.885 1.00 25.17 553 GLY A C 1
ATOM 4122 O O . GLY A 1 568 ? -4.078 49.440 62.226 1.00 25.53 553 GLY A O 1
ATOM 4123 N N . GLY A 1 569 ? -3.149 47.458 62.513 1.00 25.28 554 GLY A N 1
ATOM 4124 C CA . GLY A 1 569 ? -2.477 47.363 61.224 1.00 24.49 554 GLY A CA 1
ATOM 4125 C C . GLY A 1 569 ? -3.460 47.301 60.064 1.00 24.01 554 GLY A C 1
ATOM 4126 O O . GLY A 1 569 ? -3.299 47.998 59.063 1.00 24.43 554 GLY A O 1
ATOM 4127 N N . VAL A 1 570 ? -4.509 46.477 60.211 1.00 24.09 555 VAL A N 1
ATOM 4128 C CA . VAL A 1 570 ? -5.489 46.272 59.152 1.00 24.55 555 VAL A CA 1
ATOM 4129 C C . VAL A 1 570 ? -6.228 47.561 58.842 1.00 26.05 555 VAL A C 1
ATOM 4130 O O . VAL A 1 570 ? -6.425 47.938 57.674 1.00 28.80 555 VAL A O 1
ATOM 4134 N N . ALA A 1 571 ? -6.712 48.216 59.900 1.00 26.16 556 ALA A N 1
ATOM 4135 C CA . ALA A 1 571 ? -7.388 49.494 59.781 1.00 24.80 556 ALA A CA 1
ATOM 4136 C C . ALA A 1 571 ? -6.517 50.490 59.035 1.00 24.23 556 ALA A C 1
ATOM 4137 O O . ALA A 1 571 ? -6.945 51.078 58.039 1.00 27.77 556 ALA A O 1
ATOM 4139 N N . ALA A 1 572 ? -5.316 50.677 59.522 1.00 23.19 557 ALA A N 1
ATOM 4140 C CA . ALA A 1 572 ? -4.358 51.588 58.943 1.00 24.03 557 ALA A CA 1
ATOM 4141 C C . ALA A 1 572 ? -3.862 51.201 57.555 1.00 24.37 557 ALA A C 1
ATOM 4142 O O . ALA A 1 572 ? -3.462 52.034 56.784 1.00 21.34 557 ALA A O 1
ATOM 4144 N N . LEU A 1 573 ? -3.891 49.920 57.252 1.00 25.73 558 LEU A N 1
ATOM 4145 C CA . LEU A 1 573 ? -3.447 49.467 55.984 1.00 26.21 558 LEU A CA 1
ATOM 4146 C C . LEU A 1 573 ? -4.541 49.713 55.023 1.00 25.63 558 LEU A C 1
ATOM 4147 O O . LEU A 1 573 ? -4.276 50.000 53.903 1.00 24.87 558 LEU A O 1
ATOM 4152 N N . GLU A 1 574 ? -5.776 49.613 55.461 1.00 25.28 559 GLU A N 1
ATOM 4153 C CA . GLU A 1 574 ? -6.893 49.867 54.595 1.00 26.83 559 GLU A CA 1
ATOM 4154 C C . GLU A 1 574 ? -6.981 51.340 54.248 1.00 27.81 559 GLU A C 1
ATOM 4155 O O . GLU A 1 574 ? -7.264 51.707 53.157 1.00 25.13 559 GLU A O 1
ATOM 4161 N N . GLN A 1 575 ? -6.722 52.178 55.215 1.00 29.91 560 GLN A N 1
ATOM 4162 C CA . GLN A 1 575 ? -6.751 53.592 55.055 1.00 31.38 560 GLN A CA 1
ATOM 4163 C C . GLN A 1 575 ? -5.802 54.071 54.008 1.00 31.75 560 GLN A C 1
ATOM 4164 O O . GLN A 1 575 ? -6.068 54.996 53.278 1.00 36.10 560 GLN A O 1
ATOM 4170 N N . ALA A 1 576 ? -4.669 53.414 53.952 1.00 29.85 561 ALA A N 1
ATOM 4171 C CA . ALA A 1 576 ? -3.562 53.807 53.104 1.00 29.39 561 ALA A CA 1
ATOM 4172 C C . ALA A 1 576 ? -3.524 53.039 51.795 1.00 30.08 561 ALA A C 1
ATOM 4173 O O . ALA A 1 576 ? -2.602 53.245 51.001 1.00 31.89 561 ALA A O 1
ATOM 4175 N N . SER A 1 577 ? -4.512 52.192 51.522 1.00 28.96 562 SER A N 1
ATOM 4176 C CA . SER A 1 577 ? -4.463 51.405 50.309 1.00 26.88 562 SER A CA 1
ATOM 4177 C C . SER A 1 577 ? -5.736 51.598 49.520 1.00 26.79 562 SER A C 1
ATOM 4178 O O . SER A 1 577 ? -5.713 51.621 48.295 1.00 29.06 562 SER A O 1
ATOM 4181 N N . GLY A 1 578 ? -6.844 51.763 50.242 1.00 25.37 563 GLY A N 1
ATOM 4182 C CA . GLY A 1 578 ? -8.157 51.821 49.654 1.00 24.93 563 GLY A CA 1
ATOM 4183 C C . GLY A 1 578 ? -8.731 50.462 49.349 1.00 25.10 563 GLY A C 1
ATOM 4184 O O . GLY A 1 578 ? -9.786 50.383 48.711 1.00 27.93 563 GLY A O 1
ATOM 4185 N N . LEU A 1 579 ? -8.089 49.458 49.878 1.00 24.01 564 LEU A N 1
ATOM 4186 C CA . LEU A 1 579 ? -8.485 48.122 49.703 1.00 24.90 564 LEU A CA 1
ATOM 4187 C C . LEU A 1 579 ? -8.984 47.533 50.984 1.00 26.61 564 LEU A C 1
ATOM 4188 O O . LEU A 1 579 ? -8.703 48.002 52.033 1.00 23.64 564 LEU A O 1
ATOM 4193 N N . VAL A 1 580 ? -9.738 46.468 50.859 1.00 28.59 565 VAL A N 1
ATOM 4194 C CA . VAL A 1 580 ? -10.256 45.773 51.997 1.00 28.97 565 VAL A CA 1
ATOM 4195 C C . VAL A 1 580 ? -9.176 44.796 52.362 1.00 27.16 565 VAL A C 1
ATOM 4196 O O . VAL A 1 580 ? -8.810 43.996 51.585 1.00 26.41 565 VAL A O 1
ATOM 4200 N N . VAL A 1 581 ? -8.665 44.882 53.560 1.00 26.73 566 VAL A N 1
ATOM 4201 C CA . VAL A 1 581 ? -7.647 44.002 54.025 1.00 26.74 566 VAL A CA 1
ATOM 4202 C C . VAL A 1 581 ? -8.307 42.954 54.881 1.00 27.94 566 VAL A C 1
ATOM 4203 O O . VAL A 1 581 ? -8.967 43.267 55.834 1.00 27.59 566 VAL A O 1
ATOM 4207 N N . PRO A 1 582 ? -8.116 41.643 54.487 1.00 28.83 567 PRO A N 1
ATOM 4208 C CA . PRO A 1 582 ? -8.766 40.636 55.340 1.00 29.18 567 PRO A CA 1
ATOM 4209 C C . PRO A 1 582 ? -8.377 40.683 56.783 1.00 28.44 567 PRO A C 1
ATOM 4210 O O . PRO A 1 582 ? -7.486 41.376 57.151 1.00 25.18 567 PRO A O 1
ATOM 4214 N N . PHE A 1 583 ? -9.070 39.931 57.607 1.00 30.21 568 PHE A N 1
ATOM 4215 C CA . PHE A 1 583 ? -8.717 39.928 59.024 1.00 31.29 568 PHE A CA 1
ATOM 4216 C C . PHE A 1 583 ? -9.418 38.766 59.715 1.00 31.70 568 PHE A C 1
ATOM 4217 O O . PHE A 1 583 ? -10.615 38.593 59.557 1.00 31.23 568 PHE A O 1
ATOM 4225 N N . THR A 1 584 ? -8.671 37.991 60.486 1.00 32.74 569 THR A N 1
ATOM 4226 C CA . THR A 1 584 ? -9.255 36.864 61.207 1.00 32.59 569 THR A CA 1
ATOM 4227 C C . THR A 1 584 ? -9.104 37.065 62.716 1.00 32.18 569 THR A C 1
ATOM 4228 O O . THR A 1 584 ? -7.986 37.094 63.235 1.00 32.51 569 THR A O 1
ATOM 4232 N N . PRO A 1 585 ? -10.187 37.190 63.459 1.00 36.62 570 PRO A N 1
ATOM 4233 C CA . PRO A 1 585 ? -10.072 37.346 64.903 1.00 36.63 570 PRO A CA 1
ATOM 4234 C C . PRO A 1 585 ? -10.039 36.015 65.586 1.00 37.63 570 PRO A C 1
ATOM 4235 O O . PRO A 1 585 ? -10.133 35.021 64.966 1.00 40.73 570 PRO A O 1
ATOM 4239 N N . GLY A 1 586 ? -9.908 36.012 66.888 1.00 37.03 571 GLY A N 1
ATOM 4240 C CA . GLY A 1 586 ? -9.742 34.800 67.663 1.00 36.57 571 GLY A CA 1
ATOM 4241 C C . GLY A 1 586 ? -8.457 34.702 68.460 1.00 35.92 571 GLY A C 1
ATOM 4242 O O . GLY A 1 586 ? -8.364 33.833 69.307 1.00 33.70 571 GLY A O 1
ATOM 4243 N N . ARG A 1 587 ? -7.523 35.616 68.285 1.00 33.78 572 ARG A N 1
ATOM 4244 C CA . ARG A 1 587 ? -6.305 35.639 69.050 1.00 34.04 572 ARG A CA 1
ATOM 4245 C C . ARG A 1 587 ? -6.547 35.918 70.509 1.00 35.25 572 ARG A C 1
ATOM 4246 O O . ARG A 1 587 ? -7.378 36.686 70.892 1.00 36.11 572 ARG A O 1
ATOM 4254 N N . ASN A 1 588 ? -5.770 35.312 71.352 1.00 32.71 573 ASN A N 1
ATOM 4255 C CA . ASN A 1 588 ? -5.940 35.528 72.780 1.00 29.93 573 ASN A CA 1
ATOM 4256 C C . ASN A 1 588 ? -4.671 36.100 73.381 1.00 30.76 573 ASN A C 1
ATOM 4257 O O . ASN A 1 588 ? -3.577 35.940 72.840 1.00 31.85 573 ASN A O 1
ATOM 4262 N N . ASP A 1 589 ? -4.766 36.710 74.538 1.00 31.78 574 ASP A N 1
ATOM 4263 C CA . ASP A 1 589 ? -3.611 37.305 75.193 1.00 34.49 574 ASP A CA 1
ATOM 4264 C C . ASP A 1 589 ? -2.896 36.284 75.984 1.00 34.76 574 ASP A C 1
ATOM 4265 O O . ASP A 1 589 ? -3.466 35.326 76.395 1.00 38.14 574 ASP A O 1
ATOM 4270 N N . ALA A 1 590 ? -1.628 36.494 76.209 1.00 30.91 575 ALA A N 1
ATOM 4271 C CA . ALA A 1 590 ? -0.819 35.569 76.980 1.00 29.80 575 ALA A CA 1
ATOM 4272 C C . ALA A 1 590 ? -0.223 36.263 78.186 1.00 30.96 575 ALA A C 1
ATOM 4273 O O . ALA A 1 590 ? -0.054 37.494 78.198 1.00 34.33 575 ALA A O 1
ATOM 4275 N N . THR A 1 591 ? 0.097 35.489 79.212 1.00 32.50 576 THR A N 1
ATOM 4276 C CA . THR A 1 591 ? 0.618 36.045 80.461 1.00 34.28 576 THR A CA 1
ATOM 4277 C C . THR A 1 591 ? 2.120 35.848 80.567 1.00 35.53 576 THR A C 1
ATOM 4278 O O . THR A 1 591 ? 2.713 35.042 79.845 1.00 38.22 576 THR A O 1
ATOM 4282 N N . GLN A 1 592 ? 2.748 36.603 81.463 1.00 36.90 577 GLN A N 1
ATOM 4283 C CA . GLN A 1 592 ? 4.197 36.537 81.650 1.00 39.14 577 GLN A CA 1
ATOM 4284 C C . GLN A 1 592 ? 4.679 35.263 82.340 1.00 46.31 577 GLN A C 1
ATOM 4285 O O . GLN A 1 592 ? 5.865 34.934 82.292 1.00 45.32 577 GLN A O 1
ATOM 4291 N N . GLU A 1 593 ? 3.771 34.559 82.975 1.00 51.86 578 GLU A N 1
ATOM 4292 C CA . GLU A 1 593 ? 4.121 33.346 83.659 1.00 53.77 578 GLU A CA 1
ATOM 4293 C C . GLU A 1 593 ? 4.457 32.295 82.657 1.00 49.13 578 GLU A C 1
ATOM 4294 O O . GLU A 1 593 ? 5.188 31.400 82.936 1.00 48.87 578 GLU A O 1
ATOM 4300 N N . HIS A 1 594 ? 3.917 32.445 81.469 1.00 49.74 579 HIS A N 1
ATOM 4301 C CA . HIS A 1 594 ? 4.127 31.559 80.356 1.00 49.17 579 HIS A CA 1
ATOM 4302 C C . HIS A 1 594 ? 4.935 32.232 79.282 1.00 42.43 579 HIS A C 1
ATOM 4303 O O . HIS A 1 594 ? 4.666 32.101 78.108 1.00 41.63 579 HIS A O 1
ATOM 4310 N N . THR A 1 595 ? 5.941 32.963 79.697 1.00 38.16 580 THR A N 1
ATOM 4311 C CA . THR A 1 595 ? 6.763 33.645 78.763 1.00 36.63 580 THR A CA 1
ATOM 4312 C C . THR A 1 595 ? 8.101 33.758 79.340 1.00 35.06 580 THR A C 1
ATOM 4313 O O . THR A 1 595 ? 8.514 34.783 79.744 1.00 35.80 580 THR A O 1
ATOM 4317 N N . ASP A 1 596 ? 8.779 32.644 79.322 1.00 34.73 581 ASP A N 1
ATOM 4318 C CA . ASP A 1 596 ? 10.120 32.500 79.819 1.00 34.93 581 ASP A CA 1
ATOM 4319 C C . ASP A 1 596 ? 11.021 33.438 79.087 1.00 34.04 581 ASP A C 1
ATOM 4320 O O . ASP A 1 596 ? 11.161 33.385 77.903 1.00 34.59 581 ASP A O 1
ATOM 4325 N N . VAL A 1 597 ? 11.629 34.319 79.833 1.00 33.40 582 VAL A N 1
ATOM 4326 C CA . VAL A 1 597 ? 12.461 35.328 79.260 1.00 33.05 582 VAL A CA 1
ATOM 4327 C C . VAL A 1 597 ? 13.738 34.838 78.661 1.00 32.48 582 VAL A C 1
ATOM 4328 O O . VAL A 1 597 ? 14.307 35.532 77.872 1.00 32.37 582 VAL A O 1
ATOM 4332 N N . HIS A 1 598 ? 14.187 33.649 79.012 1.00 34.18 583 HIS A N 1
ATOM 4333 C CA . HIS A 1 598 ? 15.395 33.177 78.442 1.00 35.63 583 HIS A CA 1
ATOM 4334 C C . HIS A 1 598 ? 15.042 32.561 77.085 1.00 33.83 583 HIS A C 1
ATOM 4335 O O . HIS A 1 598 ? 15.783 32.766 76.190 1.00 33.58 583 HIS A O 1
ATOM 4342 N N . SER A 1 599 ? 13.895 31.882 76.941 1.00 31.55 584 SER A N 1
ATOM 4343 C CA . SER A 1 599 ? 13.454 31.311 75.654 1.00 32.10 584 SER A CA 1
ATOM 4344 C C . SER A 1 599 ? 13.369 32.355 74.544 1.00 32.81 584 SER A C 1
ATOM 4345 O O . SER A 1 599 ? 13.804 32.123 73.423 1.00 32.78 584 SER A O 1
ATOM 4348 N N . PHE A 1 600 ? 12.779 33.496 74.855 1.00 32.61 585 PHE A N 1
ATOM 4349 C CA . PHE A 1 600 ? 12.515 34.494 73.856 1.00 31.57 585 PHE A CA 1
ATOM 4350 C C . PHE A 1 600 ? 13.661 35.380 73.535 1.00 31.99 585 PHE A C 1
ATOM 4351 O O . PHE A 1 600 ? 13.599 36.168 72.637 1.00 33.17 585 PHE A O 1
ATOM 4359 N N . THR A 1 601 ? 14.742 35.202 74.234 1.00 32.55 586 THR A N 1
ATOM 4360 C CA . THR A 1 601 ? 15.920 35.992 73.957 1.00 34.16 586 THR A CA 1
ATOM 4361 C C . THR A 1 601 ? 16.560 35.611 72.634 1.00 32.75 586 THR A C 1
ATOM 4362 O O . THR A 1 601 ? 17.274 36.418 72.035 1.00 31.73 586 THR A O 1
ATOM 4366 N N . HIS A 1 602 ? 16.279 34.386 72.191 1.00 32.16 587 HIS A N 1
ATOM 4367 C CA . HIS A 1 602 ? 16.849 33.842 70.973 1.00 31.36 587 HIS A CA 1
ATOM 4368 C C . HIS A 1 602 ? 16.151 34.253 69.726 1.00 28.49 587 HIS A C 1
ATOM 4369 O O . HIS A 1 602 ? 16.659 34.030 68.695 1.00 26.78 587 HIS A O 1
ATOM 4376 N N . LEU A 1 603 ? 14.987 34.845 69.863 1.00 27.62 588 LEU A N 1
ATOM 4377 C CA . LEU A 1 603 ? 14.225 35.290 68.730 1.00 27.55 588 LEU A CA 1
ATOM 4378 C C . LEU A 1 603 ? 14.551 36.716 68.331 1.00 28.36 588 LEU A C 1
ATOM 4379 O O . LEU A 1 603 ? 14.135 37.162 67.272 1.00 32.71 588 LEU A O 1
ATOM 4384 N N . GLU A 1 604 ? 15.315 37.416 69.123 1.00 30.60 589 GLU A N 1
ATOM 4385 C CA . GLU A 1 604 ? 15.678 38.768 68.862 1.00 31.93 589 GLU A CA 1
ATOM 4386 C C . GLU A 1 604 ? 16.572 38.776 67.683 1.00 31.86 589 GLU A C 1
ATOM 4387 O O . GLU A 1 604 ? 17.513 38.069 67.696 1.00 31.42 589 GLU A O 1
ATOM 4393 N N . PRO A 1 605 ? 16.282 39.565 66.649 1.00 32.62 590 PRO A N 1
ATOM 4394 C CA . PRO A 1 605 ? 17.149 39.515 65.478 1.00 33.21 590 PRO A CA 1
ATOM 4395 C C . PRO A 1 605 ? 18.434 40.303 65.664 1.00 31.77 590 PRO A C 1
ATOM 4396 O O . PRO A 1 605 ? 18.473 41.310 66.371 1.00 35.30 590 PRO A O 1
ATOM 4400 N N . HIS A 1 606 ? 19.475 39.903 64.960 1.00 30.27 591 HIS A N 1
ATOM 4401 C CA . HIS A 1 606 ? 20.705 40.635 64.930 1.00 30.69 591 HIS A CA 1
ATOM 4402 C C . HIS A 1 606 ? 20.516 41.692 63.848 1.00 29.11 591 HIS A C 1
ATOM 4403 O O . HIS A 1 606 ? 20.997 42.780 63.954 1.00 26.84 591 HIS A O 1
ATOM 4410 N N . ALA A 1 607 ? 19.799 41.329 62.793 1.00 27.45 592 ALA A N 1
ATOM 4411 C CA . ALA A 1 607 ? 19.515 42.229 61.692 1.00 25.69 592 ALA A CA 1
ATOM 4412 C C . ALA A 1 607 ? 18.153 41.943 61.119 1.00 26.04 592 ALA A C 1
ATOM 4413 O O . ALA A 1 607 ? 17.801 40.822 60.906 1.00 28.30 592 ALA A O 1
ATOM 4415 N N . ASP A 1 608 ? 17.383 42.965 60.870 1.00 26.24 593 ASP A N 1
ATOM 4416 C CA . ASP A 1 608 ? 16.079 42.762 60.307 1.00 25.79 593 ASP A CA 1
ATOM 4417 C C . ASP A 1 608 ? 15.793 43.689 59.123 1.00 25.90 593 ASP A C 1
ATOM 4418 O O . ASP A 1 608 ? 15.387 44.785 59.302 1.00 27.44 593 ASP A O 1
ATOM 4423 N N . GLY A 1 609 ? 16.009 43.224 57.910 1.00 24.19 594 GLY A N 1
ATOM 4424 C CA . GLY A 1 609 ? 15.808 44.030 56.721 1.00 22.88 594 GLY A CA 1
ATOM 4425 C C . GLY A 1 609 ? 14.420 44.518 56.460 1.00 22.00 594 GLY A C 1
ATOM 4426 O O . GLY A 1 609 ? 14.238 45.466 55.803 1.00 22.87 594 GLY A O 1
ATOM 4427 N N . PHE A 1 610 ? 13.430 43.846 56.979 1.00 22.36 595 PHE A N 1
ATOM 4428 C CA . PHE A 1 610 ? 12.060 44.300 56.834 1.00 22.59 595 PHE A CA 1
ATOM 4429 C C . PHE A 1 610 ? 11.822 45.626 57.570 1.00 21.98 595 PHE A C 1
ATOM 4430 O O . PHE A 1 610 ? 10.976 46.403 57.165 1.00 21.87 595 PHE A O 1
ATOM 4438 N N . ARG A 1 611 ? 12.583 45.882 58.639 1.00 23.10 596 ARG A N 1
ATOM 4439 C CA . ARG A 1 611 ? 12.467 47.110 59.415 1.00 22.58 596 ARG A CA 1
ATOM 4440 C C . ARG A 1 611 ? 13.730 47.956 59.346 1.00 22.96 596 ARG A C 1
ATOM 4441 O O . ARG A 1 611 ? 13.945 48.834 60.203 1.00 22.44 596 ARG A O 1
ATOM 4449 N N . SER A 1 612 ? 14.571 47.712 58.336 1.00 22.27 597 SER A N 1
ATOM 4450 C CA . SER A 1 612 ? 15.827 48.450 58.142 1.00 22.03 597 SER A CA 1
ATOM 4451 C C . SER A 1 612 ? 16.612 48.509 59.445 1.00 21.99 597 SER A C 1
ATOM 4452 O O . SER A 1 612 ? 16.963 49.587 59.935 1.00 21.50 597 SER A O 1
ATOM 4455 N N . TYR A 1 613 ? 16.846 47.333 60.027 1.00 22.70 598 TYR A N 1
ATOM 4456 C CA . TYR A 1 613 ? 17.478 47.233 61.335 1.00 24.51 598 TYR A CA 1
ATOM 4457 C C . TYR A 1 613 ? 18.726 46.373 61.249 1.00 26.26 598 TYR A C 1
ATOM 4458 O O . TYR A 1 613 ? 18.707 45.275 60.652 1.00 27.02 598 TYR A O 1
ATOM 4467 N N . GLY A 1 614 ? 19.809 46.811 61.862 1.00 26.53 599 GLY A N 1
ATOM 4468 C CA . GLY A 1 614 ? 21.024 46.051 61.902 1.00 26.33 599 GLY A CA 1
ATOM 4469 C C . GLY A 1 614 ? 21.875 46.041 60.688 1.00 27.40 599 GLY A C 1
ATOM 4470 O O . GLY A 1 614 ? 21.561 46.628 59.687 1.00 28.19 599 GLY A O 1
ATOM 4471 N N . LYS A 1 615 ? 22.977 45.352 60.792 1.00 28.74 600 LYS A N 1
ATOM 4472 C CA . LYS A 1 615 ? 23.877 45.233 59.680 1.00 30.48 600 LYS A CA 1
ATOM 4473 C C . LYS A 1 615 ? 24.664 43.941 59.740 1.00 28.90 600 LYS A C 1
ATOM 4474 O O . LYS A 1 615 ? 24.655 43.259 60.704 1.00 24.66 600 LYS A O 1
ATOM 4480 N N . GLY A 1 616 ? 25.323 43.608 58.661 1.00 30.87 601 GLY A N 1
ATOM 4481 C CA . GLY A 1 616 ? 26.083 42.403 58.571 1.00 31.77 601 GLY A CA 1
ATOM 4482 C C . GLY A 1 616 ? 27.307 42.246 59.429 1.00 32.53 601 GLY A C 1
ATOM 4483 O O . GLY A 1 616 ? 27.832 43.148 60.038 1.00 30.79 601 GLY A O 1
ATOM 4484 N N . THR A 1 617 ? 27.763 41.021 59.453 1.00 33.02 602 THR A N 1
ATOM 4485 C CA . THR A 1 617 ? 28.935 40.682 60.152 1.00 32.16 602 THR A CA 1
ATOM 4486 C C . THR A 1 617 ? 29.969 40.417 59.113 1.00 34.35 602 THR A C 1
ATOM 4487 O O . THR A 1 617 ? 29.795 40.639 57.944 1.00 32.35 602 THR A O 1
ATOM 4491 N N . LYS A 1 618 ? 31.078 39.934 59.583 1.00 37.29 603 LYS A N 1
ATOM 4492 C CA . LYS A 1 618 ? 32.196 39.646 58.758 1.00 39.07 603 LYS A CA 1
ATOM 4493 C C . LYS A 1 618 ? 32.001 38.378 58.026 1.00 36.10 603 LYS A C 1
ATOM 4494 O O . LYS A 1 618 ? 32.637 38.156 57.051 1.00 36.45 603 LYS A O 1
ATOM 4500 N N . ARG A 1 619 ? 31.089 37.554 58.492 1.00 34.13 604 ARG A N 1
ATOM 4501 C CA . ARG A 1 619 ? 30.778 36.316 57.845 1.00 33.36 604 ARG A CA 1
ATOM 4502 C C . ARG A 1 619 ? 29.443 36.329 57.052 1.00 33.28 604 ARG A C 1
ATOM 4503 O O . ARG A 1 619 ? 29.266 35.555 56.128 1.00 33.19 604 ARG A O 1
ATOM 4511 N N . VAL A 1 620 ? 28.512 37.203 57.419 1.00 30.96 605 VAL A N 1
ATOM 4512 C CA . VAL A 1 620 ? 27.209 37.279 56.779 1.00 28.02 605 VAL A CA 1
ATOM 4513 C C . VAL A 1 620 ? 26.842 38.705 56.418 1.00 27.37 605 VAL A C 1
ATOM 4514 O O . VAL A 1 620 ? 26.921 39.591 57.244 1.00 26.51 605 VAL A O 1
ATOM 4518 N N . ARG A 1 621 ? 26.428 38.896 55.159 1.00 23.90 606 ARG A N 1
ATOM 4519 C CA . ARG A 1 621 ? 26.027 40.196 54.685 1.00 23.76 606 ARG A CA 1
ATOM 4520 C C . ARG A 1 621 ? 24.590 40.488 55.072 1.00 22.63 606 ARG A C 1
ATOM 4521 O O . ARG A 1 621 ? 23.788 39.577 55.282 1.00 23.70 606 ARG A O 1
ATOM 4529 N N . THR A 1 622 ? 24.273 41.777 55.167 1.00 21.23 607 THR A N 1
ATOM 4530 C CA . THR A 1 622 ? 22.926 42.225 55.492 1.00 20.03 607 THR A CA 1
ATOM 4531 C C . THR A 1 622 ? 21.886 41.461 54.696 1.00 19.23 607 THR A C 1
ATOM 4532 O O . THR A 1 622 ? 20.921 40.953 55.262 1.00 19.56 607 THR A O 1
ATOM 4536 N N . GLU A 1 623 ? 22.096 41.325 53.384 1.00 19.37 608 GLU A N 1
ATOM 4537 C CA . GLU A 1 623 ? 21.089 40.711 52.528 1.00 19.18 608 GLU A CA 1
ATOM 4538 C C . GLU A 1 623 ? 20.959 39.215 52.755 1.00 19.22 608 GLU A C 1
ATOM 4539 O O . GLU A 1 623 ? 19.926 38.630 52.409 1.00 19.11 608 GLU A O 1
ATOM 4545 N N . GLN A 1 624 ? 21.945 38.615 53.398 1.00 20.68 609 GLN A N 1
ATOM 4546 C CA . GLN A 1 624 ? 21.895 37.221 53.727 1.00 21.54 609 GLN A CA 1
ATOM 4547 C C . GLN A 1 624 ? 21.022 37.079 54.950 1.00 22.59 609 GLN A C 1
ATOM 4548 O O . GLN A 1 624 ? 20.338 36.131 55.054 1.00 19.29 609 GLN A O 1
ATOM 4554 N N . PHE A 1 625 ? 21.025 38.051 55.847 1.00 24.14 610 PHE A N 1
ATOM 4555 C CA . PHE A 1 625 ? 20.196 37.981 57.019 1.00 24.80 610 PHE A CA 1
ATOM 4556 C C . PHE A 1 625 ? 18.713 38.124 56.679 1.00 24.45 610 PHE A C 1
ATOM 4557 O O . PHE A 1 625 ? 17.889 37.610 57.351 1.00 26.78 610 PHE A O 1
ATOM 4565 N N . LEU A 1 626 ? 18.401 38.838 55.620 1.00 23.23 611 LEU A N 1
ATOM 4566 C CA . LEU A 1 626 ? 17.045 39.032 55.185 1.00 22.38 611 LEU A CA 1
ATOM 4567 C C . LEU A 1 626 ? 16.478 37.825 54.514 1.00 19.80 611 LEU A C 1
ATOM 4568 O O . LEU A 1 626 ? 15.344 37.545 54.667 1.00 17.89 611 LEU A O 1
ATOM 4573 N N . ILE A 1 627 ? 17.299 37.108 53.781 1.00 18.80 612 ILE A N 1
ATOM 4574 C CA . ILE A 1 627 ? 16.836 35.919 53.108 1.00 18.39 612 ILE A CA 1
ATOM 4575 C C . ILE A 1 627 ? 16.612 34.857 54.132 1.00 17.62 612 ILE A C 1
ATOM 4576 O O . ILE A 1 627 ? 15.718 34.118 54.009 1.00 17.50 612 ILE A O 1
ATOM 4581 N N . ASP A 1 628 ? 17.451 34.821 55.146 1.00 18.21 613 ASP A N 1
ATOM 4582 C CA . ASP A 1 628 ? 17.268 33.883 56.249 1.00 19.76 613 ASP A CA 1
ATOM 4583 C C . ASP A 1 628 ? 15.997 34.181 57.037 1.00 18.79 613 ASP A C 1
ATOM 4584 O O . ASP A 1 628 ? 15.270 33.265 57.410 1.00 19.59 613 ASP A O 1
ATOM 4589 N N . ARG A 1 629 ? 15.714 35.458 57.275 1.00 19.10 614 ARG A N 1
ATOM 4590 C CA . ARG A 1 629 ? 14.486 35.821 57.997 1.00 19.39 614 ARG A CA 1
ATOM 4591 C C . ARG A 1 629 ? 13.243 35.548 57.143 1.00 18.55 614 ARG A C 1
ATOM 4592 O O . ARG A 1 629 ? 12.181 35.233 57.684 1.00 18.30 614 ARG A O 1
ATOM 4600 N N . ALA A 1 630 ? 13.352 35.680 55.818 1.00 17.34 615 ALA A N 1
ATOM 4601 C CA . ALA A 1 630 ? 12.194 35.384 54.981 1.00 17.28 615 ALA A CA 1
ATOM 4602 C C . ALA A 1 630 ? 11.864 33.901 55.039 1.00 17.25 615 ALA A C 1
ATOM 4603 O O . ALA A 1 630 ? 10.692 33.511 55.095 1.00 17.49 615 ALA A O 1
ATOM 4605 N N . SER A 1 631 ? 12.899 33.061 55.030 1.00 18.44 616 SER A N 1
ATOM 4606 C CA . SER A 1 631 ? 12.740 31.624 55.207 1.00 19.44 616 SER A CA 1
ATOM 4607 C C . SER A 1 631 ? 12.004 31.307 56.500 1.00 19.68 616 SER A C 1
ATOM 4608 O O . SER A 1 631 ? 11.048 30.526 56.514 1.00 19.30 616 SER A O 1
ATOM 4611 N N . LEU A 1 632 ? 12.447 31.914 57.599 1.00 20.31 617 LEU A N 1
ATOM 4612 C CA . LEU A 1 632 ? 11.812 31.687 58.890 1.00 20.94 617 LEU A CA 1
ATOM 4613 C C . LEU A 1 632 ? 10.334 32.082 58.864 1.00 20.09 617 LEU A C 1
ATOM 4614 O O . LEU A 1 632 ? 9.515 31.454 59.537 1.00 21.87 617 LEU A O 1
ATOM 4619 N N . LEU A 1 633 ? 9.976 33.099 58.097 1.00 18.22 618 LEU A N 1
ATOM 4620 C CA . LEU A 1 633 ? 8.575 33.466 57.997 1.00 17.99 618 LEU A CA 1
ATOM 4621 C C . LEU A 1 633 ? 7.834 32.736 56.887 1.00 18.49 618 LEU A C 1
ATOM 4622 O O . LEU A 1 633 ? 6.686 33.074 56.613 1.00 19.08 618 LEU A O 1
ATOM 4627 N N . THR A 1 634 ? 8.464 31.732 56.267 1.00 18.86 619 THR A N 1
ATOM 4628 C CA . THR A 1 634 ? 7.874 30.889 55.228 1.00 19.06 619 THR A CA 1
ATOM 4629 C C . THR A 1 634 ? 7.530 31.653 53.951 1.00 18.59 619 THR A C 1
ATOM 4630 O O . THR A 1 634 ? 6.683 31.213 53.175 1.00 19.51 619 THR A O 1
ATOM 4634 N N . LEU A 1 635 ? 8.191 32.769 53.686 1.00 18.68 620 LEU A N 1
ATOM 4635 C CA . LEU A 1 635 ? 7.812 33.616 52.556 1.00 18.48 620 LEU A CA 1
ATOM 4636 C C . LEU A 1 635 ? 8.473 33.141 51.270 1.00 18.61 620 LEU A C 1
ATOM 4637 O O . LEU A 1 635 ? 9.641 32.764 51.257 1.00 20.70 620 LEU A O 1
ATOM 4642 N N . SER A 1 636 ? 7.783 33.234 50.164 1.00 18.86 621 SER A N 1
ATOM 4643 C CA . SER A 1 636 ? 8.362 32.916 48.901 1.00 18.34 621 SER A CA 1
ATOM 4644 C C . SER A 1 636 ? 9.184 34.106 48.480 1.00 18.42 621 SER A C 1
ATOM 4645 O O . SER A 1 636 ? 9.170 35.057 49.140 1.00 19.02 621 SER A O 1
ATOM 4648 N N . ALA A 1 637 ? 9.916 34.034 47.394 1.00 18.06 622 ALA A N 1
ATOM 4649 C CA . ALA A 1 637 ? 10.638 35.148 46.813 1.00 17.76 622 ALA A CA 1
ATOM 4650 C C . ALA A 1 637 ? 9.717 36.327 46.417 1.00 17.70 622 ALA A C 1
ATOM 4651 O O . ALA A 1 637 ? 9.981 37.469 46.824 1.00 16.28 622 ALA A O 1
ATOM 4653 N N . PRO A 1 638 ? 8.638 36.098 45.647 1.00 17.50 623 PRO A N 1
ATOM 4654 C CA . PRO A 1 638 ? 7.735 37.223 45.360 1.00 18.37 623 PRO A CA 1
ATOM 4655 C C . PRO A 1 638 ? 7.087 37.829 46.618 1.00 19.19 623 PRO A C 1
ATOM 4656 O O . PRO A 1 638 ? 6.975 39.058 46.717 1.00 17.91 623 PRO A O 1
ATOM 4660 N N . GLU A 1 639 ? 6.682 36.992 47.577 1.00 19.43 624 GLU A N 1
ATOM 4661 C CA . GLU A 1 639 ? 6.128 37.515 48.825 1.00 19.59 624 GLU A CA 1
ATOM 4662 C C . GLU A 1 639 ? 7.156 38.377 49.567 1.00 19.21 624 GLU A C 1
ATOM 4663 O O . GLU A 1 639 ? 6.816 39.437 50.106 1.00 18.87 624 GLU A O 1
ATOM 4669 N N . LEU A 1 640 ? 8.414 37.928 49.603 1.00 18.64 625 LEU A N 1
ATOM 4670 C CA . LEU A 1 640 ? 9.454 38.745 50.204 1.00 18.14 625 LEU A CA 1
ATOM 4671 C C . LEU A 1 640 ? 9.559 40.112 49.495 1.00 17.58 625 LEU A C 1
ATOM 4672 O O . LEU A 1 640 ? 9.676 41.158 50.144 1.00 16.23 625 LEU A O 1
ATOM 4677 N N . THR A 1 641 ? 9.502 40.099 48.169 1.00 17.37 626 THR A N 1
ATOM 4678 C CA . THR A 1 641 ? 9.674 41.318 47.406 1.00 17.10 626 THR A CA 1
ATOM 4679 C C . THR A 1 641 ? 8.523 42.303 47.658 1.00 18.30 626 THR A C 1
ATOM 4680 O O . THR A 1 641 ? 8.756 43.475 47.992 1.00 18.20 626 THR A O 1
ATOM 4684 N N . ALA A 1 642 ? 7.281 41.844 47.487 1.00 18.30 627 ALA A N 1
ATOM 4685 C CA . ALA A 1 642 ? 6.112 42.660 47.811 1.00 17.53 627 ALA A CA 1
ATOM 4686 C C . ALA A 1 642 ? 6.211 43.281 49.205 1.00 17.37 627 ALA A C 1
ATOM 4687 O O . ALA A 1 642 ? 5.961 44.483 49.375 1.00 15.83 627 ALA A O 1
ATOM 4689 N N . LEU A 1 643 ? 6.596 42.486 50.197 1.00 18.10 628 LEU A N 1
ATOM 4690 C CA . LEU A 1 643 ? 6.531 42.955 51.587 1.00 19.21 628 LEU A CA 1
ATOM 4691 C C . LEU A 1 643 ? 7.480 44.124 51.831 1.00 19.49 628 LEU A C 1
ATOM 4692 O O . LEU A 1 643 ? 7.148 45.050 52.571 1.00 19.90 628 LEU A O 1
ATOM 4697 N N . ILE A 1 644 ? 8.659 44.094 51.222 1.00 19.71 629 ILE A N 1
ATOM 4698 C CA . ILE A 1 644 ? 9.627 45.145 51.464 1.00 20.53 629 ILE A CA 1
ATOM 4699 C C . ILE A 1 644 ? 9.240 46.444 50.756 1.00 20.84 629 ILE A C 1
ATOM 4700 O O . ILE A 1 644 ? 9.347 47.530 51.331 1.00 22.57 629 ILE A O 1
ATOM 4705 N N . GLY A 1 645 ? 8.797 46.353 49.511 1.00 20.60 630 GLY A N 1
ATOM 4706 C CA . GLY A 1 645 ? 8.306 47.542 48.830 1.00 21.38 630 GLY A CA 1
ATOM 4707 C C . GLY A 1 645 ? 7.169 48.207 49.593 1.00 20.28 630 GLY A C 1
ATOM 4708 O O . GLY A 1 645 ? 7.138 49.432 49.730 1.00 18.84 630 GLY A O 1
ATOM 4709 N N . GLY A 1 646 ? 6.262 47.397 50.133 1.00 20.51 631 GLY A N 1
ATOM 4710 C CA . GLY A 1 646 ? 5.129 47.918 50.862 1.00 20.38 631 GLY A CA 1
ATOM 4711 C C . GLY A 1 646 ? 5.516 48.480 52.218 1.00 19.66 631 GLY A C 1
ATOM 4712 O O . GLY A 1 646 ? 5.096 49.580 52.578 1.00 21.23 631 GLY A O 1
ATOM 4713 N N . LEU A 1 647 ? 6.306 47.733 52.964 1.00 19.27 632 LEU A N 1
ATOM 4714 C CA . LEU A 1 647 ? 6.695 48.183 54.296 1.00 19.78 632 LEU A CA 1
ATOM 4715 C C . LEU A 1 647 ? 7.521 49.456 54.230 1.00 20.72 632 LEU A C 1
ATOM 4716 O O . LEU A 1 647 ? 7.518 50.253 55.166 1.00 20.96 632 LEU A O 1
ATOM 4721 N N . ARG A 1 648 ? 8.247 49.654 53.164 1.00 20.75 633 ARG A N 1
ATOM 4722 C CA . ARG A 1 648 ? 9.091 50.789 52.993 1.00 21.08 633 ARG A CA 1
ATOM 4723 C C . ARG A 1 648 ? 8.331 52.077 52.642 1.00 20.45 633 ARG A C 1
ATOM 4724 O O . ARG A 1 648 ? 8.544 53.070 53.256 1.00 19.87 633 ARG A O 1
ATOM 4732 N N . VAL A 1 649 ? 7.424 52.035 51.683 1.00 19.75 634 VAL A N 1
ATOM 4733 C CA . VAL A 1 649 ? 6.578 53.189 51.401 1.00 18.44 634 VAL A CA 1
ATOM 4734 C C . VAL A 1 649 ? 5.676 53.491 52.602 1.00 18.17 634 VAL A C 1
ATOM 4735 O O . VAL A 1 649 ? 5.272 54.639 52.794 1.00 16.67 634 VAL A O 1
ATOM 4739 N N . LEU A 1 650 ? 5.355 52.492 53.411 1.00 18.98 635 LEU A N 1
ATOM 4740 C CA . LEU A 1 650 ? 4.535 52.726 54.597 1.00 20.42 635 LEU A CA 1
ATOM 4741 C C . LEU A 1 650 ? 5.360 53.187 55.808 1.00 20.98 635 LEU A C 1
ATOM 4742 O O . LEU A 1 650 ? 4.802 53.372 56.877 1.00 19.80 635 LEU A O 1
ATOM 4747 N N . GLU A 1 651 ? 6.650 53.376 55.652 1.00 22.27 636 GLU A N 1
ATOM 4748 C CA . GLU A 1 651 ? 7.512 53.892 56.679 1.00 23.44 636 GLU A CA 1
ATOM 4749 C C . GLU A 1 651 ? 7.681 53.024 57.890 1.00 24.40 636 GLU A C 1
ATOM 4750 O O . GLU A 1 651 ? 7.630 53.479 59.014 1.00 26.10 636 GLU A O 1
ATOM 4756 N N . ALA A 1 652 ? 7.947 51.756 57.675 1.00 25.63 637 ALA A N 1
ATOM 4757 C CA . ALA A 1 652 ? 8.100 50.834 58.781 1.00 24.41 637 ALA A CA 1
ATOM 4758 C C . ALA A 1 652 ? 9.499 50.566 59.269 1.00 24.73 637 ALA A C 1
ATOM 4759 O O . ALA A 1 652 ? 9.805 49.491 59.626 1.00 24.89 637 ALA A O 1
ATOM 4761 N N . ASN A 1 653 ? 10.337 51.582 59.294 1.00 24.43 638 ASN A N 1
ATOM 4762 C CA . ASN A 1 653 ? 11.687 51.457 59.762 1.00 24.68 638 ASN A CA 1
ATOM 4763 C C . ASN A 1 653 ? 11.732 51.714 61.238 1.00 26.71 638 ASN A C 1
ATOM 4764 O O . ASN A 1 653 ? 11.113 52.597 61.723 1.00 27.91 638 ASN A O 1
ATOM 4769 N N . TYR A 1 654 ? 12.470 50.902 61.940 1.00 28.07 639 TYR A N 1
ATOM 4770 C CA . TYR A 1 654 ? 12.587 50.956 63.359 1.00 29.07 639 TYR A CA 1
ATOM 4771 C C . TYR A 1 654 ? 12.950 52.268 64.074 1.00 31.84 639 TYR A C 1
ATOM 4772 O O . TYR A 1 654 ? 12.482 52.503 65.171 1.00 33.97 639 TYR A O 1
ATOM 4781 N N . ASP A 1 655 ? 13.779 53.099 63.477 1.00 31.02 640 ASP A N 1
ATOM 4782 C CA . ASP A 1 655 ? 14.181 54.309 64.116 1.00 32.23 640 ASP A CA 1
ATOM 4783 C C . ASP A 1 655 ? 13.690 55.546 63.432 1.00 31.86 640 ASP A C 1
ATOM 4784 O O . ASP A 1 655 ? 14.050 56.625 63.771 1.00 32.42 640 ASP A O 1
ATOM 4789 N N . GLY A 1 656 ? 12.850 55.367 62.455 1.00 31.04 641 GLY A N 1
ATOM 4790 C CA . GLY A 1 656 ? 12.336 56.480 61.739 1.00 29.67 641 GLY A CA 1
ATOM 4791 C C . GLY A 1 656 ? 13.170 56.964 60.602 1.00 28.40 641 GLY A C 1
ATOM 4792 O O . GLY A 1 656 ? 12.913 58.028 60.117 1.00 28.79 641 GLY A O 1
ATOM 4793 N N . SER A 1 657 ? 14.134 56.176 60.167 1.00 29.21 642 SER A N 1
ATOM 4794 C CA . SER A 1 657 ? 15.008 56.555 59.062 1.00 29.20 642 SER A CA 1
ATOM 4795 C C . SER A 1 657 ? 14.311 56.585 57.718 1.00 28.43 642 SER A C 1
ATOM 4796 O O . SER A 1 657 ? 13.258 56.044 57.553 1.00 26.37 642 SER A O 1
ATOM 4799 N N . SER A 1 658 ? 14.919 57.240 56.758 1.00 28.72 643 SER A N 1
ATOM 4800 C CA . SER A 1 658 ? 14.298 57.341 55.467 1.00 31.33 643 SER A CA 1
ATOM 4801 C C . SER A 1 658 ? 14.951 56.421 54.456 1.00 28.85 643 SER A C 1
ATOM 4802 O O . SER A 1 658 ? 14.944 56.667 53.293 1.00 29.23 643 SER A O 1
ATOM 4805 N N . TYR A 1 659 ? 15.591 55.393 54.971 1.00 29.59 644 TYR A N 1
ATOM 4806 C CA . TYR A 1 659 ? 16.287 54.392 54.202 1.00 29.22 644 TYR A CA 1
ATOM 4807 C C . TYR A 1 659 ? 15.332 53.574 53.410 1.00 27.53 644 TYR A C 1
ATOM 4808 O O . TYR A 1 659 ? 14.523 52.894 53.962 1.00 24.72 644 TYR A O 1
ATOM 4817 N N . GLY A 1 660 ? 15.440 53.653 52.110 1.00 25.54 645 GLY A N 1
ATOM 4818 C CA . GLY A 1 660 ? 14.591 52.911 51.247 1.00 25.20 645 GLY A CA 1
ATOM 4819 C C . GLY A 1 660 ? 13.178 53.323 51.162 1.00 24.93 645 GLY A C 1
ATOM 4820 O O . GLY A 1 660 ? 12.414 52.546 50.752 1.00 24.75 645 GLY A O 1
ATOM 4821 N N . VAL A 1 661 ? 12.851 54.530 51.553 1.00 24.89 646 VAL A N 1
ATOM 4822 C CA . VAL A 1 661 ? 11.514 55.066 51.468 1.00 26.22 646 VAL A CA 1
ATOM 4823 C C . VAL A 1 661 ? 11.526 55.861 50.177 1.00 24.93 646 VAL A C 1
ATOM 4824 O O . VAL A 1 661 ? 11.712 57.038 50.173 1.00 25.88 646 VAL A O 1
ATOM 4828 N N . LEU A 1 662 ? 11.362 55.162 49.079 1.00 23.35 647 LEU A N 1
ATOM 4829 C CA . LEU A 1 662 ? 11.548 55.707 47.723 1.00 24.23 647 LEU A CA 1
ATOM 4830 C C . LEU A 1 662 ? 10.194 56.090 47.146 1.00 24.01 647 LEU A C 1
ATOM 4831 O O . LEU A 1 662 ? 9.683 55.513 46.179 1.00 25.41 647 LEU A O 1
ATOM 4836 N N . THR A 1 663 ? 9.625 57.073 47.781 1.00 26.33 648 THR A N 1
ATOM 4837 C CA . THR A 1 663 ? 8.357 57.538 47.420 1.00 26.58 648 THR A CA 1
ATOM 4838 C C . THR A 1 663 ? 8.319 58.945 47.845 1.00 26.71 648 THR A C 1
ATOM 4839 O O . THR A 1 663 ? 8.982 59.345 48.777 1.00 25.98 648 THR A O 1
ATOM 4843 N N . LYS A 1 664 ? 7.505 59.673 47.113 1.00 28.02 649 LYS A N 1
ATOM 4844 C CA . LYS A 1 664 ? 7.217 61.053 47.337 1.00 26.49 649 LYS A CA 1
ATOM 4845 C C . LYS A 1 664 ? 6.019 61.112 48.213 1.00 23.59 649 LYS A C 1
ATOM 4846 O O . LYS A 1 664 ? 5.813 62.092 48.788 1.00 20.77 649 LYS A O 1
ATOM 4852 N N . THR A 1 665 ? 5.256 60.026 48.319 1.00 23.94 650 THR A N 1
ATOM 4853 C CA . THR A 1 665 ? 4.097 59.969 49.184 1.00 22.11 650 THR A CA 1
ATOM 4854 C C . THR A 1 665 ? 4.193 58.956 50.298 1.00 21.62 650 THR A C 1
ATOM 4855 O O . THR A 1 665 ? 3.475 57.981 50.298 1.00 20.34 650 THR A O 1
ATOM 4859 N N . PRO A 1 666 ? 5.051 59.179 51.280 1.00 21.33 651 PRO A N 1
ATOM 4860 C CA . PRO A 1 666 ? 5.131 58.228 52.373 1.00 21.25 651 PRO A CA 1
ATOM 4861 C C . PRO A 1 666 ? 3.846 58.071 53.127 1.00 22.05 651 PRO A C 1
ATOM 4862 O O . PRO A 1 666 ? 3.198 59.049 53.420 1.00 22.15 651 PRO A O 1
ATOM 4866 N N . GLY A 1 667 ? 3.486 56.829 53.418 1.00 22.10 652 GLY A N 1
ATOM 4867 C CA . GLY A 1 667 ? 2.298 56.470 54.139 1.00 21.59 652 GLY A CA 1
ATOM 4868 C C . GLY A 1 667 ? 1.199 56.006 53.241 1.00 21.84 652 GLY A C 1
ATOM 4869 O O . GLY A 1 667 ? 0.148 55.721 53.681 1.00 21.08 652 GLY A O 1
ATOM 4870 N N . LYS A 1 668 ? 1.479 56.007 51.964 1.00 23.12 653 LYS A N 1
ATOM 4871 C CA . LYS A 1 668 ? 0.527 55.642 50.980 1.00 24.11 653 LYS A CA 1
ATOM 4872 C C . LYS A 1 668 ? 1.015 54.443 50.295 1.00 23.73 653 LYS A C 1
ATOM 4873 O O . LYS A 1 668 ? 2.116 54.396 49.942 1.00 24.31 653 LYS A O 1
ATOM 4879 N N . LEU A 1 669 ? 0.188 53.447 50.125 1.00 23.58 654 LEU A N 1
ATOM 4880 C CA . LEU A 1 669 ? 0.649 52.269 49.487 1.00 22.66 654 LEU A CA 1
ATOM 4881 C C . LEU A 1 669 ? 0.570 52.375 47.976 1.00 22.04 654 LEU A C 1
ATOM 4882 O O . LEU A 1 669 ? -0.467 52.453 47.432 1.00 21.50 654 LEU A O 1
ATOM 4887 N N . THR A 1 670 ? 1.728 52.402 47.342 1.00 22.33 655 THR A N 1
ATOM 4888 C CA . THR A 1 670 ? 1.879 52.464 45.904 1.00 22.65 655 THR A CA 1
ATOM 4889 C C . THR A 1 670 ? 3.009 51.517 45.513 1.00 22.18 655 THR A C 1
ATOM 4890 O O . THR A 1 670 ? 3.647 50.909 46.381 1.00 21.48 655 THR A O 1
ATOM 4894 N N . ASN A 1 671 ? 3.272 51.386 44.217 1.00 21.25 656 ASN A N 1
ATOM 4895 C CA . ASN A 1 671 ? 4.466 50.669 43.802 1.00 20.87 656 ASN A CA 1
ATOM 4896 C C . ASN A 1 671 ? 5.653 51.599 43.586 1.00 21.08 656 ASN A C 1
ATOM 4897 O O . ASN A 1 671 ? 6.626 51.202 42.953 1.00 22.38 656 ASN A O 1
ATOM 4902 N N . ASP A 1 672 ? 5.609 52.752 44.153 1.00 22.85 657 ASP A N 1
ATOM 4903 C CA . ASP A 1 672 ? 6.658 53.704 44.042 1.00 24.91 657 ASP A CA 1
ATOM 4904 C C . ASP A 1 672 ? 8.011 53.173 44.319 1.00 23.02 657 ASP A C 1
ATOM 4905 O O . ASP A 1 672 ? 8.969 53.542 43.732 1.00 21.32 657 ASP A O 1
ATOM 4910 N N . TYR A 1 673 ? 8.070 52.283 45.267 1.00 22.50 658 TYR A N 1
ATOM 4911 C CA . TYR A 1 673 ? 9.356 51.736 45.704 1.00 21.49 658 TYR A CA 1
ATOM 4912 C C . TYR A 1 673 ? 10.097 51.100 44.537 1.00 21.24 658 TYR A C 1
ATOM 4913 O O . TYR A 1 673 ? 11.250 51.434 44.265 1.00 21.51 658 TYR A O 1
ATOM 4922 N N . PHE A 1 674 ? 9.424 50.206 43.820 1.00 21.48 659 PHE A N 1
ATOM 4923 C CA . PHE A 1 674 ? 10.054 49.502 42.705 1.00 21.39 659 PHE A CA 1
ATOM 4924 C C . PHE A 1 674 ? 10.257 50.422 41.504 1.00 21.82 659 PHE A C 1
ATOM 4925 O O . PHE A 1 674 ? 11.265 50.307 40.818 1.00 20.52 659 PHE A O 1
ATOM 4933 N N . VAL A 1 675 ? 9.314 51.329 41.270 1.00 21.72 660 VAL A N 1
ATOM 4934 C CA . VAL A 1 675 ? 9.522 52.282 40.195 1.00 21.20 660 VAL A CA 1
ATOM 4935 C C . VAL A 1 675 ? 10.845 53.029 40.428 1.00 21.37 660 VAL A C 1
ATOM 4936 O O . VAL A 1 675 ? 11.733 53.009 39.573 1.00 23.04 660 VAL A O 1
ATOM 4940 N N . ASN A 1 676 ? 11.014 53.624 41.584 1.00 20.27 661 ASN A N 1
ATOM 4941 C CA . ASN A 1 676 ? 12.195 54.453 41.803 1.00 21.60 661 ASN A CA 1
ATOM 4942 C C . ASN A 1 676 ? 13.467 53.622 41.959 1.00 19.94 661 ASN A C 1
ATOM 4943 O O . ASN A 1 676 ? 14.558 54.106 41.674 1.00 19.41 661 ASN A O 1
ATOM 4948 N N . LEU A 1 677 ? 13.343 52.385 42.419 1.00 18.85 662 LEU A N 1
ATOM 4949 C CA . LEU A 1 677 ? 14.524 51.551 42.597 1.00 18.80 662 LEU A CA 1
ATOM 4950 C C . LEU A 1 677 ? 15.132 51.162 41.277 1.00 18.77 662 LEU A C 1
ATOM 4951 O O . LEU A 1 677 ? 16.355 51.167 41.110 1.00 18.69 662 LEU A O 1
ATOM 4956 N N . LEU A 1 678 ? 14.273 50.827 40.315 1.00 18.93 663 LEU A N 1
ATOM 4957 C CA . LEU A 1 678 ? 14.702 50.329 39.017 1.00 19.51 663 LEU A CA 1
ATOM 4958 C C . LEU A 1 678 ? 14.875 51.432 37.991 1.00 20.43 663 LEU A C 1
ATOM 4959 O O . LEU A 1 678 ? 15.146 51.149 36.826 1.00 20.28 663 LEU A O 1
ATOM 4964 N N . ASP A 1 679 ? 14.734 52.689 38.403 1.00 22.73 664 ASP A N 1
ATOM 4965 C CA . ASP A 1 679 ? 14.896 53.819 37.502 1.00 25.56 664 ASP A CA 1
ATOM 4966 C C . ASP A 1 679 ? 16.331 53.927 37.024 1.00 28.14 664 ASP A C 1
ATOM 4967 O O . ASP A 1 679 ? 17.252 54.082 37.842 1.00 28.37 664 ASP A O 1
ATOM 4972 N N . THR A 1 680 ? 16.530 53.859 35.713 1.00 31.94 665 THR A N 1
ATOM 4973 C CA . THR A 1 680 ? 17.865 53.896 35.144 1.00 35.44 665 THR A CA 1
ATOM 4974 C C . THR A 1 680 ? 18.520 55.286 35.240 1.00 38.39 665 THR A C 1
ATOM 4975 O O . THR A 1 680 ? 19.765 55.386 35.071 1.00 42.13 665 THR A O 1
ATOM 4979 N N . ASN A 1 681 ? 17.752 56.362 35.514 1.00 38.36 666 ASN A N 1
ATOM 4980 C CA . ASN A 1 681 ? 18.292 57.714 35.630 1.00 38.28 666 ASN A CA 1
ATOM 4981 C C . ASN A 1 681 ? 18.762 58.054 37.037 1.00 36.19 666 ASN A C 1
ATOM 4982 O O . ASN A 1 681 ? 19.111 59.206 37.310 1.00 39.04 666 ASN A O 1
ATOM 4987 N N . THR A 1 682 ? 18.790 57.058 37.928 1.00 31.27 667 THR A N 1
ATOM 4988 C CA . THR A 1 682 ? 19.347 57.172 39.275 1.00 28.07 667 THR A CA 1
ATOM 4989 C C . THR A 1 682 ? 20.606 56.280 39.405 1.00 27.04 667 THR A C 1
ATOM 4990 O O . THR A 1 682 ? 20.704 55.205 38.777 1.00 27.92 667 THR A O 1
ATOM 4994 N N . ALA A 1 683 ? 21.563 56.730 40.207 1.00 26.28 668 ALA A N 1
ATOM 4995 C CA . ALA A 1 683 ? 22.786 55.993 40.483 1.00 26.32 668 ALA A CA 1
ATOM 4996 C C . ALA A 1 683 ? 23.014 55.972 41.971 1.00 26.95 668 ALA A C 1
ATOM 4997 O O . ALA A 1 683 ? 22.402 56.749 42.716 1.00 29.19 668 ALA A O 1
ATOM 4999 N N . TRP A 1 684 ? 23.896 55.081 42.406 1.00 26.21 669 TRP A N 1
ATOM 5000 C CA . TRP A 1 684 ? 24.031 54.779 43.831 1.00 27.56 669 TRP A CA 1
ATOM 5001 C C . TRP A 1 684 ? 25.507 54.710 44.217 1.00 30.70 669 TRP A C 1
ATOM 5002 O O . TRP A 1 684 ? 26.240 53.847 43.756 1.00 31.50 669 TRP A O 1
ATOM 5013 N N . LYS A 1 685 ? 25.907 55.551 45.125 1.00 34.53 670 LYS A N 1
ATOM 5014 C CA . LYS A 1 685 ? 27.243 55.586 45.578 1.00 38.60 670 LYS A CA 1
ATOM 5015 C C . LYS A 1 685 ? 27.146 55.042 46.976 1.00 38.79 670 LYS A C 1
ATOM 5016 O O . LYS A 1 685 ? 26.132 55.145 47.582 1.00 34.74 670 LYS A O 1
ATOM 5022 N N . ALA A 1 686 ? 28.207 54.453 47.485 1.00 40.98 671 ALA A N 1
ATOM 5023 C CA . ALA A 1 686 ? 28.185 53.993 48.837 1.00 42.57 671 ALA A CA 1
ATOM 5024 C C . ALA A 1 686 ? 28.376 55.268 49.589 1.00 43.23 671 ALA A C 1
ATOM 5025 O O . ALA A 1 686 ? 29.019 56.151 49.109 1.00 41.04 671 ALA A O 1
ATOM 5027 N N . ALA A 1 687 ? 27.816 55.348 50.778 1.00 45.07 672 ALA A N 1
ATOM 5028 C CA . ALA A 1 687 ? 27.887 56.538 51.591 1.00 47.23 672 ALA A CA 1
ATOM 5029 C C . ALA A 1 687 ? 29.031 56.545 52.548 1.00 49.61 672 ALA A C 1
ATOM 5030 O O . ALA A 1 687 ? 29.210 57.483 53.269 1.00 51.71 672 ALA A O 1
ATOM 5032 N N . ASP A 1 688 ? 29.802 55.484 52.551 1.00 53.99 673 ASP A N 1
ATOM 5033 C CA . ASP A 1 688 ? 30.991 55.390 53.367 1.00 56.18 673 ASP A CA 1
ATOM 5034 C C . ASP A 1 688 ? 31.785 54.177 53.014 1.00 60.84 673 ASP A C 1
ATOM 5035 O O . ASP A 1 688 ? 31.484 53.475 52.090 1.00 61.67 673 ASP A O 1
ATOM 5040 N N . ASN A 1 689 ? 32.820 53.929 53.779 1.00 65.96 674 ASN A N 1
ATOM 5041 C CA . ASN A 1 689 ? 33.728 52.838 53.510 1.00 62.09 674 ASN A CA 1
ATOM 5042 C C . ASN A 1 689 ? 33.262 51.566 54.051 1.00 57.57 674 ASN A C 1
ATOM 5043 O O . ASN A 1 689 ? 33.953 50.574 54.005 1.00 54.26 674 ASN A O 1
ATOM 5048 N N . GLU A 1 690 ? 32.060 51.604 54.564 1.00 55.00 675 GLU A N 1
ATOM 5049 C CA . GLU A 1 690 ? 31.504 50.451 55.180 1.00 51.76 675 GLU A CA 1
ATOM 5050 C C . GLU A 1 690 ? 30.715 49.573 54.296 1.00 45.13 675 GLU A C 1
ATOM 5051 O O . GLU A 1 690 ? 30.762 48.383 54.444 1.00 42.39 675 GLU A O 1
ATOM 5057 N N . GLY A 1 691 ? 29.969 50.162 53.389 1.00 40.54 676 GLY A N 1
ATOM 5058 C CA . GLY A 1 691 ? 29.165 49.390 52.483 1.00 36.95 676 GLY A CA 1
ATOM 5059 C C . GLY A 1 691 ? 27.785 49.059 52.970 1.00 33.82 676 GLY A C 1
ATOM 5060 O O . GLY A 1 691 ? 27.216 48.163 52.481 1.00 33.43 676 GLY A O 1
ATOM 5061 N N . GLU A 1 692 ? 27.249 49.779 53.929 1.00 29.96 677 GLU A N 1
ATOM 5062 C CA . GLU A 1 692 ? 25.912 49.469 54.393 1.00 27.04 677 GLU A CA 1
ATOM 5063 C C . GLU A 1 692 ? 24.851 50.458 53.933 1.00 25.15 677 GLU A C 1
ATOM 5064 O O . GLU A 1 692 ? 23.745 50.042 53.581 1.00 24.23 677 GLU A O 1
ATOM 5070 N N . VAL A 1 693 ? 25.154 51.760 53.951 1.00 24.62 678 VAL A N 1
ATOM 5071 C CA . VAL A 1 693 ? 24.206 52.798 53.558 1.00 23.75 678 VAL A CA 1
ATOM 5072 C C . VAL A 1 693 ? 24.661 53.406 52.236 1.00 23.55 678 VAL A C 1
ATOM 5073 O O . VAL A 1 693 ? 25.863 53.509 51.972 1.00 24.91 678 VAL A O 1
ATOM 5077 N N . PHE A 1 694 ? 23.702 53.774 51.378 1.00 23.37 679 PHE A N 1
ATOM 5078 C CA . PHE A 1 694 ? 24.004 54.248 50.029 1.00 23.03 679 PHE A CA 1
ATOM 5079 C C . PHE A 1 694 ? 23.200 55.497 49.686 1.00 24.41 679 PHE A C 1
ATOM 5080 O O . PHE A 1 694 ? 22.151 55.756 50.259 1.00 26.40 679 PHE A O 1
ATOM 5088 N N . ILE A 1 695 ? 23.702 56.273 48.718 1.00 25.06 680 ILE A N 1
ATOM 5089 C CA . ILE A 1 695 ? 23.033 57.504 48.269 1.00 26.67 680 ILE A CA 1
ATOM 5090 C C . ILE A 1 695 ? 22.594 57.316 46.820 1.00 26.25 680 ILE A C 1
ATOM 5091 O O . ILE A 1 695 ? 23.397 56.932 45.962 1.00 24.39 680 ILE A O 1
ATOM 5096 N N . GLY A 1 696 ? 21.313 57.547 46.560 1.00 26.83 681 GLY A N 1
ATOM 5097 C CA . GLY A 1 696 ? 20.816 57.592 45.202 1.00 29.36 681 GLY A CA 1
ATOM 5098 C C . GLY A 1 696 ? 20.813 59.032 44.736 1.00 32.53 681 GLY A C 1
ATOM 5099 O O . GLY A 1 696 ? 20.302 59.915 45.430 1.00 37.53 681 GLY A O 1
ATOM 5100 N N . TYR A 1 697 ? 21.389 59.272 43.560 1.00 34.54 682 TYR A N 1
ATOM 5101 C CA . TYR A 1 697 ? 21.470 60.612 42.997 1.00 35.88 682 TYR A CA 1
ATOM 5102 C C . TYR A 1 697 ? 21.128 60.582 41.526 1.00 36.52 682 TYR A C 1
ATOM 5103 O O . TYR A 1 697 ? 21.150 59.527 40.912 1.00 31.37 682 TYR A O 1
ATOM 5112 N N . ASP A 1 698 ? 20.782 61.724 40.982 1.00 37.58 683 ASP A N 1
ATOM 5113 C CA . ASP A 1 698 ? 20.439 61.836 39.600 1.00 37.56 683 ASP A CA 1
ATOM 5114 C C . ASP A 1 698 ? 21.697 61.712 38.763 1.00 38.18 683 ASP A C 1
ATOM 5115 O O . ASP A 1 698 ? 22.689 62.230 39.107 1.00 37.80 683 ASP A O 1
ATOM 5120 N N . ARG A 1 699 ? 21.663 61.000 37.657 1.00 41.82 684 ARG A N 1
ATOM 5121 C CA . ARG A 1 699 ? 22.844 60.879 36.815 1.00 43.27 684 ARG A CA 1
ATOM 5122 C C . ARG A 1 699 ? 23.202 62.189 36.094 1.00 44.31 684 ARG A C 1
ATOM 5123 O O . ARG A 1 699 ? 24.374 62.553 36.038 1.00 46.86 684 ARG A O 1
ATOM 5131 N N . LYS A 1 700 ? 22.202 62.874 35.551 1.00 48.19 685 LYS A N 1
ATOM 5132 C CA . LYS A 1 700 ? 22.428 64.113 34.806 1.00 55.07 685 LYS A CA 1
ATOM 5133 C C . LYS A 1 700 ? 22.770 65.367 35.618 1.00 54.30 685 LYS A C 1
ATOM 5134 O O . LYS A 1 700 ? 23.668 66.120 35.243 1.00 56.56 685 LYS A O 1
ATOM 5140 N N . THR A 1 701 ? 22.054 65.601 36.713 1.00 50.05 686 THR A N 1
ATOM 5141 C CA . THR A 1 701 ? 22.285 66.789 37.515 1.00 50.78 686 THR A CA 1
ATOM 5142 C C . THR A 1 701 ? 23.035 66.516 38.809 1.00 51.98 686 THR A C 1
ATOM 5143 O O . THR A 1 701 ? 23.338 67.448 39.544 1.00 52.05 686 THR A O 1
ATOM 5147 N N . HIS A 1 702 ? 23.262 65.247 39.095 1.00 52.56 687 HIS A N 1
ATOM 5148 C CA . HIS A 1 702 ? 23.938 64.833 40.302 1.00 51.45 687 HIS A CA 1
ATOM 5149 C C . HIS A 1 702 ? 23.219 65.248 41.539 1.00 47.72 687 HIS A C 1
ATOM 5150 O O . HIS A 1 702 ? 23.768 65.179 42.592 1.00 43.99 687 HIS A O 1
ATOM 5157 N N . ASP A 1 703 ? 21.956 65.644 41.422 1.00 46.56 688 ASP A N 1
ATOM 5158 C CA . ASP A 1 703 ? 21.184 66.035 42.600 1.00 49.00 688 ASP A CA 1
ATOM 5159 C C . ASP A 1 703 ? 20.876 64.818 43.481 1.00 45.97 688 ASP A C 1
ATOM 5160 O O . ASP A 1 703 ? 20.570 63.740 42.970 1.00 44.39 688 ASP A O 1
ATOM 5165 N N . LYS A 1 704 ? 20.959 64.992 44.799 1.00 44.41 689 LYS A N 1
ATOM 5166 C CA . LYS A 1 704 ? 20.689 63.896 45.747 1.00 41.87 689 LYS A CA 1
ATOM 5167 C C . LYS A 1 704 ? 19.182 63.533 45.806 1.00 37.81 689 LYS A C 1
ATOM 5168 O O . LYS A 1 704 ? 18.329 64.363 45.879 1.00 36.97 689 LYS A O 1
ATOM 5174 N N . LYS A 1 705 ? 18.895 62.258 45.764 1.00 34.71 690 LYS A N 1
ATOM 5175 C CA . LYS A 1 705 ? 17.534 61.726 45.687 1.00 33.45 690 LYS A CA 1
ATOM 5176 C C . LYS A 1 705 ? 17.187 60.876 46.915 1.00 30.46 690 LYS A C 1
ATOM 5177 O O . LYS A 1 705 ? 16.227 61.179 47.625 1.00 25.75 690 LYS A O 1
ATOM 5183 N N . TRP A 1 706 ? 17.940 59.800 47.159 1.00 27.75 691 TRP A N 1
ATOM 5184 C CA . TRP A 1 706 ? 17.508 58.800 48.118 1.00 25.56 691 TRP A CA 1
ATOM 5185 C C . TRP A 1 706 ? 18.656 58.373 49.018 1.00 24.94 691 TRP A C 1
ATOM 5186 O O . TRP A 1 706 ? 19.860 58.588 48.713 1.00 26.52 691 TRP A O 1
ATOM 5197 N N . THR A 1 707 ? 18.285 57.616 50.048 1.00 24.60 692 THR A N 1
ATOM 5198 C CA . THR A 1 707 ? 19.232 56.883 50.886 1.00 25.96 692 THR A CA 1
ATOM 5199 C C . THR A 1 707 ? 18.805 55.408 50.990 1.00 25.24 692 THR A C 1
ATOM 5200 O O . THR A 1 707 ? 17.649 55.116 50.896 1.00 25.26 692 THR A O 1
ATOM 5204 N N . ALA A 1 708 ? 19.757 54.494 51.150 1.00 23.06 693 ALA A N 1
ATOM 5205 C CA . ALA A 1 708 ? 19.419 53.102 51.203 1.00 22.37 693 ALA A CA 1
ATOM 5206 C C . ALA A 1 708 ? 20.426 52.250 51.906 1.00 22.18 693 ALA A C 1
ATOM 5207 O O . ALA A 1 708 ? 21.475 52.674 52.251 1.00 24.02 693 ALA A O 1
ATOM 5209 N N . THR A 1 709 ? 20.069 51.004 52.097 1.00 20.13 694 THR A N 1
ATOM 5210 C CA . THR A 1 709 ? 20.947 50.049 52.713 1.00 20.59 694 THR A CA 1
ATOM 5211 C C . THR A 1 709 ? 21.020 48.905 51.788 1.00 21.47 694 THR A C 1
ATOM 5212 O O . THR A 1 709 ? 20.553 48.975 50.704 1.00 21.71 694 THR A O 1
ATOM 5216 N N . ARG A 1 710 ? 21.621 47.841 52.248 1.00 22.84 695 ARG A N 1
ATOM 5217 C CA . ARG A 1 710 ? 21.818 46.669 51.451 1.00 24.13 695 ARG A CA 1
ATOM 5218 C C . ARG A 1 710 ? 20.554 45.887 51.315 1.00 24.93 695 ARG A C 1
ATOM 5219 O O . ARG A 1 710 ? 20.391 45.201 50.369 1.00 27.51 695 ARG A O 1
ATOM 5227 N N . ALA A 1 711 ? 19.648 46.029 52.261 1.00 23.28 696 ALA A N 1
ATOM 5228 C CA . ALA A 1 711 ? 18.320 45.405 52.161 1.00 21.23 696 ALA A CA 1
ATOM 5229 C C . ALA A 1 711 ? 17.475 46.009 51.039 1.00 20.45 696 ALA A C 1
ATOM 5230 O O . ALA A 1 711 ? 16.517 45.376 50.589 1.00 21.24 696 ALA A O 1
ATOM 5232 N N . ASP A 1 712 ? 17.815 47.211 50.590 1.00 18.62 697 ASP A N 1
ATOM 5233 C CA . ASP A 1 712 ? 17.149 47.814 49.448 1.00 19.59 697 ASP A CA 1
ATOM 5234 C C . ASP A 1 712 ? 17.842 47.443 48.127 1.00 18.31 697 ASP A C 1
ATOM 5235 O O . ASP A 1 712 ? 17.235 46.856 47.240 1.00 17.77 697 ASP A O 1
ATOM 5240 N N . LEU A 1 713 ? 19.124 47.771 48.010 1.00 18.00 698 LEU A N 1
ATOM 5241 C CA . LEU A 1 713 ? 19.827 47.680 46.727 1.00 17.80 698 LEU A CA 1
ATOM 5242 C C . LEU A 1 713 ? 19.915 46.248 46.185 1.00 17.45 698 LEU A C 1
ATOM 5243 O O . LEU A 1 713 ? 20.073 46.058 44.977 1.00 16.22 698 LEU A O 1
ATOM 5248 N N . ILE A 1 714 ? 19.833 45.248 47.054 1.00 17.42 699 ILE A N 1
ATOM 5249 C CA . ILE A 1 714 ? 19.937 43.877 46.568 1.00 18.57 699 ILE A CA 1
ATOM 5250 C C . ILE A 1 714 ? 18.792 43.576 45.568 1.00 19.51 699 ILE A C 1
ATOM 5251 O O . ILE A 1 714 ? 18.973 42.775 44.647 1.00 18.97 699 ILE A O 1
ATOM 5256 N N . PHE A 1 715 ? 17.637 44.239 45.712 1.00 19.81 700 PHE A N 1
ATOM 5257 C CA . PHE A 1 715 ? 16.562 44.009 44.759 1.00 19.15 700 PHE A CA 1
ATOM 5258 C C . PHE A 1 715 ? 16.834 44.600 43.386 1.00 18.67 700 PHE A C 1
ATOM 5259 O O . PHE A 1 715 ? 16.157 44.250 42.429 1.00 17.11 700 PHE A O 1
ATOM 5267 N N . GLY A 1 716 ? 17.822 45.491 43.272 1.00 19.93 701 GLY A N 1
ATOM 5268 C CA . GLY A 1 716 ? 18.223 45.989 41.966 1.00 19.88 701 GLY A CA 1
ATOM 5269 C C . GLY A 1 716 ? 19.462 45.272 41.467 1.00 20.31 701 GLY A C 1
ATOM 5270 O O . GLY A 1 716 ? 19.773 45.265 40.288 1.00 24.18 701 GLY A O 1
ATOM 5271 N N . ALA A 1 717 ? 20.218 44.637 42.377 1.00 19.53 702 ALA A N 1
ATOM 5272 C CA . ALA A 1 717 ? 21.494 44.018 42.039 1.00 19.04 702 ALA A CA 1
ATOM 5273 C C . ALA A 1 717 ? 21.331 42.543 41.694 1.00 19.59 702 ALA A C 1
ATOM 5274 O O . ALA A 1 717 ? 21.873 42.069 40.721 1.00 20.77 702 ALA A O 1
ATOM 5276 N N . HIS A 1 718 ? 20.609 41.805 42.522 1.00 19.45 703 HIS A N 1
ATOM 5277 C CA . HIS A 1 718 ? 20.417 40.379 42.309 1.00 18.88 703 HIS A CA 1
ATOM 5278 C C . HIS A 1 718 ? 19.455 40.126 41.175 1.00 18.44 703 HIS A C 1
ATOM 5279 O O . HIS A 1 718 ? 18.277 40.533 41.209 1.00 16.69 703 HIS A O 1
ATOM 5286 N N . ALA A 1 719 ? 19.893 39.389 40.173 1.00 20.04 704 ALA A N 1
ATOM 5287 C CA . ALA A 1 719 ? 19.108 39.108 38.971 1.00 20.00 704 ALA A CA 1
ATOM 5288 C C . ALA A 1 719 ? 17.769 38.483 39.121 1.00 21.31 704 ALA A C 1
ATOM 5289 O O . ALA A 1 719 ? 16.902 38.759 38.341 1.00 21.24 704 ALA A O 1
ATOM 5291 N N . GLU A 1 720 ? 17.628 37.623 40.112 1.00 21.50 705 GLU A N 1
ATOM 5292 C CA . GLU A 1 720 ? 16.406 36.935 40.369 1.00 21.61 705 GLU A CA 1
ATOM 5293 C C . GLU A 1 720 ? 15.446 37.736 41.170 1.00 18.81 705 GLU A C 1
ATOM 5294 O O . GLU A 1 720 ? 14.301 37.662 40.968 1.00 18.93 705 GLU A O 1
ATOM 5300 N N . LEU A 1 721 ? 15.929 38.527 42.063 1.00 17.03 706 LEU A N 1
ATOM 5301 C CA . LEU A 1 721 ? 15.043 39.446 42.773 1.00 16.43 706 LEU A CA 1
ATOM 5302 C C . LEU A 1 721 ? 14.623 40.605 41.867 1.00 15.88 706 LEU A C 1
ATOM 5303 O O . LEU A 1 721 ? 13.471 41.046 41.914 1.00 14.66 706 LEU A O 1
ATOM 5308 N N . ARG A 1 722 ? 15.536 41.095 41.066 1.00 15.86 707 ARG A N 1
ATOM 5309 C CA . ARG A 1 722 ? 15.214 42.200 40.172 1.00 16.06 707 ARG A CA 1
ATOM 5310 C C . ARG A 1 722 ? 14.076 41.834 39.225 1.00 15.65 707 ARG A C 1
ATOM 5311 O O . ARG A 1 722 ? 13.214 42.680 38.947 1.00 16.12 707 ARG A O 1
ATOM 5319 N N . ALA A 1 723 ? 14.045 40.583 38.761 1.00 15.02 708 ALA A N 1
ATOM 5320 C CA . ALA A 1 723 ? 12.922 40.147 37.925 1.00 14.75 708 ALA A CA 1
ATOM 5321 C C . ALA A 1 723 ? 11.592 40.254 38.661 1.00 14.01 708 ALA A C 1
ATOM 5322 O O . ALA A 1 723 ? 10.568 40.549 38.045 1.00 13.24 708 ALA A O 1
ATOM 5324 N N . LEU A 1 724 ? 11.610 40.008 39.970 1.00 14.60 709 LEU A N 1
ATOM 5325 C CA . LEU A 1 724 ? 10.394 40.165 40.758 1.00 14.91 709 LEU A CA 1
ATOM 5326 C C . LEU A 1 724 ? 9.992 41.633 40.853 1.00 15.30 709 LEU A C 1
ATOM 5327 O O . LEU A 1 724 ? 8.844 41.992 40.549 1.00 15.01 709 LEU A O 1
ATOM 5332 N N . ALA A 1 725 ? 10.939 42.489 41.249 1.00 15.52 710 ALA A N 1
ATOM 5333 C CA . ALA A 1 725 ? 10.692 43.926 41.310 1.00 15.83 710 ALA A CA 1
ATOM 5334 C C . ALA A 1 725 ? 10.179 44.480 39.972 1.00 17.05 710 ALA A C 1
ATOM 5335 O O . ALA A 1 725 ? 9.367 45.413 39.963 1.00 16.89 710 ALA A O 1
ATOM 5337 N N . GLU A 1 726 ? 10.648 43.925 38.845 1.00 17.45 711 GLU A N 1
ATOM 5338 C CA . GLU A 1 726 ? 10.211 44.437 37.549 1.00 18.02 711 GLU A CA 1
ATOM 5339 C C . GLU A 1 726 ? 8.714 44.213 37.343 1.00 18.43 711 GLU A C 1
ATOM 5340 O O . GLU A 1 726 ? 8.050 45.007 36.681 1.00 19.40 711 GLU A O 1
ATOM 5346 N N . VAL A 1 727 ? 8.173 43.146 37.912 1.00 19.43 712 VAL A N 1
ATOM 5347 C CA . VAL A 1 727 ? 6.736 42.894 37.764 1.00 19.61 712 VAL A CA 1
ATOM 5348 C C . VAL A 1 727 ? 5.937 44.000 38.441 1.00 19.38 712 VAL A C 1
ATOM 5349 O O . VAL A 1 727 ? 4.984 44.525 37.872 1.00 22.23 712 VAL A O 1
ATOM 5353 N N . TYR A 1 728 ? 6.361 44.392 39.637 1.00 19.58 713 TYR A N 1
ATOM 5354 C CA . TYR A 1 728 ? 5.650 45.400 40.416 1.00 19.43 713 TYR A CA 1
ATOM 5355 C C . TYR A 1 728 ? 5.927 46.837 39.982 1.00 18.98 713 TYR A C 1
ATOM 5356 O O . TYR A 1 728 ? 5.134 47.724 40.304 1.00 19.11 713 TYR A O 1
ATOM 5365 N N . ALA A 1 729 ? 7.010 47.085 39.256 1.00 19.41 714 ALA A N 1
ATOM 5366 C CA . ALA A 1 729 ? 7.351 48.422 38.769 1.00 19.53 714 ALA A CA 1
ATOM 5367 C C . ALA A 1 729 ? 6.775 48.728 37.396 1.00 19.41 714 ALA A C 1
ATOM 5368 O O . ALA A 1 729 ? 6.970 49.833 36.897 1.00 20.38 714 ALA A O 1
ATOM 5370 N N . ALA A 1 730 ? 6.052 47.809 36.811 1.00 20.74 715 ALA A N 1
ATOM 5371 C CA . ALA A 1 730 ? 5.474 48.004 35.518 1.00 23.21 715 ALA A CA 1
ATOM 5372 C C . ALA A 1 730 ? 4.327 48.985 35.533 1.00 24.69 715 ALA A C 1
ATOM 5373 O O . ALA A 1 730 ? 3.638 49.107 36.510 1.00 22.22 715 ALA A O 1
ATOM 5375 N N . VAL A 1 731 ? 4.152 49.706 34.443 1.00 28.15 716 VAL A N 1
ATOM 5376 C CA . VAL A 1 731 ? 3.124 50.715 34.351 1.00 29.51 716 VAL A CA 1
ATOM 5377 C C . VAL A 1 731 ? 1.802 50.128 34.725 1.00 33.37 716 VAL A C 1
ATOM 5378 O O . VAL A 1 731 ? 0.932 50.785 35.225 1.00 38.61 716 VAL A O 1
ATOM 5382 N N . ASP A 1 732 ? 1.679 48.857 34.514 1.00 37.09 717 ASP A N 1
ATOM 5383 C CA . ASP A 1 732 ? 0.489 48.160 34.824 1.00 39.26 717 ASP A CA 1
ATOM 5384 C C . ASP A 1 732 ? 0.552 47.302 36.047 1.00 36.57 717 ASP A C 1
ATOM 5385 O O . ASP A 1 732 ? -0.320 46.526 36.253 1.00 41.15 717 ASP A O 1
ATOM 5390 N N . GLY A 1 733 ? 1.572 47.385 36.853 1.00 30.73 718 GLY A N 1
ATOM 5391 C CA . GLY A 1 733 ? 1.653 46.509 37.993 1.00 27.75 718 GLY A CA 1
ATOM 5392 C C . GLY A 1 733 ? 1.346 46.965 39.379 1.00 26.74 718 GLY A C 1
ATOM 5393 O O . GLY A 1 733 ? 1.632 46.250 40.255 1.00 27.68 718 GLY A O 1
ATOM 5394 N N . GLU A 1 734 ? 0.788 48.150 39.554 1.00 25.99 719 GLU A N 1
ATOM 5395 C CA . GLU A 1 734 ? 0.502 48.701 40.823 1.00 25.37 719 GLU A CA 1
ATOM 5396 C C . GLU A 1 734 ? -0.700 48.111 41.461 1.00 27.07 719 GLU A C 1
ATOM 5397 O O . GLU A 1 734 ? -0.696 47.890 42.622 1.00 24.49 719 GLU A O 1
ATOM 5403 N N . GLU A 1 735 ? -1.749 47.778 40.763 1.00 29.60 720 GLU A N 1
ATOM 5404 C CA . GLU A 1 735 ? -2.861 47.206 41.442 1.00 31.19 720 GLU A CA 1
ATOM 5405 C C . GLU A 1 735 ? -2.516 45.802 41.772 1.00 29.22 720 GLU A C 1
ATOM 5406 O O . GLU A 1 735 ? -2.792 45.331 42.804 1.00 27.88 720 GLU A O 1
ATOM 5412 N N . LYS A 1 736 ? -1.799 45.145 40.869 1.00 28.17 721 LYS A N 1
ATOM 5413 C CA . LYS A 1 736 ? -1.352 43.780 41.118 1.00 26.97 721 LYS A CA 1
ATOM 5414 C C . LYS A 1 736 ? -0.497 43.735 42.390 1.00 25.68 721 LYS A C 1
ATOM 5415 O O . LYS A 1 736 ? -0.707 42.886 43.257 1.00 27.39 721 LYS A O 1
ATOM 5421 N N . PHE A 1 737 ? 0.464 44.653 42.496 1.00 24.77 722 PHE A N 1
ATOM 5422 C CA . PHE A 1 737 ? 1.331 44.735 43.635 1.00 26.07 722 PHE A CA 1
ATOM 5423 C C . PHE A 1 737 ? 0.568 44.907 44.925 1.00 27.63 722 PHE A C 1
ATOM 5424 O O . PHE A 1 737 ? 0.828 44.266 45.895 1.00 28.22 722 PHE A O 1
ATOM 5432 N N . LYS A 1 738 ? -0.326 45.858 44.928 1.00 28.36 723 LYS A N 1
ATOM 5433 C CA . LYS A 1 738 ? -1.085 46.171 46.091 1.00 27.00 723 LYS A CA 1
ATOM 5434 C C . LYS A 1 738 ? -1.855 44.993 46.607 1.00 27.26 723 LYS A C 1
ATOM 5435 O O . LYS A 1 738 ? -1.995 44.825 47.756 1.00 24.69 723 LYS A O 1
ATOM 5441 N N . ARG A 1 739 ? -2.332 44.172 45.714 1.00 29.26 724 ARG A N 1
ATOM 5442 C CA . ARG A 1 739 ? -3.047 43.001 46.069 1.00 30.92 724 ARG A CA 1
ATOM 5443 C C . ARG A 1 739 ? -2.113 42.018 46.659 1.00 28.46 724 ARG A C 1
ATOM 5444 O O . ARG A 1 739 ? -2.366 41.490 47.677 1.00 25.77 724 ARG A O 1
ATOM 5452 N N . ASP A 1 740 ? -1.026 41.763 45.974 1.00 28.42 725 ASP A N 1
ATOM 5453 C CA . ASP A 1 740 ? -0.032 40.838 46.511 1.00 24.92 725 ASP A CA 1
ATOM 5454 C C . ASP A 1 740 ? 0.450 41.271 47.882 1.00 22.93 725 ASP A C 1
ATOM 5455 O O . ASP A 1 740 ? 0.770 40.421 48.720 1.00 20.37 725 ASP A O 1
ATOM 5460 N N . PHE A 1 741 ? 0.530 42.556 48.157 1.00 22.43 726 PHE A N 1
ATOM 5461 C CA . PHE A 1 741 ? 1.001 43.000 49.475 1.00 21.29 726 PHE A CA 1
ATOM 5462 C C . PHE A 1 741 ? 0.005 42.780 50.602 1.00 19.64 726 PHE A C 1
ATOM 5463 O O . PHE A 1 741 ? 0.383 42.484 51.691 1.00 18.06 726 PHE A O 1
ATOM 5471 N N . VAL A 1 742 ? -1.268 42.911 50.303 1.00 19.62 727 VAL A N 1
ATOM 5472 C CA . VAL A 1 742 ? -2.277 42.668 51.301 1.00 21.32 727 VAL A CA 1
ATOM 5473 C C . VAL A 1 742 ? -2.431 41.189 51.470 1.00 21.30 727 VAL A C 1
ATOM 5474 O O . VAL A 1 742 ? -2.645 40.746 52.543 1.00 21.12 727 VAL A O 1
ATOM 5478 N N . ALA A 1 743 ? -2.233 40.405 50.419 1.00 21.60 728 ALA A N 1
ATOM 5479 C CA . ALA A 1 743 ? -2.235 38.964 50.648 1.00 19.90 728 ALA A CA 1
ATOM 5480 C C . ALA A 1 743 ? -1.058 38.580 51.541 1.00 19.67 728 ALA A C 1
ATOM 5481 O O . ALA A 1 743 ? -1.222 37.895 52.559 1.00 18.20 728 ALA A O 1
ATOM 5483 N N . ALA A 1 744 ? 0.134 39.053 51.178 1.00 20.95 729 ALA A N 1
ATOM 5484 C CA . ALA A 1 744 ? 1.346 38.715 51.916 1.00 21.36 729 ALA A CA 1
ATOM 5485 C C . ALA A 1 744 ? 1.287 39.243 53.349 1.00 21.05 729 ALA A C 1
ATOM 5486 O O . ALA A 1 744 ? 1.788 38.598 54.272 1.00 20.13 729 ALA A O 1
ATOM 5488 N N . TRP A 1 745 ? 0.681 40.410 53.531 1.00 20.91 730 TRP A N 1
ATOM 5489 C CA . TRP A 1 745 ? 0.482 40.954 54.868 1.00 19.32 730 TRP A CA 1
ATOM 5490 C C . TRP A 1 745 ? -0.438 40.062 55.704 1.00 20.76 730 TRP A C 1
ATOM 5491 O O . TRP A 1 745 ? -0.099 39.683 56.830 1.00 18.38 730 TRP A O 1
ATOM 5502 N N . HIS A 1 746 ? -1.598 39.707 55.194 1.00 23.52 731 HIS A N 1
ATOM 5503 C CA . HIS A 1 746 ? -2.499 38.850 55.939 1.00 24.43 731 HIS A CA 1
ATOM 5504 C C . HIS A 1 746 ? -1.894 37.502 56.179 1.00 25.20 731 HIS A C 1
ATOM 5505 O O . HIS A 1 746 ? -2.197 36.880 57.130 1.00 25.85 731 HIS A O 1
ATOM 5512 N N . LYS A 1 747 ? -1.039 37.033 55.300 1.00 24.73 732 LYS A N 1
ATOM 5513 C CA . LYS A 1 747 ? -0.364 35.763 55.536 1.00 24.08 732 LYS A CA 1
ATOM 5514 C C . LYS A 1 747 ? 0.527 35.842 56.769 1.00 23.27 732 LYS A C 1
ATOM 5515 O O . LYS A 1 747 ? 0.440 34.990 57.654 1.00 23.09 732 LYS A O 1
ATOM 5521 N N . VAL A 1 748 ? 1.363 36.878 56.853 1.00 22.50 733 VAL A N 1
ATOM 5522 C CA . VAL A 1 748 ? 2.266 37.018 57.984 1.00 22.18 733 VAL A CA 1
ATOM 5523 C C . VAL A 1 748 ? 1.484 37.257 59.270 1.00 24.65 733 VAL A C 1
ATOM 5524 O O . VAL A 1 748 ? 1.956 36.926 60.365 1.00 24.00 733 VAL A O 1
ATOM 5528 N N . MET A 1 749 ? 0.293 37.841 59.167 1.00 26.86 734 MET A N 1
ATOM 5529 C CA . MET A 1 749 ? -0.493 38.078 60.370 1.00 25.83 734 MET A CA 1
ATOM 5530 C C . MET A 1 749 ? -1.063 36.794 60.963 1.00 26.53 734 MET A C 1
ATOM 5531 O O . MET A 1 749 ? -1.415 36.786 62.141 1.00 25.47 734 MET A O 1
ATOM 5536 N N . ASN A 1 750 ? -1.154 35.705 60.241 1.00 26.75 735 ASN A N 1
ATOM 5537 C CA . ASN A 1 750 ? -1.728 34.537 60.828 1.00 27.07 735 ASN A CA 1
ATOM 5538 C C . ASN A 1 750 ? -0.786 33.349 60.888 1.00 27.40 735 ASN A C 1
ATOM 5539 O O . ASN A 1 750 ? -1.201 32.231 60.904 1.00 25.75 735 ASN A O 1
ATOM 5544 N N . LEU A 1 751 ? 0.494 33.604 60.918 1.00 27.05 736 LEU A N 1
ATOM 5545 C CA . LEU A 1 751 ? 1.486 32.555 60.892 1.00 27.81 736 LEU A CA 1
ATOM 5546 C C . LEU A 1 751 ? 1.463 31.565 62.003 1.00 29.47 736 LEU A C 1
ATOM 5547 O O . LEU A 1 751 ? 1.852 30.452 61.817 1.00 28.37 736 LEU A O 1
ATOM 5552 N N . ASP A 1 752 ? 0.983 31.965 63.155 1.00 30.73 737 ASP A N 1
ATOM 5553 C CA . ASP A 1 752 ? 0.915 31.078 64.275 1.00 31.54 737 ASP A CA 1
ATOM 5554 C C . ASP A 1 752 ? -0.476 30.581 64.580 1.00 31.32 737 ASP A C 1
ATOM 5555 O O . ASP A 1 752 ? -0.675 29.946 65.558 1.00 31.00 737 ASP A O 1
ATOM 5560 N N . ARG A 1 753 ? -1.426 30.880 63.742 1.00 32.53 738 ARG A N 1
ATOM 5561 C CA . ARG A 1 753 ? -2.757 30.475 64.009 1.00 35.35 738 ARG A CA 1
ATOM 5562 C C . ARG A 1 753 ? -3.014 29.046 63.636 1.00 37.92 738 ARG A C 1
ATOM 5563 O O . ARG A 1 753 ? -3.648 28.727 62.676 1.00 34.59 738 ARG A O 1
ATOM 5571 N N . PHE A 1 754 ? -2.490 28.185 64.472 1.00 41.32 739 PHE A N 1
ATOM 5572 C CA . PHE A 1 754 ? -2.647 26.794 64.285 1.00 46.90 739 PHE A CA 1
ATOM 5573 C C . PHE A 1 754 ? -4.009 26.389 64.826 1.00 52.86 739 PHE A C 1
ATOM 5574 O O . PHE A 1 754 ? -4.557 25.386 64.389 1.00 45.58 739 PHE A O 1
ATOM 5582 N N . ASP A 1 755 ? -4.527 27.210 65.756 1.00 57.31 740 ASP A N 1
ATOM 5583 C CA . ASP A 1 755 ? -5.835 27.066 66.403 1.00 55.30 740 ASP A CA 1
ATOM 5584 C C . ASP A 1 755 ? -6.966 27.179 65.475 1.00 53.31 740 ASP A C 1
ATOM 5585 O O . ASP A 1 755 ? -8.074 27.093 65.885 1.00 51.67 740 ASP A O 1
ATOM 5590 N N . LEU A 1 756 ? -6.662 27.518 64.252 1.00 58.51 741 LEU A N 1
ATOM 5591 C CA . LEU A 1 756 ? -7.624 27.779 63.232 1.00 58.18 741 LEU A CA 1
ATOM 5592 C C . LEU A 1 756 ? -7.749 26.466 62.589 1.00 56.46 741 LEU A C 1
ATOM 5593 O O . LEU A 1 756 ? -6.807 25.669 62.841 1.00 58.15 741 LEU A O 1
ATOM 5598 N N . ARG B 1 22 ? 27.771 31.365 50.861 1.00 43.61 7 ARG B N 1
ATOM 5599 C CA . ARG B 1 22 ? 29.047 30.980 51.444 1.00 43.74 7 ARG B CA 1
ATOM 5600 C C . ARG B 1 22 ? 28.803 30.356 52.753 1.00 44.05 7 ARG B C 1
ATOM 5601 O O . ARG B 1 22 ? 27.761 30.483 53.300 1.00 42.77 7 ARG B O 1
ATOM 5609 N N . LYS B 1 23 ? 29.815 29.692 53.261 1.00 47.85 8 LYS B N 1
ATOM 5610 C CA . LYS B 1 23 ? 29.784 29.089 54.559 1.00 46.76 8 LYS B CA 1
ATOM 5611 C C . LYS B 1 23 ? 29.920 30.207 55.617 1.00 48.97 8 LYS B C 1
ATOM 5612 O O . LYS B 1 23 ? 30.976 30.468 56.157 1.00 42.87 8 LYS B O 1
ATOM 5618 N N . SER B 1 24 ? 28.792 30.876 55.841 1.00 49.57 9 SER B N 1
ATOM 5619 C CA . SER B 1 24 ? 28.603 31.941 56.792 1.00 46.13 9 SER B CA 1
ATOM 5620 C C . SER B 1 24 ? 27.453 31.454 57.674 1.00 44.01 9 SER B C 1
ATOM 5621 O O . SER B 1 24 ? 26.523 30.862 57.212 1.00 39.72 9 SER B O 1
ATOM 5624 N N . ASN B 1 25 ? 27.569 31.709 58.956 1.00 41.07 10 ASN B N 1
ATOM 5625 C CA . ASN B 1 25 ? 26.669 31.238 59.984 1.00 39.83 10 ASN B CA 1
ATOM 5626 C C . ASN B 1 25 ? 25.194 31.543 60.053 1.00 39.15 10 ASN B C 1
ATOM 5627 O O . ASN B 1 25 ? 24.695 31.930 61.062 1.00 37.24 10 ASN B O 1
ATOM 5632 N N . VAL B 1 26 ? 24.491 31.332 58.972 1.00 39.87 11 VAL B N 1
ATOM 5633 C CA . VAL B 1 26 ? 23.073 31.596 58.946 1.00 41.25 11 VAL B CA 1
ATOM 5634 C C . VAL B 1 26 ? 22.349 30.740 57.938 1.00 42.24 11 VAL B C 1
ATOM 5635 O O . VAL B 1 26 ? 22.962 29.992 57.243 1.00 46.54 11 VAL B O 1
ATOM 5639 N N . GLY B 1 27 ? 21.037 30.856 57.875 1.00 39.44 12 GLY B N 1
ATOM 5640 C CA . GLY B 1 27 ? 20.241 30.110 56.927 1.00 38.11 12 GLY B CA 1
ATOM 5641 C C . GLY B 1 27 ? 20.698 30.442 55.531 1.00 36.98 12 GLY B C 1
ATOM 5642 O O . GLY B 1 27 ? 20.731 31.577 55.118 1.00 36.28 12 GLY B O 1
ATOM 5643 N N . GLY B 1 28 ? 21.084 29.406 54.805 1.00 36.10 13 GLY B N 1
ATOM 5644 C CA . GLY B 1 28 ? 21.559 29.566 53.464 1.00 36.12 13 GLY B CA 1
ATOM 5645 C C . GLY B 1 28 ? 22.982 29.136 53.407 1.00 36.15 13 GLY B C 1
ATOM 5646 O O . GLY B 1 28 ? 23.399 28.516 52.457 1.00 36.83 13 GLY B O 1
ATOM 5647 N N . GLY B 1 29 ? 23.727 29.445 54.456 1.00 35.37 14 GLY B N 1
ATOM 5648 C CA . GLY B 1 29 ? 25.129 29.114 54.530 1.00 34.45 14 GLY B CA 1
ATOM 5649 C C . GLY B 1 29 ? 25.614 27.757 54.981 1.00 30.08 14 GLY B C 1
ATOM 5650 O O . GLY B 1 29 ? 24.856 26.896 55.293 1.00 29.19 14 GLY B O 1
ATOM 5651 N N . GLY B 1 30 ? 26.928 27.600 54.958 1.00 29.17 15 GLY B N 1
ATOM 5652 C CA . GLY B 1 30 ? 27.621 26.406 55.364 1.00 28.42 15 GLY B CA 1
ATOM 5653 C C . GLY B 1 30 ? 27.855 25.357 54.298 1.00 27.65 15 GLY B C 1
ATOM 5654 O O . GLY B 1 30 ? 27.431 25.493 53.165 1.00 25.69 15 GLY B O 1
ATOM 5655 N N . THR B 1 31 ? 28.522 24.281 54.682 1.00 27.00 16 THR B N 1
ATOM 5656 C CA . THR B 1 31 ? 28.779 23.187 53.782 1.00 26.81 16 THR B CA 1
ATOM 5657 C C . THR B 1 31 ? 27.505 22.470 53.423 1.00 25.32 16 THR B C 1
ATOM 5658 O O . THR B 1 31 ? 26.647 22.232 54.239 1.00 22.13 16 THR B O 1
ATOM 5662 N N . ARG B 1 32 ? 27.409 22.188 52.133 1.00 26.37 17 ARG B N 1
ATOM 5663 C CA . ARG B 1 32 ? 26.253 21.537 51.581 1.00 27.54 17 ARG B CA 1
ATOM 5664 C C . ARG B 1 32 ? 26.559 20.110 51.189 1.00 27.13 17 ARG B C 1
ATOM 5665 O O . ARG B 1 32 ? 27.706 19.665 51.159 1.00 25.65 17 ARG B O 1
ATOM 5673 N N . ASN B 1 33 ? 25.480 19.416 50.890 1.00 25.46 18 ASN B N 1
ATOM 5674 C CA . ASN B 1 33 ? 25.468 18.049 50.486 1.00 25.39 18 ASN B CA 1
ATOM 5675 C C . ASN B 1 33 ? 26.250 17.815 49.241 1.00 26.14 18 ASN B C 1
ATOM 5676 O O . ASN B 1 33 ? 26.798 16.782 49.082 1.00 24.96 18 ASN B O 1
ATOM 5681 N N . HIS B 1 34 ? 26.280 18.791 48.356 1.00 27.99 19 HIS B N 1
ATOM 5682 C CA . HIS B 1 34 ? 27.026 18.699 47.127 1.00 27.61 19 HIS B CA 1
ATOM 5683 C C . HIS B 1 34 ? 28.499 18.869 47.392 1.00 27.27 19 HIS B C 1
ATOM 5684 O O . HIS B 1 34 ? 29.292 18.635 46.553 1.00 24.96 19 HIS B O 1
ATOM 5691 N N . ASP B 1 35 ? 28.819 19.273 48.610 1.00 27.85 20 ASP B N 1
ATOM 5692 C CA . ASP B 1 35 ? 30.162 19.483 49.065 1.00 28.35 20 ASP B CA 1
ATOM 5693 C C . ASP B 1 35 ? 30.775 18.168 49.565 1.00 29.48 20 ASP B C 1
ATOM 5694 O O . ASP B 1 35 ? 31.858 17.808 49.175 1.00 29.29 20 ASP B O 1
ATOM 5699 N N . TRP B 1 36 ? 30.032 17.447 50.390 1.00 30.20 21 TRP B N 1
ATOM 5700 C CA . TRP B 1 36 ? 30.415 16.160 50.968 1.00 31.24 21 TRP B CA 1
ATOM 5701 C C . TRP B 1 36 ? 30.361 15.018 49.955 1.00 28.25 21 TRP B C 1
ATOM 5702 O O . TRP B 1 36 ? 31.139 14.069 50.063 1.00 28.33 21 TRP B O 1
ATOM 5713 N N . TRP B 1 37 ? 29.459 15.092 48.989 1.00 27.53 22 TRP B N 1
ATOM 5714 C CA . TRP B 1 37 ? 29.218 13.993 48.057 1.00 29.80 22 TRP B CA 1
ATOM 5715 C C . TRP B 1 37 ? 29.111 14.514 46.628 1.00 29.05 22 TRP B C 1
ATOM 5716 O O . TRP B 1 37 ? 28.022 14.575 46.059 1.00 26.26 22 TRP B O 1
ATOM 5727 N N . PRO B 1 38 ? 30.246 14.883 46.020 1.00 31.48 23 PRO B N 1
ATOM 5728 C CA . PRO B 1 38 ? 30.215 15.400 44.634 1.00 31.72 23 PRO B CA 1
ATOM 5729 C C . PRO B 1 38 ? 29.711 14.406 43.613 1.00 31.00 23 PRO B C 1
ATOM 5730 O O . PRO B 1 38 ? 29.171 14.798 42.575 1.00 30.15 23 PRO B O 1
ATOM 5734 N N . ALA B 1 39 ? 29.912 13.115 43.855 1.00 31.98 24 ALA B N 1
ATOM 5735 C CA . ALA B 1 39 ? 29.475 12.089 42.908 1.00 32.26 24 ALA B CA 1
ATOM 5736 C C . ALA B 1 39 ? 27.991 11.795 43.024 1.00 33.30 24 ALA B C 1
ATOM 5737 O O . ALA B 1 39 ? 27.441 11.122 42.145 1.00 32.90 24 ALA B O 1
ATOM 5739 N N . GLN B 1 40 ? 27.348 12.220 44.087 1.00 31.98 25 GLN B N 1
ATOM 5740 C CA . GLN B 1 40 ? 25.965 11.889 44.276 1.00 30.17 25 GLN B CA 1
ATOM 5741 C C . GLN B 1 40 ? 24.934 12.447 43.334 1.00 29.10 25 GLN B C 1
ATOM 5742 O O . GLN B 1 40 ? 24.984 13.565 42.919 1.00 26.85 25 GLN B O 1
ATOM 5748 N N . LEU B 1 41 ? 23.960 11.609 43.061 1.00 30.04 26 LEU B N 1
ATOM 5749 C CA . LEU B 1 41 ? 22.864 12.007 42.193 1.00 32.12 26 LEU B CA 1
ATOM 5750 C C . LEU B 1 41 ? 21.925 12.993 42.829 1.00 34.68 26 LEU B C 1
ATOM 5751 O O . LEU B 1 41 ? 21.509 12.830 43.930 1.00 38.44 26 LEU B O 1
ATOM 5756 N N . ARG B 1 42 ? 21.592 14.026 42.098 1.00 36.33 27 ARG B N 1
ATOM 5757 C CA . ARG B 1 42 ? 20.748 15.056 42.582 1.00 36.11 27 ARG B CA 1
ATOM 5758 C C . ARG B 1 42 ? 19.550 15.209 41.698 1.00 33.47 27 ARG B C 1
ATOM 5759 O O . ARG B 1 42 ? 19.602 15.129 40.500 1.00 31.35 27 ARG B O 1
ATOM 5767 N N . LEU B 1 43 ? 18.433 15.439 42.361 1.00 30.93 28 LEU B N 1
ATOM 5768 C CA . LEU B 1 43 ? 17.139 15.557 41.720 1.00 29.40 28 LEU B CA 1
ATOM 5769 C C . LEU B 1 43 ? 16.658 16.987 41.555 1.00 30.19 28 LEU B C 1
ATOM 5770 O O . LEU B 1 43 ? 15.469 17.208 41.376 1.00 28.97 28 LEU B O 1
ATOM 5775 N N . ASN B 1 44 ? 17.576 17.954 41.580 1.00 29.96 29 ASN B N 1
ATOM 5776 C CA . ASN B 1 44 ? 17.190 19.356 41.558 1.00 29.96 29 ASN B CA 1
ATOM 5777 C C . ASN B 1 44 ? 16.525 19.732 40.265 1.00 27.78 29 ASN B C 1
ATOM 5778 O O . ASN B 1 44 ? 15.545 20.482 40.266 1.00 26.79 29 ASN B O 1
ATOM 5783 N N . ILE B 1 45 ? 16.996 19.197 39.141 1.00 24.30 30 ILE B N 1
ATOM 5784 C CA . ILE B 1 45 ? 16.426 19.592 37.863 1.00 23.10 30 ILE B CA 1
ATOM 5785 C C . ILE B 1 45 ? 14.977 19.140 37.656 1.00 23.28 30 ILE B C 1
ATOM 5786 O O . ILE B 1 45 ? 14.336 19.565 36.702 1.00 23.74 30 ILE B O 1
ATOM 5791 N N . LEU B 1 46 ? 14.466 18.289 38.541 1.00 22.55 31 LEU B N 1
ATOM 5792 C CA . LEU B 1 46 ? 13.047 17.936 38.536 1.00 21.55 31 LEU B CA 1
ATOM 5793 C C . LEU B 1 46 ? 12.227 18.791 39.493 1.00 21.22 31 LEU B C 1
ATOM 5794 O O . LEU B 1 46 ? 11.051 18.500 39.692 1.00 20.61 31 LEU B O 1
ATOM 5799 N N . ARG B 1 47 ? 12.820 19.806 40.050 1.00 23.76 32 ARG B N 1
ATOM 5800 C CA . ARG B 1 47 ? 12.102 20.652 40.930 1.00 26.74 32 ARG B CA 1
ATOM 5801 C C . ARG B 1 47 ? 12.215 22.096 40.556 1.00 28.25 32 ARG B C 1
ATOM 5802 O O . ARG B 1 47 ? 12.117 22.935 41.397 1.00 28.16 32 ARG B O 1
ATOM 5810 N N . GLN B 1 48 ? 12.417 22.412 39.288 1.00 30.23 33 GLN B N 1
ATOM 5811 C CA . GLN B 1 48 ? 12.619 23.785 38.931 1.00 31.51 33 GLN B CA 1
ATOM 5812 C C . GLN B 1 48 ? 11.398 24.460 38.397 1.00 32.91 33 GLN B C 1
ATOM 5813 O O . GLN B 1 48 ? 10.404 23.836 38.124 1.00 33.38 33 GLN B O 1
ATOM 5819 N N . HIS B 1 49 ? 11.480 25.751 38.265 1.00 35.42 34 HIS B N 1
ATOM 5820 C CA . HIS B 1 49 ? 10.420 26.497 37.678 1.00 36.66 34 HIS B CA 1
ATOM 5821 C C . HIS B 1 49 ? 9.054 26.208 38.227 1.00 32.66 34 HIS B C 1
ATOM 5822 O O . HIS B 1 49 ? 8.128 25.999 37.502 1.00 31.26 34 HIS B O 1
ATOM 5829 N N . THR B 1 50 ? 8.966 26.238 39.540 1.00 30.23 35 THR B N 1
ATOM 5830 C CA . THR B 1 50 ? 7.745 26.007 40.282 1.00 30.36 35 THR B CA 1
ATOM 5831 C C . THR B 1 50 ? 6.958 27.323 40.384 1.00 29.77 35 THR B C 1
ATOM 5832 O O . THR B 1 50 ? 7.520 28.412 40.224 1.00 29.16 35 THR B O 1
ATOM 5836 N N . PRO B 1 51 ? 5.645 27.229 40.643 1.00 27.55 36 PRO B N 1
ATOM 5837 C CA . PRO B 1 51 ? 4.864 28.448 40.780 1.00 27.43 36 PRO B CA 1
ATOM 5838 C C . PRO B 1 51 ? 5.320 29.351 41.893 1.00 28.70 36 PRO B C 1
ATOM 5839 O O . PRO B 1 51 ? 5.149 30.573 41.827 1.00 33.20 36 PRO B O 1
ATOM 5843 N N . VAL B 1 52 ? 5.835 28.757 42.950 1.00 28.22 37 VAL B N 1
ATOM 5844 C CA . VAL B 1 52 ? 6.193 29.505 44.113 1.00 28.29 37 VAL B CA 1
ATOM 5845 C C . VAL B 1 52 ? 7.130 30.613 43.807 1.00 29.96 37 VAL B C 1
ATOM 5846 O O . VAL B 1 52 ? 7.069 31.650 44.437 1.00 31.19 37 VAL B O 1
ATOM 5850 N N . SER B 1 53 ? 7.978 30.416 42.826 1.00 29.37 38 SER B N 1
ATOM 5851 C CA . SER B 1 53 ? 8.921 31.428 42.499 1.00 28.83 38 SER B CA 1
ATOM 5852 C C . SER B 1 53 ? 8.542 32.421 41.393 1.00 27.75 38 SER B C 1
ATOM 5853 O O . SER B 1 53 ? 9.282 33.369 41.170 1.00 26.57 38 SER B O 1
ATOM 5856 N N . ASN B 1 54 ? 7.384 32.194 40.792 1.00 24.09 39 ASN B N 1
ATOM 5857 C CA . ASN B 1 54 ? 6.770 33.001 39.761 1.00 24.22 39 ASN B CA 1
ATOM 5858 C C . ASN B 1 54 ? 5.841 33.997 40.465 1.00 24.82 39 ASN B C 1
ATOM 5859 O O . ASN B 1 54 ? 5.017 33.633 41.244 1.00 26.26 39 ASN B O 1
ATOM 5864 N N . PRO B 1 55 ? 5.981 35.266 40.175 1.00 25.76 40 PRO B N 1
ATOM 5865 C CA . PRO B 1 55 ? 5.154 36.289 40.838 1.00 26.58 40 PRO B CA 1
ATOM 5866 C C . PRO B 1 55 ? 3.760 36.425 40.221 1.00 29.03 40 PRO B C 1
ATOM 5867 O O . PRO B 1 55 ? 2.818 36.831 40.907 1.00 30.01 40 PRO B O 1
ATOM 5871 N N . LEU B 1 56 ? 3.596 36.084 38.967 1.00 32.81 41 LEU B N 1
ATOM 5872 C CA . LEU B 1 56 ? 2.336 36.225 38.311 1.00 35.11 41 LEU B CA 1
ATOM 5873 C C . LEU B 1 56 ? 1.167 35.469 38.898 1.00 36.67 41 LEU B C 1
ATOM 5874 O O . LEU B 1 56 ? 1.326 34.540 39.639 1.00 32.21 41 LEU B O 1
ATOM 5879 N N . ASP B 1 57 ? -0.014 35.923 38.530 1.00 39.71 42 ASP B N 1
ATOM 5880 C CA . ASP B 1 57 ? -1.270 35.389 38.967 1.00 43.76 42 ASP B CA 1
ATOM 5881 C C . ASP B 1 57 ? -1.546 34.003 38.444 1.00 43.61 42 ASP B C 1
ATOM 5882 O O . ASP B 1 57 ? -1.436 33.719 37.288 1.00 43.92 42 ASP B O 1
ATOM 5887 N N . LYS B 1 58 ? -1.877 33.134 39.395 1.00 47.65 43 LYS B N 1
ATOM 5888 C CA . LYS B 1 58 ? -2.157 31.724 39.155 1.00 52.32 43 LYS B CA 1
ATOM 5889 C C . LYS B 1 58 ? -2.757 31.421 37.792 1.00 49.80 43 LYS B C 1
ATOM 5890 O O . LYS B 1 58 ? -2.472 30.377 37.205 1.00 48.42 43 LYS B O 1
ATOM 5896 N N . ASP B 1 59 ? -3.590 32.321 37.285 1.00 49.82 44 ASP B N 1
ATOM 5897 C CA . ASP B 1 59 ? -4.201 32.078 36.008 1.00 52.52 44 ASP B CA 1
ATOM 5898 C C . ASP B 1 59 ? -3.613 32.851 34.829 1.00 49.14 44 ASP B C 1
ATOM 5899 O O . ASP B 1 59 ? -4.278 33.024 33.836 1.00 47.65 44 ASP B O 1
ATOM 5904 N N . PHE B 1 60 ? -2.379 33.308 34.934 1.00 41.98 45 PHE B N 1
ATOM 5905 C CA . PHE B 1 60 ? -1.790 34.073 33.859 1.00 37.02 45 PHE B CA 1
ATOM 5906 C C . PHE B 1 60 ? -1.518 33.265 32.651 1.00 34.08 45 PHE B C 1
ATOM 5907 O O . PHE B 1 60 ? -0.915 32.237 32.728 1.00 30.30 45 PHE B O 1
ATOM 5915 N N . ASP B 1 61 ? -1.964 33.781 31.532 1.00 33.01 46 ASP B N 1
ATOM 5916 C CA . ASP B 1 61 ? -1.748 33.157 30.267 1.00 35.02 46 ASP B CA 1
ATOM 5917 C C . ASP B 1 61 ? -1.030 34.139 29.395 1.00 31.59 46 ASP B C 1
ATOM 5918 O O . ASP B 1 61 ? -1.609 35.098 28.949 1.00 29.36 46 ASP B O 1
ATOM 5923 N N . TYR B 1 62 ? 0.240 33.886 29.162 1.00 27.28 47 TYR B N 1
ATOM 5924 C CA . TYR B 1 62 ? 1.083 34.778 28.370 1.00 25.08 47 TYR B CA 1
ATOM 5925 C C . TYR B 1 62 ? 0.686 34.903 26.915 1.00 24.40 47 TYR B C 1
ATOM 5926 O O . TYR B 1 62 ? 0.718 35.941 26.337 1.00 22.41 47 TYR B O 1
ATOM 5935 N N . ALA B 1 63 ? 0.316 33.802 26.335 1.00 24.21 48 ALA B N 1
ATOM 5936 C CA . ALA B 1 63 ? -0.173 33.808 24.972 1.00 25.06 48 ALA B CA 1
ATOM 5937 C C . ALA B 1 63 ? -1.340 34.763 24.794 1.00 25.27 48 ALA B C 1
ATOM 5938 O O . ALA B 1 63 ? -1.386 35.547 23.838 1.00 26.73 48 ALA B O 1
ATOM 5940 N N . ALA B 1 64 ? -2.286 34.720 25.715 1.00 25.97 49 ALA B N 1
ATOM 5941 C CA . ALA B 1 64 ? -3.408 35.656 25.632 1.00 26.41 49 ALA B CA 1
ATOM 5942 C C . ALA B 1 64 ? -2.945 37.084 25.871 1.00 28.02 49 ALA B C 1
ATOM 5943 O O . ALA B 1 64 ? -3.421 38.006 25.205 1.00 29.41 49 ALA B O 1
ATOM 5945 N N . ALA B 1 65 ? -2.006 37.283 26.796 1.00 31.12 50 ALA B N 1
ATOM 5946 C CA . ALA B 1 65 ? -1.539 38.645 27.093 1.00 31.46 50 ALA B CA 1
ATOM 5947 C C . ALA B 1 65 ? -0.732 39.215 25.934 1.00 29.84 50 ALA B C 1
ATOM 5948 O O . ALA B 1 65 ? -0.836 40.402 25.628 1.00 31.32 50 ALA B O 1
ATOM 5950 N N . PHE B 1 66 ? 0.033 38.402 25.250 1.00 29.92 51 PHE B N 1
ATOM 5951 C CA . PHE B 1 66 ? 0.805 38.833 24.105 1.00 28.95 51 PHE B CA 1
ATOM 5952 C C . PHE B 1 66 ? -0.096 39.163 22.912 1.00 27.45 51 PHE B C 1
ATOM 5953 O O . PHE B 1 66 ? 0.095 40.106 22.195 1.00 25.71 51 PHE B O 1
ATOM 5961 N N . LYS B 1 67 ? -1.169 38.451 22.770 1.00 27.30 52 LYS B N 1
ATOM 5962 C CA . LYS B 1 67 ? -2.099 38.766 21.719 1.00 29.91 52 LYS B CA 1
ATOM 5963 C C . LYS B 1 67 ? -2.840 40.076 21.886 1.00 31.28 52 LYS B C 1
ATOM 5964 O O . LYS B 1 67 ? -3.370 40.601 20.956 1.00 33.57 52 LYS B O 1
ATOM 5970 N N . SER B 1 68 ? -2.880 40.593 23.087 1.00 30.63 53 SER B N 1
ATOM 5971 C CA . SER B 1 68 ? -3.549 41.807 23.359 1.00 28.93 53 SER B CA 1
ATOM 5972 C C . SER B 1 68 ? -2.611 42.944 23.310 1.00 29.62 53 SER B C 1
ATOM 5973 O O . SER B 1 68 ? -2.973 44.046 23.637 1.00 30.32 53 SER B O 1
ATOM 5976 N N . LEU B 1 69 ? -1.399 42.676 22.892 1.00 29.26 54 LEU B N 1
ATOM 5977 C CA . LEU B 1 69 ? -0.392 43.664 22.848 1.00 30.55 54 LEU B CA 1
ATOM 5978 C C . LEU B 1 69 ? -0.501 44.532 21.643 1.00 29.22 54 LEU B C 1
ATOM 5979 O O . LEU B 1 69 ? -0.898 44.080 20.623 1.00 30.03 54 LEU B O 1
ATOM 5984 N N . ASP B 1 70 ? -0.136 45.796 21.788 1.00 30.67 55 ASP B N 1
ATOM 5985 C CA . ASP B 1 70 ? -0.138 46.754 20.711 1.00 30.85 55 ASP B CA 1
ATOM 5986 C C . ASP B 1 70 ? 1.221 46.560 20.148 1.00 30.08 55 ASP B C 1
ATOM 5987 O O . ASP B 1 70 ? 2.147 47.241 20.443 1.00 28.33 55 ASP B O 1
ATOM 5992 N N . TYR B 1 71 ? 1.318 45.543 19.314 1.00 29.78 56 TYR B N 1
ATOM 5993 C CA . TYR B 1 71 ? 2.529 45.085 18.671 1.00 29.69 56 TYR B CA 1
ATOM 5994 C C . TYR B 1 71 ? 3.234 46.096 17.794 1.00 28.90 56 TYR B C 1
ATOM 5995 O O . TYR B 1 71 ? 4.431 46.168 17.822 1.00 29.49 56 TYR B O 1
ATOM 6004 N N . GLU B 1 72 ? 2.507 46.867 17.023 1.00 28.04 57 GLU B N 1
ATOM 6005 C CA . GLU B 1 72 ? 3.125 47.868 16.191 1.00 28.95 57 GLU B CA 1
ATOM 6006 C C . GLU B 1 72 ? 3.514 49.057 17.022 1.00 26.59 57 GLU B C 1
ATOM 6007 O O . GLU B 1 72 ? 4.316 49.846 16.639 1.00 24.85 57 GLU B O 1
ATOM 6013 N N . GLY B 1 73 ? 2.940 49.143 18.200 1.00 25.65 58 GLY B N 1
ATOM 6014 C CA . GLY B 1 73 ? 3.247 50.188 19.125 1.00 24.27 58 GLY B CA 1
ATOM 6015 C C . GLY B 1 73 ? 4.592 49.949 19.682 1.00 22.96 58 GLY B C 1
ATOM 6016 O O . GLY B 1 73 ? 5.392 50.812 19.773 1.00 23.83 58 GLY B O 1
ATOM 6017 N N . LEU B 1 74 ? 4.818 48.721 20.045 1.00 22.28 59 LEU B N 1
ATOM 6018 C CA . LEU B 1 74 ? 6.057 48.276 20.556 1.00 22.65 59 LEU B CA 1
ATOM 6019 C C . LEU B 1 74 ? 7.203 48.452 19.595 1.00 22.89 59 LEU B C 1
ATOM 6020 O O . LEU B 1 74 ? 8.233 48.904 19.994 1.00 24.44 59 LEU B O 1
ATOM 6025 N N . LYS B 1 75 ? 6.992 48.081 18.346 1.00 22.56 60 LYS B N 1
ATOM 6026 C CA . LYS B 1 75 ? 8.002 48.183 17.319 1.00 24.60 60 LYS B CA 1
ATOM 6027 C C . LYS B 1 75 ? 8.462 49.583 17.039 1.00 25.12 60 LYS B C 1
ATOM 6028 O O . LYS B 1 75 ? 9.586 49.795 16.780 1.00 25.59 60 LYS B O 1
ATOM 6034 N N . LYS B 1 76 ? 7.558 50.525 17.126 1.00 26.67 61 LYS B N 1
ATOM 6035 C CA . LYS B 1 76 ? 7.851 51.901 16.912 1.00 28.37 61 LYS B CA 1
ATOM 6036 C C . LYS B 1 76 ? 8.694 52.431 17.999 1.00 26.19 61 LYS B C 1
ATOM 6037 O O . LYS B 1 76 ? 9.573 53.169 17.769 1.00 25.26 61 LYS B O 1
ATOM 6043 N N . ASP B 1 77 ? 8.362 52.039 19.200 1.00 24.50 62 ASP B N 1
ATOM 6044 C CA . ASP B 1 77 ? 9.021 52.354 20.425 1.00 24.17 62 ASP B CA 1
ATOM 6045 C C . ASP B 1 77 ? 10.460 51.891 20.434 1.00 24.00 62 ASP B C 1
ATOM 6046 O O . ASP B 1 77 ? 11.305 52.555 20.970 1.00 24.88 62 ASP B O 1
ATOM 6051 N N . LEU B 1 78 ? 10.679 50.744 19.830 1.00 22.34 63 LEU B N 1
ATOM 6052 C CA . LEU B 1 78 ? 11.949 50.093 19.662 1.00 21.96 63 LEU B CA 1
ATOM 6053 C C . LEU B 1 78 ? 12.816 50.742 18.613 1.00 21.25 63 LEU B C 1
ATOM 6054 O O . LEU B 1 78 ? 13.963 50.813 18.770 1.00 23.35 63 LEU B O 1
ATOM 6059 N N . THR B 1 79 ? 12.218 51.204 17.546 1.00 19.64 64 THR B N 1
ATOM 6060 C CA . THR B 1 79 ? 12.759 51.928 16.477 1.00 20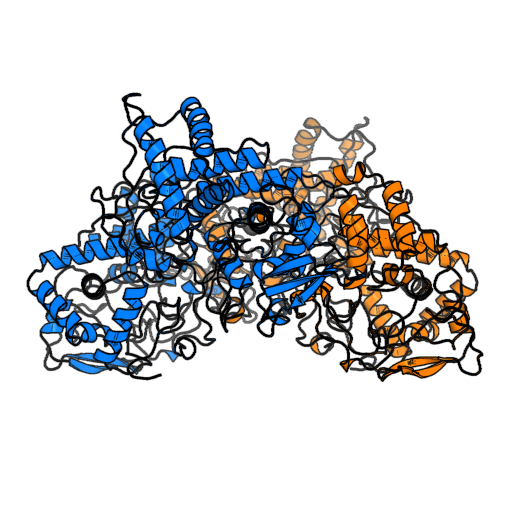.42 64 THR B CA 1
ATOM 6061 C C . THR B 1 79 ? 13.181 53.252 16.973 1.00 21.89 64 THR B C 1
ATOM 6062 O O . THR B 1 79 ? 14.133 53.781 16.528 1.00 22.74 64 THR B O 1
ATOM 6066 N N . LYS B 1 80 ? 12.464 53.794 17.922 1.00 23.45 65 LYS B N 1
ATOM 6067 C CA . LYS B 1 80 ? 12.773 55.052 18.508 1.00 25.78 65 LYS B CA 1
ATOM 6068 C C . LYS B 1 80 ? 13.976 54.992 19.395 1.00 25.13 65 LYS B C 1
ATOM 6069 O O . LYS B 1 80 ? 14.773 55.868 19.390 1.00 24.78 65 LYS B O 1
ATOM 6075 N N . LEU B 1 81 ? 14.053 53.939 20.178 1.00 22.76 66 LEU B N 1
ATOM 6076 C CA . LEU B 1 81 ? 15.150 53.636 21.084 1.00 22.37 66 LEU B CA 1
ATOM 6077 C C . LEU B 1 81 ? 16.467 53.480 20.346 1.00 20.73 66 LEU B C 1
ATOM 6078 O O . LEU B 1 81 ? 17.539 53.704 20.923 1.00 21.07 66 LEU B O 1
ATOM 6083 N N . MET B 1 82 ? 16.383 53.097 19.100 1.00 20.07 67 MET B N 1
ATOM 6084 C CA . MET B 1 82 ? 17.532 52.883 18.275 1.00 19.48 67 MET B CA 1
ATOM 6085 C C . MET B 1 82 ? 18.445 54.058 18.135 1.00 19.78 67 MET B C 1
ATOM 6086 O O . MET B 1 82 ? 19.649 53.878 18.083 1.00 18.09 67 MET B O 1
ATOM 6091 N N . THR B 1 83 ? 17.889 55.254 18.094 1.00 21.01 68 THR B N 1
ATOM 6092 C CA . THR B 1 83 ? 18.661 56.507 17.959 1.00 21.87 68 THR B CA 1
ATOM 6093 C C . THR B 1 83 ? 18.571 57.385 19.186 1.00 24.13 68 THR B C 1
ATOM 6094 O O . THR B 1 83 ? 18.979 58.541 19.154 1.00 29.43 68 THR B O 1
ATOM 6098 N N . ASP B 1 84 ? 18.088 56.838 20.281 1.00 26.09 69 ASP B N 1
ATOM 6099 C CA . ASP B 1 84 ? 17.955 57.538 21.542 1.00 26.58 69 ASP B CA 1
ATOM 6100 C C . ASP B 1 84 ? 19.167 57.338 22.471 1.00 26.02 69 ASP B C 1
ATOM 6101 O O . ASP B 1 84 ? 19.044 56.690 23.464 1.00 24.57 69 ASP B O 1
ATOM 6106 N N . SER B 1 85 ? 20.333 57.904 22.139 1.00 27.53 70 SER B N 1
ATOM 6107 C CA . SER B 1 85 ? 21.546 57.790 22.948 1.00 28.10 70 SER B CA 1
ATOM 6108 C C . SER B 1 85 ? 21.432 58.273 24.407 1.00 29.48 70 SER B C 1
ATOM 6109 O O . SER B 1 85 ? 21.142 59.443 24.671 1.00 33.10 70 SER B O 1
ATOM 6112 N N . GLN B 1 86 ? 21.676 57.341 25.316 1.00 29.80 71 GLN B N 1
ATOM 6113 C CA . GLN B 1 86 ? 21.670 57.559 26.733 1.00 30.17 71 GLN B CA 1
ATOM 6114 C C . GLN B 1 86 ? 23.073 57.893 27.122 1.00 31.37 71 GLN B C 1
ATOM 6115 O O . GLN B 1 86 ? 23.952 57.322 26.625 1.00 32.78 71 GLN B O 1
ATOM 6121 N N . ASP B 1 87 ? 23.291 58.841 28.007 1.00 32.96 72 ASP B N 1
ATOM 6122 C CA . ASP B 1 87 ? 24.631 59.295 28.336 1.00 33.65 72 ASP B CA 1
ATOM 6123 C C . ASP B 1 87 ? 25.419 58.285 29.101 1.00 29.33 72 ASP B C 1
ATOM 6124 O O . ASP B 1 87 ? 26.619 58.258 29.039 1.00 28.30 72 ASP B O 1
ATOM 6129 N N . TRP B 1 88 ? 24.705 57.393 29.782 1.00 25.84 73 TRP B N 1
ATOM 6130 C CA . TRP B 1 88 ? 25.291 56.315 30.580 1.00 23.93 73 TRP B CA 1
ATOM 6131 C C . TRP B 1 88 ? 25.838 55.161 29.789 1.00 23.68 73 TRP B C 1
ATOM 6132 O O . TRP B 1 88 ? 26.633 54.411 30.267 1.00 22.87 73 TRP B O 1
ATOM 6143 N N . TRP B 1 89 ? 25.387 55.034 28.561 1.00 24.29 74 TRP B N 1
ATOM 6144 C CA . TRP B 1 89 ? 25.854 54.038 27.612 1.00 22.16 74 TRP B CA 1
ATOM 6145 C C . TRP B 1 89 ? 25.556 54.543 26.256 1.00 20.24 74 TRP B C 1
ATOM 6146 O O . TRP B 1 89 ? 24.590 54.165 25.659 1.00 18.83 74 TRP B O 1
ATOM 6157 N N . PRO B 1 90 ? 26.451 55.459 25.796 1.00 20.52 75 PRO B N 1
ATOM 6158 C CA . PRO B 1 90 ? 26.158 56.008 24.461 1.00 21.14 75 PRO B CA 1
ATOM 6159 C C . PRO B 1 90 ? 26.037 55.038 23.301 1.00 20.26 75 PRO B C 1
ATOM 6160 O O . PRO B 1 90 ? 26.600 54.018 23.302 1.00 19.62 75 PRO B O 1
ATOM 6164 N N . ALA B 1 91 ? 25.274 55.419 22.308 1.00 20.74 76 ALA B N 1
ATOM 6165 C CA . ALA B 1 91 ? 25.088 54.628 21.113 1.00 20.44 76 ALA B CA 1
ATOM 6166 C C . ALA B 1 91 ? 26.216 54.866 20.164 1.00 20.12 76 ALA B C 1
ATOM 6167 O O . ALA B 1 91 ? 26.563 55.987 19.935 1.00 21.99 76 ALA B O 1
ATOM 6169 N N . ASP B 1 92 ? 26.770 53.809 19.607 1.00 19.15 77 ASP B N 1
ATOM 6170 C CA . ASP B 1 92 ? 27.856 53.905 18.658 1.00 19.16 77 ASP B CA 1
ATOM 6171 C C . ASP B 1 92 ? 27.230 54.369 17.389 1.00 18.75 77 ASP B C 1
ATOM 6172 O O . ASP B 1 92 ? 26.243 53.835 16.981 1.00 18.12 77 ASP B O 1
ATOM 6177 N N . PHE B 1 93 ? 27.797 55.363 16.738 1.00 18.31 78 PHE B N 1
ATOM 6178 C CA . PHE B 1 93 ? 27.281 55.875 15.474 1.00 18.30 78 PHE B CA 1
ATOM 6179 C C . PHE B 1 93 ? 25.926 56.513 15.606 1.00 18.21 78 PHE B C 1
ATOM 6180 O O . PHE B 1 93 ? 25.288 56.800 14.628 1.00 17.36 78 PHE B O 1
ATOM 6188 N N . GLY B 1 94 ? 25.490 56.678 16.832 1.00 17.88 79 GLY B N 1
ATOM 6189 C CA . GLY B 1 94 ? 24.191 57.187 17.125 1.00 17.88 79 GLY B CA 1
ATOM 6190 C C . GLY B 1 94 ? 23.090 56.176 16.934 1.00 18.61 79 GLY B C 1
ATOM 6191 O O . GLY B 1 94 ? 21.978 56.516 16.907 1.00 18.12 79 GLY B O 1
ATOM 6192 N N . HIS B 1 95 ? 23.427 54.916 16.805 1.00 19.66 80 HIS B N 1
ATOM 6193 C CA . HIS B 1 95 ? 22.478 53.867 16.570 1.00 21.58 80 HIS B CA 1
ATOM 6194 C C . HIS B 1 95 ? 22.849 52.564 17.299 1.00 21.14 80 HIS B C 1
ATOM 6195 O O . HIS B 1 95 ? 23.847 51.969 17.029 1.00 21.41 80 HIS B O 1
ATOM 6202 N N . TYR B 1 96 ? 21.997 52.142 18.215 1.00 19.71 81 TYR B N 1
ATOM 6203 C CA . TYR B 1 96 ? 22.161 50.919 18.972 1.00 19.18 81 TYR B CA 1
ATOM 6204 C C . TYR B 1 96 ? 21.914 49.551 18.317 1.00 17.85 81 TYR B C 1
ATOM 6205 O O . TYR B 1 96 ? 21.975 48.608 19.010 1.00 17.66 81 TYR B O 1
ATOM 6214 N N . GLY B 1 97 ? 21.664 49.478 17.019 1.00 16.27 82 GLY B N 1
ATOM 6215 C CA . GLY B 1 97 ? 21.418 48.262 16.291 1.00 15.05 82 GLY B CA 1
ATOM 6216 C C . GLY B 1 97 ? 22.443 47.177 16.390 1.00 14.61 82 GLY B C 1
ATOM 6217 O O . GLY B 1 97 ? 22.119 46.067 16.633 1.00 13.67 82 GLY B O 1
ATOM 6218 N N . GLY B 1 98 ? 23.708 47.521 16.201 1.00 14.30 83 GLY B N 1
ATOM 6219 C CA . GLY B 1 98 ? 24.765 46.564 16.327 1.00 14.08 83 GLY B CA 1
ATOM 6220 C C . GLY B 1 98 ? 24.758 45.898 17.663 1.00 14.20 83 GLY B C 1
ATOM 6221 O O . GLY B 1 98 ? 24.815 44.729 17.757 1.00 14.57 83 GLY B O 1
ATOM 6222 N N . LEU B 1 99 ? 24.687 46.675 18.714 1.00 14.45 84 LEU B N 1
ATOM 6223 C CA . LEU B 1 99 ? 24.616 46.156 20.048 1.00 14.38 84 LEU B CA 1
ATOM 6224 C C . LEU B 1 99 ? 23.396 45.262 20.254 1.00 14.72 84 LEU B C 1
ATOM 6225 O O . LEU B 1 99 ? 23.491 44.223 20.817 1.00 14.87 84 LEU B O 1
ATOM 6230 N N . PHE B 1 100 ? 22.249 45.679 19.766 1.00 14.73 85 PHE B N 1
ATOM 6231 C CA . PHE B 1 100 ? 21.038 44.892 19.871 1.00 14.45 85 PHE B CA 1
ATOM 6232 C C . PHE B 1 100 ? 21.042 43.641 19.032 1.00 14.65 85 PHE B C 1
ATOM 6233 O O . PHE B 1 100 ? 20.447 42.707 19.405 1.00 13.87 85 PHE B O 1
ATOM 6241 N N . ILE B 1 101 ? 21.727 43.647 17.901 1.00 15.17 86 ILE B N 1
ATOM 6242 C CA . ILE B 1 101 ? 21.864 42.484 17.062 1.00 14.98 86 ILE B CA 1
ATOM 6243 C C . ILE B 1 101 ? 22.768 41.483 17.764 1.00 15.00 86 ILE B C 1
ATOM 6244 O O . ILE B 1 101 ? 22.450 40.366 17.794 1.00 14.67 86 ILE B O 1
ATOM 6249 N N . ARG B 1 102 ? 23.845 41.921 18.347 1.00 16.05 87 ARG B N 1
ATOM 6250 C CA . ARG B 1 102 ? 24.702 41.060 19.083 1.00 17.11 87 ARG B CA 1
ATOM 6251 C C . ARG B 1 102 ? 23.963 40.571 20.310 1.00 16.80 87 ARG B C 1
ATOM 6252 O O . ARG B 1 102 ? 24.084 39.448 20.609 1.00 16.39 87 ARG B O 1
ATOM 6260 N N . MET B 1 103 ? 23.209 41.415 21.006 1.00 16.26 88 MET B N 1
ATOM 6261 C CA . MET B 1 103 ? 22.391 40.976 22.140 1.00 16.55 88 MET B CA 1
ATOM 6262 C C . MET B 1 103 ? 21.498 39.787 21.737 1.00 15.39 88 MET B C 1
ATOM 6263 O O . MET B 1 103 ? 21.605 38.701 22.312 1.00 14.89 88 MET B O 1
ATOM 6268 N N . ALA B 1 104 ? 20.653 39.970 20.725 1.00 14.48 89 ALA B N 1
ATOM 6269 C CA . ALA B 1 104 ? 19.770 38.883 20.320 1.00 13.72 89 ALA B CA 1
ATOM 6270 C C . ALA B 1 104 ? 20.560 37.690 19.769 1.00 14.30 89 ALA B C 1
ATOM 6271 O O . ALA B 1 104 ? 20.158 36.538 19.928 1.00 14.07 89 ALA B O 1
ATOM 6289 N N . HIS B 1 106 ? 23.403 36.656 20.940 1.00 17.80 91 HIS B N 1
ATOM 6290 C CA . HIS B 1 106 ? 23.917 35.899 22.080 1.00 16.72 91 HIS B CA 1
ATOM 6291 C C . HIS B 1 106 ? 22.785 35.215 22.850 1.00 16.05 91 HIS B C 1
ATOM 6292 O O . HIS B 1 106 ? 23.001 34.145 23.413 1.00 17.21 91 HIS B O 1
ATOM 6299 N N . SER B 1 107 ? 21.640 35.820 22.849 1.00 15.30 92 SER B N 1
ATOM 6300 C CA . SER B 1 107 ? 20.581 35.242 23.540 1.00 14.99 92 SER B CA 1
ATOM 6301 C C . SER B 1 107 ? 20.296 33.911 22.880 1.00 14.82 92 SER B C 1
ATOM 6302 O O . SER B 1 107 ? 20.315 32.913 23.535 1.00 13.25 92 SER B O 1
ATOM 6305 N N . ALA B 1 108 ? 20.083 33.924 21.573 1.00 14.67 93 ALA B N 1
ATOM 6306 C CA . ALA B 1 108 ? 19.792 32.761 20.765 1.00 13.65 93 ALA B CA 1
ATOM 6307 C C . ALA B 1 108 ? 20.899 31.810 20.505 1.00 14.30 93 ALA B C 1
ATOM 6308 O O . ALA B 1 108 ? 20.666 30.668 20.334 1.00 15.07 93 ALA B O 1
ATOM 6310 N N . GLY B 1 109 ? 22.117 32.287 20.470 1.00 15.66 94 GLY B N 1
ATOM 6311 C CA . GLY B 1 109 ? 23.275 31.478 20.203 1.00 15.92 94 GLY B CA 1
ATOM 6312 C C . GLY B 1 109 ? 23.905 30.533 21.174 1.00 17.16 94 GLY B C 1
ATOM 6313 O O . GLY B 1 109 ? 24.963 30.080 20.929 1.00 19.39 94 GLY B O 1
ATOM 6314 N N . THR B 1 110 ? 23.268 30.211 22.269 1.00 17.60 95 THR B N 1
ATOM 6315 C CA . THR B 1 110 ? 23.816 29.291 23.221 1.00 17.78 95 THR B CA 1
ATOM 6316 C C . THR B 1 110 ? 23.278 27.907 22.966 1.00 17.98 95 THR B C 1
ATOM 6317 O O . THR B 1 110 ? 23.663 26.987 23.631 1.00 15.80 95 THR B O 1
ATOM 6321 N N . TYR B 1 111 ? 22.412 27.815 21.969 1.00 19.02 96 TYR B N 1
ATOM 6322 C CA . TYR B 1 111 ? 21.750 26.620 21.529 1.00 20.11 96 TYR B CA 1
ATOM 6323 C C . TYR B 1 111 ? 22.601 25.531 20.977 1.00 20.10 96 TYR B C 1
ATOM 6324 O O . TYR B 1 111 ? 23.449 25.744 20.231 1.00 22.01 96 TYR B O 1
ATOM 6333 N N . ARG B 1 112 ? 22.327 24.324 21.344 1.00 20.26 97 ARG B N 1
ATOM 6334 C CA . ARG B 1 112 ? 23.083 23.245 20.872 1.00 21.08 97 ARG B CA 1
ATOM 6335 C C . ARG B 1 112 ? 22.076 22.186 20.504 1.00 21.16 97 ARG B C 1
ATOM 6336 O O . ARG B 1 112 ? 21.224 21.933 21.231 1.00 20.05 97 ARG B O 1
ATOM 6344 N N . VAL B 1 113 ? 22.186 21.614 19.325 1.00 22.20 98 VAL B N 1
ATOM 6345 C CA . VAL B 1 113 ? 21.262 20.581 18.861 1.00 22.29 98 VAL B CA 1
ATOM 6346 C C . VAL B 1 113 ? 21.371 19.256 19.522 1.00 21.29 98 VAL B C 1
ATOM 6347 O O . VAL B 1 113 ? 20.491 18.501 19.432 1.00 21.94 98 VAL B O 1
ATOM 6351 N N . THR B 1 114 ? 22.470 18.997 20.177 1.00 20.22 99 THR B N 1
ATOM 6352 C CA . THR B 1 114 ? 22.746 17.777 20.878 1.00 20.45 99 THR B CA 1
ATOM 6353 C C . THR B 1 114 ? 21.714 17.409 21.921 1.00 19.89 99 THR B C 1
ATOM 6354 O O . THR B 1 114 ? 21.194 16.360 21.867 1.00 20.16 99 THR B O 1
ATOM 6358 N N . ASP B 1 115 ? 21.447 18.259 22.887 1.00 20.04 100 ASP B N 1
ATOM 6359 C CA . ASP B 1 115 ? 20.360 18.012 23.824 1.00 19.25 100 ASP B CA 1
ATOM 6360 C C . ASP B 1 115 ? 19.202 19.007 23.692 1.00 19.04 100 ASP B C 1
ATOM 6361 O O . ASP B 1 115 ? 18.213 18.920 24.430 1.00 19.72 100 ASP B O 1
ATOM 6366 N N . GLY B 1 116 ? 19.323 19.970 22.788 1.00 18.79 101 GLY B N 1
ATOM 6367 C CA . GLY B 1 116 ? 18.245 20.931 22.594 1.00 18.47 101 GLY B CA 1
ATOM 6368 C C . GLY B 1 116 ? 18.210 22.049 23.607 1.00 17.57 101 GLY B C 1
ATOM 6369 O O . GLY B 1 116 ? 17.368 22.947 23.491 1.00 16.19 101 GLY B O 1
ATOM 6370 N N . ARG B 1 117 ? 19.100 22.015 24.594 1.00 18.00 102 ARG B N 1
ATOM 6371 C CA . ARG B 1 117 ? 19.139 23.034 25.624 1.00 19.28 102 ARG B CA 1
ATOM 6372 C C . ARG B 1 117 ? 19.778 24.315 25.053 1.00 19.26 102 ARG B C 1
ATOM 6373 O O . ARG B 1 117 ? 20.266 24.349 23.938 1.00 17.01 102 ARG B O 1
ATOM 6381 N N . GLY B 1 118 ? 19.724 25.373 25.838 1.00 19.62 103 GLY B N 1
ATOM 6382 C CA . GLY B 1 118 ? 20.206 26.647 25.411 1.00 20.72 103 GLY B CA 1
ATOM 6383 C C . GLY B 1 118 ? 19.195 27.396 24.550 1.00 21.14 103 GLY B C 1
ATOM 6384 O O . GLY B 1 118 ? 18.041 27.034 24.419 1.00 23.18 103 GLY B O 1
ATOM 6385 N N . GLY B 1 119 ? 19.710 28.463 23.941 1.00 20.05 104 GLY B N 1
ATOM 6386 C CA . GLY B 1 119 ? 18.856 29.324 23.118 1.00 18.68 104 GLY B CA 1
ATOM 6387 C C . GLY B 1 119 ? 18.176 30.424 23.911 1.00 17.90 104 GLY B C 1
ATOM 6388 O O . GLY B 1 119 ? 18.314 30.539 25.124 1.00 17.45 104 GLY B O 1
ATOM 6389 N N . GLY B 1 120 ? 17.414 31.233 23.185 1.00 16.49 105 GLY B N 1
ATOM 6390 C CA . GLY B 1 120 ? 16.672 32.328 23.744 1.00 16.81 105 GLY B CA 1
ATOM 6391 C C . GLY B 1 120 ? 15.229 32.070 24.126 1.00 15.67 105 GLY B C 1
ATOM 6392 O O . GLY B 1 120 ? 14.490 33.016 24.381 1.00 15.50 105 GLY B O 1
ATOM 6393 N N . GLY B 1 121 ? 14.809 30.835 24.181 1.00 15.64 106 GLY B N 1
ATOM 6394 C CA . GLY B 1 121 ? 13.401 30.524 24.437 1.00 15.46 106 GLY B CA 1
ATOM 6395 C C . GLY B 1 121 ? 12.908 30.920 25.796 1.00 15.92 106 GLY B C 1
ATOM 6396 O O . GLY B 1 121 ? 11.694 31.037 26.002 1.00 15.37 106 GLY B O 1
ATOM 6397 N N . GLU B 1 122 ? 13.794 31.058 26.751 1.00 17.54 107 GLU B N 1
ATOM 6398 C CA . GLU B 1 122 ? 13.411 31.381 28.088 1.00 18.52 107 GLU B CA 1
ATOM 6399 C C . GLU B 1 122 ? 14.060 32.570 28.678 1.00 18.78 107 GLU B C 1
ATOM 6400 O O . GLU B 1 122 ? 13.951 32.766 29.827 1.00 17.86 107 GLU B O 1
ATOM 6406 N N . GLY B 1 123 ? 14.741 33.352 27.870 1.00 18.58 108 GLY B N 1
ATOM 6407 C CA . GLY B 1 123 ? 15.438 34.547 28.300 1.00 18.43 108 GLY B CA 1
ATOM 6408 C C . GLY B 1 123 ? 16.429 34.378 29.420 1.00 18.41 108 GLY B C 1
ATOM 6409 O O . GLY B 1 123 ? 16.593 35.202 30.226 1.00 19.21 108 GLY B O 1
ATOM 6410 N N . GLN B 1 124 ? 17.123 33.277 29.419 1.00 18.02 109 GLN B N 1
ATOM 6411 C CA . GLN B 1 124 ? 18.098 32.941 30.452 1.00 18.28 109 GLN B CA 1
ATOM 6412 C C . GLN B 1 124 ? 19.306 33.873 30.462 1.00 18.46 109 GLN B C 1
ATOM 6413 O O . GLN B 1 124 ? 20.142 33.786 31.381 1.00 19.13 109 GLN B O 1
ATOM 6419 N N . GLN B 1 125 ? 19.438 34.772 29.483 1.00 18.00 110 GLN B N 1
ATOM 6420 C CA . GLN B 1 125 ? 20.570 35.699 29.453 1.00 17.62 110 GLN B CA 1
ATOM 6421 C C . GLN B 1 125 ? 20.553 36.655 30.639 1.00 17.86 110 GLN B C 1
ATOM 6422 O O . GLN B 1 125 ? 21.619 37.145 31.043 1.00 18.15 110 GLN B O 1
ATOM 6428 N N . ARG B 1 126 ? 19.429 36.866 31.256 1.00 19.69 111 ARG B N 1
ATOM 6429 C CA . ARG B 1 126 ? 19.351 37.700 32.404 1.00 20.13 111 ARG B CA 1
ATOM 6430 C C . ARG B 1 126 ? 19.683 37.038 33.719 1.00 19.36 111 ARG B C 1
ATOM 6431 O O . ARG B 1 126 ? 19.735 37.654 34.691 1.00 20.99 111 ARG B O 1
ATOM 6439 N N . PHE B 1 127 ? 19.918 35.768 33.720 1.00 18.42 112 PHE B N 1
ATOM 6440 C CA . PHE B 1 127 ? 20.298 35.056 34.891 1.00 19.59 112 PHE B CA 1
ATOM 6441 C C . PHE B 1 127 ? 21.712 34.548 34.759 1.00 19.13 112 PHE B C 1
ATOM 6442 O O . PHE B 1 127 ? 22.249 34.591 33.720 1.00 20.33 112 PHE B O 1
ATOM 6450 N N . ALA B 1 128 ? 22.285 34.054 35.837 1.00 17.81 113 ALA B N 1
ATOM 6451 C CA . ALA B 1 128 ? 23.555 33.421 35.850 1.00 18.22 113 ALA B CA 1
ATOM 6452 C C . ALA B 1 128 ? 23.408 32.004 35.293 1.00 17.79 113 ALA B C 1
ATOM 6453 O O . ALA B 1 128 ? 22.397 31.438 35.504 1.00 17.49 113 ALA B O 1
ATOM 6455 N N . PRO B 1 129 ? 24.449 31.429 34.602 1.00 18.82 114 PRO B N 1
ATOM 6456 C CA . PRO B 1 129 ? 25.657 32.223 34.413 1.00 19.49 114 PRO B CA 1
ATOM 6457 C C . PRO B 1 129 ? 25.749 33.013 33.141 1.00 18.82 114 PRO B C 1
ATOM 6458 O O . PRO B 1 129 ? 26.695 33.704 33.011 1.00 19.28 114 PRO B O 1
ATOM 6462 N N . LEU B 1 130 ? 24.777 32.888 32.244 1.00 17.86 115 LEU B N 1
ATOM 6463 C CA . LEU B 1 130 ? 24.794 33.603 30.970 1.00 17.37 115 LEU B CA 1
ATOM 6464 C C . LEU B 1 130 ? 25.001 35.113 31.096 1.00 16.15 115 LEU B C 1
ATOM 6465 O O . LEU B 1 130 ? 25.657 35.725 30.252 1.00 16.85 115 LEU B O 1
ATOM 6470 N N . ASN B 1 131 ? 24.439 35.713 32.140 1.00 15.01 116 ASN B N 1
ATOM 6471 C CA . ASN B 1 131 ? 24.557 37.115 32.334 1.00 14.80 116 ASN B CA 1
ATOM 6472 C C . ASN B 1 131 ? 25.931 37.643 32.578 1.00 14.96 116 ASN B C 1
ATOM 6473 O O . ASN B 1 131 ? 26.148 38.807 32.402 1.00 14.92 116 ASN B O 1
ATOM 6478 N N . SER B 1 132 ? 26.839 36.756 32.981 1.00 14.41 117 SER B N 1
ATOM 6479 C CA . SER B 1 132 ? 28.202 37.092 33.391 1.00 14.09 117 SER B CA 1
ATOM 6480 C C . SER B 1 132 ? 29.250 36.350 32.569 1.00 14.51 117 SER B C 1
ATOM 6481 O O . SER B 1 132 ? 30.402 36.247 32.979 1.00 16.01 117 SER B O 1
ATOM 6484 N N . TRP B 1 133 ? 28.855 35.823 31.428 1.00 15.12 118 TRP B N 1
ATOM 6485 C CA . TRP B 1 133 ? 29.788 35.117 30.544 1.00 15.41 118 TRP B CA 1
ATOM 6486 C C . TRP B 1 133 ? 30.802 36.081 29.929 1.00 16.15 118 TRP B C 1
ATOM 6487 O O . TRP B 1 133 ? 30.488 37.250 29.691 1.00 17.05 118 TRP B O 1
ATOM 6498 N N . PRO B 1 134 ? 32.001 35.605 29.627 1.00 17.00 119 PRO B N 1
ATOM 6499 C CA . PRO B 1 134 ? 32.991 36.473 28.988 1.00 17.58 119 PRO B CA 1
ATOM 6500 C C . PRO B 1 134 ? 32.569 36.964 27.607 1.00 17.85 119 PRO B C 1
ATOM 6501 O O . PRO B 1 134 ? 33.122 37.945 27.135 1.00 18.91 119 PRO B O 1
ATOM 6505 N N . ASP B 1 135 ? 31.621 36.286 26.960 1.00 18.24 120 ASP B N 1
ATOM 6506 C CA . ASP B 1 135 ? 31.105 36.760 25.683 1.00 18.46 120 ASP B CA 1
ATOM 6507 C C . ASP B 1 135 ? 29.979 37.770 25.827 1.00 18.34 120 ASP B C 1
ATOM 6508 O O . ASP B 1 135 ? 29.598 38.391 24.827 1.00 18.38 120 ASP B O 1
ATOM 6513 N N . ASN B 1 136 ? 29.424 37.874 27.024 1.00 17.15 121 ASN B N 1
ATOM 6514 C CA . ASN B 1 136 ? 28.295 38.695 27.225 1.00 16.89 121 ASN B CA 1
ATOM 6515 C C . ASN B 1 136 ? 28.541 40.056 27.842 1.00 16.51 121 ASN B C 1
ATOM 6516 O O . ASN B 1 136 ? 27.633 40.688 28.256 1.00 17.02 121 ASN B O 1
ATOM 6521 N N . VAL B 1 137 ? 29.757 40.510 27.837 1.00 15.93 122 VAL B N 1
ATOM 6522 C CA . VAL B 1 137 ? 30.070 41.807 28.324 1.00 16.46 122 VAL B CA 1
ATOM 6523 C C . VAL B 1 137 ? 29.292 42.861 27.553 1.00 16.41 122 VAL B C 1
ATOM 6524 O O . VAL B 1 137 ? 29.121 42.778 26.375 1.00 14.78 122 VAL B O 1
ATOM 6528 N N . SER B 1 138 ? 28.837 43.855 28.286 1.00 17.03 123 SER B N 1
ATOM 6529 C CA . SER B 1 138 ? 28.113 44.992 27.790 1.00 16.98 123 SER B CA 1
ATOM 6530 C C . SER B 1 138 ? 26.722 44.674 27.322 1.00 17.68 123 SER B C 1
ATOM 6531 O O . SER B 1 138 ? 26.024 45.527 26.918 1.00 18.26 123 SER B O 1
ATOM 6534 N N . LEU B 1 139 ? 26.345 43.414 27.400 1.00 18.00 124 LEU B N 1
ATOM 6535 C CA . LEU B 1 139 ? 25.017 42.980 27.053 1.00 16.80 124 LEU B CA 1
ATOM 6536 C C . LEU B 1 139 ? 24.122 43.251 28.232 1.00 17.49 124 LEU B C 1
ATOM 6537 O O . LEU B 1 139 ? 22.955 43.271 28.088 1.00 16.32 124 LEU B O 1
ATOM 6542 N N . ASP B 1 140 ? 24.717 43.493 29.394 1.00 17.47 125 ASP B N 1
ATOM 6543 C CA . ASP B 1 140 ? 24.037 43.893 30.597 1.00 18.29 125 ASP B CA 1
ATOM 6544 C C . ASP B 1 140 ? 23.445 45.285 30.409 1.00 18.45 125 ASP B C 1
ATOM 6545 O O . ASP B 1 140 ? 22.358 45.542 30.786 1.00 17.19 125 ASP B O 1
ATOM 6550 N N . LYS B 1 141 ? 24.223 46.157 29.804 1.00 18.45 126 LYS B N 1
ATOM 6551 C CA . LYS B 1 141 ? 23.823 47.466 29.439 1.00 19.58 126 LYS B CA 1
ATOM 6552 C C . LYS B 1 141 ? 22.796 47.464 28.309 1.00 18.89 126 LYS B C 1
ATOM 6553 O O . LYS B 1 141 ? 21.962 48.307 28.261 1.00 17.65 126 LYS B O 1
ATOM 6559 N N . ALA B 1 142 ? 22.866 46.509 27.404 1.00 17.91 127 ALA B N 1
ATOM 6560 C CA . ALA B 1 142 ? 21.915 46.417 26.329 1.00 18.49 127 ALA B CA 1
ATOM 6561 C C . ALA B 1 142 ? 20.542 46.089 26.828 1.00 18.30 127 ALA B C 1
ATOM 6562 O O . ALA B 1 142 ? 19.582 46.528 26.298 1.00 18.00 127 ALA B O 1
ATOM 6564 N N . ARG B 1 143 ? 20.472 45.296 27.865 1.00 19.02 128 ARG B N 1
ATOM 6565 C CA . ARG B 1 143 ? 19.224 44.885 28.480 1.00 19.02 128 ARG B CA 1
ATOM 6566 C C . ARG B 1 143 ? 18.715 46.020 29.358 1.00 18.99 128 ARG B C 1
ATOM 6567 O O . ARG B 1 143 ? 17.570 46.248 29.399 1.00 18.77 128 ARG B O 1
ATOM 6575 N N . ARG B 1 144 ? 19.603 46.761 30.019 1.00 19.13 129 ARG B N 1
ATOM 6576 C CA . ARG B 1 144 ? 19.131 47.865 30.825 1.00 19.88 129 ARG B CA 1
ATOM 6577 C C . ARG B 1 144 ? 18.538 48.995 29.963 1.00 20.78 129 ARG B C 1
ATOM 6578 O O . ARG B 1 144 ? 17.589 49.679 30.378 1.00 21.78 129 ARG B O 1
ATOM 6586 N N . LEU B 1 145 ? 18.998 49.097 28.741 1.00 21.58 130 LEU B N 1
ATOM 6587 C CA . LEU B 1 145 ? 18.502 50.073 27.807 1.00 21.68 130 LEU B CA 1
ATOM 6588 C C . LEU B 1 145 ? 17.081 49.804 27.426 1.00 21.31 130 LEU B C 1
ATOM 6589 O O . LEU B 1 145 ? 16.358 50.659 27.049 1.00 22.24 130 LEU B O 1
ATOM 6594 N N . LEU B 1 146 ? 16.682 48.575 27.573 1.00 21.22 131 LEU B N 1
ATOM 6595 C CA . LEU B 1 146 ? 15.319 48.157 27.253 1.00 20.21 131 LEU B CA 1
ATOM 6596 C C . LEU B 1 146 ? 14.360 48.181 28.443 1.00 20.91 131 LEU B C 1
ATOM 6597 O O . LEU B 1 146 ? 13.163 47.922 28.258 1.00 20.22 131 LEU B O 1
ATOM 6602 N N . TRP B 1 147 ? 14.809 48.431 29.660 1.00 20.30 132 TRP B N 1
ATOM 6603 C CA . TRP B 1 147 ? 13.890 48.403 30.773 1.00 20.11 132 TRP B CA 1
ATOM 6604 C C . TRP B 1 147 ? 12.749 49.411 30.634 1.00 19.46 132 TRP B C 1
ATOM 6605 O O . TRP B 1 147 ? 11.645 49.042 30.917 1.00 17.67 132 TRP B O 1
ATOM 6616 N N . PRO B 1 148 ? 13.043 50.692 30.202 1.00 19.57 133 PRO B N 1
ATOM 6617 C CA . PRO B 1 148 ? 11.873 51.570 30.087 1.00 19.54 133 PRO B CA 1
ATOM 6618 C C . PRO B 1 148 ? 10.733 51.036 29.241 1.00 20.34 133 PRO B C 1
ATOM 6619 O O . PRO B 1 148 ? 9.622 51.161 29.623 1.00 20.95 133 PRO B O 1
ATOM 6623 N N . ILE B 1 149 ? 11.045 50.458 28.105 1.00 21.27 134 ILE B N 1
ATOM 6624 C CA . ILE B 1 149 ? 10.083 49.878 27.216 1.00 21.84 134 ILE B CA 1
ATOM 6625 C C . ILE B 1 149 ? 9.455 48.656 27.867 1.00 21.71 134 ILE B C 1
ATOM 6626 O O . ILE B 1 149 ? 8.322 48.437 27.681 1.00 21.61 134 ILE B O 1
ATOM 6631 N N . LYS B 1 150 ? 10.193 47.861 28.622 1.00 22.37 135 LYS B N 1
ATOM 6632 C CA . LYS B 1 150 ? 9.641 46.722 29.294 1.00 22.00 135 LYS B CA 1
ATOM 6633 C C . LYS B 1 150 ? 8.686 47.216 30.358 1.00 21.41 135 LYS B C 1
ATOM 6634 O O . LYS B 1 150 ? 7.638 46.697 30.512 1.00 20.13 135 LYS B O 1
ATOM 6640 N N . GLN B 1 151 ? 9.047 48.250 31.063 1.00 21.01 136 GLN B N 1
ATOM 6641 C CA . GLN B 1 151 ? 8.183 48.790 32.056 1.00 23.79 136 GLN B CA 1
ATOM 6642 C C . GLN B 1 151 ? 6.820 49.212 31.494 1.00 23.30 136 GLN B C 1
ATOM 6643 O O . GLN B 1 151 ? 5.810 49.036 32.120 1.00 21.16 136 GLN B O 1
ATOM 6649 N N . LYS B 1 152 ? 6.833 49.776 30.291 1.00 23.99 137 LYS B N 1
ATOM 6650 C CA . LYS B 1 152 ? 5.611 50.252 29.646 1.00 23.15 137 LYS B CA 1
ATOM 6651 C C . LYS B 1 152 ? 4.657 49.164 29.149 1.00 21.47 137 LYS B C 1
ATOM 6652 O O . LYS B 1 152 ? 3.443 49.275 29.326 1.00 21.09 137 LYS B O 1
ATOM 6658 N N . TYR B 1 153 ? 5.195 48.123 28.522 1.00 21.41 138 TYR B N 1
ATOM 6659 C CA . TYR B 1 153 ? 4.378 47.082 28.001 1.00 21.46 138 TYR B CA 1
ATOM 6660 C C . TYR B 1 153 ? 3.997 46.106 29.057 1.00 21.91 138 TYR B C 1
ATOM 6661 O O . TYR B 1 153 ? 3.132 45.320 28.886 1.00 20.35 138 TYR B O 1
ATOM 6670 N N . GLY B 1 154 ? 4.620 46.203 30.194 1.00 23.89 139 GLY B N 1
ATOM 6671 C CA . GLY B 1 154 ? 4.169 45.353 31.281 1.00 25.27 139 GLY B CA 1
ATOM 6672 C C . GLY B 1 154 ? 4.323 43.876 31.006 1.00 26.79 139 GLY B C 1
ATOM 6673 O O . GLY B 1 154 ? 5.288 43.443 30.402 1.00 25.01 139 GLY B O 1
ATOM 6674 N N . ASN B 1 155 ? 3.356 43.050 31.389 1.00 28.82 140 ASN B N 1
ATOM 6675 C CA . ASN B 1 155 ? 3.403 41.618 31.117 1.00 28.61 140 ASN B CA 1
ATOM 6676 C C . ASN B 1 155 ? 2.890 41.109 29.799 1.00 27.50 140 ASN B C 1
ATOM 6677 O O . ASN B 1 155 ? 2.639 39.982 29.663 1.00 26.32 140 ASN B O 1
ATOM 6682 N N . LYS B 1 156 ? 2.752 41.956 28.821 1.00 28.06 141 LYS B N 1
ATOM 6683 C CA . LYS B 1 156 ? 2.291 41.562 27.516 1.00 27.68 141 LYS B CA 1
ATOM 6684 C C . LYS B 1 156 ? 3.411 41.302 26.585 1.00 26.11 141 LYS B C 1
ATOM 6685 O O . LYS B 1 156 ? 3.209 40.839 25.501 1.00 25.14 141 LYS B O 1
ATOM 6691 N N . ILE B 1 157 ? 4.603 41.588 27.032 1.00 24.28 142 ILE B N 1
ATOM 6692 C CA . ILE B 1 157 ? 5.804 41.282 26.314 1.00 22.56 142 ILE B CA 1
ATOM 6693 C C . ILE B 1 157 ? 6.711 40.747 27.378 1.00 21.32 142 ILE B C 1
ATOM 6694 O O . ILE B 1 157 ? 6.805 41.230 28.432 1.00 23.66 142 ILE B O 1
ATOM 6699 N N . SER B 1 158 ? 7.361 39.686 27.042 1.00 19.72 143 SER B N 1
ATOM 6700 C CA . SER B 1 158 ? 8.308 38.998 27.892 1.00 18.89 143 SER B CA 1
ATOM 6701 C C . SER B 1 158 ? 9.733 39.362 27.483 1.00 18.25 143 SER B C 1
ATOM 6702 O O . SER B 1 158 ? 10.013 39.560 26.300 1.00 18.60 143 SER B O 1
ATOM 6705 N N . TRP B 1 159 ? 10.626 39.433 28.462 1.00 17.12 144 TRP B N 1
ATOM 6706 C CA . TRP B 1 159 ? 12.033 39.589 28.160 1.00 16.86 144 TRP B CA 1
ATOM 6707 C C . TRP B 1 159 ? 12.468 38.575 27.093 1.00 17.45 144 TRP B C 1
ATOM 6708 O O . TRP B 1 159 ? 13.226 38.908 26.180 1.00 18.66 144 TRP B O 1
ATOM 6719 N N . SER B 1 160 ? 11.946 37.349 27.175 1.00 17.27 145 SER B N 1
ATOM 6720 C CA . SER B 1 160 ? 12.330 36.305 26.238 1.00 16.81 145 SER B CA 1
ATOM 6721 C C . SER B 1 160 ? 12.017 36.703 24.794 1.00 17.54 145 SER B C 1
ATOM 6722 O O . SER B 1 160 ? 12.838 36.477 23.897 1.00 18.44 145 SER B O 1
ATOM 6725 N N . ASP B 1 161 ? 10.862 37.288 24.578 1.00 17.62 146 ASP B N 1
ATOM 6726 C CA . ASP B 1 161 ? 10.443 37.737 23.289 1.00 17.42 146 ASP B CA 1
ATOM 6727 C C . ASP B 1 161 ? 10.990 39.118 22.953 1.00 17.82 146 ASP B C 1
ATOM 6728 O O . ASP B 1 161 ? 11.265 39.338 21.838 1.00 17.76 146 ASP B O 1
ATOM 6733 N N . LEU B 1 162 ? 11.147 39.995 23.904 1.00 17.13 147 LEU B N 1
ATOM 6734 C CA . LEU B 1 162 ? 11.654 41.305 23.646 1.00 18.10 147 LEU B CA 1
ATOM 6735 C C . LEU B 1 162 ? 13.101 41.341 23.243 1.00 18.27 147 LEU B C 1
ATOM 6736 O O . LEU B 1 162 ? 13.518 42.122 22.433 1.00 17.83 147 LEU B O 1
ATOM 6741 N N . LEU B 1 163 ? 13.882 40.491 23.852 1.00 17.95 148 LEU B N 1
ATOM 6742 C CA . LEU B 1 163 ? 15.289 40.435 23.521 1.00 17.20 148 LEU B CA 1
ATOM 6743 C C . LEU B 1 163 ? 15.512 40.114 22.040 1.00 17.03 148 LEU B C 1
ATOM 6744 O O . LEU B 1 163 ? 16.431 40.631 21.408 1.00 17.50 148 LEU B O 1
ATOM 6749 N N . LEU B 1 164 ? 14.696 39.207 21.514 1.00 16.11 149 LEU B N 1
ATOM 6750 C CA . LEU B 1 164 ? 14.831 38.767 20.130 1.00 15.30 149 LEU B CA 1
ATOM 6751 C C . LEU B 1 164 ? 14.164 39.693 19.126 1.00 15.30 149 LEU B C 1
ATOM 6752 O O . LEU B 1 164 ? 14.647 39.854 18.006 1.00 14.78 149 LEU B O 1
ATOM 6757 N N . LEU B 1 165 ? 13.053 40.298 19.524 1.00 16.20 150 LEU B N 1
ATOM 6758 C CA . LEU B 1 165 ? 12.362 41.163 18.650 1.00 16.31 150 LEU B CA 1
ATOM 6759 C C . LEU B 1 165 ? 13.080 42.461 18.562 1.00 16.60 150 LEU B C 1
ATOM 6760 O O . LEU B 1 165 ? 12.885 43.189 17.668 1.00 17.39 150 LEU B O 1
ATOM 6765 N N . THR B 1 166 ? 13.940 42.745 19.505 1.00 16.48 151 THR B N 1
ATOM 6766 C CA . THR B 1 166 ? 14.717 43.956 19.501 1.00 16.15 151 THR B CA 1
ATOM 6767 C C . THR B 1 166 ? 15.783 43.842 18.415 1.00 17.16 151 THR B C 1
ATOM 6768 O O . THR B 1 166 ? 16.146 44.806 17.810 1.00 18.67 151 THR B O 1
ATOM 6772 N N . GLY B 1 167 ? 16.252 42.644 18.158 1.00 17.01 152 GLY B N 1
ATOM 6773 C CA . GLY B 1 167 ? 17.219 42.408 17.131 1.00 17.21 152 GLY B CA 1
ATOM 6774 C C . GLY B 1 167 ? 16.632 42.408 15.741 1.00 18.07 152 GLY B C 1
ATOM 6775 O O . GLY B 1 167 ? 17.281 42.620 14.791 1.00 18.51 152 GLY B O 1
ATOM 6776 N N . ASN B 1 168 ? 15.358 42.169 15.654 1.00 18.17 153 ASN B N 1
ATOM 6777 C CA . ASN B 1 168 ? 14.645 42.168 14.424 1.00 17.83 153 ASN B CA 1
ATOM 6778 C C . ASN B 1 168 ? 14.359 43.568 13.996 1.00 16.94 153 ASN B C 1
ATOM 6779 O O . ASN B 1 168 ? 14.484 43.894 12.891 1.00 16.75 153 ASN B O 1
ATOM 6784 N N . VAL B 1 169 ? 13.950 44.368 14.947 1.00 16.56 154 VAL B N 1
ATOM 6785 C CA . VAL B 1 169 ? 13.613 45.736 14.756 1.00 17.24 154 VAL B CA 1
ATOM 6786 C C . VAL B 1 169 ? 14.860 46.513 14.434 1.00 17.65 154 VAL B C 1
ATOM 6787 O O . VAL B 1 169 ? 14.814 47.421 13.677 1.00 18.43 154 VAL B O 1
ATOM 6791 N N . ALA B 1 170 ? 15.974 46.127 15.007 1.00 17.09 155 ALA B N 1
ATOM 6792 C CA . ALA B 1 170 ? 17.224 46.728 14.715 1.00 17.72 155 ALA B CA 1
ATOM 6793 C C . ALA B 1 170 ? 17.601 46.509 13.276 1.00 18.43 155 ALA B C 1
ATOM 6794 O O . ALA B 1 170 ? 18.075 47.383 12.651 1.00 21.21 155 ALA B O 1
ATOM 6796 N N . LEU B 1 171 ? 17.374 45.334 12.753 1.00 17.71 156 LEU B N 1
ATOM 6797 C CA . LEU B 1 171 ? 17.695 45.031 11.385 1.00 17.87 156 LEU B CA 1
ATOM 6798 C C . LEU B 1 171 ? 16.783 45.744 10.403 1.00 18.51 156 LEU B C 1
ATOM 6799 O O . LEU B 1 171 ? 17.216 46.188 9.400 1.00 19.50 156 LEU B O 1
ATOM 6804 N N . GLU B 1 172 ? 15.508 45.816 10.727 1.00 19.15 157 GLU B N 1
ATOM 6805 C CA . GLU B 1 172 ? 14.484 46.515 9.965 1.00 19.91 157 GLU B CA 1
ATOM 6806 C C . GLU B 1 172 ? 14.683 48.015 10.012 1.00 20.67 157 GLU B C 1
ATOM 6807 O O . GLU B 1 172 ? 14.232 48.729 9.118 1.00 24.47 157 GLU B O 1
ATOM 6813 N N . SER B 1 173 ? 15.357 48.508 11.049 1.00 21.22 158 SER B N 1
ATOM 6814 C CA . SER B 1 173 ? 15.574 49.923 11.152 1.00 19.18 158 SER B CA 1
ATOM 6815 C C . SER B 1 173 ? 16.722 50.337 10.345 1.00 19.56 158 SER B C 1
ATOM 6816 O O . SER B 1 173 ? 16.846 51.468 10.033 1.00 20.54 158 SER B O 1
ATOM 6819 N N . MET B 1 174 ? 17.580 49.409 10.026 1.00 19.70 159 MET B N 1
ATOM 6820 C CA . MET B 1 174 ? 18.755 49.697 9.282 1.00 19.89 159 MET B CA 1
ATOM 6821 C C . MET B 1 174 ? 18.675 49.260 7.844 1.00 20.65 159 MET B C 1
ATOM 6822 O O . MET B 1 174 ? 19.661 49.117 7.178 1.00 20.56 159 MET B O 1
ATOM 6827 N N . GLY B 1 175 ? 17.464 49.088 7.386 1.00 20.01 160 GLY B N 1
ATOM 6828 C CA . GLY B 1 175 ? 17.173 48.697 6.049 1.00 20.56 160 GLY B CA 1
ATOM 6829 C C . GLY B 1 175 ? 17.157 47.245 5.650 1.00 20.96 160 GLY B C 1
ATOM 6830 O O . GLY B 1 175 ? 17.160 46.946 4.478 1.00 20.53 160 GLY B O 1
ATOM 6831 N N . PHE B 1 176 ? 17.153 46.349 6.604 1.00 20.09 161 PHE B N 1
ATOM 6832 C CA . PHE B 1 176 ? 17.145 44.961 6.287 1.00 20.18 161 PHE B CA 1
ATOM 6833 C C . PHE B 1 176 ? 15.755 44.356 6.460 1.00 21.93 161 PHE B C 1
ATOM 6834 O O . PHE B 1 176 ? 15.071 44.602 7.388 1.00 21.11 161 PHE B O 1
ATOM 6842 N N . LYS B 1 177 ? 15.355 43.591 5.450 1.00 25.12 162 LYS B N 1
ATOM 6843 C CA . LYS B 1 177 ? 14.039 42.971 5.426 1.00 29.02 162 LYS B CA 1
ATOM 6844 C C . LYS B 1 177 ? 14.039 41.612 6.096 1.00 26.67 162 LYS B C 1
ATOM 6845 O O . LYS B 1 177 ? 14.640 40.660 5.599 1.00 24.62 162 LYS B O 1
ATOM 6851 N N . THR B 1 178 ? 13.356 41.527 7.230 1.00 24.24 163 THR B N 1
ATOM 6852 C CA . THR B 1 178 ? 13.279 40.301 7.940 1.00 22.43 163 THR B CA 1
ATOM 6853 C C . THR B 1 178 ? 12.255 39.377 7.321 1.00 21.99 163 THR B C 1
ATOM 6854 O O . THR B 1 178 ? 11.390 39.763 6.580 1.00 20.66 163 THR B O 1
ATOM 6858 N N . PHE B 1 179 ? 12.409 38.123 7.676 1.00 21.07 164 PHE B N 1
ATOM 6859 C CA . PHE B 1 179 ? 11.578 37.083 7.217 1.00 20.14 164 PHE B CA 1
ATOM 6860 C C . PHE B 1 179 ? 10.318 36.926 8.062 1.00 18.19 164 PHE B C 1
ATOM 6861 O O . PHE B 1 179 ? 9.305 36.625 7.535 1.00 18.34 164 PHE B O 1
ATOM 6869 N N . GLY B 1 180 ? 10.412 37.126 9.351 1.00 17.32 165 GLY B N 1
ATOM 6870 C CA . GLY B 1 180 ? 9.276 36.990 10.199 1.00 17.25 165 GLY B CA 1
ATOM 6871 C C . GLY B 1 180 ? 9.675 37.049 11.625 1.00 16.55 165 GLY B C 1
ATOM 6872 O O . GLY B 1 180 ? 10.783 37.306 11.917 1.00 14.29 165 GLY B O 1
ATOM 6873 N N . PHE B 1 181 ? 8.727 36.797 12.486 1.00 17.38 166 PHE B N 1
ATOM 6874 C CA . PHE B 1 181 ? 8.947 36.765 13.862 1.00 18.10 166 PHE B CA 1
ATOM 6875 C C . PHE B 1 181 ? 7.767 36.147 14.529 1.00 18.89 166 PHE B C 1
ATOM 6876 O O . PHE B 1 181 ? 6.674 36.500 14.273 1.00 20.06 166 PHE B O 1
ATOM 6884 N N . ALA B 1 182 ? 8.011 35.229 15.434 1.00 19.19 167 ALA B N 1
ATOM 6885 C CA . ALA B 1 182 ? 6.978 34.643 16.211 1.00 20.22 167 ALA B CA 1
ATOM 6886 C C . ALA B 1 182 ? 7.288 34.909 17.634 1.00 22.25 167 ALA B C 1
ATOM 6887 O O . ALA B 1 182 ? 8.402 34.780 18.044 1.00 23.12 167 ALA B O 1
ATOM 6889 N N . GLY B 1 183 ? 6.276 35.296 18.391 1.00 22.73 168 GLY B N 1
ATOM 6890 C CA . GLY B 1 183 ? 6.417 35.432 19.815 1.00 22.06 168 GLY B CA 1
ATOM 6891 C C . GLY B 1 183 ? 5.674 34.322 20.534 1.00 24.21 168 GLY B C 1
ATOM 6892 O O . GLY B 1 183 ? 5.054 33.457 19.927 1.00 25.91 168 GLY B O 1
ATOM 6893 N N . GLY B 1 184 ? 5.745 34.374 21.859 1.00 24.38 169 GLY B N 1
ATOM 6894 C CA . GLY B 1 184 ? 5.114 33.377 22.686 1.00 23.25 169 GLY B CA 1
ATOM 6895 C C . GLY B 1 184 ? 6.029 32.805 23.738 1.00 24.50 169 GLY B C 1
ATOM 6896 O O . GLY B 1 184 ? 5.635 31.911 24.485 1.00 26.15 169 GLY B O 1
ATOM 6897 N N . ARG B 1 185 ? 7.281 33.179 23.700 1.00 23.74 170 ARG B N 1
ATOM 6898 C CA . ARG B 1 185 ? 8.251 32.676 24.613 1.00 22.55 170 ARG B CA 1
ATOM 6899 C C . ARG B 1 185 ? 7.920 33.202 25.964 1.00 22.31 170 ARG B C 1
ATOM 6900 O O . ARG B 1 185 ? 7.828 34.361 26.148 1.00 22.96 170 ARG B O 1
ATOM 6908 N N . PRO B 1 186 ? 7.770 32.383 26.967 1.00 22.46 171 PRO B N 1
ATOM 6909 C CA . PRO B 1 186 ? 7.459 32.966 28.251 1.00 21.69 171 PRO B CA 1
ATOM 6910 C C . PRO B 1 186 ? 8.686 33.254 28.996 1.00 20.14 171 PRO B C 1
ATOM 6911 O O . PRO B 1 186 ? 9.721 32.966 28.607 1.00 19.27 171 PRO B O 1
ATOM 6915 N N . ASP B 1 187 ? 8.528 33.861 30.122 1.00 20.60 172 ASP B N 1
ATOM 6916 C CA . ASP B 1 187 ? 9.635 34.195 30.956 1.00 21.02 172 ASP B CA 1
ATOM 6917 C C . ASP B 1 187 ? 9.900 33.215 32.043 1.00 19.55 172 ASP B C 1
ATOM 6918 O O . ASP B 1 187 ? 9.001 32.585 32.505 1.00 19.23 172 ASP B O 1
ATOM 6923 N N . THR B 1 188 ? 11.162 33.082 32.399 1.00 18.56 173 THR B N 1
ATOM 6924 C CA . THR B 1 188 ? 11.576 32.209 33.478 1.00 18.68 173 THR B CA 1
ATOM 6925 C C . THR B 1 188 ? 11.938 33.044 34.663 1.00 18.25 173 THR B C 1
ATOM 6926 O O . THR B 1 188 ? 12.014 34.218 34.548 1.00 17.19 173 THR B O 1
ATOM 6930 N N . TRP B 1 189 ? 12.130 32.439 35.821 1.00 20.09 174 TRP B N 1
ATOM 6931 C CA . TRP B 1 189 ? 12.409 33.188 37.049 1.00 20.76 174 TRP B CA 1
ATOM 6932 C C . TRP B 1 189 ? 13.608 32.775 37.792 1.00 21.12 174 TRP B C 1
ATOM 6933 O O . TRP B 1 189 ? 13.868 33.309 38.797 1.00 21.80 174 TRP B O 1
ATOM 6944 N N . GLU B 1 190 ? 14.348 31.833 37.289 1.00 21.97 175 GLU B N 1
ATOM 6945 C CA . GLU B 1 190 ? 15.531 31.401 37.960 1.00 22.62 175 GLU B CA 1
ATOM 6946 C C . GLU B 1 190 ? 16.402 30.851 36.919 1.00 21.82 175 GLU B C 1
ATOM 6947 O O . GLU B 1 190 ? 16.001 30.632 35.820 1.00 21.23 175 GLU B O 1
ATOM 6953 N N . ALA B 1 191 ? 17.621 30.632 37.309 1.00 21.37 176 ALA B N 1
ATOM 6954 C CA . ALA B 1 191 ? 18.621 30.095 36.467 1.00 23.14 176 ALA B CA 1
ATOM 6955 C C . ALA B 1 191 ? 18.313 28.665 36.224 1.00 25.47 176 ALA B C 1
ATOM 6956 O O . ALA B 1 191 ? 17.908 27.963 37.124 1.00 23.66 176 ALA B O 1
ATOM 6958 N N . ASP B 1 192 ? 18.506 28.217 35.000 1.00 27.22 177 ASP B N 1
ATOM 6959 C CA . ASP B 1 192 ? 18.225 26.826 34.691 1.00 29.43 177 ASP B CA 1
ATOM 6960 C C . ASP B 1 192 ? 19.438 25.967 34.991 1.00 32.70 177 ASP B C 1
ATOM 6961 O O . ASP B 1 192 ? 20.503 26.183 34.471 1.00 36.14 177 ASP B O 1
ATOM 6966 N N . GLU B 1 193 ? 19.302 24.983 35.880 1.00 34.01 178 GLU B N 1
ATOM 6967 C CA . GLU B 1 193 ? 20.385 24.087 36.297 1.00 34.75 178 GLU B CA 1
ATOM 6968 C C . GLU B 1 193 ? 20.543 22.814 35.500 1.00 31.11 178 GLU B C 1
ATOM 6969 O O . GLU B 1 193 ? 21.382 22.040 35.801 1.00 28.78 178 GLU B O 1
ATOM 6975 N N . SER B 1 194 ? 19.730 22.600 34.493 1.00 29.87 179 SER B N 1
ATOM 6976 C CA . SER B 1 194 ? 19.798 21.422 33.653 1.00 29.73 179 SER B CA 1
ATOM 6977 C C . SER B 1 194 ? 20.843 21.442 32.551 1.00 27.23 179 SER B C 1
ATOM 6978 O O . SER B 1 194 ? 21.093 20.448 31.991 1.00 26.73 179 SER B O 1
ATOM 6981 N N . VAL B 1 195 ? 21.470 22.578 32.276 1.00 24.79 180 VAL B N 1
ATOM 6982 C CA . VAL B 1 195 ? 22.480 22.648 31.253 1.00 23.75 180 VAL B CA 1
ATOM 6983 C C . VAL B 1 195 ? 23.894 22.475 31.726 1.00 22.25 180 VAL B C 1
ATOM 6984 O O . VAL B 1 195 ? 24.314 23.129 32.609 1.00 21.81 180 VAL B O 1
ATOM 6988 N N . TYR B 1 196 ? 24.608 21.578 31.075 1.00 21.22 181 TYR B N 1
ATOM 6989 C CA . TYR B 1 196 ? 25.979 21.315 31.331 1.00 20.90 181 TYR B CA 1
ATOM 6990 C C . TYR B 1 196 ? 26.664 22.149 30.299 1.00 21.37 181 TYR B C 1
ATOM 6991 O O . TYR B 1 196 ? 26.529 21.942 29.149 1.00 21.52 181 TYR B O 1
ATOM 7000 N N . TRP B 1 197 ? 27.408 23.134 30.750 1.00 20.74 182 TRP B N 1
ATOM 7001 C CA . TRP B 1 197 ? 28.103 24.036 29.888 1.00 19.28 182 TRP B CA 1
ATOM 7002 C C . TRP B 1 197 ? 29.552 23.621 29.781 1.00 20.21 182 TRP B C 1
ATOM 7003 O O . TRP B 1 197 ? 30.313 24.251 29.141 1.00 19.70 182 TRP B O 1
ATOM 7014 N N . GLY B 1 198 ? 29.893 22.541 30.449 1.00 21.85 183 GLY B N 1
ATOM 7015 C CA . GLY B 1 198 ? 31.226 22.023 30.497 1.00 22.28 183 GLY B CA 1
ATOM 7016 C C . GLY B 1 198 ? 31.640 21.850 31.921 1.00 23.27 183 GLY B C 1
ATOM 7017 O O . GLY B 1 198 ? 30.908 22.203 32.812 1.00 22.46 183 GLY B O 1
ATOM 7018 N N . ALA B 1 199 ? 32.814 21.267 32.107 1.00 23.91 184 ALA B N 1
ATOM 7019 C CA . ALA B 1 199 ? 33.365 20.997 33.419 1.00 24.87 184 ALA B CA 1
ATOM 7020 C C . ALA B 1 199 ? 34.512 21.907 33.870 1.00 26.04 184 ALA B C 1
ATOM 7021 O O . ALA B 1 199 ? 34.866 21.893 35.007 1.00 25.17 184 ALA B O 1
ATOM 7023 N N . GLU B 1 200 ? 35.057 22.710 32.988 1.00 28.05 185 GLU B N 1
ATOM 7024 C CA . GLU B 1 200 ? 36.156 23.585 33.316 1.00 29.43 185 GLU B CA 1
ATOM 7025 C C . GLU B 1 200 ? 35.912 24.552 34.432 1.00 29.94 185 GLU B C 1
ATOM 7026 O O . GLU B 1 200 ? 34.858 25.112 34.539 1.00 29.59 185 GLU B O 1
ATOM 7032 N N . THR B 1 201 ? 36.923 24.772 35.243 1.00 29.79 186 THR B N 1
ATOM 7033 C CA . THR B 1 201 ? 36.764 25.650 36.367 1.00 32.34 186 THR B CA 1
ATOM 7034 C C . THR B 1 201 ? 37.341 27.044 36.219 1.00 32.13 186 THR B C 1
ATOM 7035 O O . THR B 1 201 ? 37.401 27.785 37.164 1.00 30.82 186 THR B O 1
ATOM 7039 N N . THR B 1 202 ? 37.744 27.433 35.028 1.00 30.21 187 THR B N 1
ATOM 7040 C CA . THR B 1 202 ? 38.222 28.784 34.913 1.00 28.40 187 THR B CA 1
ATOM 7041 C C . THR B 1 202 ? 37.665 29.213 33.623 1.00 26.47 187 THR B C 1
ATOM 7042 O O . THR B 1 202 ? 37.550 28.405 32.752 1.00 25.14 187 THR B O 1
ATOM 7046 N N . TRP B 1 203 ? 37.247 30.480 33.537 1.00 26.81 188 TRP B N 1
ATOM 7047 C CA . TRP B 1 203 ? 36.653 31.061 32.355 1.00 27.47 188 TRP B CA 1
ATOM 7048 C C . TRP B 1 203 ? 37.534 30.989 31.166 1.00 26.02 188 TRP B C 1
ATOM 7049 O O . TRP B 1 203 ? 38.717 31.076 31.269 1.00 25.70 188 TRP B O 1
ATOM 7060 N N . LEU B 1 204 ? 36.935 30.687 30.030 1.00 25.27 189 LEU B N 1
ATOM 7061 C CA . LEU B 1 204 ? 37.623 30.513 28.767 1.00 23.65 189 LEU B CA 1
ATOM 7062 C C . LEU B 1 204 ? 38.397 29.225 28.706 1.00 23.43 189 LEU B C 1
ATOM 7063 O O . LEU B 1 204 ? 39.008 28.931 27.725 1.00 22.49 189 LEU B O 1
ATOM 7068 N N . GLY B 1 205 ? 38.366 28.454 29.766 1.00 23.48 190 GLY B N 1
ATOM 7069 C CA . GLY B 1 205 ? 39.080 27.210 29.787 1.00 25.89 190 GLY B CA 1
ATOM 7070 C C . GLY B 1 205 ? 38.525 26.258 28.759 1.00 26.66 190 GLY B C 1
ATOM 7071 O O . GLY B 1 205 ? 37.377 26.342 28.408 1.00 28.54 190 GLY B O 1
ATOM 7072 N N . ASN B 1 206 ? 39.341 25.357 28.268 1.00 27.59 191 ASN B N 1
ATOM 7073 C CA . ASN B 1 206 ? 38.851 24.457 27.272 1.00 30.23 191 ASN B CA 1
ATOM 7074 C C . ASN B 1 206 ? 39.517 23.099 27.280 1.00 31.58 191 ASN B C 1
ATOM 7075 O O . ASN B 1 206 ? 39.285 22.266 26.465 1.00 31.15 191 ASN B O 1
ATOM 7080 N N . GLU B 1 207 ? 40.333 22.913 28.270 1.00 35.94 192 GLU B N 1
ATOM 7081 C CA . GLU B 1 207 ? 41.148 21.744 28.465 1.00 41.25 192 GLU B CA 1
ATOM 7082 C C . GLU B 1 207 ? 40.419 20.451 28.545 1.00 38.85 192 GLU B C 1
ATOM 7083 O O . GLU B 1 207 ? 40.864 19.460 28.051 1.00 37.90 192 GLU B O 1
ATOM 7089 N N . ASP B 1 208 ? 39.269 20.489 29.173 1.00 36.57 193 ASP B N 1
ATOM 7090 C CA . ASP B 1 208 ? 38.469 19.335 29.355 1.00 33.63 193 ASP B CA 1
ATOM 7091 C C . ASP B 1 208 ? 37.592 18.906 28.176 1.00 32.45 193 ASP B C 1
ATOM 7092 O O . ASP B 1 208 ? 37.346 17.730 28.014 1.00 32.84 193 ASP B O 1
ATOM 7097 N N . ARG B 1 209 ? 37.121 19.841 27.371 1.00 28.93 194 ARG B N 1
ATOM 7098 C CA . ARG B 1 209 ? 36.238 19.540 26.281 1.00 28.28 194 ARG B CA 1
ATOM 7099 C C . ARG B 1 209 ? 36.963 19.086 25.059 1.00 29.26 194 ARG B C 1
ATOM 7100 O O . ARG B 1 209 ? 36.355 18.750 24.097 1.00 27.45 194 ARG B O 1
ATOM 7108 N N . TYR B 1 210 ? 38.271 19.041 25.152 1.00 32.30 195 TYR B N 1
ATOM 7109 C CA . TYR B 1 210 ? 39.084 18.609 24.070 1.00 36.02 195 TYR B CA 1
ATOM 7110 C C . TYR B 1 210 ? 39.905 17.417 24.443 1.00 40.59 195 TYR B C 1
ATOM 7111 O O . TYR B 1 210 ? 40.239 17.203 25.572 1.00 43.68 195 TYR B O 1
ATOM 7120 N N . SER B 1 211 ? 40.176 16.582 23.478 1.00 45.26 196 SER B N 1
ATOM 7121 C CA . SER B 1 211 ? 40.774 15.309 23.741 1.00 50.63 196 SER B CA 1
ATOM 7122 C C . SER B 1 211 ? 40.721 14.584 22.441 1.00 49.60 196 SER B C 1
ATOM 7123 O O . SER B 1 211 ? 40.835 15.222 21.395 1.00 48.57 196 SER B O 1
ATOM 7126 N N . ASP B 1 234 ? 46.648 19.412 21.205 1.00 78.99 219 ASP B N 1
ATOM 7127 C CA . ASP B 1 234 ? 45.661 20.228 20.528 1.00 83.10 219 ASP B CA 1
ATOM 7128 C C . ASP B 1 234 ? 46.284 20.677 19.235 1.00 84.11 219 ASP B C 1
ATOM 7129 O O . ASP B 1 234 ? 47.488 20.690 19.145 1.00 85.54 219 ASP B O 1
ATOM 7134 N N . ILE B 1 235 ? 45.473 21.116 18.286 1.00 81.69 220 ILE B N 1
ATOM 7135 C CA . ILE B 1 235 ? 45.998 21.616 17.029 1.00 80.68 220 ILE B CA 1
ATOM 7136 C C . ILE B 1 235 ? 44.866 21.797 16.042 1.00 81.12 220 ILE B C 1
ATOM 7137 O O . ILE B 1 235 ? 43.956 22.601 16.246 1.00 65.87 220 ILE B O 1
ATOM 7142 N N . HIS B 1 236 ? 44.939 21.031 14.967 1.00 93.52 221 HIS B N 1
ATOM 7143 C CA . HIS B 1 236 ? 43.949 21.057 13.933 1.00 86.75 221 HIS B CA 1
ATOM 7144 C C . HIS B 1 236 ? 43.179 19.741 14.081 1.00 85.72 221 HIS B C 1
ATOM 7145 O O . HIS B 1 236 ? 42.188 19.565 13.410 1.00 85.25 221 HIS B O 1
ATOM 7152 N N . ASN B 1 237 ? 43.614 18.853 14.977 1.00 81.15 222 ASN B N 1
ATOM 7153 C CA . ASN B 1 237 ? 42.936 17.561 15.143 1.00 81.47 222 ASN B CA 1
ATOM 7154 C C . ASN B 1 237 ? 42.283 17.168 16.484 1.00 74.50 222 ASN B C 1
ATOM 7155 O O . ASN B 1 237 ? 42.220 15.978 16.798 1.00 83.65 222 ASN B O 1
ATOM 7160 N N . ARG B 1 238 ? 41.785 18.124 17.265 1.00 66.23 223 ARG B N 1
ATOM 7161 C CA . ARG B 1 238 ? 41.120 17.773 18.521 1.00 57.29 223 ARG B CA 1
ATOM 7162 C C . ARG B 1 238 ? 39.605 17.667 18.360 1.00 53.11 223 ARG B C 1
ATOM 7163 O O . ARG B 1 238 ? 39.012 18.353 17.579 1.00 47.92 223 ARG B O 1
ATOM 7171 N N . ASP B 1 239 ? 39.015 16.764 19.119 1.00 50.50 224 ASP B N 1
ATOM 7172 C CA . ASP B 1 239 ? 37.596 16.470 19.109 1.00 47.21 224 ASP B CA 1
ATOM 7173 C C . ASP B 1 239 ? 36.861 17.142 20.244 1.00 41.11 224 ASP B C 1
ATOM 7174 O O . ASP B 1 239 ? 37.287 17.024 21.352 1.00 41.41 224 ASP B O 1
ATOM 7179 N N . LEU B 1 240 ? 35.764 17.837 19.953 1.00 33.97 225 LEU B N 1
ATOM 7180 C CA . LEU B 1 240 ? 34.965 18.539 20.948 1.00 29.98 225 LEU B CA 1
ATOM 7181 C C . LEU B 1 240 ? 33.943 17.645 21.611 1.00 28.84 225 LEU B C 1
ATOM 7182 O O . LEU B 1 240 ? 33.225 16.940 20.977 1.00 25.36 225 LEU B O 1
ATOM 7187 N N . GLN B 1 241 ? 33.894 17.686 22.926 1.00 28.24 226 GLN B N 1
ATOM 7188 C CA . GLN B 1 241 ? 32.990 16.857 23.725 1.00 27.06 226 GLN B CA 1
ATOM 7189 C C . GLN B 1 241 ? 31.507 17.163 23.639 1.00 27.33 226 GLN B C 1
ATOM 7190 O O . GLN B 1 241 ? 31.124 18.278 23.704 1.00 26.30 226 GLN B O 1
ATOM 7196 N N . SER B 1 242 ? 30.692 16.117 23.529 1.00 27.80 227 SER B N 1
ATOM 7197 C CA . SER B 1 242 ? 29.264 16.227 23.445 1.00 26.16 227 SER B CA 1
ATOM 7198 C C . SER B 1 242 ? 28.769 16.396 24.831 1.00 24.97 227 SER B C 1
ATOM 7199 O O . SER B 1 242 ? 29.350 15.859 25.694 1.00 26.00 227 SER B O 1
ATOM 7202 N N . PRO B 1 243 ? 27.718 17.158 25.091 1.00 24.08 228 PRO B N 1
ATOM 7203 C CA . PRO B 1 243 ? 26.881 17.851 24.115 1.00 24.33 228 PRO B CA 1
ATOM 7204 C C . PRO B 1 243 ? 27.321 19.288 23.809 1.00 23.78 228 PRO B C 1
ATOM 7205 O O . PRO B 1 243 ? 26.515 20.066 23.302 1.00 21.71 228 PRO B O 1
ATOM 7209 N N . LEU B 1 244 ? 28.546 19.660 24.086 1.00 22.90 229 LEU B N 1
ATOM 7210 C CA . LEU B 1 244 ? 29.012 21.014 23.854 1.00 22.03 229 LEU B CA 1
ATOM 7211 C C . LEU B 1 244 ? 29.048 21.545 22.411 1.00 23.03 229 LEU B C 1
ATOM 7212 O O . LEU B 1 244 ? 29.291 20.832 21.475 1.00 22.84 229 LEU B O 1
ATOM 7217 N N . ALA B 1 245 ? 28.763 22.836 22.279 1.00 23.06 230 ALA B N 1
ATOM 7218 C CA . ALA B 1 245 ? 28.748 23.488 20.978 1.00 23.03 230 ALA B CA 1
ATOM 7219 C C . ALA B 1 245 ? 29.579 24.728 21.011 1.00 22.22 230 ALA B C 1
ATOM 7220 O O . ALA B 1 245 ? 29.337 25.625 20.304 1.00 20.93 230 ALA B O 1
ATOM 7222 N N . SER B 1 246 ? 30.582 24.735 21.850 1.00 23.56 231 SER B N 1
ATOM 7223 C CA . SER B 1 246 ? 31.430 25.872 21.995 1.00 23.29 231 SER B CA 1
ATOM 7224 C C . SER B 1 246 ? 32.826 25.424 22.359 1.00 22.17 231 SER B C 1
ATOM 7225 O O . SER B 1 246 ? 32.976 24.497 23.072 1.00 17.79 231 SER B O 1
ATOM 7228 N N . SER B 1 247 ? 33.835 26.100 21.833 1.00 23.96 232 SER B N 1
ATOM 7229 C CA . SER B 1 247 ? 35.214 25.739 22.094 1.00 24.92 232 SER B CA 1
ATOM 7230 C C . SER B 1 247 ? 35.835 26.259 23.357 1.00 24.81 232 SER B C 1
ATOM 7231 O O . SER B 1 247 ? 36.895 25.864 23.703 1.00 25.42 232 SER B O 1
ATOM 7234 N N . HIS B 1 248 ? 35.148 27.131 24.054 1.00 25.24 233 HIS B N 1
ATOM 7235 C CA . HIS B 1 248 ? 35.628 27.645 25.315 1.00 25.70 233 HIS B CA 1
ATOM 7236 C C . HIS B 1 248 ? 34.486 27.832 26.271 1.00 24.61 233 HIS B C 1
ATOM 7237 O O . HIS B 1 248 ? 33.407 28.092 25.848 1.00 24.51 233 HIS B O 1
ATOM 7244 N N . MET B 1 249 ? 34.736 27.688 27.568 1.00 22.88 234 MET B N 1
ATOM 7245 C CA . MET B 1 249 ? 33.740 27.962 28.594 1.00 22.52 234 MET B CA 1
ATOM 7246 C C . MET B 1 249 ? 33.517 29.469 28.676 1.00 21.75 234 MET B C 1
ATOM 7247 O O . MET B 1 249 ? 34.469 30.238 28.788 1.00 22.40 234 MET B O 1
ATOM 7252 N N . GLY B 1 250 ? 32.256 29.880 28.612 1.00 20.74 235 GLY B N 1
ATOM 7253 C CA . GLY B 1 250 ? 31.909 31.272 28.590 1.00 20.71 235 GLY B CA 1
ATOM 7254 C C . GLY B 1 250 ? 31.824 31.905 27.216 1.00 20.85 235 GLY B C 1
ATOM 7255 O O . GLY B 1 250 ? 31.596 33.111 27.117 1.00 22.54 235 GLY B O 1
ATOM 7256 N N . LEU B 1 251 ? 31.944 31.117 26.168 1.00 20.73 236 LEU B N 1
ATOM 7257 C CA . LEU B 1 251 ? 31.874 31.590 24.815 1.00 20.60 236 LEU B CA 1
ATOM 7258 C C . LEU B 1 251 ? 30.667 31.028 24.062 1.00 19.06 236 LEU B C 1
ATOM 7259 O O . LEU B 1 251 ? 30.227 29.953 24.314 1.00 17.93 236 LEU B O 1
ATOM 7264 N N . ILE B 1 252 ? 30.149 31.792 23.124 1.00 18.53 237 ILE B N 1
ATOM 7265 C CA . ILE B 1 252 ? 28.995 31.406 22.349 1.00 18.10 237 ILE B CA 1
ATOM 7266 C C . ILE B 1 252 ? 29.351 30.324 21.375 1.00 17.31 237 ILE B C 1
ATOM 7267 O O . ILE B 1 252 ? 28.772 29.284 21.424 1.00 17.76 237 ILE B O 1
ATOM 7272 N N . TYR B 1 253 ? 30.300 30.562 20.492 1.00 17.35 238 TYR B N 1
ATOM 7273 C CA . TYR B 1 253 ? 30.731 29.503 19.572 1.00 17.50 238 TYR B CA 1
ATOM 7274 C C . TYR B 1 253 ? 32.271 29.290 19.581 1.00 17.88 238 TYR B C 1
ATOM 7275 O O . TYR B 1 253 ? 32.751 28.280 20.087 1.00 18.08 238 TYR B O 1
ATOM 7284 N N . VAL B 1 254 ? 33.108 30.251 19.072 1.00 17.84 239 VAL B N 1
ATOM 7285 C CA . VAL B 1 254 ? 34.527 30.099 18.750 1.00 18.40 239 VAL B CA 1
ATOM 7286 C C . VAL B 1 254 ? 35.316 31.261 19.330 1.00 18.33 239 VAL B C 1
ATOM 7287 O O . VAL B 1 254 ? 34.772 32.295 19.691 1.00 17.52 239 VAL B O 1
ATOM 7291 N N . ASN B 1 255 ? 36.625 31.131 19.416 1.00 19.07 240 ASN B N 1
ATOM 7292 C CA . ASN B 1 255 ? 37.514 32.170 19.879 1.00 19.41 240 ASN B CA 1
ATOM 7293 C C . ASN B 1 255 ? 37.685 33.119 18.731 1.00 19.11 240 ASN B C 1
ATOM 7294 O O . ASN B 1 255 ? 38.063 32.683 17.675 1.00 18.71 240 ASN B O 1
ATOM 7299 N N . PRO B 1 256 ? 37.376 34.441 18.953 1.00 19.59 241 PRO B N 1
ATOM 7300 C CA . PRO B 1 256 ? 37.525 35.303 17.774 1.00 20.13 241 PRO B CA 1
ATOM 7301 C C . PRO B 1 256 ? 38.944 35.659 17.350 1.00 20.90 241 PRO B C 1
ATOM 7302 O O . PRO B 1 256 ? 39.117 36.276 16.360 1.00 22.27 241 PRO B O 1
ATOM 7306 N N . GLU B 1 257 ? 39.933 35.251 18.100 1.00 21.78 242 GLU B N 1
ATOM 7307 C CA . GLU B 1 257 ? 41.289 35.511 17.771 1.00 23.02 242 GLU B CA 1
ATOM 7308 C C . GLU B 1 257 ? 41.839 34.305 17.128 1.00 22.87 242 GLU B C 1
ATOM 7309 O O . GLU B 1 257 ? 42.811 34.399 16.470 1.00 22.52 242 GLU B O 1
ATOM 7315 N N . GLY B 1 258 ? 41.221 33.159 17.390 1.00 23.04 243 GLY B N 1
ATOM 7316 C CA . GLY B 1 258 ? 41.665 31.898 16.851 1.00 22.42 243 GLY B CA 1
ATOM 7317 C C . GLY B 1 258 ? 41.789 30.832 17.934 1.00 23.25 243 GLY B C 1
ATOM 7318 O O . GLY B 1 258 ? 41.731 31.117 19.139 1.00 26.72 243 GLY B O 1
ATOM 7319 N N . PRO B 1 259 ? 41.968 29.575 17.519 1.00 24.45 244 PRO B N 1
ATOM 7320 C CA . PRO B 1 259 ? 41.982 28.473 18.487 1.00 25.96 244 PRO B CA 1
ATOM 7321 C C . PRO B 1 259 ? 43.076 28.645 19.518 1.00 27.54 244 PRO B C 1
ATOM 7322 O O . PRO B 1 259 ? 44.247 28.810 19.171 1.00 27.32 244 PRO B O 1
ATOM 7326 N N . ASP B 1 260 ? 42.676 28.726 20.763 1.00 29.59 245 ASP B N 1
ATOM 7327 C CA . ASP B 1 260 ? 43.607 28.957 21.802 1.00 31.19 245 ASP B CA 1
ATOM 7328 C C . ASP B 1 260 ? 44.325 30.273 21.635 1.00 29.71 245 ASP B C 1
ATOM 7329 O O . ASP B 1 260 ? 45.378 30.474 22.173 1.00 29.44 245 ASP B O 1
ATOM 7334 N N . GLY B 1 261 ? 43.723 31.185 20.892 1.00 28.41 246 GLY B N 1
ATOM 7335 C CA . GLY B 1 261 ? 44.268 32.512 20.707 1.00 28.22 246 GLY B CA 1
ATOM 7336 C C . GLY B 1 261 ? 45.268 32.652 19.582 1.00 28.56 246 GLY B C 1
ATOM 7337 O O . GLY B 1 261 ? 45.821 33.735 19.410 1.00 27.35 246 GLY B O 1
ATOM 7338 N N . ILE B 1 262 ? 45.445 31.586 18.808 1.00 28.70 247 ILE B N 1
ATOM 7339 C CA . ILE B 1 262 ? 46.344 31.536 17.691 1.00 28.24 247 ILE B CA 1
ATOM 7340 C C . ILE B 1 262 ? 45.624 31.941 16.441 1.00 26.15 247 ILE B C 1
ATOM 7341 O O . ILE B 1 262 ? 44.702 31.285 16.015 1.00 24.07 247 ILE B O 1
ATOM 7346 N N . PRO B 1 263 ? 46.103 33.076 15.855 1.00 25.74 248 PRO B N 1
ATOM 7347 C CA . PRO B 1 263 ? 45.383 33.503 14.661 1.00 25.46 248 PRO B CA 1
ATOM 7348 C C . PRO B 1 263 ? 45.609 32.709 13.404 1.00 26.17 248 PRO B C 1
ATOM 7349 O O . PRO B 1 263 ? 46.199 33.205 12.493 1.00 24.70 248 PRO B O 1
ATOM 7353 N N . ASP B 1 264 ? 45.124 31.476 13.367 1.00 27.37 249 ASP B N 1
ATOM 7354 C CA . ASP B 1 264 ? 45.255 30.580 12.212 1.00 26.56 249 ASP B CA 1
ATOM 7355 C C . ASP B 1 264 ? 43.865 30.507 11.627 1.00 27.09 249 ASP B C 1
ATOM 7356 O O . ASP B 1 264 ? 43.044 29.804 12.158 1.00 28.46 249 ASP B O 1
ATOM 7361 N N . PRO B 1 265 ? 43.627 31.294 10.510 1.00 26.72 250 PRO B N 1
ATOM 7362 C CA . PRO B 1 265 ? 42.273 31.200 10.015 1.00 26.07 250 PRO B CA 1
ATOM 7363 C C . PRO B 1 265 ? 41.797 29.936 9.374 1.00 26.79 250 PRO B C 1
ATOM 7364 O O . PRO B 1 265 ? 40.625 29.872 9.273 1.00 26.35 250 PRO B O 1
ATOM 7368 N N . VAL B 1 266 ? 42.619 28.973 8.988 1.00 27.13 251 VAL B N 1
ATOM 7369 C CA . VAL B 1 266 ? 42.063 27.769 8.442 1.00 26.59 251 VAL B CA 1
ATOM 7370 C C . VAL B 1 266 ? 41.699 26.867 9.596 1.00 27.60 251 VAL B C 1
ATOM 7371 O O . VAL B 1 266 ? 40.657 26.274 9.559 1.00 27.69 251 VAL B O 1
ATOM 7375 N N . ALA B 1 267 ? 42.549 26.769 10.617 1.00 26.50 252 ALA B N 1
ATOM 7376 C CA . ALA B 1 267 ? 42.258 26.039 11.840 1.00 26.43 252 ALA B CA 1
ATOM 7377 C C . ALA B 1 267 ? 41.003 26.571 12.517 1.00 25.55 252 ALA B C 1
ATOM 7378 O O . ALA B 1 267 ? 40.216 25.794 13.070 1.00 27.17 252 ALA B O 1
ATOM 7380 N N . SER B 1 268 ? 40.817 27.882 12.433 1.00 24.07 253 SER B N 1
ATOM 7381 C CA . SER B 1 268 ? 39.667 28.600 12.928 1.00 22.48 253 SER B CA 1
ATOM 7382 C C . SER B 1 268 ? 38.407 28.202 12.200 1.00 22.82 253 SER B C 1
ATOM 7383 O O . SER B 1 268 ? 37.431 27.979 12.805 1.00 22.88 253 SER B O 1
ATOM 7386 N N . ALA B 1 269 ? 38.444 28.114 10.892 1.00 21.77 254 ALA B N 1
ATOM 7387 C CA . ALA B 1 269 ? 37.293 27.736 10.125 1.00 20.01 254 ALA B CA 1
ATOM 7388 C C . ALA B 1 269 ? 36.785 26.353 10.463 1.00 20.89 254 ALA B C 1
ATOM 7389 O O . ALA B 1 269 ? 35.648 26.056 10.253 1.00 20.18 254 ALA B O 1
ATOM 7391 N N . LYS B 1 270 ? 37.640 25.519 11.009 1.00 22.62 255 LYS B N 1
ATOM 7392 C CA . LYS B 1 270 ? 37.250 24.190 11.364 1.00 24.82 255 LYS B CA 1
ATOM 7393 C C . LYS B 1 270 ? 36.466 24.156 12.660 1.00 23.66 255 LYS B C 1
ATOM 7394 O O . LYS B 1 270 ? 35.601 23.387 12.766 1.00 22.71 255 LYS B O 1
ATOM 7400 N N . ASP B 1 271 ? 36.794 24.997 13.624 1.00 23.87 256 ASP B N 1
ATOM 7401 C CA . ASP B 1 271 ? 36.012 25.229 14.812 1.00 24.05 256 ASP B CA 1
ATOM 7402 C C . ASP B 1 271 ? 34.628 25.761 14.473 1.00 22.64 256 ASP B C 1
ATOM 7403 O O . ASP B 1 271 ? 33.628 25.359 15.076 1.00 24.19 256 ASP B O 1
ATOM 7408 N N . ILE B 1 272 ? 34.556 26.686 13.543 1.00 19.23 257 ILE B N 1
ATOM 7409 C CA . ILE B 1 272 ? 33.280 27.303 13.202 1.00 17.71 257 ILE B CA 1
ATOM 7410 C C . ILE B 1 272 ? 32.324 26.254 12.631 1.00 16.79 257 ILE B C 1
ATOM 7411 O O . ILE B 1 272 ? 31.138 26.246 12.955 1.00 16.35 257 ILE B O 1
ATOM 7416 N N . ARG B 1 273 ? 32.838 25.363 11.801 1.00 16.82 258 ARG B N 1
ATOM 7417 C CA . ARG B 1 273 ? 31.983 24.392 11.144 1.00 16.97 258 ARG B CA 1
ATOM 7418 C C . ARG B 1 273 ? 31.372 23.415 12.147 1.00 16.09 258 ARG B C 1
ATOM 7419 O O . ARG B 1 273 ? 30.203 23.055 12.022 1.00 15.30 258 ARG B O 1
ATOM 7427 N N . VAL B 1 274 ? 32.176 23.052 13.103 1.00 17.78 259 VAL B N 1
ATOM 7428 C CA . VAL B 1 274 ? 31.787 22.171 14.119 1.00 19.34 259 VAL B CA 1
ATOM 7429 C C . VAL B 1 274 ? 30.761 22.837 15.043 1.00 19.31 259 VAL B C 1
ATOM 7430 O O . VAL B 1 274 ? 29.716 22.302 15.232 1.00 21.41 259 VAL B O 1
ATOM 7434 N N . THR B 1 275 ? 31.087 23.996 15.592 1.00 18.07 260 THR B N 1
ATOM 7435 C CA . THR B 1 275 ? 30.239 24.693 16.516 1.00 18.84 260 THR B CA 1
ATOM 7436 C C . THR B 1 275 ? 28.925 25.140 15.923 1.00 19.65 260 THR B C 1
ATOM 7437 O O . THR B 1 275 ? 27.895 25.040 16.536 1.00 22.33 260 THR B O 1
ATOM 7441 N N . PHE B 1 276 ? 28.967 25.654 14.719 1.00 18.05 261 PHE B N 1
ATOM 7442 C CA . PHE B 1 276 ? 27.739 25.984 14.016 1.00 17.11 261 PHE B CA 1
ATOM 7443 C C . PHE B 1 276 ? 26.982 24.726 13.606 1.00 18.41 261 PHE B C 1
ATOM 7444 O O . PHE B 1 276 ? 25.749 24.757 13.485 1.00 20.39 261 PHE B O 1
ATOM 7452 N N . GLY B 1 277 ? 27.689 23.622 13.378 1.00 19.05 262 GLY B N 1
ATOM 7453 C CA . GLY B 1 277 ? 27.002 22.356 13.134 1.00 17.83 262 GLY B CA 1
ATOM 7454 C C . GLY B 1 277 ? 26.207 21.899 14.323 1.00 18.24 262 GLY B C 1
ATOM 7455 O O . GLY B 1 277 ? 25.049 21.506 14.203 1.00 17.86 262 GLY B O 1
ATOM 7456 N N . ARG B 1 278 ? 26.776 22.013 15.512 1.00 19.01 263 ARG B N 1
ATOM 7457 C CA . ARG B 1 278 ? 26.105 21.634 16.733 1.00 19.64 263 ARG B CA 1
ATOM 7458 C C . ARG B 1 278 ? 25.021 22.594 17.154 1.00 20.06 263 ARG B C 1
ATOM 7459 O O . ARG B 1 278 ? 24.338 22.364 18.082 1.00 18.12 263 ARG B O 1
ATOM 7467 N N . MET B 1 279 ? 24.878 23.680 16.425 1.00 20.68 264 MET B N 1
ATOM 7468 C CA . MET B 1 279 ? 23.821 24.673 16.643 1.00 20.81 264 MET B CA 1
ATOM 7469 C C . MET B 1 279 ? 22.848 24.644 15.472 1.00 20.32 264 MET B C 1
ATOM 7470 O O . MET B 1 279 ? 22.026 25.522 15.305 1.00 21.37 264 MET B O 1
ATOM 7475 N N . ALA B 1 280 ? 22.974 23.598 14.676 1.00 19.52 265 ALA B N 1
ATOM 7476 C CA . ALA B 1 280 ? 22.140 23.279 13.570 1.00 18.59 265 ALA B CA 1
ATOM 7477 C C . ALA B 1 280 ? 22.264 24.127 12.330 1.00 17.73 265 ALA B C 1
ATOM 7478 O O . ALA B 1 280 ? 21.311 24.307 11.638 1.00 19.48 265 ALA B O 1
ATOM 7480 N N . MET B 1 281 ? 23.447 24.636 12.059 1.00 18.22 266 MET B N 1
ATOM 7481 C CA . MET B 1 281 ? 23.638 25.461 10.909 1.00 17.91 266 MET B CA 1
ATOM 7482 C C . MET B 1 281 ? 24.644 24.866 9.990 1.00 17.72 266 MET B C 1
ATOM 7483 O O . MET B 1 281 ? 25.652 24.429 10.416 1.00 17.07 266 MET B O 1
ATOM 7488 N N . ASN B 1 282 ? 24.357 24.881 8.712 1.00 17.64 267 ASN B N 1
ATOM 7489 C CA . ASN B 1 282 ? 25.239 24.369 7.698 1.00 18.59 267 ASN B CA 1
ATOM 7490 C C . ASN B 1 282 ? 26.179 25.424 7.183 1.00 19.59 267 ASN B C 1
ATOM 7491 O O . ASN B 1 282 ? 26.228 26.475 7.686 1.00 20.39 267 ASN B O 1
ATOM 7496 N N . ASP B 1 283 ? 26.943 25.112 6.174 1.00 20.57 268 ASP B N 1
ATOM 7497 C CA . ASP B 1 283 ? 27.872 26.018 5.557 1.00 19.70 268 ASP B CA 1
ATOM 7498 C C . ASP B 1 283 ? 27.283 27.259 4.985 1.00 18.66 268 ASP B C 1
ATOM 7499 O O . ASP B 1 283 ? 27.766 28.285 5.234 1.00 17.44 268 ASP B O 1
ATOM 7504 N N . GLU B 1 284 ? 26.243 27.145 4.201 1.00 18.32 269 GLU B N 1
ATOM 7505 C CA . GLU B 1 284 ? 25.617 28.301 3.605 1.00 20.34 269 GLU B CA 1
ATOM 7506 C C . GLU B 1 284 ? 24.949 29.243 4.634 1.00 20.31 269 GLU B C 1
ATOM 7507 O O . GLU B 1 284 ? 24.922 30.419 4.448 1.00 19.61 269 GLU B O 1
ATOM 7513 N N . GLU B 1 285 ? 24.415 28.687 5.706 1.00 19.82 270 GLU B N 1
ATOM 7514 C CA . GLU B 1 285 ? 23.778 29.444 6.762 1.00 19.10 270 GLU B CA 1
ATOM 7515 C C . GLU B 1 285 ? 24.779 30.013 7.690 1.00 17.56 270 GLU B C 1
ATOM 7516 O O . GLU B 1 285 ? 24.557 30.998 8.269 1.00 17.22 270 GLU B O 1
ATOM 7522 N N . THR B 1 286 ? 25.903 29.368 7.845 1.00 16.22 271 THR B N 1
ATOM 7523 C CA . THR B 1 286 ? 26.949 29.925 8.698 1.00 14.83 271 THR B CA 1
ATOM 7524 C C . THR B 1 286 ? 27.558 31.172 8.075 1.00 13.63 271 THR B C 1
ATOM 7525 O O . THR B 1 286 ? 27.773 32.176 8.764 1.00 13.77 271 THR B O 1
ATOM 7529 N N . VAL B 1 287 ? 27.831 31.118 6.774 1.00 13.66 272 VAL B N 1
ATOM 7530 C CA . VAL B 1 287 ? 28.406 32.256 6.079 1.00 12.97 272 VAL B CA 1
ATOM 7531 C C . VAL B 1 287 ? 27.431 33.424 6.086 1.00 13.21 272 VAL B C 1
ATOM 7532 O O . VAL B 1 287 ? 27.824 34.568 6.309 1.00 12.19 272 VAL B O 1
ATOM 7536 N N . ALA B 1 288 ? 26.139 33.147 5.849 1.00 13.99 273 ALA B N 1
ATOM 7537 C CA . ALA B 1 288 ? 25.152 34.215 5.839 1.00 14.96 273 ALA B CA 1
ATOM 7538 C C . ALA B 1 288 ? 25.012 34.862 7.226 1.00 14.76 273 ALA B C 1
ATOM 7539 O O . ALA B 1 288 ? 24.806 36.075 7.326 1.00 15.83 273 ALA B O 1
ATOM 7541 N N . LEU B 1 289 ? 25.149 34.074 8.293 1.00 14.41 274 LEU B N 1
ATOM 7542 C CA . LEU B 1 289 ? 24.986 34.624 9.638 1.00 14.70 274 LEU B CA 1
ATOM 7543 C C . LEU B 1 289 ? 26.140 35.550 10.030 1.00 14.72 274 LEU B C 1
ATOM 7544 O O . LEU B 1 289 ? 25.908 36.683 10.454 1.00 15.82 274 LEU B O 1
ATOM 7549 N N . ILE B 1 290 ? 27.351 35.090 9.904 1.00 14.93 275 ILE B N 1
ATOM 7550 C CA . ILE B 1 290 ? 28.490 35.862 10.246 1.00 14.80 275 ILE B CA 1
ATOM 7551 C C . ILE B 1 290 ? 28.683 37.124 9.426 1.00 14.82 275 ILE B C 1
ATOM 7552 O O . ILE B 1 290 ? 29.098 38.105 9.949 1.00 14.63 275 ILE B O 1
ATOM 7557 N N . ALA B 1 291 ? 28.365 37.072 8.146 1.00 14.85 276 ALA B N 1
ATOM 7558 C CA . ALA B 1 291 ? 28.522 38.165 7.232 1.00 14.80 276 ALA B CA 1
ATOM 7559 C C . ALA B 1 291 ? 27.425 39.167 7.337 1.00 15.45 276 ALA B C 1
ATOM 7560 O O . ALA B 1 291 ? 27.625 40.337 7.305 1.00 15.19 276 ALA B O 1
ATOM 7562 N N . GLY B 1 292 ? 26.231 38.672 7.444 1.00 15.73 277 GLY B N 1
ATOM 7563 C CA . GLY B 1 292 ? 25.120 39.540 7.634 1.00 16.69 277 GLY B CA 1
ATOM 7564 C C . GLY B 1 292 ? 25.114 40.187 8.975 1.00 17.07 277 GLY B C 1
ATOM 7565 O O . GLY B 1 292 ? 24.602 41.258 9.137 1.00 18.30 277 GLY B O 1
ATOM 7566 N N . GLY B 1 293 ? 25.722 39.523 9.931 1.00 16.96 278 GLY B N 1
ATOM 7567 C CA . GLY B 1 293 ? 25.853 40.008 11.274 1.00 16.29 278 GLY B CA 1
ATOM 7568 C C . GLY B 1 293 ? 26.976 41.010 11.441 1.00 16.76 278 GLY B C 1
ATOM 7569 O O . GLY B 1 293 ? 26.713 42.089 11.920 1.00 15.28 278 GLY B O 1
ATOM 7570 N N . HIS B 1 294 ? 28.211 40.653 11.065 1.00 18.32 279 HIS B N 1
ATOM 7571 C CA . HIS B 1 294 ? 29.342 41.571 11.176 1.00 18.87 279 HIS B CA 1
ATOM 7572 C C . HIS B 1 294 ? 29.256 42.624 10.054 1.00 19.75 279 HIS B C 1
ATOM 7573 O O . HIS B 1 294 ? 30.157 43.370 9.770 1.00 21.84 279 HIS B O 1
ATOM 7580 N N . SER B 1 295 ? 28.065 42.743 9.504 1.00 20.87 280 SER B N 1
ATOM 7581 C CA . SER B 1 295 ? 27.692 43.725 8.486 1.00 21.80 280 SER B CA 1
ATOM 7582 C C . SER B 1 295 ? 27.332 45.002 9.195 1.00 21.02 280 SER B C 1
ATOM 7583 O O . SER B 1 295 ? 27.205 46.037 8.640 1.00 21.15 280 SER B O 1
ATOM 7586 N N . PHE B 1 296 ? 27.140 44.869 10.467 1.00 20.07 281 PHE B N 1
ATOM 7587 C CA . PHE B 1 296 ? 26.757 46.004 11.295 1.00 19.05 281 PHE B CA 1
ATOM 7588 C C . PHE B 1 296 ? 27.608 46.134 12.533 1.00 18.09 281 PHE B C 1
ATOM 7589 O O . PHE B 1 296 ? 28.147 45.193 13.006 1.00 17.26 281 PHE B O 1
ATOM 7597 N N . GLY B 1 297 ? 27.733 47.334 13.039 1.00 18.34 282 GLY B N 1
ATOM 7598 C CA . GLY B 1 297 ? 28.448 47.619 14.247 1.00 19.06 282 GLY B CA 1
ATOM 7599 C C . GLY B 1 297 ? 29.961 47.631 14.354 1.00 18.68 282 GLY B C 1
ATOM 7600 O O . GLY B 1 297 ? 30.666 47.939 13.444 1.00 17.95 282 GLY B O 1
ATOM 7601 N N . LYS B 1 298 ? 30.450 47.280 15.537 1.00 19.41 283 LYS B N 1
ATOM 7602 C CA . LYS B 1 298 ? 31.885 47.249 15.785 1.00 21.94 283 LYS B CA 1
ATOM 7603 C C . LYS B 1 298 ? 32.200 46.447 17.039 1.00 22.05 283 LYS B C 1
ATOM 7604 O O . LYS B 1 298 ? 31.297 45.949 17.710 1.00 21.20 283 LYS B O 1
ATOM 7610 N N . THR B 1 299 ? 33.485 46.325 17.352 1.00 23.19 284 THR B N 1
ATOM 7611 C CA . THR B 1 299 ? 33.900 45.586 18.520 1.00 22.73 284 THR B CA 1
ATOM 7612 C C . THR B 1 299 ? 34.399 46.680 19.397 1.00 22.55 284 THR B C 1
ATOM 7613 O O . THR B 1 299 ? 34.419 47.807 19.000 1.00 22.43 284 THR B O 1
ATOM 7617 N N . HIS B 1 300 ? 34.794 46.342 20.601 1.00 22.04 285 HIS B N 1
ATOM 7618 C CA . HIS B 1 300 ? 35.242 47.308 21.539 1.00 21.09 285 HIS B CA 1
ATOM 7619 C C . HIS B 1 300 ? 36.450 46.850 22.283 1.00 22.91 285 HIS B C 1
ATOM 7620 O O . HIS B 1 300 ? 36.410 45.939 23.017 1.00 21.90 285 HIS B O 1
ATOM 7627 N N . GLY B 1 301 ? 37.548 47.545 22.078 1.00 25.57 286 GLY B N 1
ATOM 7628 C CA . GLY B 1 301 ? 38.780 47.242 22.770 1.00 26.22 286 GLY B CA 1
ATOM 7629 C C . GLY B 1 301 ? 39.685 48.430 22.792 1.00 25.63 286 GLY B C 1
ATOM 7630 O O . GLY B 1 301 ? 40.801 48.335 22.430 1.00 26.26 286 GLY B O 1
ATOM 7631 N N . ALA B 1 302 ? 39.167 49.548 23.234 1.00 24.29 287 ALA B N 1
ATOM 7632 C CA . ALA B 1 302 ? 39.904 50.792 23.267 1.00 24.07 287 ALA B CA 1
ATOM 7633 C C . ALA B 1 302 ? 41.191 50.892 24.093 1.00 22.96 287 ALA B C 1
ATOM 7634 O O . ALA B 1 302 ? 42.000 51.701 23.774 1.00 21.81 287 ALA B O 1
ATOM 7636 N N . GLY B 1 303 ? 41.344 50.088 25.129 1.00 23.36 288 GLY B N 1
ATOM 7637 C CA . GLY B 1 303 ? 42.499 50.086 25.959 1.00 22.24 288 GLY B CA 1
ATOM 7638 C C . GLY B 1 303 ? 42.717 48.732 26.530 1.00 21.57 288 GLY B C 1
ATOM 7639 O O . GLY B 1 303 ? 41.985 47.840 26.191 1.00 20.79 288 GLY B O 1
ATOM 7640 N N . PRO B 1 304 ? 43.748 48.590 27.450 1.00 21.04 289 PRO B N 1
ATOM 7641 C CA . PRO B 1 304 ? 43.932 47.233 28.022 1.00 21.29 289 PRO B CA 1
ATOM 7642 C C . PRO B 1 304 ? 42.780 46.621 28.842 1.00 20.62 289 PRO B C 1
ATOM 7643 O O . PRO B 1 304 ? 42.000 47.332 29.388 1.00 18.21 289 PRO B O 1
ATOM 7647 N N . THR B 1 305 ? 42.689 45.306 28.931 1.00 21.12 290 THR B N 1
ATOM 7648 C CA . THR B 1 305 ? 41.535 44.720 29.597 1.00 21.93 290 THR B CA 1
ATOM 7649 C C . THR B 1 305 ? 41.672 44.669 31.113 1.00 24.28 290 THR B C 1
ATOM 7650 O O . THR B 1 305 ? 40.678 44.415 31.802 1.00 25.98 290 THR B O 1
ATOM 7654 N N . HIS B 1 306 ? 42.815 45.001 31.694 1.00 26.78 291 HIS B N 1
ATOM 7655 C CA . HIS B 1 306 ? 42.956 44.988 33.119 1.00 27.19 291 HIS B CA 1
ATOM 7656 C C . HIS B 1 306 ? 42.148 46.090 33.717 1.00 29.42 291 HIS B C 1
ATOM 7657 O O . HIS B 1 306 ? 41.882 46.119 34.887 1.00 28.49 291 HIS B O 1
ATOM 7664 N N . HIS B 1 307 ? 41.747 46.999 32.869 1.00 31.15 292 HIS B N 1
ATOM 7665 C CA . HIS B 1 307 ? 40.944 48.165 33.265 1.00 32.32 292 HIS B CA 1
ATOM 7666 C C . HIS B 1 307 ? 39.508 47.847 33.498 1.00 31.79 292 HIS B C 1
ATOM 7667 O O . HIS B 1 307 ? 38.737 48.630 33.956 1.00 29.39 292 HIS B O 1
ATOM 7674 N N . VAL B 1 308 ? 39.157 46.653 33.156 1.00 30.32 293 VAL B N 1
ATOM 7675 C CA . VAL B 1 308 ? 37.767 46.234 33.302 1.00 28.99 293 VAL B CA 1
ATOM 7676 C C . VAL B 1 308 ? 37.582 45.388 34.565 1.00 29.05 293 VAL B C 1
ATOM 7677 O O . VAL B 1 308 ? 38.318 44.412 34.789 1.00 29.88 293 VAL B O 1
ATOM 7681 N N . GLY B 1 309 ? 36.528 45.697 35.320 1.00 28.67 294 GLY B N 1
ATOM 7682 C CA . GLY B 1 309 ? 36.288 45.123 36.635 1.00 29.19 294 GLY B CA 1
ATOM 7683 C C . GLY B 1 309 ? 35.445 43.850 36.662 1.00 28.01 294 GLY B C 1
ATOM 7684 O O . GLY B 1 309 ? 35.368 43.117 35.714 1.00 25.69 294 GLY B O 1
ATOM 7685 N N . LYS B 1 310 ? 34.773 43.608 37.757 1.00 28.35 295 LYS B N 1
ATOM 7686 C CA . LYS B 1 310 ? 33.932 42.445 37.958 1.00 28.33 295 LYS B CA 1
ATOM 7687 C C . LYS B 1 310 ? 32.702 42.263 37.101 1.00 25.74 295 LYS B C 1
ATOM 7688 O O . LYS B 1 310 ? 32.033 43.175 36.748 1.00 26.19 295 LYS B O 1
ATOM 7694 N N . GLU B 1 311 ? 32.427 41.028 36.789 1.00 22.74 296 GLU B N 1
ATOM 7695 C CA . GLU B 1 311 ? 31.259 40.631 36.029 1.00 21.77 296 GLU B CA 1
ATOM 7696 C C . GLU B 1 311 ? 30.028 40.861 36.897 1.00 21.03 296 GLU B C 1
ATOM 7697 O O . GLU B 1 311 ? 30.164 41.010 38.056 1.00 20.78 296 GLU B O 1
ATOM 7703 N N . PRO B 1 312 ? 28.835 40.935 36.337 1.00 20.26 297 PRO B N 1
ATOM 7704 C CA . PRO B 1 312 ? 27.668 41.375 37.140 1.00 20.21 297 PRO B CA 1
ATOM 7705 C C . PRO B 1 312 ? 27.415 40.594 38.420 1.00 20.13 297 PRO B C 1
ATOM 7706 O O . PRO B 1 312 ? 27.078 41.205 39.437 1.00 20.06 297 PRO B O 1
ATOM 7710 N N . GLU B 1 313 ? 27.574 39.277 38.386 1.00 21.38 298 GLU B N 1
ATOM 7711 C CA . GLU B 1 313 ? 27.351 38.417 39.546 1.00 23.57 298 GLU B CA 1
ATOM 7712 C C . GLU B 1 313 ? 28.406 38.555 40.642 1.00 24.54 298 GLU B C 1
ATOM 7713 O O . GLU B 1 313 ? 28.206 38.024 41.711 1.00 25.91 298 GLU B O 1
ATOM 7719 N N . ALA B 1 314 ? 29.517 39.241 40.378 1.00 25.12 299 ALA B N 1
ATOM 7720 C CA . ALA B 1 314 ? 30.520 39.536 41.378 1.00 25.75 299 ALA B CA 1
ATOM 7721 C C . ALA B 1 314 ? 30.697 41.024 41.589 1.00 25.49 299 ALA B C 1
ATOM 7722 O O . ALA B 1 314 ? 31.518 41.422 42.422 1.00 26.15 299 ALA B O 1
ATOM 7724 N N . ALA B 1 315 ? 29.936 41.847 40.887 1.00 25.98 300 ALA B N 1
ATOM 7725 C CA . ALA B 1 315 ? 30.083 43.297 40.918 1.00 25.97 300 ALA B CA 1
ATOM 7726 C C . ALA B 1 315 ? 29.477 43.875 42.179 1.00 27.66 300 ALA B C 1
ATOM 7727 O O . ALA B 1 315 ? 28.610 43.266 42.794 1.00 28.27 300 ALA B O 1
ATOM 7729 N N . PRO B 1 316 ? 29.929 45.059 42.600 1.00 29.20 301 PRO B N 1
ATOM 7730 C CA . PRO B 1 316 ? 29.404 45.626 43.841 1.00 29.30 301 PRO B CA 1
ATOM 7731 C C . PRO B 1 316 ? 27.908 45.910 43.734 1.00 28.25 301 PRO B C 1
ATOM 7732 O O . PRO B 1 316 ? 27.370 46.168 42.664 1.00 26.94 301 PRO B O 1
ATOM 7736 N N . ILE B 1 317 ? 27.232 45.817 44.865 1.00 27.78 302 ILE B N 1
ATOM 7737 C CA . ILE B 1 317 ? 25.810 46.002 44.943 1.00 27.57 302 ILE B CA 1
ATOM 7738 C C . ILE B 1 317 ? 25.342 47.369 44.438 1.00 27.55 302 ILE B C 1
ATOM 7739 O O . ILE B 1 317 ? 24.281 47.468 43.880 1.00 24.43 302 ILE B O 1
ATOM 7744 N N . GLU B 1 318 ? 26.131 48.409 44.622 1.00 26.98 303 GLU B N 1
ATOM 7745 C CA . GLU B 1 318 ? 25.692 49.705 44.142 1.00 27.91 303 GLU B CA 1
ATOM 7746 C C . GLU B 1 318 ? 25.660 49.791 42.611 1.00 28.48 303 GLU B C 1
ATOM 7747 O O . GLU B 1 318 ? 25.009 50.682 42.065 1.00 31.14 303 GLU B O 1
ATOM 7753 N N . HIS B 1 319 ? 26.258 48.848 41.917 1.00 27.73 304 HIS B N 1
ATOM 7754 C CA . HIS B 1 319 ? 26.233 48.842 40.480 1.00 28.05 304 HIS B CA 1
ATOM 7755 C C . HIS B 1 319 ? 24.945 48.351 39.924 1.00 26.81 304 HIS B C 1
ATOM 7756 O O . HIS B 1 319 ? 24.727 48.421 38.769 1.00 25.02 304 HIS B O 1
ATOM 7763 N N . GLN B 1 320 ? 24.092 47.848 40.781 1.00 26.89 305 GLN B N 1
ATOM 7764 C CA . GLN B 1 320 ? 22.720 47.510 40.419 1.00 25.61 305 GLN B CA 1
ATOM 7765 C C . GLN B 1 320 ? 22.633 46.587 39.216 1.00 27.47 305 GLN B C 1
ATOM 7766 O O . GLN B 1 320 ? 21.874 46.841 38.262 1.00 28.24 305 GLN B O 1
ATOM 7772 N N . GLY B 1 321 ? 23.405 45.507 39.259 1.00 28.14 306 GLY B N 1
ATOM 7773 C CA . GLY B 1 321 ? 23.289 44.463 38.255 1.00 27.59 306 GLY B CA 1
ATOM 7774 C C . GLY B 1 321 ? 24.124 44.658 37.002 1.00 28.31 306 GLY B C 1
ATOM 7775 O O . GLY B 1 321 ? 24.160 43.755 36.166 1.00 28.76 306 GLY B O 1
ATOM 7776 N N . LEU B 1 322 ? 24.782 45.808 36.860 1.00 30.10 307 LEU B N 1
ATOM 7777 C CA . LEU B 1 322 ? 25.743 46.015 35.782 1.00 31.43 307 LEU B CA 1
ATOM 7778 C C . LEU B 1 322 ? 27.143 45.676 36.247 1.00 31.64 307 LEU B C 1
ATOM 7779 O O . LEU B 1 322 ? 27.530 46.000 37.365 1.00 37.27 307 LEU B O 1
ATOM 7784 N N . GLY B 1 323 ? 27.904 45.008 35.393 1.00 28.93 308 GLY B N 1
ATOM 7785 C CA . GLY B 1 323 ? 29.282 44.680 35.737 1.00 25.76 308 GLY B CA 1
ATOM 7786 C C . GLY B 1 323 ? 30.257 45.221 34.721 1.00 23.40 308 GLY B C 1
ATOM 7787 O O . GLY B 1 323 ? 29.869 46.009 33.856 1.00 21.17 308 GLY B O 1
ATOM 7788 N N . TRP B 1 324 ? 31.520 44.797 34.807 1.00 22.33 309 TRP B N 1
ATOM 7789 C CA . TRP B 1 324 ? 32.548 45.203 33.843 1.00 20.55 309 TRP B CA 1
ATOM 7790 C C . TRP B 1 324 ? 32.761 46.718 33.861 1.00 19.99 309 TRP B C 1
ATOM 7791 O O . TRP B 1 324 ? 32.923 47.361 32.825 1.00 18.59 309 TRP B O 1
ATOM 7802 N N . ALA B 1 325 ? 32.732 47.291 35.074 1.00 18.29 310 ALA B N 1
ATOM 7803 C CA . ALA B 1 325 ? 33.101 48.678 35.258 1.00 18.79 310 ALA B CA 1
ATOM 7804 C C . ALA B 1 325 ? 34.513 48.884 34.686 1.00 19.73 310 ALA B C 1
ATOM 7805 O O . ALA B 1 325 ? 35.446 48.141 35.000 1.00 21.56 310 ALA B O 1
ATOM 7807 N N . ASN B 1 326 ? 34.627 49.851 33.781 1.00 19.70 311 ASN B N 1
ATOM 7808 C CA . ASN B 1 326 ? 35.832 50.137 33.025 1.00 19.92 311 ASN B CA 1
ATOM 7809 C C . ASN B 1 326 ? 36.545 51.414 33.484 1.00 20.60 311 ASN B C 1
ATOM 7810 O O . ASN B 1 326 ? 35.974 52.460 33.466 1.00 20.02 311 ASN B O 1
ATOM 7815 N N . SER B 1 327 ? 37.797 51.289 33.916 1.00 21.82 312 SER B N 1
ATOM 7816 C CA . SER B 1 327 ? 38.518 52.443 34.421 1.00 22.23 312 SER B CA 1
ATOM 7817 C C . SER B 1 327 ? 39.343 53.145 33.349 1.00 24.57 312 SER B C 1
ATOM 7818 O O . SER B 1 327 ? 39.935 54.180 33.628 1.00 25.73 312 SER B O 1
ATOM 7821 N N . PHE B 1 328 ? 39.310 52.636 32.130 1.00 25.22 313 PHE B N 1
ATOM 7822 C CA . PHE B 1 328 ? 39.992 53.263 31.049 1.00 24.66 313 PHE B CA 1
ATOM 7823 C C . PHE B 1 328 ? 39.148 54.350 30.440 1.00 25.20 313 PHE B C 1
ATOM 7824 O O . PHE B 1 328 ? 38.088 54.097 29.961 1.00 24.62 313 PHE B O 1
ATOM 7832 N N . GLY B 1 329 ? 39.632 55.578 30.504 1.00 25.20 314 GLY B N 1
ATOM 7833 C CA . GLY B 1 329 ? 38.972 56.740 29.922 1.00 24.51 314 GLY B CA 1
ATOM 7834 C C . GLY B 1 329 ? 37.612 57.063 30.469 1.00 23.74 314 GLY B C 1
ATOM 7835 O O . GLY B 1 329 ? 37.442 57.174 31.656 1.00 22.28 314 GLY B O 1
ATOM 7836 N N . GLN B 1 330 ? 36.650 57.209 29.579 1.00 24.13 315 GLN B N 1
ATOM 7837 C CA . GLN B 1 330 ? 35.258 57.438 29.923 1.00 24.89 315 GLN B CA 1
ATOM 7838 C C . GLN B 1 330 ? 34.624 56.112 30.304 1.00 23.86 315 GLN B C 1
ATOM 7839 O O . GLN B 1 330 ? 33.652 56.077 30.988 1.00 21.13 315 GLN B O 1
ATOM 7845 N N . GLY B 1 331 ? 35.205 55.022 29.837 1.00 25.22 316 GLY B N 1
ATOM 7846 C CA . GLY B 1 331 ? 34.700 53.717 30.160 1.00 25.18 316 GLY B CA 1
ATOM 7847 C C . GLY B 1 331 ? 33.444 53.384 29.423 1.00 24.36 316 GLY B C 1
ATOM 7848 O O . GLY B 1 331 ? 32.807 52.448 29.732 1.00 23.37 316 GLY B O 1
ATOM 7849 N N . LYS B 1 332 ? 33.104 54.198 28.469 1.00 24.47 317 LYS B N 1
ATOM 7850 C CA . LYS B 1 332 ? 31.932 54.018 27.699 1.00 24.58 317 LYS B CA 1
ATOM 7851 C C . LYS B 1 332 ? 32.175 54.764 26.433 1.00 22.23 317 LYS B C 1
ATOM 7852 O O . LYS B 1 332 ? 33.179 55.336 26.289 1.00 21.64 317 LYS B O 1
ATOM 7858 N N . GLY B 1 333 ? 31.243 54.700 25.511 1.00 21.07 318 GLY B N 1
ATOM 7859 C CA . GLY B 1 333 ? 31.339 55.352 24.243 1.00 21.94 318 GLY B CA 1
ATOM 7860 C C . GLY B 1 333 ? 32.552 54.965 23.467 1.00 21.84 318 GLY B C 1
ATOM 7861 O O . GLY B 1 333 ? 32.705 53.832 23.143 1.00 22.39 318 GLY B O 1
ATOM 7862 N N . PRO B 1 334 ? 33.409 56.001 23.132 1.00 21.68 319 PRO B N 1
ATOM 7863 C CA . PRO B 1 334 ? 34.636 55.583 22.451 1.00 21.55 319 PRO B CA 1
ATOM 7864 C C . PRO B 1 334 ? 35.687 54.869 23.292 1.00 22.06 319 PRO B C 1
ATOM 7865 O O . PRO B 1 334 ? 36.464 54.201 22.715 1.00 20.69 319 PRO B O 1
ATOM 7869 N N . ASP B 1 335 ? 35.700 55.007 24.611 1.00 24.17 320 ASP B N 1
ATOM 7870 C CA . ASP B 1 335 ? 36.684 54.340 25.450 1.00 25.98 320 ASP B CA 1
ATOM 7871 C C . ASP B 1 335 ? 36.194 53.010 25.929 1.00 25.35 320 ASP B C 1
ATOM 7872 O O . ASP B 1 335 ? 36.690 52.417 26.843 1.00 26.29 320 ASP B O 1
ATOM 7877 N N . THR B 1 336 ? 35.214 52.542 25.236 1.00 25.31 321 THR B N 1
ATOM 7878 C CA . THR B 1 336 ? 34.579 51.304 25.626 1.00 24.96 321 THR B CA 1
ATOM 7879 C C . THR B 1 336 ? 35.488 50.101 25.443 1.00 23.65 321 THR B C 1
ATOM 7880 O O . THR B 1 336 ? 36.165 49.958 24.420 1.00 23.57 321 THR B O 1
ATOM 7884 N N . ILE B 1 337 ? 35.365 49.136 26.362 1.00 22.55 322 ILE B N 1
ATOM 7885 C CA . ILE B 1 337 ? 36.079 47.869 26.312 1.00 21.68 322 ILE B CA 1
ATOM 7886 C C . ILE B 1 337 ? 35.140 46.706 26.613 1.00 20.16 322 ILE B C 1
ATOM 7887 O O . ILE B 1 337 ? 34.689 46.551 27.709 1.00 19.74 322 ILE B O 1
ATOM 7892 N N . THR B 1 338 ? 34.820 45.918 25.591 1.00 18.44 323 THR B N 1
ATOM 7893 C CA . THR B 1 338 ? 33.943 44.728 25.634 1.00 17.73 323 THR B CA 1
ATOM 7894 C C . THR B 1 338 ? 34.779 43.467 25.436 1.00 18.04 323 THR B C 1
ATOM 7895 O O . THR B 1 338 ? 35.063 42.781 26.349 1.00 18.77 323 THR B O 1
ATOM 7899 N N . SER B 1 339 ? 35.185 43.203 24.223 1.00 17.65 324 SER B N 1
ATOM 7900 C CA . SER B 1 339 ? 36.002 42.055 23.919 1.00 18.21 324 SER B CA 1
ATOM 7901 C C . SER B 1 339 ? 37.488 42.291 23.938 1.00 18.29 324 SER B C 1
ATOM 7902 O O . SER B 1 339 ? 38.220 41.398 24.168 1.00 18.40 324 SER B O 1
ATOM 7905 N N . GLY B 1 340 ? 37.919 43.496 23.689 1.00 18.77 325 GLY B N 1
ATOM 7906 C CA . GLY B 1 340 ? 39.323 43.801 23.630 1.00 20.01 325 GLY B CA 1
ATOM 7907 C C . GLY B 1 340 ? 39.832 43.883 22.211 1.00 20.82 325 GLY B C 1
ATOM 7908 O O . GLY B 1 340 ? 40.974 44.072 21.978 1.00 24.27 325 GLY B O 1
ATOM 7909 N N . LEU B 1 341 ? 38.943 43.757 21.265 1.00 19.30 326 LEU B N 1
ATOM 7910 C CA . LEU B 1 341 ? 39.264 43.830 19.899 1.00 18.38 326 LEU B CA 1
ATOM 7911 C C . LEU B 1 341 ? 38.763 45.117 19.313 1.00 18.96 326 LEU B C 1
ATOM 7912 O O . LEU B 1 341 ? 37.698 45.547 19.579 1.00 19.46 326 LEU B O 1
ATOM 7917 N N . GLU B 1 342 ? 39.485 45.815 18.478 1.00 20.56 327 GLU B N 1
ATOM 7918 C CA . GLU B 1 342 ? 38.909 47.032 17.908 1.00 21.04 327 GLU B CA 1
ATOM 7919 C C . GLU B 1 342 ? 38.654 46.918 16.414 1.00 20.89 327 GLU B C 1
ATOM 7920 O O . GLU B 1 342 ? 39.434 47.339 15.637 1.00 20.95 327 GLU B O 1
ATOM 7926 N N . VAL B 1 343 ? 37.514 46.377 16.045 1.00 19.93 328 VAL B N 1
ATOM 7927 C CA . VAL B 1 343 ? 37.179 46.155 14.661 1.00 18.61 328 VAL B CA 1
ATOM 7928 C C . VAL B 1 343 ? 35.861 46.735 14.206 1.00 18.58 328 VAL B C 1
ATOM 7929 O O . VAL B 1 343 ? 34.865 46.531 14.791 1.00 20.81 328 VAL B O 1
ATOM 7933 N N . THR B 1 344 ? 35.882 47.447 13.130 1.00 17.68 329 THR B N 1
ATOM 7934 C CA . THR B 1 344 ? 34.690 47.938 12.502 1.00 18.89 329 THR B CA 1
ATOM 7935 C C . THR B 1 344 ? 34.765 47.344 11.087 1.00 19.26 329 THR B C 1
ATOM 7936 O O . THR B 1 344 ? 35.700 47.548 10.403 1.00 19.79 329 THR B O 1
ATOM 7940 N N . TRP B 1 345 ? 33.781 46.583 10.672 1.00 18.72 330 TRP B N 1
ATOM 7941 C CA . TRP B 1 345 ? 33.793 45.928 9.393 1.00 18.83 330 TRP B CA 1
ATOM 7942 C C . TRP B 1 345 ? 33.354 46.680 8.121 1.00 20.71 330 TRP B C 1
ATOM 7943 O O . TRP B 1 345 ? 33.884 46.455 7.069 1.00 20.14 330 TRP B O 1
ATOM 7954 N N . THR B 1 346 ? 32.400 47.580 8.202 1.00 21.47 331 THR B N 1
ATOM 7955 C CA . THR B 1 346 ? 31.883 48.135 6.978 1.00 22.63 331 THR B CA 1
ATOM 7956 C C . THR B 1 346 ? 31.968 49.654 6.965 1.00 23.62 331 THR B C 1
ATOM 7957 O O . THR B 1 346 ? 31.987 50.292 8.026 1.00 22.67 331 THR B O 1
ATOM 7961 N N . PRO B 1 347 ? 31.872 50.197 5.777 1.00 23.98 332 PRO B N 1
ATOM 7962 C CA . PRO B 1 347 ? 31.870 51.624 5.562 1.00 23.78 332 PRO B CA 1
ATOM 7963 C C . PRO B 1 347 ? 30.559 52.223 6.013 1.00 23.96 332 PRO B C 1
ATOM 7964 O O . PRO B 1 347 ? 30.462 53.397 6.226 1.00 25.31 332 PRO B O 1
ATOM 7968 N N . THR B 1 348 ? 29.561 51.399 6.195 1.00 23.92 333 THR B N 1
ATOM 7969 C CA . THR B 1 348 ? 28.299 51.840 6.723 1.00 25.22 333 THR B CA 1
ATOM 7970 C C . THR B 1 348 ? 27.792 50.932 7.836 1.00 23.02 333 THR B C 1
ATOM 7971 O O . THR B 1 348 ? 26.946 50.140 7.624 1.00 21.75 333 THR B O 1
ATOM 7975 N N . PRO B 1 349 ? 28.320 51.079 9.057 1.00 21.83 334 PRO B N 1
ATOM 7976 C CA . PRO B 1 349 ? 27.823 50.198 10.108 1.00 21.15 334 PRO B CA 1
ATOM 7977 C C . PRO B 1 349 ? 26.370 50.231 10.544 1.00 21.77 334 PRO B C 1
ATOM 7978 O O . PRO B 1 349 ? 25.956 49.301 11.135 1.00 19.82 334 PRO B O 1
ATOM 7982 N N . THR B 1 350 ? 25.626 51.291 10.257 1.00 23.89 335 THR B N 1
ATOM 7983 C CA . THR B 1 350 ? 24.226 51.411 10.668 1.00 24.81 335 THR B CA 1
ATOM 7984 C C . THR B 1 350 ? 23.307 51.318 9.496 1.00 25.74 335 THR B C 1
ATOM 7985 O O . THR B 1 350 ? 22.168 51.622 9.530 1.00 25.20 335 THR B O 1
ATOM 7989 N N . LYS B 1 351 ? 23.781 50.780 8.386 1.00 28.80 336 LYS B N 1
ATOM 7990 C CA . LYS B 1 351 ? 22.985 50.617 7.158 1.00 30.07 336 LYS B CA 1
ATOM 7991 C C . LYS B 1 351 ? 23.259 49.312 6.418 1.00 27.26 336 LYS B C 1
ATOM 7992 O O . LYS B 1 351 ? 24.366 48.957 6.292 1.00 28.46 336 LYS B O 1
ATOM 7998 N N . TRP B 1 352 ? 22.261 48.598 5.927 1.00 24.81 337 TRP B N 1
ATOM 7999 C CA . TRP B 1 352 ? 22.492 47.338 5.217 1.00 22.34 337 TRP B CA 1
ATOM 8000 C C . TRP B 1 352 ? 23.091 47.433 3.841 1.00 21.85 337 TRP B C 1
ATOM 8001 O O . TRP B 1 352 ? 22.813 48.277 3.070 1.00 20.05 337 TRP B O 1
ATOM 8012 N N . GLY B 1 353 ? 23.953 46.504 3.571 1.00 23.32 338 GLY B N 1
ATOM 8013 C CA . GLY B 1 353 ? 24.617 46.431 2.284 1.00 22.63 338 GLY B CA 1
ATOM 8014 C C . GLY B 1 353 ? 25.605 45.303 2.118 1.00 22.97 338 GLY B C 1
ATOM 8015 O O . GLY B 1 353 ? 25.534 44.286 2.806 1.00 24.83 338 GLY B O 1
ATOM 8016 N N . MET B 1 354 ? 26.533 45.444 1.175 1.00 23.92 339 MET B N 1
ATOM 8017 C CA . MET B 1 354 ? 27.504 44.365 0.898 1.00 24.12 339 MET B CA 1
ATOM 8018 C C . MET B 1 354 ? 28.942 44.675 1.254 1.00 22.91 339 MET B C 1
ATOM 8019 O O . MET B 1 354 ? 29.857 44.049 0.774 1.00 25.03 339 MET B O 1
ATOM 8024 N N . GLY B 1 355 ? 29.120 45.626 2.152 1.00 21.30 340 GLY B N 1
ATOM 8025 C CA . GLY B 1 355 ? 30.426 46.002 2.593 1.00 21.16 340 GLY B CA 1
ATOM 8026 C C . GLY B 1 355 ? 31.291 44.928 3.179 1.00 21.16 340 GLY B C 1
ATOM 8027 O O . GLY B 1 355 ? 32.471 44.948 2.988 1.00 24.70 340 GLY B O 1
ATOM 8028 N N . TYR B 1 356 ? 30.711 43.990 3.902 1.00 19.54 341 TYR B N 1
ATOM 8029 C CA . TYR B 1 356 ? 31.511 42.972 4.544 1.00 19.53 341 TYR B CA 1
ATOM 8030 C C . TYR B 1 356 ? 32.150 42.037 3.568 1.00 19.29 341 TYR B C 1
ATOM 8031 O O . TYR B 1 356 ? 33.326 41.824 3.574 1.00 18.74 341 TYR B O 1
ATOM 8040 N N . LEU B 1 357 ? 31.382 41.476 2.684 1.00 20.42 342 LEU B N 1
ATOM 8041 C CA . LEU B 1 357 ? 31.903 40.557 1.743 1.00 20.98 342 LEU B CA 1
ATOM 8042 C C . LEU B 1 357 ? 32.729 41.264 0.735 1.00 21.40 342 LEU B C 1
ATOM 8043 O O . LEU B 1 357 ? 33.627 40.727 0.221 1.00 20.77 342 LEU B O 1
ATOM 8048 N N . GLU B 1 358 ? 32.423 42.497 0.456 1.00 22.89 343 GLU B N 1
ATOM 8049 C CA . GLU B 1 358 ? 33.213 43.264 -0.462 1.00 23.88 343 GLU B CA 1
ATOM 8050 C C . GLU B 1 358 ? 34.609 43.589 0.057 1.00 22.03 343 GLU B C 1
ATOM 8051 O O . GLU B 1 358 ? 35.573 43.403 -0.630 1.00 21.99 343 GLU B O 1
ATOM 8057 N N . TYR B 1 359 ? 34.707 44.083 1.271 1.00 20.51 344 TYR B N 1
ATOM 8058 C CA . TYR B 1 359 ? 36.001 44.462 1.829 1.00 20.56 344 TYR B CA 1
ATOM 8059 C C . TYR B 1 359 ? 36.866 43.239 2.116 1.00 19.48 344 TYR B C 1
ATOM 8060 O O . TYR B 1 359 ? 38.087 43.282 1.968 1.00 19.84 344 TYR B O 1
ATOM 8069 N N . LEU B 1 360 ? 36.226 42.160 2.533 1.00 18.77 345 LEU B N 1
ATOM 8070 C CA . LEU B 1 360 ? 36.910 40.947 2.836 1.00 18.42 345 LEU B CA 1
ATOM 8071 C C . LEU B 1 360 ? 37.537 40.440 1.580 1.00 18.17 345 LEU B C 1
ATOM 8072 O O . LEU B 1 360 ? 38.555 39.799 1.606 1.00 16.90 345 LEU B O 1
ATOM 8077 N N . TYR B 1 361 ? 36.919 40.643 0.445 1.00 19.27 346 TYR B N 1
ATOM 8078 C CA . TYR B 1 361 ? 37.483 40.074 -0.750 1.00 19.71 346 TYR B CA 1
ATOM 8079 C C . TYR B 1 361 ? 38.320 40.995 -1.588 1.00 21.16 346 TYR B C 1
ATOM 8080 O O . TYR B 1 361 ? 39.005 40.559 -2.438 1.00 24.34 346 TYR B O 1
ATOM 8089 N N . LYS B 1 362 ? 38.296 42.266 -1.297 1.00 21.20 347 LYS B N 1
ATOM 8090 C CA . LYS B 1 362 ? 39.081 43.234 -1.995 1.00 21.95 347 LYS B CA 1
ATOM 8091 C C . LYS B 1 362 ? 40.430 43.633 -1.417 1.00 20.90 347 LYS B C 1
ATOM 8092 O O . LYS B 1 362 ? 41.233 44.087 -2.128 1.00 20.12 347 LYS B O 1
ATOM 8098 N N . PHE B 1 363 ? 40.673 43.443 -0.134 1.00 20.31 348 PHE B N 1
ATOM 8099 C CA . PHE B 1 363 ? 41.949 43.727 0.466 1.00 19.98 348 PHE B CA 1
ATOM 8100 C C . PHE B 1 363 ? 42.719 42.499 0.821 1.00 20.40 348 PHE B C 1
ATOM 8101 O O . PHE B 1 363 ? 42.162 41.465 0.876 1.00 20.93 348 PHE B O 1
ATOM 8109 N N . ASP B 1 364 ? 44.016 42.651 1.066 1.00 21.94 349 ASP B N 1
ATOM 8110 C CA . ASP B 1 364 ? 44.862 41.550 1.493 1.00 24.72 349 ASP B CA 1
ATOM 8111 C C . ASP B 1 364 ? 44.955 41.870 2.969 1.00 24.45 349 ASP B C 1
ATOM 8112 O O . ASP B 1 364 ? 44.991 43.049 3.320 1.00 22.41 349 ASP B O 1
ATOM 8117 N N . TRP B 1 365 ? 44.973 40.888 3.860 1.00 24.61 350 TRP B N 1
ATOM 8118 C CA . TRP B 1 365 ? 45.008 41.287 5.226 1.00 24.97 350 TRP B CA 1
ATOM 8119 C C . TRP B 1 365 ? 46.198 40.852 5.987 1.00 27.36 350 TRP B C 1
ATOM 8120 O O . TRP B 1 365 ? 46.722 39.797 5.758 1.00 27.50 350 TRP B O 1
ATOM 8131 N N . GLU B 1 366 ? 46.615 41.681 6.922 1.00 28.90 351 GLU B N 1
ATOM 8132 C CA . GLU B 1 366 ? 47.741 41.335 7.731 1.00 32.52 351 GLU B CA 1
ATOM 8133 C C . GLU B 1 366 ? 47.474 41.346 9.213 1.00 29.87 351 GLU B C 1
ATOM 8134 O O . GLU B 1 366 ? 46.799 42.203 9.720 1.00 29.12 351 GLU B O 1
ATOM 8140 N N . PRO B 1 367 ? 48.053 40.311 9.905 1.00 27.16 352 PRO B N 1
ATOM 8141 C CA . PRO B 1 367 ? 47.823 40.315 11.329 1.00 26.28 352 PRO B CA 1
ATOM 8142 C C . PRO B 1 367 ? 48.374 41.487 12.082 1.00 25.31 352 PRO B C 1
ATOM 8143 O O . PRO B 1 367 ? 49.347 42.076 11.728 1.00 26.25 352 PRO B O 1
ATOM 8147 N N . THR B 1 368 ? 47.690 41.827 13.137 1.00 24.77 353 THR B N 1
ATOM 8148 C CA . THR B 1 368 ? 48.063 42.906 13.940 1.00 24.37 353 THR B CA 1
ATOM 8149 C C . THR B 1 368 ? 47.494 42.744 15.307 1.00 23.99 353 THR B C 1
ATOM 8150 O O . THR B 1 368 ? 46.906 41.759 15.598 1.00 22.63 353 THR B O 1
ATOM 8154 N N . LYS B 1 369 ? 47.710 43.701 16.170 1.00 25.52 354 LYS B N 1
ATOM 8155 C CA . LYS B 1 369 ? 47.184 43.621 17.510 1.00 25.72 354 LYS B CA 1
ATOM 8156 C C . LYS B 1 369 ? 46.304 44.785 17.815 1.00 26.16 354 LYS B C 1
ATOM 8157 O O . LYS B 1 369 ? 46.329 45.805 17.160 1.00 27.27 354 LYS B O 1
ATOM 8163 N N . SER B 1 370 ? 45.455 44.601 18.810 1.00 25.98 355 SER B N 1
ATOM 8164 C CA . SER B 1 370 ? 44.510 45.636 19.208 1.00 24.89 355 SER B CA 1
ATOM 8165 C C . SER B 1 370 ? 45.086 46.443 20.366 1.00 22.77 355 SER B C 1
ATOM 8166 O O . SER B 1 370 ? 46.064 46.040 21.002 1.00 20.88 355 SER B O 1
ATOM 8169 N N . PRO B 1 371 ? 44.495 47.601 20.665 1.00 21.52 356 PRO B N 1
ATOM 8170 C CA . PRO B 1 371 ? 44.966 48.392 21.800 1.00 21.36 356 PRO B CA 1
ATOM 8171 C C . PRO B 1 371 ? 44.962 47.642 23.116 1.00 22.04 356 PRO B C 1
ATOM 8172 O O . PRO B 1 371 ? 45.557 48.095 24.081 1.00 22.11 356 PRO B O 1
ATOM 8176 N N . ALA B 1 372 ? 44.373 46.453 23.140 1.00 22.91 357 ALA B N 1
ATOM 8177 C CA . ALA B 1 372 ? 44.357 45.586 24.287 1.00 21.53 357 ALA B CA 1
ATOM 8178 C C . ALA B 1 372 ? 45.235 44.359 24.121 1.00 21.43 357 ALA B C 1
ATOM 8179 O O . ALA B 1 372 ? 45.297 43.546 24.985 1.00 19.55 357 ALA B O 1
ATOM 8181 N N . GLY B 1 373 ? 45.896 44.217 22.992 1.00 22.45 358 GLY B N 1
ATOM 8182 C CA . GLY B 1 373 ? 46.758 43.096 22.735 1.00 22.57 358 GLY B CA 1
ATOM 8183 C C . GLY B 1 373 ? 46.128 41.918 22.053 1.00 22.36 358 GLY B C 1
ATOM 8184 O O . GLY B 1 373 ? 46.713 40.875 21.976 1.00 22.70 358 GLY B O 1
ATOM 8185 N N . ALA B 1 374 ? 44.940 42.108 21.544 1.00 20.93 359 ALA B N 1
ATOM 8186 C CA . ALA B 1 374 ? 44.233 41.061 20.909 1.00 21.66 359 ALA B CA 1
ATOM 8187 C C . ALA B 1 374 ? 44.551 40.845 19.442 1.00 22.41 359 ALA B C 1
ATOM 8188 O O . ALA B 1 374 ? 44.774 41.755 18.728 1.00 22.13 359 ALA B O 1
ATOM 8190 N N . ASN B 1 375 ? 44.545 39.603 19.004 1.00 23.76 360 ASN B N 1
ATOM 8191 C CA . ASN B 1 375 ? 44.832 39.295 17.607 1.00 24.84 360 ASN B CA 1
ATOM 8192 C C . ASN B 1 375 ? 43.762 39.606 16.620 1.00 24.85 360 ASN B C 1
ATOM 8193 O O . ASN B 1 375 ? 42.692 39.066 16.674 1.00 25.47 360 ASN B O 1
ATOM 8198 N N . GLN B 1 376 ? 44.089 40.462 15.684 1.00 23.20 361 GLN B N 1
ATOM 8199 C CA . GLN B 1 376 ? 43.206 40.834 14.646 1.00 23.59 361 GLN B CA 1
ATOM 8200 C C . GLN B 1 376 ? 43.962 41.075 13.369 1.00 22.64 361 GLN B C 1
ATOM 8201 O O . GLN B 1 376 ? 45.088 40.778 13.253 1.00 21.92 361 GLN B O 1
ATOM 8207 N N . TRP B 1 377 ? 43.270 41.607 12.408 1.00 21.86 362 TRP B N 1
ATOM 8208 C CA . TRP B 1 377 ? 43.724 41.855 11.059 1.00 22.94 362 TRP B CA 1
ATOM 8209 C C . TRP B 1 377 ? 43.428 43.235 10.541 1.00 24.14 362 TRP B C 1
ATOM 8210 O O . TRP B 1 377 ? 42.507 43.862 10.969 1.00 25.52 362 TRP B O 1
ATOM 8221 N N . VAL B 1 378 ? 44.239 43.720 9.632 1.00 23.56 363 VAL B N 1
ATOM 8222 C CA . VAL B 1 378 ? 44.034 45.036 9.078 1.00 24.72 363 VAL B CA 1
ATOM 8223 C C . VAL B 1 378 ? 44.363 44.969 7.599 1.00 27.98 363 VAL B C 1
ATOM 8224 O O . VAL B 1 378 ? 45.035 44.078 7.144 1.00 28.16 363 VAL B O 1
ATOM 8228 N N . ALA B 1 379 ? 43.841 45.916 6.850 1.00 29.33 364 ALA B N 1
ATOM 8229 C CA . ALA B 1 379 ? 44.032 45.962 5.425 1.00 31.12 364 ALA B CA 1
ATOM 8230 C C . ALA B 1 379 ? 45.284 46.697 5.025 1.00 33.63 364 ALA B C 1
ATOM 8231 O O . ALA B 1 379 ? 45.629 47.684 5.580 1.00 32.04 364 ALA B O 1
ATOM 8233 N N . LYS B 1 380 ? 45.966 46.165 4.016 1.00 39.06 365 LYS B N 1
ATOM 8234 C CA . LYS B 1 380 ? 47.198 46.770 3.521 1.00 43.56 365 LYS B CA 1
ATOM 8235 C C . LYS B 1 380 ? 46.930 47.647 2.303 1.00 43.63 365 LYS B C 1
ATOM 8236 O O . LYS B 1 380 ? 46.090 47.321 1.464 1.00 40.63 365 LYS B O 1
ATOM 8242 N N . ASN B 1 381 ? 47.649 48.760 2.212 1.00 44.64 366 ASN B N 1
ATOM 8243 C CA . ASN B 1 381 ? 47.490 49.686 1.097 1.00 47.25 366 ASN B CA 1
ATOM 8244 C C . ASN B 1 381 ? 46.033 50.075 0.874 1.00 47.24 366 ASN B C 1
ATOM 8245 O O . ASN B 1 381 ? 45.458 49.791 -0.177 1.00 52.86 366 ASN B O 1
ATOM 8250 N N . ALA B 1 382 ? 45.440 50.726 1.869 1.00 40.80 367 ALA B N 1
ATOM 8251 C CA . ALA B 1 382 ? 44.049 51.154 1.784 1.00 40.00 367 ALA B CA 1
ATOM 8252 C C . ALA B 1 382 ? 43.801 52.396 2.634 1.00 41.38 367 ALA B C 1
ATOM 8253 O O . ALA B 1 382 ? 44.196 52.452 3.798 1.00 46.94 367 ALA B O 1
ATOM 8255 N N . GLU B 1 383 ? 43.145 53.390 2.044 1.00 43.53 368 GLU B N 1
ATOM 8256 C CA . GLU B 1 383 ? 42.843 54.632 2.745 1.00 45.67 368 GLU B CA 1
ATOM 8257 C C . GLU B 1 383 ? 41.667 54.454 3.699 1.00 41.98 368 GLU B C 1
ATOM 8258 O O . GLU B 1 383 ? 40.833 53.568 3.514 1.00 42.87 368 GLU B O 1
ATOM 8264 N N . PRO B 1 384 ? 41.606 55.303 4.720 1.00 40.36 369 PRO B N 1
ATOM 8265 C CA . PRO B 1 384 ? 40.531 55.241 5.706 1.00 36.95 369 PRO B CA 1
ATOM 8266 C C . PRO B 1 384 ? 39.172 55.603 5.189 1.00 31.82 369 PRO B C 1
ATOM 8267 O O . PRO B 1 384 ? 38.886 56.732 4.990 1.00 27.81 369 PRO B O 1
ATOM 8271 N N . THR B 1 385 ? 38.352 54.582 5.025 1.00 28.98 370 THR B N 1
ATOM 8272 C CA . THR B 1 385 ? 37.004 54.651 4.507 1.00 25.50 370 THR B CA 1
ATOM 8273 C C . THR B 1 385 ? 35.977 54.275 5.509 1.00 25.01 370 THR B C 1
ATOM 8274 O O . THR B 1 385 ? 34.830 54.379 5.242 1.00 23.63 370 THR B O 1
ATOM 8278 N N . ILE B 1 386 ? 36.378 53.812 6.660 1.00 25.29 371 ILE B N 1
ATOM 8279 C CA . ILE B 1 386 ? 35.384 53.473 7.651 1.00 25.17 371 ILE B CA 1
ATOM 8280 C C . ILE B 1 386 ? 35.133 54.529 8.738 1.00 24.36 371 ILE B C 1
ATOM 8281 O O . ILE B 1 386 ? 36.037 54.995 9.363 1.00 25.07 371 ILE B O 1
ATOM 8286 N N . PRO B 1 387 ? 33.812 54.897 8.921 1.00 24.00 372 PRO B N 1
ATOM 8287 C CA . PRO B 1 387 ? 33.576 55.917 9.956 1.00 23.80 372 PRO B CA 1
ATOM 8288 C C . PRO B 1 387 ? 33.775 55.624 11.423 1.00 24.43 372 PRO B C 1
ATOM 8289 O O . PRO B 1 387 ? 33.575 54.561 11.913 1.00 24.78 372 PRO B O 1
ATOM 8293 N N . ASP B 1 388 ? 34.172 56.671 12.110 1.00 25.90 373 ASP B N 1
ATOM 8294 C CA . ASP B 1 388 ? 34.415 56.692 13.515 1.00 24.42 373 ASP B CA 1
ATOM 8295 C C . ASP B 1 388 ? 33.045 56.760 14.084 1.00 23.29 373 ASP B C 1
ATOM 8296 O O . ASP B 1 388 ? 32.199 57.473 13.597 1.00 21.86 373 ASP B O 1
ATOM 8301 N N . ALA B 1 389 ? 32.849 56.014 15.164 1.00 23.48 374 ALA B N 1
ATOM 8302 C CA . ALA B 1 389 ? 31.604 55.938 15.901 1.00 23.73 374 ALA B CA 1
ATOM 8303 C C . ALA B 1 389 ? 31.193 57.225 16.622 1.00 23.86 374 ALA B C 1
ATOM 8304 O O . ALA B 1 389 ? 30.069 57.404 16.895 1.00 22.89 374 ALA B O 1
ATOM 8306 N N . TYR B 1 390 ? 32.136 58.098 16.906 1.00 24.32 375 TYR B N 1
ATOM 8307 C CA . TYR B 1 390 ? 31.851 59.336 17.591 1.00 25.58 375 TYR B CA 1
ATOM 8308 C C . TYR B 1 390 ? 32.262 60.581 16.843 1.00 26.95 375 TYR B C 1
ATOM 8309 O O . TYR B 1 390 ? 31.679 61.601 17.032 1.00 26.64 375 TYR B O 1
ATOM 8318 N N . ASP B 1 391 ? 33.247 60.483 15.975 1.00 29.06 376 ASP B N 1
ATOM 8319 C CA . ASP B 1 391 ? 33.708 61.611 15.206 1.00 29.99 376 ASP B CA 1
ATOM 8320 C C . ASP B 1 391 ? 33.317 61.591 13.747 1.00 31.43 376 ASP B C 1
ATOM 8321 O O . ASP B 1 391 ? 33.806 60.774 12.992 1.00 31.91 376 ASP B O 1
ATOM 8326 N N . PRO B 1 392 ? 32.409 62.555 13.370 1.00 31.46 377 PRO B N 1
ATOM 8327 C CA . PRO B 1 392 ? 32.068 62.527 11.947 1.00 31.40 377 PRO B CA 1
ATOM 8328 C C . PRO B 1 392 ? 33.135 63.043 10.985 1.00 31.77 377 PRO B C 1
ATOM 8329 O O . PRO B 1 392 ? 32.917 63.015 9.812 1.00 29.92 377 PRO B O 1
ATOM 8333 N N . ASN B 1 393 ? 34.277 63.473 11.481 1.00 32.66 378 ASN B N 1
ATOM 8334 C CA . ASN B 1 393 ? 35.320 63.963 10.639 1.00 34.56 378 ASN B CA 1
ATOM 8335 C C . ASN B 1 393 ? 36.439 62.984 10.494 1.00 33.63 378 ASN B C 1
ATOM 8336 O O . ASN B 1 393 ? 37.408 63.312 9.877 1.00 32.35 378 ASN B O 1
ATOM 8341 N N . LYS B 1 394 ? 36.307 61.798 11.068 1.00 31.59 379 LYS B N 1
ATOM 8342 C CA . LYS B 1 394 ? 37.340 60.790 10.998 1.00 31.77 379 LYS B CA 1
ATOM 8343 C C . LYS B 1 394 ? 36.904 59.496 10.304 1.00 31.08 379 LYS B C 1
ATOM 8344 O O . LYS B 1 394 ? 35.743 59.194 10.246 1.00 31.87 379 LYS B O 1
ATOM 8350 N N . LYS B 1 395 ? 37.836 58.761 9.752 1.00 28.92 380 LYS B N 1
ATOM 8351 C CA . LYS B 1 395 ? 37.507 57.529 9.106 1.00 28.49 380 LYS B CA 1
ATOM 8352 C C . LYS B 1 395 ? 38.630 56.594 9.388 1.00 28.19 380 LYS B C 1
ATOM 8353 O O . LYS B 1 395 ? 39.658 57.008 9.694 1.00 28.23 380 LYS B O 1
ATOM 8359 N N . LYS B 1 396 ? 38.369 55.294 9.310 1.00 29.38 381 LYS B N 1
ATOM 8360 C CA . LYS B 1 396 ? 39.412 54.335 9.628 1.00 29.70 381 LYS B CA 1
ATOM 8361 C C . LYS B 1 396 ? 39.643 53.214 8.628 1.00 27.97 381 LYS B C 1
ATOM 8362 O O . LYS B 1 396 ? 38.807 52.902 7.780 1.00 30.17 381 LYS B O 1
ATOM 8368 N N . LEU B 1 397 ? 40.819 52.622 8.775 1.00 27.24 382 LEU B N 1
ATOM 8369 C CA . LEU B 1 397 ? 41.292 51.533 8.000 1.00 25.78 382 LEU B CA 1
ATOM 8370 C C . LEU B 1 397 ? 40.502 50.272 8.247 1.00 24.53 382 LEU B C 1
ATOM 8371 O O . LEU B 1 397 ? 40.125 49.993 9.343 1.00 24.86 382 LEU B O 1
ATOM 8376 N N . PRO B 1 398 ? 40.251 49.509 7.125 1.00 23.61 383 PRO B N 1
ATOM 8377 C CA . PRO B 1 398 ? 39.495 48.281 7.366 1.00 23.50 383 PRO B CA 1
ATOM 8378 C C . PRO B 1 398 ? 40.145 47.258 8.278 1.00 22.29 383 PRO B C 1
ATOM 8379 O O . PRO B 1 398 ? 41.285 46.993 8.176 1.00 22.98 383 PRO B O 1
ATOM 8383 N N . THR B 1 399 ? 39.373 46.674 9.164 1.00 21.84 384 THR B N 1
ATOM 8384 C CA . THR B 1 399 ? 39.861 45.684 10.080 1.00 21.70 384 THR B CA 1
ATOM 8385 C C . THR B 1 399 ? 38.974 44.485 10.018 1.00 22.07 384 THR B C 1
ATOM 8386 O O . THR B 1 399 ? 37.872 44.584 9.602 1.00 21.69 384 THR B O 1
ATOM 8390 N N . MET B 1 400 ? 39.481 43.347 10.431 1.00 21.30 385 MET B N 1
ATOM 8391 C CA . MET B 1 400 ? 38.665 42.149 10.459 1.00 20.33 385 MET B CA 1
ATOM 8392 C C . MET B 1 400 ? 39.103 41.243 11.558 1.00 19.51 385 MET B C 1
ATOM 8393 O O . MET B 1 400 ? 40.089 41.473 12.143 1.00 19.31 385 MET B O 1
ATOM 8398 N N . LEU B 1 401 ? 38.337 40.190 11.792 1.00 19.11 386 LEU B N 1
ATOM 8399 C CA . LEU B 1 401 ? 38.629 39.176 12.810 1.00 17.92 386 LEU B CA 1
ATOM 8400 C C . LEU B 1 401 ? 39.121 37.890 12.148 1.00 18.09 386 LEU B C 1
ATOM 8401 O O . LEU B 1 401 ? 38.755 37.590 11.008 1.00 19.55 386 LEU B O 1
ATOM 8406 N N . THR B 1 402 ? 39.935 37.127 12.883 1.00 17.88 387 THR B N 1
ATOM 8407 C CA . THR B 1 402 ? 40.445 35.833 12.433 1.00 16.99 387 THR B CA 1
ATOM 8408 C C . THR B 1 402 ? 39.293 34.960 11.943 1.00 16.33 387 THR B C 1
ATOM 8409 O O . THR B 1 402 ? 39.411 34.279 10.917 1.00 17.28 387 THR B O 1
ATOM 8413 N N . THR B 1 403 ? 38.173 35.002 12.664 1.00 15.82 388 THR B N 1
ATOM 8414 C CA . THR B 1 403 ? 37.019 34.171 12.339 1.00 15.82 388 THR B CA 1
ATOM 8415 C C . THR B 1 403 ? 36.355 34.617 11.037 1.00 15.37 388 THR B C 1
ATOM 8416 O O . THR B 1 403 ? 35.753 33.804 10.327 1.00 15.74 388 THR B O 1
ATOM 8420 N N . ASP B 1 404 ? 36.520 35.872 10.735 1.00 14.78 389 ASP B N 1
ATOM 8421 C CA . ASP B 1 404 ? 36.008 36.471 9.533 1.00 16.59 389 ASP B CA 1
ATOM 8422 C C . ASP B 1 404 ? 36.890 36.056 8.349 1.00 16.39 389 ASP B C 1
ATOM 8423 O O . ASP B 1 404 ? 36.454 35.556 7.359 1.00 16.73 389 ASP B O 1
ATOM 8428 N N . ILE B 1 405 ? 38.157 36.266 8.492 1.00 16.95 390 ILE B N 1
ATOM 8429 C CA . ILE B 1 405 ? 39.095 35.896 7.497 1.00 17.40 390 ILE B CA 1
ATOM 8430 C C . ILE B 1 405 ? 38.973 34.413 7.189 1.00 17.71 390 ILE B C 1
ATOM 8431 O O . ILE B 1 405 ? 39.236 33.974 6.100 1.00 19.12 390 ILE B O 1
ATOM 8436 N N . ALA B 1 406 ? 38.577 33.637 8.175 1.00 17.26 391 ALA B N 1
ATOM 8437 C CA . ALA B 1 406 ? 38.433 32.208 7.988 1.00 17.29 391 ALA B CA 1
ATOM 8438 C C . ALA B 1 406 ? 37.398 31.873 6.968 1.00 17.50 391 ALA B C 1
ATOM 8439 O O . ALA B 1 406 ? 37.405 30.819 6.456 1.00 17.42 391 ALA B O 1
ATOM 8441 N N . LEU B 1 407 ? 36.479 32.777 6.725 1.00 18.64 392 LEU B N 1
ATOM 8442 C CA . LEU B 1 407 ? 35.416 32.517 5.809 1.00 20.57 392 LEU B CA 1
ATOM 8443 C C . LEU B 1 407 ? 35.844 32.614 4.380 1.00 21.07 392 LEU B C 1
ATOM 8444 O O . LEU B 1 407 ? 35.182 32.147 3.520 1.00 19.62 392 LEU B O 1
ATOM 8449 N N . ARG B 1 408 ? 36.975 33.249 4.165 1.00 20.45 393 ARG B N 1
ATOM 8450 C CA . ARG B 1 408 ? 37.524 33.431 2.870 1.00 21.15 393 ARG B CA 1
ATOM 8451 C C . ARG B 1 408 ? 38.649 32.466 2.598 1.00 21.16 393 ARG B C 1
ATOM 8452 O O . ARG B 1 408 ? 39.052 32.273 1.515 1.00 20.71 393 ARG B O 1
ATOM 8460 N N . MET B 1 409 ? 39.196 31.912 3.647 1.00 23.20 394 MET B N 1
ATOM 8461 C CA . MET B 1 409 ? 40.289 30.996 3.559 1.00 25.05 394 MET B CA 1
ATOM 8462 C C . MET B 1 409 ? 40.003 29.535 3.548 1.00 24.50 394 MET B C 1
ATOM 8463 O O . MET B 1 409 ? 40.861 28.801 3.175 1.00 25.07 394 MET B O 1
ATOM 8468 N N . ASP B 1 410 ? 38.829 29.118 3.977 1.00 23.25 395 ASP B N 1
ATOM 8469 C CA . ASP B 1 410 ? 38.473 27.756 4.026 1.00 23.19 395 ASP B CA 1
ATOM 8470 C C . ASP B 1 410 ? 37.943 27.542 2.644 1.00 21.70 395 ASP B C 1
ATOM 8471 O O . ASP B 1 410 ? 37.243 28.397 2.144 1.00 21.24 395 ASP B O 1
ATOM 8476 N N . PRO B 1 411 ? 38.277 26.428 2.009 1.00 20.60 396 PRO B N 1
ATOM 8477 C CA . PRO B 1 411 ? 37.756 26.313 0.647 1.00 21.01 396 PRO B CA 1
ATOM 8478 C C . PRO B 1 411 ? 36.279 26.186 0.540 1.00 20.07 396 PRO B C 1
ATOM 8479 O O . PRO B 1 411 ? 35.758 26.599 -0.446 1.00 20.76 396 PRO B O 1
ATOM 8483 N N . ALA B 1 412 ? 35.593 25.635 1.518 1.00 19.31 397 ALA B N 1
ATOM 8484 C CA . ALA B 1 412 ? 34.140 25.582 1.345 1.00 18.70 397 ALA B CA 1
ATOM 8485 C C . ALA B 1 412 ? 33.528 26.971 1.581 1.00 18.94 397 ALA B C 1
ATOM 8486 O O . ALA B 1 412 ? 32.644 27.393 0.831 1.00 18.06 397 ALA B O 1
ATOM 8488 N N . TYR B 1 413 ? 33.983 27.663 2.620 1.00 18.72 398 TYR B N 1
ATOM 8489 C CA . TYR B 1 413 ? 33.424 28.982 2.910 1.00 17.96 398 TYR B CA 1
ATOM 8490 C C . TYR B 1 413 ? 33.748 29.982 1.806 1.00 18.76 398 TYR B C 1
ATOM 8491 O O . TYR B 1 413 ? 32.920 30.832 1.480 1.00 18.52 398 TYR B O 1
ATOM 8500 N N . ASP B 1 414 ? 34.921 29.866 1.195 1.00 20.13 399 ASP B N 1
ATOM 8501 C CA . ASP B 1 414 ? 35.285 30.779 0.120 1.00 21.87 399 ASP B CA 1
ATOM 8502 C C . ASP B 1 414 ? 34.265 30.723 -1.012 1.00 22.75 399 ASP B C 1
ATOM 8503 O O . ASP B 1 414 ? 33.757 31.755 -1.456 1.00 23.92 399 ASP B O 1
ATOM 8508 N N . LYS B 1 415 ? 33.961 29.531 -1.443 1.00 25.01 400 LYS B N 1
ATOM 8509 C CA . LYS B 1 415 ? 33.056 29.267 -2.516 1.00 26.74 400 LYS B CA 1
ATOM 8510 C C . LYS B 1 415 ? 31.687 29.847 -2.303 1.00 25.34 400 LYS B C 1
ATOM 8511 O O . LYS B 1 415 ? 31.115 30.378 -3.214 1.00 23.60 400 LYS B O 1
ATOM 8517 N N . ILE B 1 416 ? 31.184 29.753 -1.080 1.00 24.20 401 ILE B N 1
ATOM 8518 C CA . ILE B 1 416 ? 29.905 30.294 -0.663 1.00 22.19 401 ILE B CA 1
ATOM 8519 C C . ILE B 1 416 ? 29.910 31.824 -0.598 1.00 20.71 401 ILE B C 1
ATOM 8520 O O . ILE B 1 416 ? 28.983 32.418 -0.968 1.00 18.90 401 ILE B O 1
ATOM 8525 N N . CYS B 1 417 ? 30.986 32.410 -0.118 1.00 20.52 402 CYS B N 1
ATOM 8526 C CA . CYS B 1 417 ? 31.159 33.841 -0.006 1.00 20.76 402 CYS B CA 1
ATOM 8527 C C . CYS B 1 417 ? 31.175 34.462 -1.370 1.00 21.82 402 CYS B C 1
ATOM 8528 O O . CYS B 1 417 ? 30.664 35.512 -1.580 1.00 21.47 402 CYS B O 1
ATOM 8531 N N . ARG B 1 418 ? 31.760 33.795 -2.331 1.00 24.03 403 ARG B N 1
ATOM 8532 C CA . ARG B 1 418 ? 31.800 34.305 -3.700 1.00 26.09 403 ARG B CA 1
ATOM 8533 C C . ARG B 1 418 ? 30.467 34.196 -4.413 1.00 24.18 403 ARG B C 1
ATOM 8534 O O . ARG B 1 418 ? 30.176 34.939 -5.265 1.00 23.88 403 ARG B O 1
ATOM 8542 N N . ASP B 1 419 ? 29.656 33.260 -4.039 1.00 23.92 404 ASP B N 1
ATOM 8543 C CA . ASP B 1 419 ? 28.346 33.116 -4.542 1.00 25.35 404 ASP B CA 1
ATOM 8544 C C . ASP B 1 419 ? 27.444 34.244 -4.026 1.00 24.73 404 ASP B C 1
ATOM 8545 O O . ASP B 1 419 ? 26.610 34.695 -4.763 1.00 26.01 404 ASP B O 1
ATOM 8550 N N . TYR B 1 420 ? 27.641 34.682 -2.800 1.00 23.83 405 TYR B N 1
ATOM 8551 C CA . TYR B 1 420 ? 26.906 35.744 -2.199 1.00 22.26 405 TYR B CA 1
ATOM 8552 C C . TYR B 1 420 ? 27.334 37.084 -2.792 1.00 22.90 405 TYR B C 1
ATOM 8553 O O . TYR B 1 420 ? 26.496 37.910 -2.994 1.00 20.90 405 TYR B O 1
ATOM 8562 N N . LEU B 1 421 ? 28.625 37.301 -3.063 1.00 23.48 406 LEU B N 1
ATOM 8563 C CA . LEU B 1 421 ? 29.077 38.473 -3.800 1.00 23.42 406 LEU B CA 1
ATOM 8564 C C . LEU B 1 421 ? 28.472 38.482 -5.201 1.00 22.63 406 LEU B C 1
ATOM 8565 O O . LEU B 1 421 ? 28.054 39.536 -5.686 1.00 22.22 406 LEU B O 1
ATOM 8570 N N . ALA B 1 422 ? 28.363 37.317 -5.832 1.00 22.58 407 ALA B N 1
ATOM 8571 C CA . ALA B 1 422 ? 27.835 37.233 -7.186 1.00 23.84 407 ALA B CA 1
ATOM 8572 C C . ALA B 1 422 ? 26.331 37.495 -7.252 1.00 25.58 407 ALA B C 1
ATOM 8573 O O . ALA B 1 422 ? 25.822 37.889 -8.306 1.00 24.77 407 ALA B O 1
ATOM 8575 N N . ASN B 1 423 ? 25.614 37.295 -6.161 1.00 28.69 408 ASN B N 1
ATOM 8576 C CA . ASN B 1 423 ? 24.184 37.554 -6.174 1.00 31.04 408 ASN B CA 1
ATOM 8577 C C . ASN B 1 423 ? 23.833 38.179 -4.848 1.00 31.51 408 ASN B C 1
ATOM 8578 O O . ASN B 1 423 ? 23.599 37.463 -3.875 1.00 29.28 408 ASN B O 1
ATOM 8583 N N . PRO B 1 424 ? 23.806 39.507 -4.774 1.00 29.91 409 PRO B N 1
ATOM 8584 C CA . PRO B 1 424 ? 23.508 40.059 -3.482 1.00 29.65 409 PRO B CA 1
ATOM 8585 C C . PRO B 1 424 ? 22.145 39.745 -2.888 1.00 28.75 409 PRO B C 1
ATOM 8586 O O . PRO B 1 424 ? 22.014 39.795 -1.713 1.00 29.75 409 PRO B O 1
ATOM 8590 N N . ASP B 1 425 ? 21.177 39.408 -3.713 1.00 27.63 410 ASP B N 1
ATOM 8591 C CA . ASP B 1 425 ? 19.811 39.107 -3.304 1.00 27.71 410 ASP B CA 1
ATOM 8592 C C . ASP B 1 425 ? 19.660 37.754 -2.667 1.00 24.51 410 ASP B C 1
ATOM 8593 O O . ASP B 1 425 ? 18.857 37.578 -1.797 1.00 23.25 410 ASP B O 1
ATOM 8598 N N . LYS B 1 426 ? 20.445 36.789 -3.121 1.00 22.15 411 LYS B N 1
ATOM 8599 C CA . LYS B 1 426 ? 20.445 35.469 -2.572 1.00 21.29 411 LYS B CA 1
ATOM 8600 C C . LYS B 1 426 ? 21.018 35.499 -1.174 1.00 22.50 411 LYS B C 1
ATOM 8601 O O . LYS B 1 426 ? 20.663 34.689 -0.370 1.00 20.68 411 LYS B O 1
ATOM 8607 N N . PHE B 1 427 ? 21.905 36.454 -0.943 1.00 23.98 412 PHE B N 1
ATOM 8608 C CA . PHE B 1 427 ? 22.546 36.729 0.341 1.00 22.62 412 PHE B CA 1
ATOM 8609 C C . PHE B 1 427 ? 21.574 37.376 1.313 1.00 22.34 412 PHE B C 1
ATOM 8610 O O . PHE B 1 427 ? 21.412 36.909 2.444 1.00 25.87 412 PHE B O 1
ATOM 8618 N N . ALA B 1 428 ? 20.908 38.445 0.887 1.00 21.02 413 ALA B N 1
ATOM 8619 C CA . ALA B 1 428 ? 19.933 39.090 1.768 1.00 21.29 413 ALA B CA 1
ATOM 8620 C C . ALA B 1 428 ? 18.836 38.095 2.198 1.00 21.77 413 ALA B C 1
ATOM 8621 O O . ALA B 1 428 ? 18.365 38.130 3.322 1.00 21.36 413 ALA B O 1
ATOM 8623 N N . ASP B 1 429 ? 18.494 37.171 1.329 1.00 21.29 414 ASP B N 1
ATOM 8624 C CA . ASP B 1 429 ? 17.491 36.205 1.593 1.00 21.51 414 ASP B CA 1
ATOM 8625 C C . ASP B 1 429 ? 17.919 35.062 2.470 1.00 21.04 414 ASP B C 1
ATOM 8626 O O . ASP B 1 429 ? 17.184 34.578 3.288 1.00 20.64 414 ASP B O 1
ATOM 8631 N N . ALA B 1 430 ? 19.143 34.635 2.285 1.00 19.92 415 ALA B N 1
ATOM 8632 C CA . ALA B 1 430 ? 19.708 33.580 3.106 1.00 18.84 415 ALA B CA 1
ATOM 8633 C C . ALA B 1 430 ? 19.953 33.962 4.554 1.00 18.25 415 ALA B C 1
ATOM 8634 O O . ALA B 1 430 ? 19.743 33.178 5.414 1.00 18.24 415 ALA B O 1
ATOM 8636 N N . PHE B 1 431 ? 20.403 35.180 4.765 1.00 17.60 416 PHE B N 1
ATOM 8637 C CA . PHE B 1 431 ? 20.609 35.760 6.036 1.00 18.21 416 PHE B CA 1
ATOM 8638 C C . PHE B 1 431 ? 19.248 35.974 6.740 1.00 19.93 416 PHE B C 1
ATOM 8639 O O . PHE B 1 431 ? 19.128 35.663 7.904 1.00 21.33 416 PHE B O 1
ATOM 8647 N N . ALA B 1 432 ? 18.243 36.494 6.053 1.00 19.63 417 ALA B N 1
ATOM 8648 C CA . ALA B 1 432 ? 16.957 36.685 6.717 1.00 21.46 417 ALA B CA 1
ATOM 8649 C C . ALA B 1 432 ? 16.421 35.365 7.280 1.00 20.88 417 ALA B C 1
ATOM 8650 O O . ALA B 1 432 ? 15.825 35.330 8.361 1.00 20.24 417 ALA B O 1
ATOM 8652 N N . ARG B 1 433 ? 16.599 34.344 6.482 1.00 21.34 418 ARG B N 1
ATOM 8653 C CA . ARG B 1 433 ? 16.162 32.992 6.713 1.00 23.84 418 ARG B CA 1
ATOM 8654 C C . ARG B 1 433 ? 16.935 32.281 7.762 1.00 21.72 418 ARG B C 1
ATOM 8655 O O . ARG B 1 433 ? 16.392 31.489 8.490 1.00 20.01 418 ARG B O 1
ATOM 8663 N N . ALA B 1 434 ? 18.213 32.586 7.833 1.00 18.87 419 ALA B N 1
ATOM 8664 C CA . ALA B 1 434 ? 19.022 32.005 8.813 1.00 18.66 419 ALA B CA 1
ATOM 8665 C C . ALA B 1 434 ? 18.859 32.744 10.106 1.00 17.85 419 ALA B C 1
ATOM 8666 O O . ALA B 1 434 ? 18.994 32.177 11.126 1.00 17.54 419 ALA B O 1
ATOM 8668 N N . TRP B 1 435 ? 18.548 34.011 10.053 1.00 16.34 420 TRP B N 1
ATOM 8669 C CA . TRP B 1 435 ? 18.297 34.776 11.228 1.00 15.61 420 TRP B CA 1
ATOM 8670 C C . TRP B 1 435 ? 16.996 34.346 11.852 1.00 15.13 420 TRP B C 1
ATOM 8671 O O . TRP B 1 435 ? 16.953 34.139 13.004 1.00 15.25 420 TRP B O 1
ATOM 8682 N N . PHE B 1 436 ? 16.012 34.055 11.029 1.00 15.26 421 PHE B N 1
ATOM 8683 C CA . PHE B 1 436 ? 14.744 33.578 11.489 1.00 15.41 421 PHE B CA 1
ATOM 8684 C C . PHE B 1 436 ? 14.898 32.259 12.144 1.00 15.21 421 PHE B C 1
ATOM 8685 O O . PHE B 1 436 ? 14.352 32.004 13.150 1.00 14.50 421 PHE B O 1
ATOM 8693 N N . LYS B 1 437 ? 15.715 31.419 11.585 1.00 15.34 422 LYS B N 1
ATOM 8694 C CA . LYS B 1 437 ? 15.969 30.155 12.147 1.00 16.25 422 LYS B CA 1
ATOM 8695 C C . LYS B 1 437 ? 16.692 30.274 13.461 1.00 16.16 422 LYS B C 1
ATOM 8696 O O . LYS B 1 437 ? 16.425 29.582 14.369 1.00 14.97 422 LYS B O 1
ATOM 8702 N N . LEU B 1 438 ? 17.634 31.179 13.527 1.00 16.42 423 LEU B N 1
ATOM 8703 C CA . LEU B 1 438 ? 18.376 31.353 14.745 1.00 15.70 423 LEU B CA 1
ATOM 8704 C C . LEU B 1 438 ? 17.445 31.698 15.907 1.00 16.39 423 LEU B C 1
ATOM 8705 O O . LEU B 1 438 ? 17.551 31.126 16.986 1.00 15.84 423 LEU B O 1
ATOM 8710 N N . LEU B 1 439 ? 16.547 32.643 15.752 1.00 17.02 424 LEU B N 1
ATOM 8711 C CA . LEU B 1 439 ? 15.701 33.034 16.826 1.00 16.94 424 LEU B CA 1
ATOM 8712 C C . LEU B 1 439 ? 14.554 32.126 17.166 1.00 17.17 424 LEU B C 1
ATOM 8713 O O . LEU B 1 439 ? 13.947 32.284 18.153 1.00 17.28 424 LEU B O 1
ATOM 8718 N N . HIS B 1 440 ? 14.255 31.155 16.327 1.00 17.21 425 HIS B N 1
ATOM 8719 C CA . HIS B 1 440 ? 13.119 30.263 16.519 1.00 17.71 425 HIS B CA 1
ATOM 8720 C C . HIS B 1 440 ? 13.363 28.796 16.464 1.00 19.13 425 HIS B C 1
ATOM 8721 O O . HIS B 1 440 ? 12.490 28.039 16.288 1.00 21.76 425 HIS B O 1
ATOM 8728 N N . ARG B 1 441 ? 14.562 28.370 16.627 1.00 20.33 426 ARG B N 1
ATOM 8729 C CA . ARG B 1 441 ? 14.876 26.965 16.462 1.00 22.79 426 ARG B CA 1
ATOM 8730 C C . ARG B 1 441 ? 14.620 26.169 17.698 1.00 22.50 426 ARG B C 1
ATOM 8731 O O . ARG B 1 441 ? 14.516 24.980 17.628 1.00 21.52 426 ARG B O 1
ATOM 8739 N N . ASP B 1 442 ? 14.453 26.823 18.818 1.00 21.15 427 ASP B N 1
ATOM 8740 C CA . ASP B 1 442 ? 14.135 26.128 20.011 1.00 20.97 427 ASP B CA 1
ATOM 8741 C C . ASP B 1 442 ? 12.690 26.391 20.446 1.00 21.16 427 ASP B C 1
ATOM 8742 O O . ASP B 1 442 ? 12.343 26.145 21.564 1.00 19.74 427 ASP B O 1
ATOM 8747 N N . MET B 1 443 ? 11.884 26.887 19.532 1.00 22.08 428 MET B N 1
ATOM 8748 C CA . MET B 1 443 ? 10.516 27.222 19.815 1.00 23.83 428 MET B CA 1
ATOM 8749 C C . MET B 1 443 ? 9.497 26.121 19.649 1.00 23.57 428 MET B C 1
ATOM 8750 O O . MET B 1 443 ? 8.465 26.152 20.219 1.00 22.14 428 MET B O 1
ATOM 8755 N N . GLY B 1 444 ? 9.833 25.150 18.855 1.00 22.74 429 GLY B N 1
ATOM 8756 C CA . GLY B 1 444 ? 9.018 23.991 18.663 1.00 21.60 429 GLY B CA 1
ATOM 8757 C C . GLY B 1 444 ? 8.105 24.076 17.457 1.00 22.28 429 GLY B C 1
ATOM 8758 O O . GLY B 1 444 ? 8.422 24.697 16.455 1.00 22.94 429 GLY B O 1
ATOM 8759 N N . PRO B 1 445 ? 7.002 23.412 17.586 1.00 23.23 430 PRO B N 1
ATOM 8760 C CA . PRO B 1 445 ? 6.009 23.340 16.536 1.00 23.05 430 PRO B CA 1
ATOM 8761 C C . PRO B 1 445 ? 5.342 24.675 16.328 1.00 23.25 430 PRO B C 1
ATOM 8762 O O . PRO B 1 445 ? 5.120 25.395 17.241 1.00 20.45 430 PRO B O 1
ATOM 8766 N N . ARG B 1 446 ? 5.073 24.972 15.060 1.00 24.91 431 ARG B N 1
ATOM 8767 C CA . ARG B 1 446 ? 4.450 26.222 14.663 1.00 25.91 431 ARG B CA 1
ATOM 8768 C C . ARG B 1 446 ? 3.213 26.491 15.496 1.00 26.17 431 ARG B C 1
ATOM 8769 O O . ARG B 1 446 ? 2.708 27.613 15.520 1.00 30.58 431 ARG B O 1
ATOM 8777 N N . THR B 1 447 ? 2.721 25.465 16.181 1.00 25.99 432 THR B N 1
ATOM 8778 C CA . THR B 1 447 ? 1.548 25.660 16.991 1.00 25.94 432 THR B CA 1
ATOM 8779 C C . THR B 1 447 ? 1.792 26.520 18.205 1.00 25.80 432 THR B C 1
ATOM 8780 O O . THR B 1 447 ? 0.862 26.964 18.804 1.00 28.44 432 THR B O 1
ATOM 8784 N N . ARG B 1 448 ? 3.043 26.782 18.538 1.00 23.96 433 ARG B N 1
ATOM 8785 C CA . ARG B 1 448 ? 3.360 27.634 19.648 1.00 22.35 433 ARG B CA 1
ATOM 8786 C C . ARG B 1 448 ? 3.775 28.990 19.160 1.00 21.81 433 ARG B C 1
ATOM 8787 O O . ARG B 1 448 ? 4.158 29.791 19.933 1.00 20.55 433 ARG B O 1
ATOM 8795 N N . TRP B 1 449 ? 3.720 29.236 17.862 1.00 20.15 434 TRP B N 1
ATOM 8796 C CA . TRP B 1 449 ? 4.126 30.493 17.294 1.00 19.00 434 TRP B CA 1
ATOM 8797 C C . TRP B 1 449 ? 2.989 31.498 17.217 1.00 20.60 434 TRP B C 1
ATOM 8798 O O . TRP B 1 449 ? 1.983 31.259 16.645 1.00 18.87 434 TRP B O 1
ATOM 8809 N N . ILE B 1 450 ? 3.197 32.645 17.841 1.00 22.62 435 ILE B N 1
ATOM 8810 C CA . ILE B 1 450 ? 2.224 33.683 17.905 1.00 23.08 435 ILE B CA 1
ATOM 8811 C C . ILE B 1 450 ? 2.620 35.014 17.321 1.00 22.00 435 ILE B C 1
ATOM 8812 O O . ILE B 1 450 ? 3.730 35.382 17.323 1.00 21.09 435 ILE B O 1
ATOM 8817 N N . GLY B 1 451 ? 1.647 35.733 16.823 1.00 21.03 436 GLY B N 1
ATOM 8818 C CA . GLY B 1 451 ? 1.874 37.023 16.270 1.00 21.20 436 GLY B CA 1
ATOM 8819 C C . GLY B 1 451 ? 1.662 37.260 14.811 1.00 21.88 436 GLY B C 1
ATOM 8820 O O . GLY B 1 451 ? 1.478 36.377 14.040 1.00 20.93 436 GLY B O 1
ATOM 8821 N N . PRO B 1 452 ? 1.695 38.594 14.468 1.00 21.63 437 PRO B N 1
ATOM 8822 C CA . PRO B 1 452 ? 1.442 38.889 13.060 1.00 22.04 437 PRO B CA 1
ATOM 8823 C C . PRO B 1 452 ? 2.551 38.742 12.069 1.00 22.98 437 PRO B C 1
ATOM 8824 O O . PRO B 1 452 ? 2.285 38.751 10.926 1.00 23.50 437 PRO B O 1
ATOM 8828 N N . GLU B 1 453 ? 3.775 38.621 12.503 1.00 24.41 438 GLU B N 1
ATOM 8829 C CA . GLU B 1 453 ? 4.839 38.453 11.585 1.00 22.33 438 GLU B CA 1
ATOM 8830 C C . GLU B 1 453 ? 5.176 37.023 11.460 1.00 20.62 438 GLU B C 1
ATOM 8831 O O . GLU B 1 453 ? 6.202 36.666 11.000 1.00 20.20 438 GLU B O 1
ATOM 8837 N N . VAL B 1 454 ? 4.269 36.160 11.823 1.00 19.15 439 VAL B N 1
ATOM 8838 C CA . VAL B 1 454 ? 4.595 34.777 11.657 1.00 18.32 439 VAL B CA 1
ATOM 8839 C C . VAL B 1 454 ? 4.501 34.403 10.188 1.00 18.27 439 VAL B C 1
ATOM 8840 O O . VAL B 1 454 ? 3.579 34.770 9.496 1.00 19.73 439 VAL B O 1
ATOM 8844 N N . PRO B 1 455 ? 5.469 33.679 9.687 1.00 19.05 440 PRO B N 1
ATOM 8845 C CA . PRO B 1 455 ? 5.506 33.310 8.285 1.00 19.18 440 PRO B CA 1
ATOM 8846 C C . PRO B 1 455 ? 4.565 32.222 7.847 1.00 19.45 440 PRO B C 1
ATOM 8847 O O . PRO B 1 455 ? 4.309 31.262 8.514 1.00 18.77 440 PRO B O 1
ATOM 8851 N N . SER B 1 456 ? 4.048 32.395 6.655 1.00 20.16 441 SER B N 1
ATOM 8852 C CA . SER B 1 456 ? 3.102 31.469 6.118 1.00 19.86 441 SER B CA 1
ATOM 8853 C C . SER B 1 456 ? 3.789 30.305 5.540 1.00 18.63 441 SER B C 1
ATOM 8854 O O . SER B 1 456 ? 3.251 29.278 5.509 1.00 18.86 441 SER B O 1
ATOM 8857 N N . GLU B 1 457 ? 5.009 30.487 5.136 1.00 19.01 442 GLU B N 1
ATOM 8858 C CA . GLU B 1 457 ? 5.787 29.467 4.517 1.00 20.24 442 GLU B CA 1
ATOM 8859 C C . GLU B 1 457 ? 6.346 28.464 5.448 1.00 20.66 442 GLU B C 1
ATOM 8860 O O . GLU B 1 457 ? 6.893 28.817 6.417 1.00 21.28 442 GLU B O 1
ATOM 8866 N N . ILE B 1 458 ? 6.235 27.205 5.122 1.00 22.21 443 ILE B N 1
ATOM 8867 C CA . ILE B 1 458 ? 6.795 26.185 5.946 1.00 23.59 443 ILE B CA 1
ATOM 8868 C C . ILE B 1 458 ? 8.286 26.132 5.754 1.00 23.14 443 ILE B C 1
ATOM 8869 O O . ILE B 1 458 ? 8.725 26.164 4.670 1.00 21.64 443 ILE B O 1
ATOM 8874 N N . LEU B 1 459 ? 9.065 26.053 6.824 1.00 23.27 444 LEU B N 1
ATOM 8875 C CA . LEU B 1 459 ? 10.489 25.944 6.687 1.00 22.45 444 LEU B CA 1
ATOM 8876 C C . LEU B 1 459 ? 11.021 24.566 6.743 1.00 22.88 444 LEU B C 1
ATOM 8877 O O . LEU B 1 459 ? 10.389 23.698 7.303 1.00 22.99 444 LEU B O 1
ATOM 8882 N N . PRO B 1 460 ? 12.218 24.353 6.100 1.00 24.44 445 PRO B N 1
ATOM 8883 C CA . PRO B 1 460 ? 12.702 22.966 6.126 1.00 23.88 445 PRO B CA 1
ATOM 8884 C C . PRO B 1 460 ? 13.193 22.359 7.416 1.00 22.70 445 PRO B C 1
ATOM 8885 O O . PRO B 1 460 ? 13.256 21.170 7.489 1.00 25.41 445 PRO B O 1
ATOM 8889 N N . TRP B 1 461 ? 13.496 23.169 8.405 1.00 21.37 446 TRP B N 1
ATOM 8890 C CA . TRP B 1 461 ? 13.986 22.754 9.689 1.00 21.18 446 TRP B CA 1
ATOM 8891 C C . TRP B 1 461 ? 12.906 22.673 10.695 1.00 21.56 446 TRP B C 1
ATOM 8892 O O . TRP B 1 461 ? 13.118 22.384 11.830 1.00 20.79 446 TRP B O 1
ATOM 8903 N N . GLU B 1 462 ? 11.715 22.927 10.249 1.00 23.58 447 GLU B N 1
ATOM 8904 C CA . GLU B 1 462 ? 10.562 22.972 11.129 1.00 24.48 447 GLU B CA 1
ATOM 8905 C C . GLU B 1 462 ? 9.973 21.721 11.781 1.00 26.23 447 GLU B C 1
ATOM 8906 O O . GLU B 1 462 ? 9.457 21.821 12.867 1.00 26.56 447 GLU B O 1
ATOM 8912 N N . ASP B 1 463 ? 10.046 20.572 11.130 1.00 24.92 448 ASP B N 1
ATOM 8913 C CA . ASP B 1 463 ? 9.463 19.346 11.654 1.00 25.16 448 ASP B CA 1
ATOM 8914 C C . ASP B 1 463 ? 7.965 19.537 11.607 1.00 24.13 448 ASP B C 1
ATOM 8915 O O . ASP B 1 463 ? 7.279 19.360 12.571 1.00 23.08 448 ASP B O 1
ATOM 8920 N N . TYR B 1 464 ? 7.486 19.914 10.447 1.00 24.26 449 TYR B N 1
ATOM 8921 C CA . TYR B 1 464 ? 6.154 20.249 10.215 1.00 25.84 449 TYR B CA 1
ATOM 8922 C C . TYR B 1 464 ? 5.212 19.059 10.178 1.00 24.89 449 TYR B C 1
ATOM 8923 O O . TYR B 1 464 ? 5.467 18.034 9.634 1.00 23.75 449 TYR B O 1
ATOM 8932 N N . ILE B 1 465 ? 4.098 19.285 10.817 1.00 26.20 450 ILE B N 1
ATOM 8933 C CA . ILE B 1 465 ? 3.064 18.344 10.849 1.00 26.74 450 ILE B CA 1
ATOM 8934 C C . ILE B 1 465 ? 1.881 19.087 10.262 1.00 27.94 450 ILE B C 1
ATOM 8935 O O . ILE B 1 465 ? 1.588 20.183 10.633 1.00 28.28 450 ILE B O 1
ATOM 8940 N N . PRO B 1 466 ? 1.242 18.478 9.314 1.00 30.35 451 PRO B N 1
ATOM 8941 C CA . PRO B 1 466 ? 0.086 19.037 8.654 1.00 30.62 451 PRO B CA 1
ATOM 8942 C C . PRO B 1 466 ? -1.114 19.171 9.537 1.00 30.25 451 PRO B C 1
ATOM 8943 O O . PRO B 1 466 ? -1.420 18.220 10.219 1.00 29.32 451 PRO B O 1
ATOM 8947 N N . PRO B 1 467 ? -1.806 20.361 9.535 1.00 32.81 452 PRO B N 1
ATOM 8948 C CA . PRO B 1 467 ? -2.985 20.376 10.411 1.00 34.42 452 PRO B CA 1
ATOM 8949 C C . PRO B 1 467 ? -4.020 19.355 10.021 1.00 37.08 452 PRO B C 1
ATOM 8950 O O . PRO B 1 467 ? -3.999 18.840 8.948 1.00 38.24 452 PRO B O 1
ATOM 8954 N N . VAL B 1 468 ? -4.932 19.053 10.915 1.00 40.83 453 VAL B N 1
ATOM 8955 C CA . VAL B 1 468 ? -5.984 18.106 10.648 1.00 42.49 453 VAL B CA 1
ATOM 8956 C C . VAL B 1 468 ? -7.028 18.730 9.755 1.00 41.75 453 VAL B C 1
ATOM 8957 O O . VAL B 1 468 ? -7.498 19.812 10.007 1.00 39.73 453 VAL B O 1
ATOM 8961 N N . ASP B 1 469 ? -7.412 18.022 8.714 1.00 42.29 454 ASP B N 1
ATOM 8962 C CA . ASP B 1 469 ? -8.431 18.516 7.822 1.00 45.85 454 ASP B CA 1
ATOM 8963 C C . ASP B 1 469 ? -9.564 17.520 7.586 1.00 45.55 454 ASP B C 1
ATOM 8964 O O . ASP B 1 469 ? -10.060 17.409 6.513 1.00 45.93 454 ASP B O 1
ATOM 8969 N N . TYR B 1 470 ? -9.981 16.797 8.598 1.00 44.73 455 TYR B N 1
ATOM 8970 C CA . TYR B 1 470 ? -11.064 15.843 8.438 1.00 46.51 455 TYR B CA 1
ATOM 8971 C C . TYR B 1 470 ? -11.731 15.742 9.734 1.00 47.54 455 TYR B C 1
ATOM 8972 O O . TYR B 1 470 ? -11.276 16.311 10.681 1.00 48.49 455 TYR B O 1
ATOM 8981 N N . GLN B 1 471 ? -12.850 15.026 9.781 1.00 49.15 456 GLN B N 1
ATOM 8982 C CA . GLN B 1 471 ? -13.603 14.870 11.019 1.00 50.84 456 GLN B CA 1
ATOM 8983 C C . GLN B 1 471 ? -12.834 13.999 12.001 1.00 45.37 456 GLN B C 1
ATOM 8984 O O . GLN B 1 471 ? -12.494 12.857 11.692 1.00 41.67 456 GLN B O 1
ATOM 8990 N N . ILE B 1 472 ? -12.557 14.537 13.185 1.00 42.55 457 ILE B N 1
ATOM 8991 C CA . ILE B 1 472 ? -11.826 13.784 14.172 1.00 42.48 457 ILE B CA 1
ATOM 8992 C C . ILE B 1 472 ? -12.699 12.638 14.635 1.00 40.39 457 ILE B C 1
ATOM 8993 O O . ILE B 1 472 ? -13.891 12.714 14.553 1.00 38.07 457 ILE B O 1
ATOM 8998 N N . ILE B 1 473 ? -12.106 11.580 15.146 1.00 40.03 458 ILE B N 1
ATOM 8999 C CA . ILE B 1 473 ? -12.877 10.446 15.616 1.00 39.49 458 ILE B CA 1
ATOM 9000 C C . ILE B 1 473 ? -13.569 10.747 16.928 1.00 41.50 458 ILE B C 1
ATOM 9001 O O . ILE B 1 473 ? -13.087 11.502 17.726 1.00 39.42 458 ILE B O 1
ATOM 9006 N N . ASP B 1 474 ? -14.715 10.136 17.143 1.00 43.17 459 ASP B N 1
ATOM 9007 C CA . ASP B 1 474 ? -15.475 10.370 18.350 1.00 42.39 459 ASP B CA 1
ATOM 9008 C C . ASP B 1 474 ? -15.351 9.280 19.399 1.00 42.52 459 ASP B C 1
ATOM 9009 O O . ASP B 1 474 ? -14.701 8.298 19.199 1.00 42.90 459 ASP B O 1
ATOM 9014 N N . ASP B 1 475 ? -16.003 9.477 20.517 1.00 41.46 460 ASP B N 1
ATOM 9015 C CA . ASP B 1 475 ? -15.975 8.547 21.603 1.00 41.86 460 ASP B CA 1
ATOM 9016 C C . ASP B 1 475 ? -16.347 7.134 21.205 1.00 40.96 460 ASP B C 1
ATOM 9017 O O . ASP B 1 475 ? -16.022 6.178 21.857 1.00 40.29 460 ASP B O 1
ATOM 9022 N N . ASN B 1 476 ? -17.105 7.047 20.128 1.00 41.67 461 ASN B N 1
ATOM 9023 C CA . ASN B 1 476 ? -17.611 5.819 19.559 1.00 41.15 461 ASN B CA 1
ATOM 9024 C C . ASN B 1 476 ? -16.644 5.103 18.657 1.00 40.49 461 ASN B C 1
ATOM 9025 O O . ASN B 1 476 ? -16.605 3.924 18.671 1.00 44.77 461 ASN B O 1
ATOM 9030 N N . ASP B 1 477 ? -15.871 5.819 17.868 1.00 37.95 462 ASP B N 1
ATOM 9031 C CA . ASP B 1 477 ? -14.860 5.274 17.035 1.00 39.82 462 ASP B CA 1
ATOM 9032 C C . ASP B 1 477 ? -13.716 4.911 17.928 1.00 38.91 462 ASP B C 1
ATOM 9033 O O . ASP B 1 477 ? -13.008 3.972 17.672 1.00 37.43 462 ASP B O 1
ATOM 9038 N N . ILE B 1 478 ? -13.547 5.669 18.998 1.00 37.18 463 ILE B N 1
ATOM 9039 C CA . ILE B 1 478 ? -12.499 5.442 19.952 1.00 36.10 463 ILE B CA 1
ATOM 9040 C C . ILE B 1 478 ? -12.724 4.122 20.646 1.00 38.49 463 ILE B C 1
ATOM 9041 O O . ILE B 1 478 ? -11.830 3.315 20.720 1.00 46.07 463 ILE B O 1
ATOM 9046 N N . ALA B 1 479 ? -13.912 3.881 21.145 1.00 37.15 464 ALA B N 1
ATOM 9047 C CA . ALA B 1 479 ? -14.199 2.642 21.818 1.00 37.47 464 ALA B CA 1
ATOM 9048 C C . ALA B 1 479 ? -14.121 1.541 20.851 1.00 36.88 464 ALA B C 1
ATOM 9049 O O . ALA B 1 479 ? -13.666 0.481 21.178 1.00 36.52 464 ALA B O 1
ATOM 9051 N N . ALA B 1 480 ? -14.589 1.791 19.648 1.00 35.28 465 ALA B N 1
ATOM 9052 C CA . ALA B 1 480 ? -14.574 0.778 18.651 1.00 37.28 465 ALA B CA 1
ATOM 9053 C C . ALA B 1 480 ? -13.189 0.525 18.152 1.00 37.44 465 ALA B C 1
ATOM 9054 O O . ALA B 1 480 ? -12.854 -0.585 17.875 1.00 38.51 465 ALA B O 1
ATOM 9056 N N . LEU B 1 481 ? -12.376 1.562 18.035 1.00 37.46 466 LEU B N 1
ATOM 9057 C CA . LEU B 1 481 ? -11.027 1.376 17.573 1.00 34.54 466 LEU B CA 1
ATOM 9058 C C . LEU B 1 481 ? -10.165 0.646 18.591 1.00 34.00 466 LEU B C 1
ATOM 9059 O O . LEU B 1 481 ? -9.391 -0.178 18.212 1.00 33.82 466 LEU B O 1
ATOM 9064 N N . LYS B 1 482 ? -10.320 0.898 19.881 1.00 31.55 467 LYS B N 1
ATOM 9065 C CA . LYS B 1 482 ? -9.549 0.184 20.882 1.00 32.69 467 LYS B CA 1
ATOM 9066 C C . LYS B 1 482 ? -9.694 -1.305 20.692 1.00 33.93 467 LYS B C 1
ATOM 9067 O O . LYS B 1 482 ? -8.750 -2.034 20.590 1.00 33.73 467 LYS B O 1
ATOM 9073 N N . LYS B 1 483 ? -10.945 -1.698 20.643 1.00 37.12 468 LYS B N 1
ATOM 9074 C CA . LYS B 1 483 ? -11.401 -3.048 20.447 1.00 36.82 468 LYS B CA 1
ATOM 9075 C C . LYS B 1 483 ? -10.793 -3.676 19.252 1.00 33.99 468 LYS B C 1
ATOM 9076 O O . LYS B 1 483 ? -10.270 -4.752 19.304 1.00 31.83 468 LYS B O 1
ATOM 9082 N N . GLU B 1 484 ? -10.879 -2.990 18.150 1.00 31.98 469 GLU B N 1
ATOM 9083 C CA . GLU B 1 484 ? -10.332 -3.502 16.941 1.00 35.66 469 GLU B CA 1
ATOM 9084 C C . GLU B 1 484 ? -8.824 -3.607 16.895 1.00 35.12 469 GLU B C 1
ATOM 9085 O O . GLU B 1 484 ? -8.281 -4.350 16.107 1.00 33.97 469 GLU B O 1
ATOM 9091 N N . ILE B 1 485 ? -8.141 -2.859 17.738 1.00 33.06 470 ILE B N 1
ATOM 9092 C CA . ILE B 1 485 ? -6.703 -2.888 17.747 1.00 32.84 470 ILE B CA 1
ATOM 9093 C C . ILE B 1 485 ? -6.252 -4.077 18.530 1.00 32.43 470 ILE B C 1
ATOM 9094 O O . ILE B 1 485 ? -5.400 -4.805 18.097 1.00 33.08 470 ILE B O 1
ATOM 9099 N N . LEU B 1 486 ? -6.824 -4.229 19.700 1.00 31.71 471 LEU B N 1
ATOM 9100 C CA . LEU B 1 486 ? -6.462 -5.287 20.585 1.00 34.83 471 LEU B CA 1
ATOM 9101 C C . LEU B 1 486 ? -6.737 -6.609 19.987 1.00 36.41 471 LEU B C 1
ATOM 9102 O O . LEU B 1 486 ? -6.082 -7.574 20.272 1.00 34.09 471 LEU B O 1
ATOM 9107 N N . ALA B 1 487 ? -7.735 -6.613 19.132 1.00 38.62 472 ALA B N 1
ATOM 9108 C CA . ALA B 1 487 ? -8.193 -7.773 18.442 1.00 37.25 472 ALA B CA 1
ATOM 9109 C C . ALA B 1 487 ? -7.383 -8.078 17.224 1.00 36.49 472 ALA B C 1
ATOM 9110 O O . ALA B 1 487 ? -7.828 -8.753 16.371 1.00 39.10 472 ALA B O 1
ATOM 9112 N N . THR B 1 488 ? -6.161 -7.556 17.181 1.00 35.35 473 THR B N 1
ATOM 9113 C CA . THR B 1 488 ? -5.260 -7.796 16.063 1.00 34.27 473 THR B CA 1
ATOM 9114 C C . THR B 1 488 ? -4.348 -8.958 16.433 1.00 34.58 473 THR B C 1
ATOM 9115 O O . THR B 1 488 ? -3.695 -9.557 15.579 1.00 33.61 473 THR B O 1
ATOM 9119 N N . GLY B 1 489 ? -4.321 -9.266 17.726 1.00 32.92 474 GLY B N 1
ATOM 9120 C CA . GLY B 1 489 ? -3.532 -10.331 18.255 1.00 34.26 474 GLY B CA 1
ATOM 9121 C C . GLY B 1 489 ? -2.142 -9.937 18.554 1.00 34.95 474 GLY B C 1
ATOM 9122 O O . GLY B 1 489 ? -1.284 -10.757 18.764 1.00 33.72 474 GLY B O 1
ATOM 9123 N N . VAL B 1 490 ? -1.930 -8.647 18.551 1.00 35.29 475 VAL B N 1
ATOM 9124 C CA . VAL B 1 490 ? -0.644 -8.102 18.820 1.00 34.48 475 VAL B CA 1
ATOM 9125 C C . VAL B 1 490 ? -0.501 -8.088 20.336 1.00 31.67 475 VAL B C 1
ATOM 9126 O O . VAL B 1 490 ? -1.400 -7.674 21.056 1.00 26.47 475 VAL B O 1
ATOM 9130 N N . ALA B 1 491 ? 0.624 -8.590 20.793 1.00 29.96 476 ALA B N 1
ATOM 9131 C CA . ALA B 1 491 ? 0.908 -8.672 22.170 1.00 29.61 476 ALA B CA 1
ATOM 9132 C C . ALA B 1 491 ? 0.771 -7.331 22.783 1.00 30.88 476 ALA B C 1
ATOM 9133 O O . ALA B 1 491 ? 1.332 -6.365 22.295 1.00 29.29 476 ALA B O 1
ATOM 9135 N N . PRO B 1 492 ? -0.035 -7.293 23.884 1.00 30.72 477 PRO B N 1
ATOM 9136 C CA . PRO B 1 492 ? -0.239 -5.961 24.443 1.00 30.07 477 PRO B CA 1
ATOM 9137 C C . PRO B 1 492 ? 1.003 -5.300 24.990 1.00 28.95 477 PRO B C 1
ATOM 9138 O O . PRO B 1 492 ? 0.951 -4.148 25.273 1.00 31.14 477 PRO B O 1
ATOM 9142 N N . LYS B 1 493 ? 2.101 -6.014 25.126 1.00 28.22 478 LYS B N 1
ATOM 9143 C CA . LYS B 1 493 ? 3.288 -5.421 25.642 1.00 27.36 478 LYS B CA 1
ATOM 9144 C C . LYS B 1 493 ? 3.930 -4.635 24.566 1.00 27.63 478 LYS B C 1
ATOM 9145 O O . LYS B 1 493 ? 4.612 -3.694 24.808 1.00 31.08 478 LYS B O 1
ATOM 9151 N N . LYS B 1 494 ? 3.660 -5.041 23.355 1.00 26.06 479 LYS B N 1
ATOM 9152 C CA . LYS B 1 494 ? 4.140 -4.383 22.175 1.00 24.37 479 LYS B CA 1
ATOM 9153 C C . LYS B 1 494 ? 3.445 -3.120 21.855 1.00 22.48 479 LYS B C 1
ATOM 9154 O O . LYS B 1 494 ? 3.993 -2.231 21.336 1.00 20.34 479 LYS B O 1
ATOM 9160 N N . LEU B 1 495 ? 2.196 -3.084 22.182 1.00 23.55 480 LEU B N 1
ATOM 9161 C CA . LEU B 1 495 ? 1.380 -1.959 21.973 1.00 24.63 480 LEU B CA 1
ATOM 9162 C C . LEU B 1 495 ? 1.747 -0.851 22.900 1.00 24.30 480 LEU B C 1
ATOM 9163 O O . LEU B 1 495 ? 1.671 0.272 22.542 1.00 24.59 480 LEU B O 1
ATOM 9168 N N . ILE B 1 496 ? 2.152 -1.195 24.101 1.00 24.59 481 ILE B N 1
ATOM 9169 C CA . ILE B 1 496 ? 2.524 -0.253 25.105 1.00 23.82 481 ILE B CA 1
ATOM 9170 C C . ILE B 1 496 ? 3.914 0.231 24.845 1.00 23.06 481 ILE B C 1
ATOM 9171 O O . ILE B 1 496 ? 4.171 1.384 24.977 1.00 22.87 481 ILE B O 1
ATOM 9176 N N . PHE B 1 497 ? 4.807 -0.663 24.491 1.00 21.09 482 PHE B N 1
ATOM 9177 C CA . PHE B 1 497 ? 6.169 -0.310 24.235 1.00 20.79 482 PHE B CA 1
ATOM 9178 C C . PHE B 1 497 ? 6.308 0.665 23.112 1.00 19.99 482 PHE B C 1
ATOM 9179 O O . PHE B 1 497 ? 7.068 1.545 23.128 1.00 20.44 482 PHE B O 1
ATOM 9187 N N . VAL B 1 498 ? 5.534 0.463 22.112 1.00 19.39 483 VAL B N 1
ATOM 9188 C CA . VAL B 1 498 ? 5.635 1.284 20.949 1.00 19.69 483 VAL B CA 1
ATOM 9189 C C . VAL B 1 498 ? 4.969 2.632 21.160 1.00 20.60 483 VAL B C 1
ATOM 9190 O O . VAL B 1 498 ? 5.433 3.603 20.629 1.00 20.00 483 VAL B O 1
ATOM 9194 N N . ALA B 1 499 ? 3.919 2.682 21.949 1.00 21.59 484 ALA B N 1
ATOM 9195 C CA . ALA B 1 499 ? 3.294 3.924 22.250 1.00 21.40 484 ALA B CA 1
ATOM 9196 C C . ALA B 1 499 ? 4.260 4.639 23.133 1.00 21.60 484 ALA B C 1
ATOM 9197 O O . ALA B 1 499 ? 4.458 5.784 22.951 1.00 21.16 484 ALA B O 1
ATOM 9199 N N . TRP B 1 500 ? 4.879 3.973 24.094 1.00 21.66 485 TRP B N 1
ATOM 9200 C CA . TRP B 1 500 ? 5.856 4.721 24.875 1.00 20.09 485 TRP B CA 1
ATOM 9201 C C . TRP B 1 500 ? 7.038 5.138 24.018 1.00 19.01 485 TRP B C 1
ATOM 9202 O O . TRP B 1 500 ? 7.518 6.265 24.141 1.00 18.43 485 TRP B O 1
ATOM 9213 N N . SER B 1 501 ? 7.500 4.271 23.119 1.00 19.32 486 SER B N 1
ATOM 9214 C CA . SER B 1 501 ? 8.602 4.672 22.235 1.00 19.59 486 SER B CA 1
ATOM 9215 C C . SER B 1 501 ? 8.229 5.875 21.397 1.00 20.78 486 SER B C 1
ATOM 9216 O O . SER B 1 501 ? 9.073 6.736 21.120 1.00 22.15 486 SER B O 1
ATOM 9219 N N . SER B 1 502 ? 6.975 5.976 21.019 1.00 20.63 487 SER B N 1
ATOM 9220 C CA . SER B 1 502 ? 6.593 7.098 20.216 1.00 21.28 487 SER B CA 1
ATOM 9221 C C . SER B 1 502 ? 6.597 8.396 20.964 1.00 21.07 487 SER B C 1
ATOM 9222 O O . SER B 1 502 ? 6.958 9.391 20.450 1.00 21.06 487 SER B O 1
ATOM 9225 N N . ALA B 1 503 ? 6.170 8.363 22.198 1.00 21.68 488 ALA B N 1
ATOM 9226 C CA . ALA B 1 503 ? 6.084 9.544 23.004 1.00 20.76 488 ALA B CA 1
ATOM 9227 C C . ALA B 1 503 ? 7.337 9.971 23.719 1.00 20.36 488 ALA B C 1
ATOM 9228 O O . ALA B 1 503 ? 7.694 11.105 23.672 1.00 20.30 488 ALA B O 1
ATOM 9230 N N . SER B 1 504 ? 8.003 9.059 24.386 1.00 19.48 489 SER B N 1
ATOM 9231 C CA . SER B 1 504 ? 9.160 9.413 25.144 1.00 19.44 489 SER B CA 1
ATOM 9232 C C . SER B 1 504 ? 10.254 10.040 24.290 1.00 19.71 489 SER B C 1
ATOM 9233 O O . SER B 1 504 ? 11.328 10.269 24.766 1.00 20.66 489 SER B O 1
ATOM 9236 N N . SER B 1 505 ? 9.956 10.312 23.031 1.00 19.06 490 SER B N 1
ATOM 9237 C CA . SER B 1 505 ? 10.920 10.876 22.134 1.00 19.09 490 SER B CA 1
ATOM 9238 C C . SER B 1 505 ? 10.947 12.376 22.173 1.00 20.49 490 SER B C 1
ATOM 9239 O O . SER B 1 505 ? 11.775 12.970 21.605 1.00 20.90 490 SER B O 1
ATOM 9242 N N . PHE B 1 506 ? 10.014 12.955 22.898 1.00 20.51 491 PHE B N 1
ATOM 9243 C CA . PHE B 1 506 ? 9.978 14.363 23.114 1.00 19.30 491 PHE B CA 1
ATOM 9244 C C . PHE B 1 506 ? 11.041 14.874 24.082 1.00 19.57 491 PHE B C 1
ATOM 9245 O O . PHE B 1 506 ? 11.424 14.193 24.986 1.00 20.34 491 PHE B O 1
ATOM 9253 N N . ARG B 1 507 ? 11.580 16.061 23.874 1.00 19.09 492 ARG B N 1
ATOM 9254 C CA . ARG B 1 507 ? 12.528 16.666 24.775 1.00 18.37 492 ARG B CA 1
ATOM 9255 C C . ARG B 1 507 ? 12.039 18.080 24.897 1.00 19.12 492 ARG B C 1
ATOM 9256 O O . ARG B 1 507 ? 11.894 18.755 23.936 1.00 21.53 492 ARG B O 1
ATOM 9264 N N . GLY B 1 508 ? 11.755 18.509 26.097 1.00 17.36 493 GLY B N 1
ATOM 9265 C CA . GLY B 1 508 ? 11.161 19.782 26.328 1.00 17.30 493 GLY B CA 1
ATOM 9266 C C . GLY B 1 508 ? 11.973 21.009 26.319 1.00 18.26 493 GLY B C 1
ATOM 9267 O O . GLY B 1 508 ? 11.472 22.068 26.464 1.00 18.89 493 GLY B O 1
ATOM 9268 N N . SER B 1 509 ? 13.247 20.845 26.146 1.00 18.89 494 SER B N 1
ATOM 9269 C CA . SER B 1 509 ? 14.168 21.927 26.053 1.00 19.30 494 SER B CA 1
ATOM 9270 C C . SER B 1 509 ? 13.984 22.627 24.716 1.00 19.92 494 SER B C 1
ATOM 9271 O O . SER B 1 509 ? 13.941 23.799 24.610 1.00 20.27 494 SER B O 1
ATOM 9274 N N . ASP B 1 510 ? 13.857 21.801 23.718 1.00 21.36 495 ASP B N 1
ATOM 9275 C CA . ASP B 1 510 ? 13.728 22.101 22.343 1.00 22.47 495 ASP B CA 1
ATOM 9276 C C . ASP B 1 510 ? 12.331 22.100 21.895 1.00 22.53 495 ASP B C 1
ATOM 9277 O O . ASP B 1 510 ? 11.968 22.833 21.042 1.00 20.77 495 ASP B O 1
ATOM 9282 N N . LYS B 1 511 ? 11.570 21.192 22.472 1.00 23.81 496 LYS B N 1
ATOM 9283 C CA . LYS B 1 511 ? 10.182 20.952 22.166 1.00 23.27 496 LYS B CA 1
ATOM 9284 C C . LYS B 1 511 ? 9.961 20.236 20.845 1.00 21.58 496 LYS B C 1
ATOM 9285 O O . LYS B 1 511 ? 9.027 20.416 20.191 1.00 20.37 496 LYS B O 1
ATOM 9291 N N . ARG B 1 512 ? 10.899 19.388 20.526 1.00 20.83 497 ARG B N 1
ATOM 9292 C CA . ARG B 1 512 ? 10.973 18.484 19.397 1.00 21.21 497 ARG B CA 1
ATOM 9293 C C . ARG B 1 512 ? 10.693 17.045 19.829 1.00 21.81 497 ARG B C 1
ATOM 9294 O O . ARG B 1 512 ? 11.131 16.668 20.891 1.00 20.79 497 ARG B O 1
ATOM 9302 N N . GLY B 1 513 ? 9.960 16.270 19.030 1.00 22.16 498 GLY B N 1
ATOM 9303 C CA . GLY B 1 513 ? 9.734 14.867 19.339 1.00 22.37 498 GLY B CA 1
ATOM 9304 C C . GLY B 1 513 ? 8.294 14.593 19.699 1.00 21.69 498 GLY B C 1
ATOM 9305 O O . GLY B 1 513 ? 7.418 15.459 19.615 1.00 20.80 498 GLY B O 1
ATOM 9306 N N . GLY B 1 514 ? 8.060 13.356 20.099 1.00 22.38 499 GLY B N 1
ATOM 9307 C CA . GLY B 1 514 ? 6.775 12.989 20.658 1.00 22.05 499 GLY B CA 1
ATOM 9308 C C . GLY B 1 514 ? 5.901 12.269 19.665 1.00 19.76 499 GLY B C 1
ATOM 9309 O O . GLY B 1 514 ? 6.253 12.062 18.506 1.00 20.77 499 GLY B O 1
ATOM 9310 N N . ALA B 1 515 ? 4.726 11.893 20.149 1.00 18.58 500 ALA B N 1
ATOM 9311 C CA . ALA B 1 515 ? 3.867 10.985 19.417 1.00 17.97 500 ALA B CA 1
ATOM 9312 C C . ALA B 1 515 ? 3.263 11.652 18.181 1.00 16.78 500 ALA B C 1
ATOM 9313 O O . ALA B 1 515 ? 3.062 10.991 17.165 1.00 15.00 500 ALA B O 1
ATOM 9315 N N . ASN B 1 516 ? 2.933 12.925 18.206 1.00 16.34 501 ASN B N 1
ATOM 9316 C CA . ASN B 1 516 ? 2.349 13.612 17.101 1.00 16.43 501 ASN B CA 1
ATOM 9317 C C . ASN B 1 516 ? 3.239 13.578 15.905 1.00 17.92 501 ASN B C 1
ATOM 9318 O O . ASN B 1 516 ? 4.419 13.753 16.008 1.00 18.35 501 ASN B O 1
ATOM 9323 N N . GLY B 1 517 ? 2.640 13.345 14.757 1.00 18.13 502 GLY B N 1
ATOM 9324 C CA . GLY B 1 517 ? 3.381 13.153 13.558 1.00 18.57 502 GLY B CA 1
ATOM 9325 C C . GLY B 1 517 ? 3.741 11.707 13.262 1.00 20.07 502 GLY B C 1
ATOM 9326 O O . GLY B 1 517 ? 3.965 11.372 12.101 1.00 20.80 502 GLY B O 1
ATOM 9327 N N . ALA B 1 518 ? 3.786 10.856 14.263 1.00 19.55 503 ALA B N 1
ATOM 9328 C CA . ALA B 1 518 ? 4.084 9.432 14.103 1.00 19.65 503 ALA B CA 1
ATOM 9329 C C . ALA B 1 518 ? 5.341 9.210 13.287 1.00 19.73 503 ALA B C 1
ATOM 9330 O O . ALA B 1 518 ? 5.381 8.382 12.378 1.00 20.17 503 ALA B O 1
ATOM 9332 N N . ARG B 1 519 ? 6.435 9.869 13.642 1.00 19.91 504 ARG B N 1
ATOM 9333 C CA . ARG B 1 519 ? 7.698 9.686 12.935 1.00 20.57 504 ARG B CA 1
ATOM 9334 C C . ARG B 1 519 ? 8.512 8.526 13.415 1.00 22.18 504 ARG B C 1
ATOM 9335 O O . ARG B 1 519 ? 9.592 8.344 12.964 1.00 21.22 504 ARG B O 1
ATOM 9343 N N . ILE B 1 520 ? 7.995 7.760 14.333 1.00 21.12 505 ILE B N 1
ATOM 9344 C CA . ILE B 1 520 ? 8.649 6.581 14.768 1.00 20.52 505 ILE B CA 1
ATOM 9345 C C . ILE B 1 520 ? 8.567 5.659 13.577 1.00 20.09 505 ILE B C 1
ATOM 9346 O O . ILE B 1 520 ? 9.359 4.799 13.397 1.00 19.64 505 ILE B O 1
ATOM 9351 N N . ARG B 1 521 ? 7.645 5.904 12.674 1.00 21.24 506 ARG B N 1
ATOM 9352 C CA . ARG B 1 521 ? 7.476 5.112 11.459 1.00 22.23 506 ARG B CA 1
ATOM 9353 C C . ARG B 1 521 ? 8.460 5.505 10.380 1.00 21.90 506 ARG B C 1
ATOM 9354 O O . ARG B 1 521 ? 8.682 4.793 9.456 1.00 20.01 506 ARG B O 1
ATOM 9362 N N . LEU B 1 522 ? 9.024 6.684 10.507 1.00 22.55 507 LEU B N 1
ATOM 9363 C CA . LEU B 1 522 ? 9.989 7.108 9.531 1.00 21.55 507 LEU B CA 1
ATOM 9364 C C . LEU B 1 522 ? 11.420 6.981 9.999 1.00 21.16 507 LEU B C 1
ATOM 9365 O O . LEU B 1 522 ? 11.687 6.590 11.083 1.00 22.88 507 LEU B O 1
ATOM 9370 N N . ALA B 1 523 ? 12.352 7.348 9.149 1.00 20.48 508 ALA B N 1
ATOM 9371 C CA . ALA B 1 523 ? 13.747 7.348 9.503 1.00 19.95 508 ALA B CA 1
ATOM 9372 C C . ALA B 1 523 ? 14.087 8.692 10.208 1.00 19.75 508 ALA B C 1
ATOM 9373 O O . ALA B 1 523 ? 13.497 9.661 9.873 1.00 18.69 508 ALA B O 1
ATOM 9375 N N . PRO B 1 524 ? 15.057 8.741 11.185 1.00 19.66 509 PRO B N 1
ATOM 9376 C CA . PRO B 1 524 ? 15.725 7.518 11.509 1.00 20.83 509 PRO B CA 1
ATOM 9377 C C . PRO B 1 524 ? 15.185 6.686 12.637 1.00 22.02 509 PRO B C 1
ATOM 9378 O O . PRO B 1 524 ? 15.836 5.724 12.892 1.00 21.76 509 PRO B O 1
ATOM 9382 N N . GLN B 1 525 ? 14.065 7.023 13.253 1.00 22.78 510 GLN B N 1
ATOM 9383 C CA . GLN B 1 525 ? 13.531 6.329 14.407 1.00 22.75 510 GLN B CA 1
ATOM 9384 C C . GLN B 1 525 ? 13.163 4.875 14.241 1.00 23.13 510 GLN B C 1
ATOM 9385 O O . GLN B 1 525 ? 13.192 4.134 15.152 1.00 21.87 510 GLN B O 1
ATOM 9391 N N . ASN B 1 526 ? 12.819 4.479 13.052 1.00 23.46 511 ASN B N 1
ATOM 9392 C CA . ASN B 1 526 ? 12.660 3.097 12.787 1.00 24.47 511 ASN B CA 1
ATOM 9393 C C . ASN B 1 526 ? 13.901 2.232 12.762 1.00 27.09 511 ASN B C 1
ATOM 9394 O O . ASN B 1 526 ? 13.793 1.042 12.715 1.00 27.60 511 ASN B O 1
ATOM 9399 N N . GLU B 1 527 ? 15.101 2.694 12.875 1.00 29.74 512 GLU B N 1
ATOM 9400 C CA . GLU B 1 527 ? 16.078 1.671 12.932 1.00 28.12 512 GLU B CA 1
ATOM 9401 C C . GLU B 1 527 ? 16.738 1.859 14.222 1.00 25.44 512 GLU B C 1
ATOM 9402 O O . GLU B 1 527 ? 17.764 1.306 14.442 1.00 22.63 512 GLU B O 1
ATOM 9408 N N . TRP B 1 528 ? 16.137 2.659 15.084 1.00 23.35 513 TRP B N 1
ATOM 9409 C CA . TRP B 1 528 ? 16.787 2.897 16.353 1.00 23.72 513 TRP B CA 1
ATOM 9410 C C . TRP B 1 528 ? 16.734 1.590 17.085 1.00 23.29 513 TRP B C 1
ATOM 9411 O O . TRP B 1 528 ? 15.740 0.945 17.129 1.00 23.39 513 TRP B O 1
ATOM 9422 N N . LYS B 1 529 ? 17.829 1.188 17.651 1.00 23.89 514 LYS B N 1
ATOM 9423 C CA . LYS B 1 529 ? 17.877 -0.053 18.373 1.00 25.60 514 LYS B CA 1
ATOM 9424 C C . LYS B 1 529 ? 16.979 -0.068 19.568 1.00 25.18 514 LYS B C 1
ATOM 9425 O O . LYS B 1 529 ? 16.375 -1.075 19.884 1.00 26.97 514 LYS B O 1
ATOM 9431 N N . VAL B 1 530 ? 16.905 1.072 20.236 1.00 22.56 515 VAL B N 1
ATOM 9432 C CA . VAL B 1 530 ? 16.112 1.225 21.423 1.00 21.59 515 VAL B CA 1
ATOM 9433 C C . VAL B 1 530 ? 14.649 1.042 21.120 1.00 20.28 515 VAL B C 1
ATOM 9434 O O . VAL B 1 530 ? 13.844 0.801 21.977 1.00 18.73 515 VAL B O 1
ATOM 9438 N N . ASN B 1 531 ? 14.328 1.171 19.857 1.00 19.94 516 ASN B N 1
ATOM 9439 C CA . ASN B 1 531 ? 12.974 1.078 19.414 1.00 20.50 516 ASN B CA 1
ATOM 9440 C C . ASN B 1 531 ? 12.540 -0.259 18.955 1.00 21.31 516 ASN B C 1
ATOM 9441 O O . ASN B 1 531 ? 11.409 -0.420 18.629 1.00 19.89 516 ASN B O 1
ATOM 9446 N N . ASP B 1 532 ? 13.458 -1.218 18.963 1.00 23.25 517 ASP B N 1
ATOM 9447 C CA . ASP B 1 532 ? 13.189 -2.571 18.580 1.00 24.95 517 ASP B CA 1
ATOM 9448 C C . ASP B 1 532 ? 12.501 -2.575 17.250 1.00 24.06 517 ASP B C 1
ATOM 9449 O O . ASP B 1 532 ? 11.321 -2.714 17.174 1.00 24.91 517 ASP B O 1
ATOM 9454 N N . PRO B 1 533 ? 13.270 -2.417 16.195 1.00 23.18 518 PRO B N 1
ATOM 9455 C CA . PRO B 1 533 ? 12.603 -2.380 14.897 1.00 23.93 518 PRO B CA 1
ATOM 9456 C C . PRO B 1 533 ? 11.794 -3.563 14.365 1.00 24.13 518 PRO B C 1
ATOM 9457 O O . PRO B 1 533 ? 10.905 -3.295 13.663 1.00 26.55 518 PRO B O 1
ATOM 9461 N N . SER B 1 534 ? 12.074 -4.805 14.702 1.00 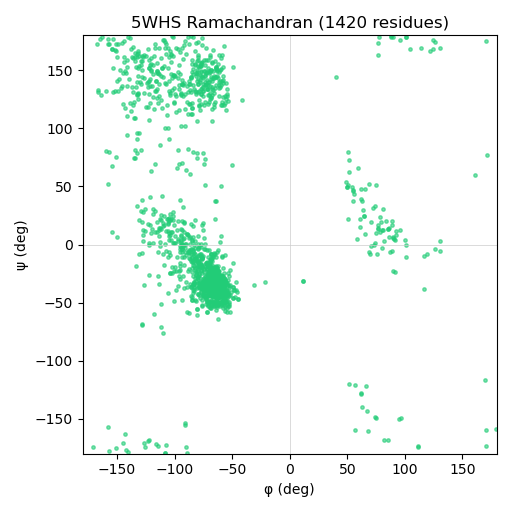24.77 519 SER B N 1
ATOM 9462 C CA . SER B 1 534 ? 11.254 -5.889 14.238 1.00 26.67 519 SER B CA 1
ATOM 9463 C C . SER B 1 534 ? 9.879 -5.790 14.856 1.00 26.50 519 SER B C 1
ATOM 9464 O O . SER B 1 534 ? 8.901 -6.013 14.222 1.00 26.00 519 SER B O 1
ATOM 9467 N N . THR B 1 535 ? 9.826 -5.463 16.122 1.00 26.67 520 THR B N 1
ATOM 9468 C CA . THR B 1 535 ? 8.568 -5.328 16.807 1.00 28.33 520 THR B CA 1
ATOM 9469 C C . THR B 1 535 ? 7.831 -4.134 16.323 1.00 28.98 520 THR B C 1
ATOM 9470 O O . THR B 1 535 ? 6.655 -4.139 16.151 1.00 25.81 520 THR B O 1
ATOM 9474 N N . LEU B 1 536 ? 8.585 -3.089 16.135 1.00 30.33 521 LEU B N 1
ATOM 9475 C CA . LEU B 1 536 ? 8.013 -1.864 15.790 1.00 31.71 521 LEU B CA 1
ATOM 9476 C C . LEU B 1 536 ? 7.233 -1.976 14.509 1.00 32.17 521 LEU B C 1
ATOM 9477 O O . LEU B 1 536 ? 6.275 -1.265 14.278 1.00 35.51 521 LEU B O 1
ATOM 9482 N N . ARG B 1 537 ? 7.703 -2.835 13.664 1.00 33.51 522 ARG B N 1
ATOM 9483 C CA . ARG B 1 537 ? 7.119 -3.078 12.376 1.00 34.40 522 ARG B CA 1
ATOM 9484 C C . ARG B 1 537 ? 5.893 -3.925 12.426 1.00 34.42 522 ARG B C 1
ATOM 9485 O O . ARG B 1 537 ? 5.003 -3.721 11.655 1.00 30.79 522 ARG B O 1
ATOM 9493 N N . GLU B 1 538 ? 5.865 -4.886 13.332 1.00 34.49 523 GLU B N 1
ATOM 9494 C CA . GLU B 1 538 ? 4.728 -5.739 13.510 1.00 33.95 523 GLU B CA 1
ATOM 9495 C C . GLU B 1 538 ? 3.617 -4.900 13.996 1.00 33.25 523 GLU B C 1
ATOM 9496 O O . GLU B 1 538 ? 2.513 -5.058 13.587 1.00 35.06 523 GLU B O 1
ATOM 9502 N N . VAL B 1 539 ? 3.925 -3.967 14.880 1.00 29.90 524 VAL B N 1
ATOM 9503 C CA . VAL B 1 539 ? 2.935 -3.075 15.437 1.00 28.23 524 VAL B CA 1
ATOM 9504 C C . VAL B 1 539 ? 2.467 -2.074 14.411 1.00 27.48 524 VAL B C 1
ATOM 9505 O O . VAL B 1 539 ? 1.332 -1.717 14.386 1.00 26.11 524 VAL B O 1
ATOM 9509 N N . LEU B 1 540 ? 3.351 -1.646 13.552 1.00 28.73 525 LEU B N 1
ATOM 9510 C CA . LEU B 1 540 ? 2.988 -0.708 12.521 1.00 28.77 525 LEU B CA 1
ATOM 9511 C C . LEU B 1 540 ? 2.125 -1.349 11.453 1.00 27.98 525 LEU B C 1
ATOM 9512 O O . LEU B 1 540 ? 1.244 -0.750 10.975 1.00 28.32 525 LEU B O 1
ATOM 9517 N N . ALA B 1 541 ? 2.373 -2.588 11.120 1.00 30.51 526 ALA B N 1
ATOM 9518 C CA . ALA B 1 541 ? 1.566 -3.306 10.166 1.00 32.04 526 ALA B CA 1
ATOM 9519 C C . ALA B 1 541 ? 0.153 -3.456 10.677 1.00 31.93 526 ALA B C 1
ATOM 9520 O O . ALA B 1 541 ? -0.795 -3.294 9.970 1.00 31.57 526 ALA B O 1
ATOM 9522 N N . ALA B 1 542 ? 0.027 -3.798 11.931 1.00 31.26 527 ALA B N 1
ATOM 9523 C CA . ALA B 1 542 ? -1.255 -3.951 12.532 1.00 30.15 527 ALA B CA 1
ATOM 9524 C C . ALA B 1 542 ? -2.044 -2.670 12.590 1.00 31.19 527 ALA B C 1
ATOM 9525 O O . ALA B 1 542 ? -3.192 -2.672 12.316 1.00 31.89 527 ALA B O 1
ATOM 9527 N N . LEU B 1 543 ? -1.420 -1.569 12.950 1.00 32.32 528 LEU B N 1
ATOM 9528 C CA . LEU B 1 543 ? -2.111 -0.317 13.069 1.00 30.57 528 LEU B CA 1
ATOM 9529 C C . LEU B 1 543 ? -2.477 0.245 11.747 1.00 31.59 528 LEU B C 1
ATOM 9530 O O . LEU B 1 543 ? -3.470 0.891 11.648 1.00 30.14 528 LEU B O 1
ATOM 9535 N N . GLU B 1 544 ? -1.673 -0.033 10.737 1.00 33.60 529 GLU B N 1
ATOM 9536 C CA . GLU B 1 544 ? -1.926 0.381 9.370 1.00 37.44 529 GLU B CA 1
ATOM 9537 C C . GLU B 1 544 ? -3.206 -0.282 8.871 1.00 36.98 529 GLU B C 1
ATOM 9538 O O . GLU B 1 544 ? -4.077 0.383 8.398 1.00 30.92 529 GLU B O 1
ATOM 9544 N N . SER B 1 545 ? -3.313 -1.606 8.988 1.00 36.93 530 SER B N 1
ATOM 9545 C CA . SER B 1 545 ? -4.509 -2.304 8.569 1.00 38.87 530 SER B CA 1
ATOM 9546 C C . SER B 1 545 ? -5.740 -1.798 9.243 1.00 40.59 530 SER B C 1
ATOM 9547 O O . SER B 1 545 ? -6.796 -1.840 8.684 1.00 44.04 530 SER B O 1
ATOM 9550 N N . VAL B 1 546 ? -5.612 -1.357 10.470 1.00 41.46 531 VAL B N 1
ATOM 9551 C CA . VAL B 1 546 ? -6.752 -0.906 11.199 1.00 40.16 531 VAL B CA 1
ATOM 9552 C C . VAL B 1 546 ? -7.141 0.427 10.645 1.00 41.36 531 VAL B C 1
ATOM 9553 O O . VAL B 1 546 ? -8.297 0.749 10.573 1.00 40.85 531 VAL B O 1
ATOM 9557 N N . GLN B 1 547 ? -6.135 1.183 10.254 1.00 42.56 532 GLN B N 1
ATOM 9558 C CA . GLN B 1 547 ? -6.270 2.505 9.714 1.00 44.08 532 GLN B CA 1
ATOM 9559 C C . GLN B 1 547 ? -6.981 2.558 8.397 1.00 47.03 532 GLN B C 1
ATOM 9560 O O . GLN B 1 547 ? -7.675 3.471 8.116 1.00 42.43 532 GLN B O 1
ATOM 9566 N N . GLN B 1 548 ? -6.733 1.604 7.531 1.00 52.34 533 GLN B N 1
ATOM 9567 C CA . GLN B 1 548 ? -7.362 1.617 6.236 1.00 55.58 533 GLN B CA 1
ATOM 9568 C C . GLN B 1 548 ? -8.816 1.273 6.350 1.00 53.75 533 GLN B C 1
ATOM 9569 O O . GLN B 1 548 ? -9.633 1.909 5.748 1.00 56.69 533 GLN B O 1
ATOM 9575 N N . LYS B 1 549 ? -9.151 0.260 7.122 1.00 50.75 534 LYS B N 1
ATOM 9576 C CA . LYS B 1 549 ? -10.529 -0.114 7.269 1.00 51.09 534 LYS B CA 1
ATOM 9577 C C . LYS B 1 549 ? -11.395 0.968 7.822 1.00 46.67 534 LYS B C 1
ATOM 9578 O O . LYS B 1 549 ? -12.535 1.031 7.514 1.00 53.31 534 LYS B O 1
ATOM 9584 N N . PHE B 1 550 ? -10.840 1.889 8.589 1.00 41.27 535 PHE B N 1
ATOM 9585 C CA . PHE B 1 550 ? -11.604 3.011 9.133 1.00 37.83 535 PHE B CA 1
ATOM 9586 C C . PHE B 1 550 ? -11.776 4.106 8.131 1.00 38.83 535 PHE B C 1
ATOM 9587 O O . PHE B 1 550 ? -12.864 4.435 7.780 1.00 38.24 535 PHE B O 1
ATOM 9595 N N . ASN B 1 551 ? -10.678 4.668 7.675 1.00 44.04 536 ASN B N 1
ATOM 9596 C CA . ASN B 1 551 ? -10.704 5.699 6.644 1.00 47.81 536 ASN B CA 1
ATOM 9597 C C . ASN B 1 551 ? -11.371 5.216 5.361 1.00 56.49 536 ASN B C 1
ATOM 9598 O O . ASN B 1 551 ? -11.807 6.019 4.536 1.00 60.96 536 ASN B O 1
ATOM 9603 N N . ASP B 1 552 ? -11.446 3.899 5.199 1.00 66.91 537 ASP B N 1
ATOM 9604 C CA . ASP B 1 552 ? -12.059 3.306 4.017 1.00 69.91 537 ASP B CA 1
ATOM 9605 C C . ASP B 1 552 ? -13.580 3.307 4.123 1.00 78.84 537 ASP B C 1
ATOM 9606 O O . ASP B 1 552 ? -14.283 3.339 3.113 1.00 79.75 537 ASP B O 1
ATOM 9611 N N . SER B 1 553 ? -14.082 3.271 5.353 1.00 97.77 538 SER B N 1
ATOM 9612 C CA . SER B 1 553 ? -15.520 3.268 5.593 1.00 104.39 538 SER B CA 1
ATOM 9613 C C . SER B 1 553 ? -16.159 4.571 5.125 1.00 108.58 538 SER B C 1
ATOM 9614 O O . SER B 1 553 ? -17.244 4.939 5.577 1.00 108.89 538 SER B O 1
ATOM 9617 N N . SER B 1 554 ? -15.480 5.265 4.218 1.00 107.88 539 SER B N 1
ATOM 9618 C CA . SER B 1 554 ? -15.979 6.528 3.688 1.00 104.60 539 SER B CA 1
ATOM 9619 C C . SER B 1 554 ? -16.236 7.532 4.806 1.00 106.59 539 SER B C 1
ATOM 9620 O O . SER B 1 554 ? -15.703 7.399 5.908 1.00 112.09 539 SER B O 1
ATOM 9623 N N . SER B 1 555 ? -17.058 8.535 4.516 1.00 101.17 540 SER B N 1
ATOM 9624 C CA . SER B 1 555 ? -17.388 9.563 5.496 1.00 94.17 540 SER B CA 1
ATOM 9625 C C . SER B 1 555 ? -16.244 10.559 5.660 1.00 89.34 540 SER B C 1
ATOM 9626 O O . SER B 1 555 ? -15.113 10.291 5.257 1.00 90.20 540 SER B O 1
ATOM 9629 N N . GLY B 1 556 ? -16.549 11.708 6.254 1.00 82.04 541 GLY B N 1
ATOM 9630 C CA . GLY B 1 556 ? -15.555 12.742 6.472 1.00 78.18 541 GLY B CA 1
ATOM 9631 C C . GLY B 1 556 ? -14.748 12.514 7.735 1.00 74.05 541 GLY B C 1
ATOM 9632 O O . GLY B 1 556 ? -14.077 13.422 8.227 1.00 72.61 541 GLY B O 1
ATOM 9633 N N . LYS B 1 557 ? -14.815 11.296 8.262 1.00 65.79 542 LYS B N 1
ATOM 9634 C CA . LYS B 1 557 ? -14.086 10.945 9.475 1.00 61.40 542 LYS B CA 1
ATOM 9635 C C . LYS B 1 557 ? -12.864 10.091 9.157 1.00 57.58 542 LYS B C 1
ATOM 9636 O O . LYS B 1 557 ? -12.951 9.122 8.404 1.00 57.53 542 LYS B O 1
ATOM 9642 N N . LYS B 1 558 ? -11.725 10.458 9.736 1.00 50.78 543 LYS B N 1
ATOM 9643 C CA . LYS B 1 558 ? -10.511 9.744 9.520 1.00 46.09 543 LYS B CA 1
ATOM 9644 C C . LYS B 1 558 ? -9.675 9.705 10.730 1.00 40.31 543 LYS B C 1
ATOM 9645 O O . LYS B 1 558 ? -9.849 10.424 11.635 1.00 37.00 543 LYS B O 1
ATOM 9651 N N . VAL B 1 559 ? -8.763 8.784 10.730 1.00 38.93 544 VAL B N 1
ATOM 9652 C CA . VAL B 1 559 ? -7.858 8.632 11.825 1.00 34.84 544 VAL B CA 1
ATOM 9653 C C . VAL B 1 559 ? -6.432 8.496 11.327 1.00 32.74 544 VAL B C 1
ATOM 9654 O O . VAL B 1 559 ? -6.171 7.859 10.347 1.00 31.18 544 VAL B O 1
ATOM 9658 N N . SER B 1 560 ? -5.513 9.133 12.024 1.00 31.21 545 SER B N 1
ATOM 9659 C CA . SER B 1 560 ? -4.132 9.048 11.651 1.00 29.78 545 SER B CA 1
ATOM 9660 C C . SER B 1 560 ? -3.496 7.924 12.378 1.00 27.32 545 SER B C 1
ATOM 9661 O O . SER B 1 560 ? -4.065 7.339 13.221 1.00 25.20 545 SER B O 1
ATOM 9664 N N . LEU B 1 561 ? -2.292 7.655 11.990 1.00 28.18 546 LEU B N 1
ATOM 9665 C CA . LEU B 1 561 ? -1.531 6.606 12.536 1.00 29.87 546 LEU B CA 1
ATOM 9666 C C . LEU B 1 561 ? -0.926 6.992 13.839 1.00 29.21 546 LEU B C 1
ATOM 9667 O O . LEU B 1 561 ? -0.682 6.170 14.629 1.00 29.92 546 LEU B O 1
ATOM 9672 N N . ALA B 1 562 ? -0.692 8.261 14.052 1.00 27.70 547 ALA B N 1
ATOM 9673 C CA . ALA B 1 562 ? -0.135 8.756 15.259 1.00 25.84 547 ALA B CA 1
ATOM 9674 C C . ALA B 1 562 ? -1.135 8.580 16.344 1.00 27.89 547 ALA B C 1
ATOM 9675 O O . ALA B 1 562 ? -0.797 8.294 17.434 1.00 28.50 547 ALA B O 1
ATOM 9677 N N . ASP B 1 563 ? -2.390 8.785 16.032 1.00 28.20 548 ASP B N 1
ATOM 9678 C CA . ASP B 1 563 ? -3.454 8.611 16.991 1.00 28.11 548 ASP B CA 1
ATOM 9679 C C . ASP B 1 563 ? -3.729 7.142 17.317 1.00 26.58 548 ASP B C 1
ATOM 9680 O O . ASP B 1 563 ? -4.102 6.825 18.387 1.00 28.59 548 ASP B O 1
ATOM 9685 N N . LEU B 1 564 ? -3.570 6.261 16.369 1.00 25.76 549 LEU B N 1
ATOM 9686 C CA . LEU B 1 564 ? -3.723 4.812 16.543 1.00 27.10 549 LEU B CA 1
ATOM 9687 C C . LEU B 1 564 ? -2.628 4.237 17.430 1.00 25.27 549 LEU B C 1
ATOM 9688 O O . LEU B 1 564 ? -2.888 3.336 18.238 1.00 27.53 549 LEU B O 1
ATOM 9693 N N . ILE B 1 565 ? -1.404 4.723 17.262 1.00 23.96 550 ILE B N 1
ATOM 9694 C CA . ILE B 1 565 ? -0.291 4.213 18.043 1.00 24.49 550 ILE B CA 1
ATOM 9695 C C . ILE B 1 565 ? -0.505 4.526 19.521 1.00 23.64 550 ILE B C 1
ATOM 9696 O O . ILE B 1 565 ? -0.298 3.668 20.381 1.00 24.26 550 ILE B O 1
ATOM 9701 N N . VAL B 1 566 ? -0.914 5.751 19.826 1.00 22.88 551 VAL B N 1
ATOM 9702 C CA . VAL B 1 566 ? -1.237 6.110 21.195 1.00 23.56 551 VAL B CA 1
ATOM 9703 C C . VAL B 1 566 ? -2.428 5.297 21.693 1.00 25.71 551 VAL B C 1
ATOM 9704 O O . VAL B 1 566 ? -2.412 4.785 22.820 1.00 29.84 551 VAL B O 1
ATOM 9708 N N . LEU B 1 567 ? -3.449 5.203 20.872 1.00 26.69 552 LEU B N 1
ATOM 9709 C CA . LEU B 1 567 ? -4.662 4.496 21.188 1.00 26.29 552 LEU B CA 1
ATOM 9710 C C . LEU B 1 567 ? -4.466 3.038 21.504 1.00 24.55 552 LEU B C 1
ATOM 9711 O O . LEU B 1 567 ? -5.168 2.521 22.287 1.00 25.10 552 LEU B O 1
ATOM 9716 N N . GLY B 1 568 ? -3.511 2.394 20.898 1.00 23.15 553 GLY B N 1
ATOM 9717 C CA . GLY B 1 568 ? -3.124 1.028 21.225 1.00 23.94 553 GLY B CA 1
ATOM 9718 C C . GLY B 1 568 ? -2.587 0.918 22.640 1.00 25.87 553 GLY B C 1
ATOM 9719 O O . GLY B 1 568 ? -2.982 0.014 23.403 1.00 29.59 553 GLY B O 1
ATOM 9720 N N . GLY B 1 569 ? -1.708 1.835 23.009 1.00 24.80 554 GLY B N 1
ATOM 9721 C CA . GLY B 1 569 ? -1.242 1.884 24.389 1.00 24.81 554 GLY B CA 1
ATOM 9722 C C . GLY B 1 569 ? -2.391 2.025 25.379 1.00 24.76 554 GLY B C 1
ATOM 9723 O O . GLY B 1 569 ? -2.444 1.317 26.385 1.00 26.41 554 GLY B O 1
ATOM 9724 N N . VAL B 1 570 ? -3.265 2.982 25.088 1.00 22.02 555 VAL B N 1
ATOM 9725 C CA . VAL B 1 570 ? -4.438 3.297 25.856 1.00 22.29 555 VAL B CA 1
ATOM 9726 C C . VAL B 1 570 ? -5.350 2.074 26.075 1.00 23.98 555 VAL B C 1
ATOM 9727 O O . VAL B 1 570 ? -5.708 1.785 27.173 1.00 24.45 555 VAL B O 1
ATOM 9731 N N . ALA B 1 571 ? -5.688 1.362 25.009 1.00 25.00 556 ALA B N 1
ATOM 9732 C CA . ALA B 1 571 ? -6.468 0.139 25.013 1.00 24.91 556 ALA B CA 1
ATOM 9733 C C . ALA B 1 571 ? -5.808 -0.919 25.880 1.00 24.87 556 ALA B C 1
ATOM 9734 O O . ALA B 1 571 ? -6.434 -1.469 26.791 1.00 27.93 556 ALA B O 1
ATOM 9736 N N . ALA B 1 572 ? -4.559 -1.200 25.588 1.00 23.71 557 ALA B N 1
ATOM 9737 C CA . ALA B 1 572 ? -3.782 -2.180 26.304 1.00 24.97 557 ALA B CA 1
ATOM 9738 C C . ALA B 1 572 ? -3.485 -1.824 27.758 1.00 25.37 557 ALA B C 1
ATOM 9739 O O . ALA B 1 572 ? -3.275 -2.683 28.573 1.00 27.86 557 ALA B O 1
ATOM 9741 N N . LEU B 1 573 ? -3.464 -0.544 28.060 1.00 24.22 558 LEU B N 1
ATOM 9742 C CA . LEU B 1 573 ? -3.193 -0.121 29.388 1.00 25.37 558 LEU B CA 1
ATOM 9743 C C . LEU B 1 573 ? -4.438 -0.278 30.162 1.00 26.25 558 LEU B C 1
ATOM 9744 O O . LEU B 1 573 ? -4.378 -0.580 31.305 1.00 27.38 558 LEU B O 1
ATOM 9749 N N . GLU B 1 574 ? -5.576 -0.017 29.567 1.00 26.98 559 GLU B N 1
ATOM 9750 C CA . GLU B 1 574 ? -6.828 -0.126 30.255 1.00 27.80 559 GLU B CA 1
ATOM 9751 C C . GLU B 1 574 ? -7.100 -1.561 30.579 1.00 28.53 559 GLU B C 1
ATOM 9752 O O . GLU B 1 574 ? -7.671 -1.862 31.591 1.00 28.19 559 GLU B O 1
ATOM 9758 N N . GLN B 1 575 ? -6.678 -2.436 29.698 1.00 28.20 560 GLN B N 1
ATOM 9759 C CA . GLN B 1 575 ? -6.830 -3.847 29.883 1.00 29.13 560 GLN B CA 1
ATOM 9760 C C . GLN B 1 575 ? -6.038 -4.321 31.054 1.00 28.48 560 GLN B C 1
ATOM 9761 O O . GLN B 1 575 ? -6.448 -5.211 31.738 1.00 29.63 560 GLN B O 1
ATOM 9767 N N . ALA B 1 576 ? -4.900 -3.709 31.273 1.00 27.12 561 ALA B N 1
ATOM 9768 C CA . ALA B 1 576 ? -3.983 -4.067 32.306 1.00 26.68 561 ALA B CA 1
ATOM 9769 C C . ALA B 1 576 ? -4.226 -3.489 33.691 1.00 26.01 561 ALA B C 1
ATOM 9770 O O . ALA B 1 576 ? -3.734 -4.005 34.655 1.00 23.54 561 ALA B O 1
ATOM 9772 N N . SER B 1 577 ? -4.977 -2.415 33.775 1.00 26.78 562 SER B N 1
ATOM 9773 C CA . SER B 1 577 ? -5.241 -1.782 35.034 1.00 27.43 562 SER B CA 1
ATOM 9774 C C . SER B 1 577 ? -6.676 -1.832 35.460 1.00 29.18 562 SER B C 1
ATOM 9775 O O . SER B 1 577 ? -6.967 -1.785 36.603 1.00 30.51 562 SER B O 1
ATOM 9778 N N . GLY B 1 578 ? -7.565 -1.909 34.505 1.00 30.32 563 GLY B N 1
ATOM 9779 C CA . GLY B 1 578 ? -8.961 -1.906 34.794 1.00 29.68 563 GLY B CA 1
ATOM 9780 C C . GLY B 1 578 ? -9.410 -0.503 35.042 1.00 30.84 563 GLY B C 1
ATOM 9781 O O . GLY B 1 578 ? -10.476 -0.308 35.528 1.00 31.64 563 GLY B O 1
ATOM 9782 N N . LEU B 1 579 ? -8.589 0.478 34.716 1.00 30.82 564 LEU B N 1
ATOM 9783 C CA . LEU B 1 579 ? -8.939 1.834 34.940 1.00 30.05 564 LEU B CA 1
ATOM 9784 C C . LEU B 1 579 ? -9.150 2.480 33.638 1.00 31.16 564 LEU B C 1
ATOM 9785 O O . LEU B 1 579 ? -8.592 2.056 32.675 1.00 30.05 564 LEU B O 1
ATOM 9790 N N . VAL B 1 580 ? -9.995 3.501 33.624 1.00 31.80 565 VAL B N 1
ATOM 9791 C CA . VAL B 1 580 ? -10.294 4.234 32.451 1.00 32.14 565 VAL B CA 1
ATOM 9792 C C . VAL B 1 580 ? -9.127 5.147 32.268 1.00 30.90 565 VAL B C 1
ATOM 9793 O O . VAL B 1 580 ? -8.773 5.966 33.081 1.00 27.31 565 VAL B O 1
ATOM 9797 N N . VAL B 1 581 ? -8.510 4.965 31.142 1.00 31.52 566 VAL B N 1
ATOM 9798 C CA . VAL B 1 581 ? -7.327 5.737 30.800 1.00 28.00 566 VAL B CA 1
ATOM 9799 C C . VAL B 1 581 ? -7.749 6.852 29.853 1.00 27.62 566 VAL B C 1
ATOM 9800 O O . VAL B 1 581 ? -8.284 6.571 28.772 1.00 25.48 566 VAL B O 1
ATOM 9804 N N . PRO B 1 582 ? -7.506 8.127 30.213 1.00 28.07 567 PRO B N 1
ATOM 9805 C CA . PRO B 1 582 ? -7.875 9.225 29.308 1.00 27.34 567 PRO B CA 1
ATOM 9806 C C . PRO B 1 582 ? -7.185 9.084 27.960 1.00 27.86 567 PRO B C 1
ATOM 9807 O O . PRO B 1 582 ? -6.232 8.333 27.799 1.00 28.33 567 PRO B O 1
ATOM 9811 N N . PHE B 1 583 ? -7.685 9.801 26.949 1.00 29.71 568 PHE B N 1
ATOM 9812 C CA . PHE B 1 583 ? -7.107 9.793 25.591 1.00 28.96 568 PHE B CA 1
ATOM 9813 C C . PHE B 1 583 ? -7.620 10.967 24.796 1.00 30.88 568 PHE B C 1
ATOM 9814 O O . PHE B 1 583 ? -8.767 11.198 24.676 1.00 32.23 568 PHE B O 1
ATOM 9822 N N . THR B 1 584 ? -6.713 11.708 24.222 1.00 33.65 569 THR B N 1
ATOM 9823 C CA . THR B 1 584 ? -7.094 12.873 23.427 1.00 32.13 569 THR B CA 1
ATOM 9824 C C . THR B 1 584 ? -6.730 12.658 21.962 1.00 33.26 569 THR B C 1
ATOM 9825 O O . THR B 1 584 ? -5.546 12.534 21.623 1.00 34.46 569 THR B O 1
ATOM 9829 N N . PRO B 1 585 ? -7.690 12.713 21.070 1.00 34.25 570 PRO B N 1
ATOM 9830 C CA . PRO B 1 585 ? -7.377 12.544 19.662 1.00 32.80 570 PRO B CA 1
ATOM 9831 C C . PRO B 1 585 ? -7.005 13.839 19.012 1.00 31.41 570 PRO B C 1
ATOM 9832 O O . PRO B 1 585 ? -7.093 14.860 19.624 1.00 28.68 570 PRO B O 1
ATOM 9836 N N . GLY B 1 586 ? -6.555 13.775 17.770 1.00 30.42 571 GLY B N 1
ATOM 9837 C CA . GLY B 1 586 ? -6.145 14.953 17.043 1.00 29.95 571 GLY B CA 1
ATOM 9838 C C . GLY B 1 586 ? -4.763 14.998 16.414 1.00 31.72 571 GLY B C 1
ATOM 9839 O O . GLY B 1 586 ? -4.441 15.952 15.765 1.00 30.75 571 GLY B O 1
ATOM 9840 N N . ARG B 1 587 ? -3.938 13.987 16.608 1.00 30.57 572 ARG B N 1
ATOM 9841 C CA . ARG B 1 587 ? -2.628 13.982 16.012 1.00 29.04 572 ARG B CA 1
ATOM 9842 C C . ARG B 1 587 ? -2.789 13.785 14.542 1.00 28.60 572 ARG B C 1
ATOM 9843 O O . ARG B 1 587 ? -3.784 13.321 14.094 1.00 26.76 572 ARG B O 1
ATOM 9851 N N . ASN B 1 588 ? -1.793 14.173 13.792 1.00 29.08 573 ASN B N 1
ATOM 9852 C CA . ASN B 1 588 ? -1.826 14.007 12.406 1.00 29.86 573 ASN B CA 1
ATOM 9853 C C . ASN B 1 588 ? -0.573 13.336 12.042 1.00 30.33 573 ASN B C 1
ATOM 9854 O O . ASN B 1 588 ? 0.352 13.412 12.737 1.00 33.48 573 ASN B O 1
ATOM 9859 N N . ASP B 1 589 ? -0.560 12.686 10.896 1.00 30.04 574 ASP B N 1
ATOM 9860 C CA . ASP B 1 589 ? 0.612 11.988 10.402 1.00 31.76 574 ASP B CA 1
ATOM 9861 C C . ASP B 1 589 ? 1.594 12.896 9.728 1.00 30.12 574 ASP B C 1
ATOM 9862 O O . ASP B 1 589 ? 1.280 13.843 9.134 1.00 29.78 574 ASP B O 1
ATOM 9867 N N . ALA B 1 590 ? 2.833 12.586 9.837 1.00 29.81 575 ALA B N 1
ATOM 9868 C CA . ALA B 1 590 ? 3.818 13.440 9.216 1.00 29.92 575 ALA B CA 1
ATOM 9869 C C . ALA B 1 590 ? 4.541 12.694 8.114 1.00 28.55 575 ALA B C 1
ATOM 9870 O O . ALA B 1 590 ? 4.611 11.455 8.112 1.00 30.14 575 ALA B O 1
ATOM 9872 N N . THR B 1 591 ? 5.088 13.447 7.160 1.00 30.73 576 THR B N 1
ATOM 9873 C CA . THR B 1 591 ? 5.750 12.852 6.003 1.00 34.11 576 THR B CA 1
ATOM 9874 C C . THR B 1 591 ? 7.256 12.917 6.133 1.00 34.90 576 THR B C 1
ATOM 9875 O O . THR B 1 591 ? 7.790 13.672 6.944 1.00 35.77 576 THR B O 1
ATOM 9879 N N . GLN B 1 592 ? 7.953 12.127 5.325 1.00 35.12 577 GLN B N 1
ATOM 9880 C CA . GLN B 1 592 ? 9.406 12.035 5.475 1.00 34.73 577 GLN B CA 1
ATOM 9881 C C . GLN B 1 592 ? 10.086 13.331 5.030 1.00 33.50 577 GLN B C 1
ATOM 9882 O O . GLN B 1 592 ? 11.172 13.657 5.509 1.00 29.70 577 GLN B O 1
ATOM 9888 N N . GLU B 1 593 ? 9.479 14.053 4.148 1.00 35.51 578 GLU B N 1
ATOM 9889 C CA . GLU B 1 593 ? 10.074 15.246 3.697 1.00 36.82 578 GLU B CA 1
ATOM 9890 C C . GLU B 1 593 ? 10.227 16.227 4.827 1.00 35.04 578 GLU B C 1
ATOM 9891 O O . GLU B 1 593 ? 11.144 17.006 4.832 1.00 35.61 578 GLU B O 1
ATOM 9897 N N . HIS B 1 594 ? 9.377 16.159 5.811 1.00 33.42 579 HIS B N 1
ATOM 9898 C CA . HIS B 1 594 ? 9.487 17.081 6.895 1.00 33.30 579 HIS B CA 1
ATOM 9899 C C . HIS B 1 594 ? 10.139 16.507 8.114 1.00 30.12 579 HIS B C 1
ATOM 9900 O O . HIS B 1 594 ? 9.972 16.935 9.211 1.00 27.83 579 HIS B O 1
ATOM 9907 N N . THR B 1 595 ? 10.912 15.503 7.844 1.00 26.85 580 THR B N 1
ATOM 9908 C CA . THR B 1 595 ? 11.628 14.759 8.831 1.00 26.48 580 THR B CA 1
ATOM 9909 C C . THR B 1 595 ? 13.102 14.627 8.475 1.00 28.26 580 THR B C 1
ATOM 9910 O O . THR B 1 595 ? 13.542 13.641 7.989 1.00 27.19 580 THR B O 1
ATOM 9914 N N . ASP B 1 596 ? 13.886 15.643 8.757 1.00 30.56 581 ASP B N 1
ATOM 9915 C CA . ASP B 1 596 ? 15.297 15.535 8.425 1.00 31.45 581 ASP B CA 1
ATOM 9916 C C . ASP B 1 596 ? 16.031 14.465 9.217 1.00 31.20 581 ASP B C 1
ATOM 9917 O O . ASP B 1 596 ? 16.124 14.521 10.407 1.00 34.25 581 ASP B O 1
ATOM 9922 N N . VAL B 1 597 ? 16.560 13.484 8.529 1.00 29.72 582 VAL B N 1
ATOM 9923 C CA . VAL B 1 597 ? 17.243 12.403 9.180 1.00 28.12 582 VAL B CA 1
ATOM 9924 C C . VAL B 1 597 ? 18.400 12.818 10.033 1.00 27.42 582 VAL B C 1
ATOM 9925 O O . VAL B 1 597 ? 18.626 12.264 11.065 1.00 29.22 582 VAL B O 1
ATOM 9929 N N . HIS B 1 598 ? 19.118 13.813 9.601 1.00 28.82 583 HIS B N 1
ATOM 9930 C CA . HIS B 1 598 ? 20.230 14.297 10.353 1.00 30.97 583 HIS B CA 1
ATOM 9931 C C . HIS B 1 598 ? 19.857 14.987 11.658 1.00 28.85 583 HIS B C 1
ATOM 9932 O O . HIS B 1 598 ? 20.504 14.802 12.650 1.00 27.53 583 HIS B O 1
ATOM 9939 N N . SER B 1 599 ? 18.782 15.752 11.610 1.00 26.76 584 SER B N 1
ATOM 9940 C CA . SER B 1 599 ? 18.223 16.478 12.697 1.00 25.76 584 SER B CA 1
ATOM 9941 C C . SER B 1 599 ? 17.870 15.634 13.826 1.00 26.92 584 SER B C 1
ATOM 9942 O O . SER B 1 599 ? 18.139 15.962 14.925 1.00 26.13 584 SER B O 1
ATOM 9945 N N . PHE B 1 600 ? 17.190 14.549 13.523 1.00 27.74 585 PHE B N 1
ATOM 9946 C CA . PHE B 1 600 ? 16.687 13.605 14.469 1.00 26.62 585 PHE B CA 1
ATOM 9947 C C . PHE B 1 600 ? 17.695 12.609 14.912 1.00 25.83 585 PHE B C 1
ATOM 9948 O O . PHE B 1 600 ? 17.377 11.769 15.648 1.00 24.84 585 PHE B O 1
ATOM 9956 N N . THR B 1 601 ? 18.912 12.731 14.445 1.00 25.49 586 THR B N 1
ATOM 9957 C CA . THR B 1 601 ? 20.003 11.855 14.798 1.00 25.83 586 THR B CA 1
ATOM 9958 C C . THR B 1 601 ? 20.391 12.113 16.241 1.00 25.23 586 THR B C 1
ATOM 9959 O O . THR B 1 601 ? 20.800 11.237 16.945 1.00 24.95 586 THR B O 1
ATOM 9963 N N . HIS B 1 602 ? 20.212 13.349 16.663 1.00 24.95 587 HIS B N 1
ATOM 9964 C CA . HIS B 1 602 ? 20.520 13.817 17.995 1.00 24.04 587 HIS B CA 1
ATOM 9965 C C . HIS B 1 602 ? 19.543 13.421 19.056 1.00 21.51 587 HIS B C 1
ATOM 9966 O O . HIS B 1 602 ? 19.781 13.580 20.196 1.00 19.24 587 HIS B O 1
ATOM 9973 N N . LEU B 1 603 ? 18.421 12.885 18.653 1.00 21.52 588 LEU B N 1
ATOM 9974 C CA . LEU B 1 603 ? 17.410 12.540 19.610 1.00 21.75 588 LEU B CA 1
ATOM 9975 C C . LEU B 1 603 ? 17.449 11.140 20.045 1.00 21.70 588 LEU B C 1
ATOM 9976 O O . LEU B 1 603 ? 16.721 10.793 20.885 1.00 24.06 588 LEU B O 1
ATOM 9981 N N . GLU B 1 604 ? 18.325 10.354 19.472 1.00 21.53 589 GLU B N 1
ATOM 9982 C CA . GLU B 1 604 ? 18.502 8.977 19.827 1.00 22.27 589 GLU B CA 1
ATOM 9983 C C . GLU B 1 604 ? 19.236 8.908 21.138 1.00 21.85 589 GLU B C 1
ATOM 9984 O O . GLU B 1 604 ? 20.248 9.507 21.297 1.00 21.03 589 GLU B O 1
ATOM 9990 N N . PRO B 1 605 ? 18.708 8.172 22.098 1.00 21.94 590 PRO B N 1
ATOM 9991 C CA . PRO B 1 605 ? 19.385 8.149 23.394 1.00 22.10 590 PRO B CA 1
ATOM 9992 C C . PRO B 1 605 ? 20.623 7.271 23.404 1.00 24.00 590 PRO B C 1
ATOM 9993 O O . PRO B 1 605 ? 20.701 6.264 22.698 1.00 25.99 590 PRO B O 1
ATOM 9997 N N . HIS B 1 606 ? 21.535 7.597 24.295 1.00 23.87 591 HIS B N 1
ATOM 9998 C CA . HIS B 1 606 ? 22.695 6.815 24.534 1.00 22.43 591 HIS B CA 1
ATOM 9999 C C . HIS B 1 606 ? 22.289 5.774 25.520 1.00 22.01 591 HIS B C 1
ATOM 10000 O O . HIS B 1 606 ? 22.748 4.674 25.449 1.00 23.33 591 HIS B O 1
ATOM 10007 N N . ALA B 1 607 ? 21.419 6.156 26.444 1.00 21.27 592 ALA B N 1
ATOM 10008 C CA . ALA B 1 607 ? 20.898 5.277 27.473 1.00 20.04 592 ALA B CA 1
ATOM 10009 C C . ALA B 1 607 ? 19.509 5.675 27.840 1.00 18.96 592 ALA B C 1
ATOM 10010 O O . ALA B 1 607 ? 19.191 6.814 28.003 1.00 19.13 592 ALA B O 1
ATOM 10012 N N . ASP B 1 608 ? 18.600 4.727 27.903 1.00 17.88 593 ASP B N 1
ATOM 10013 C CA . ASP B 1 608 ? 17.225 5.001 28.211 1.00 17.43 593 ASP B CA 1
ATOM 10014 C C . ASP B 1 608 ? 16.719 4.087 29.265 1.00 17.78 593 ASP B C 1
ATOM 10015 O O . ASP B 1 608 ? 16.285 3.036 28.993 1.00 17.53 593 ASP B O 1
ATOM 10020 N N . GLY B 1 609 ? 16.754 4.538 30.489 1.00 17.15 594 GLY B N 1
ATOM 10021 C CA . GLY B 1 609 ? 16.297 3.791 31.612 1.00 17.31 594 GLY B CA 1
ATOM 10022 C C . GLY B 1 609 ? 14.870 3.391 31.677 1.00 17.05 594 GLY B C 1
ATOM 10023 O O . GLY B 1 609 ? 14.582 2.437 32.296 1.00 19.00 594 GLY B O 1
ATOM 10024 N N . PHE B 1 610 ? 13.980 4.117 31.050 1.00 16.75 595 PHE B N 1
ATOM 10025 C CA . PHE B 1 610 ? 12.597 3.771 31.052 1.00 16.78 595 PHE B CA 1
ATOM 10026 C C . PHE B 1 610 ? 12.431 2.458 30.300 1.00 17.64 595 PHE B C 1
ATOM 10027 O O . PHE B 1 610 ? 11.515 1.739 30.501 1.00 18.66 595 PHE B O 1
ATOM 10035 N N . ARG B 1 611 ? 13.360 2.158 29.424 1.00 17.96 596 ARG B N 1
ATOM 10036 C CA . ARG B 1 611 ? 13.358 0.971 28.590 1.00 18.40 596 ARG B CA 1
ATOM 10037 C C . ARG B 1 611 ? 14.511 -0.019 28.798 1.00 19.63 596 ARG B C 1
ATOM 10038 O O . ARG B 1 611 ? 14.659 -0.930 28.025 1.00 18.93 596 ARG B O 1
ATOM 10046 N N . SER B 1 612 ? 15.295 0.162 29.849 1.00 21.00 597 SER B N 1
ATOM 10047 C CA . SER B 1 612 ? 16.460 -0.643 30.183 1.00 21.73 597 SER B CA 1
ATOM 10048 C C . SER B 1 612 ? 17.506 -0.729 29.096 1.00 20.91 597 SER B C 1
ATOM 10049 O O . SER B 1 612 ? 18.060 -1.753 28.846 1.00 21.45 597 SER B O 1
ATOM 10052 N N . TYR B 1 613 ? 17.784 0.384 28.487 1.00 19.02 598 TYR B N 1
ATOM 10053 C CA . TYR B 1 613 ? 18.671 0.438 27.392 1.00 18.57 598 TYR B CA 1
ATOM 10054 C C . TYR B 1 613 ? 19.887 1.245 27.660 1.00 19.41 598 TYR B C 1
ATOM 10055 O O . TYR B 1 613 ? 19.824 2.249 28.272 1.00 18.55 598 TYR B O 1
ATOM 10064 N N . GLY B 1 614 ? 21.021 0.765 27.177 1.00 21.11 599 GLY B N 1
ATOM 10065 C CA . GLY B 1 614 ? 22.252 1.471 27.358 1.00 22.16 599 GLY B CA 1
ATOM 10066 C C . GLY B 1 614 ? 22.828 1.339 28.740 1.00 22.49 599 GLY B C 1
ATOM 10067 O O . GLY B 1 614 ? 22.243 0.774 29.631 1.00 22.15 599 GLY B O 1
ATOM 10068 N N . LYS B 1 615 ? 24.014 1.868 28.894 1.00 23.57 600 LYS B N 1
ATOM 10069 C CA . LYS B 1 615 ? 24.671 1.814 30.143 1.00 25.65 600 LYS B CA 1
ATOM 10070 C C . LYS B 1 615 ? 25.438 3.060 30.280 1.00 25.56 600 LYS B C 1
ATOM 10071 O O . LYS B 1 615 ? 25.501 3.846 29.399 1.00 24.71 600 LYS B O 1
ATOM 10077 N N . GLY B 1 616 ? 26.009 3.258 31.426 1.00 25.80 601 GLY B N 1
ATOM 10078 C CA . GLY B 1 616 ? 26.705 4.496 31.627 1.00 24.86 601 GLY B CA 1
ATOM 10079 C C . GLY B 1 616 ? 28.066 4.632 30.977 1.00 25.61 601 GLY B C 1
ATOM 10080 O O . GLY B 1 616 ? 28.586 3.740 30.327 1.00 25.61 601 GLY B O 1
ATOM 10081 N N . THR B 1 617 ? 28.655 5.803 31.148 1.00 27.16 602 THR B N 1
ATOM 10082 C CA . THR B 1 617 ? 29.967 6.044 30.617 1.00 27.12 602 THR B CA 1
ATOM 10083 C C . THR B 1 617 ? 30.900 6.277 31.757 1.00 29.65 602 THR B C 1
ATOM 10084 O O . THR B 1 617 ? 30.551 6.088 32.901 1.00 27.64 602 THR B O 1
ATOM 10088 N N . LYS B 1 618 ? 32.106 6.672 31.447 1.00 35.47 603 LYS B N 1
ATOM 10089 C CA . LYS B 1 618 ? 33.098 6.874 32.447 1.00 41.83 603 LYS B CA 1
ATOM 10090 C C . LYS B 1 618 ? 32.879 8.163 33.142 1.00 38.93 603 LYS B C 1
ATOM 10091 O O . LYS B 1 618 ? 33.361 8.339 34.209 1.00 39.23 603 LYS B O 1
ATOM 10097 N N . ARG B 1 619 ? 32.128 9.054 32.535 1.00 35.96 604 ARG B N 1
ATOM 10098 C CA . ARG B 1 619 ? 31.812 10.314 33.130 1.00 32.03 604 ARG B CA 1
ATOM 10099 C C . ARG B 1 619 ? 30.372 10.409 33.690 1.00 30.33 604 ARG B C 1
ATOM 10100 O O . ARG B 1 619 ? 30.105 11.197 34.583 1.00 28.75 604 ARG B O 1
ATOM 10108 N N . VAL B 1 620 ? 29.450 9.606 33.172 1.00 29.58 605 VAL B N 1
ATOM 10109 C CA . VAL B 1 620 ? 28.059 9.618 33.598 1.00 27.88 605 VAL B CA 1
ATOM 10110 C C . VAL B 1 620 ? 27.531 8.237 33.879 1.00 25.80 605 VAL B C 1
ATOM 10111 O O . VAL B 1 620 ? 27.673 7.350 33.070 1.00 26.94 605 VAL B O 1
ATOM 10115 N N . ARG B 1 621 ? 26.914 8.074 35.046 1.00 24.07 606 ARG B N 1
ATOM 10116 C CA . ARG B 1 621 ? 26.342 6.810 35.451 1.00 22.71 606 ARG B CA 1
ATOM 10117 C C . ARG B 1 621 ? 24.967 6.631 34.834 1.00 20.52 606 ARG B C 1
ATOM 10118 O O . ARG B 1 621 ? 24.283 7.601 34.506 1.00 19.11 606 ARG B O 1
ATOM 10126 N N . THR B 1 622 ? 24.571 5.369 34.677 1.00 19.39 607 THR B N 1
ATOM 10127 C CA . THR B 1 622 ? 23.260 5.032 34.137 1.00 18.71 607 THR B CA 1
ATOM 10128 C C . THR B 1 622 ? 22.167 5.879 34.765 1.00 17.73 607 THR B C 1
ATOM 10129 O O . THR B 1 622 ? 21.346 6.458 34.051 1.00 17.04 607 THR B O 1
ATOM 10133 N N . GLU B 1 623 ? 22.173 6.001 36.092 1.00 17.97 608 GLU B N 1
ATOM 10134 C CA . GLU B 1 623 ? 21.093 6.697 36.776 1.00 18.06 608 GLU B CA 1
ATOM 10135 C C . GLU B 1 623 ? 21.124 8.197 36.555 1.00 18.44 608 GLU B C 1
ATOM 10136 O O . GLU B 1 623 ? 20.102 8.863 36.741 1.00 17.48 608 GLU B O 1
ATOM 10142 N N . GLN B 1 624 ? 22.263 8.694 36.129 1.00 20.39 609 GLN B N 1
ATOM 10143 C CA . GLN B 1 624 ? 22.401 10.075 35.765 1.00 22.74 609 GLN B CA 1
ATOM 10144 C C . GLN B 1 624 ? 21.749 10.306 34.418 1.00 22.70 609 GLN B C 1
ATOM 10145 O O . GLN B 1 624 ? 21.210 11.316 34.223 1.00 23.89 609 GLN B O 1
ATOM 10151 N N . PHE B 1 625 ? 21.771 9.343 33.525 1.00 21.36 610 PHE B N 1
ATOM 10152 C CA . PHE B 1 625 ? 21.148 9.475 32.235 1.00 20.77 610 PHE B CA 1
ATOM 10153 C C . PHE B 1 625 ? 19.643 9.444 32.339 1.00 18.86 610 PHE B C 1
ATOM 10154 O O . PHE B 1 625 ? 18.957 10.014 31.549 1.00 19.95 610 PHE B O 1
ATOM 10162 N N . LEU B 1 626 ? 19.091 8.760 33.329 1.00 16.96 611 LEU B N 1
ATOM 10163 C CA . LEU B 1 626 ? 17.677 8.664 33.543 1.00 16.67 611 LEU B CA 1
ATOM 10164 C C . LEU B 1 626 ? 17.101 9.924 34.123 1.00 16.10 611 LEU B C 1
ATOM 10165 O O . LEU B 1 626 ? 16.028 10.290 33.798 1.00 14.47 611 LEU B O 1
ATOM 10170 N N . ILE B 1 627 ? 17.849 10.584 34.985 1.00 16.05 612 ILE B N 1
ATOM 10171 C CA . ILE B 1 627 ? 17.378 11.801 35.585 1.00 16.15 612 ILE B CA 1
ATOM 10172 C C . ILE B 1 627 ? 17.402 12.875 34.544 1.00 16.59 612 ILE B C 1
ATOM 10173 O O . ILE B 1 627 ? 16.562 13.680 34.521 1.00 15.50 612 ILE B O 1
ATOM 10178 N N . ASP B 1 628 ? 18.393 12.844 33.674 1.00 18.46 613 ASP B N 1
ATOM 10179 C CA . ASP B 1 628 ? 18.462 13.784 32.563 1.00 19.92 613 ASP B CA 1
ATOM 10180 C C . ASP B 1 628 ? 17.312 13.583 31.584 1.00 19.18 613 ASP B C 1
ATOM 10181 O O . ASP B 1 628 ? 16.727 14.552 31.103 1.00 17.88 613 ASP B O 1
ATOM 10186 N N . ARG B 1 629 ? 16.972 12.329 31.295 1.00 20.08 614 ARG B N 1
ATOM 10187 C CA . ARG B 1 629 ? 15.848 12.062 30.391 1.00 21.65 614 ARG B CA 1
ATOM 10188 C C . ARG B 1 629 ? 14.512 12.435 31.035 1.00 18.84 614 ARG B C 1
ATOM 10189 O O . ARG B 1 629 ? 13.577 12.828 30.336 1.00 19.49 614 ARG B O 1
ATOM 10197 N N . ALA B 1 630 ? 14.399 12.300 32.348 1.00 17.00 615 ALA B N 1
ATOM 10198 C CA . ALA B 1 630 ? 13.146 12.693 33.004 1.00 16.90 615 ALA B CA 1
ATOM 10199 C C . ALA B 1 630 ? 12.945 14.201 32.907 1.00 16.11 615 ALA B C 1
ATOM 10200 O O . ALA B 1 630 ? 11.833 14.681 32.668 1.00 16.36 615 ALA B O 1
ATOM 10202 N N . SER B 1 631 ? 14.028 14.948 33.086 1.00 15.90 616 SER B N 1
ATOM 10203 C CA . SER B 1 631 ? 14.011 16.394 32.898 1.00 15.30 616 SER B CA 1
ATOM 10204 C C . SER B 1 631 ? 13.520 16.768 31.503 1.00 13.74 616 SER B C 1
ATOM 10205 O O . SER B 1 631 ? 12.645 17.617 31.346 1.00 13.53 616 SER B O 1
ATOM 10208 N N . LEU B 1 632 ? 14.081 16.124 30.487 1.00 13.02 617 LEU B N 1
ATOM 10209 C CA . LEU B 1 632 ? 13.680 16.384 29.113 1.00 13.23 617 LEU B CA 1
ATOM 10210 C C . LEU B 1 632 ? 12.192 16.109 28.900 1.00 13.66 617 LEU B C 1
ATOM 10211 O O . LEU B 1 632 ? 11.545 16.800 28.111 1.00 14.28 617 LEU B O 1
ATOM 10216 N N . LEU B 1 633 ? 11.637 15.132 29.596 1.00 14.28 618 LEU B N 1
ATOM 10217 C CA . LEU B 1 633 ? 10.215 14.875 29.469 1.00 15.51 618 LEU B CA 1
ATOM 10218 C C . LEU B 1 633 ? 9.364 15.668 30.446 1.00 15.52 618 LEU B C 1
ATOM 10219 O O . LEU B 1 633 ? 8.164 15.418 30.531 1.00 17.45 618 LEU B O 1
ATOM 10224 N N . THR B 1 634 ? 9.964 16.623 31.165 1.00 15.38 619 THR B N 1
ATOM 10225 C CA . THR B 1 634 ? 9.288 17.514 32.101 1.00 15.56 619 THR B CA 1
ATOM 10226 C C . THR B 1 634 ? 8.683 16.781 33.302 1.00 15.61 619 THR B C 1
ATOM 10227 O O . THR B 1 634 ? 7.765 17.291 33.936 1.00 17.22 619 THR B O 1
ATOM 10231 N N . LEU B 1 635 ? 9.201 15.615 33.660 1.00 15.46 620 LEU B N 1
ATOM 10232 C CA . LEU B 1 635 ? 8.587 14.804 34.701 1.00 15.87 620 LEU B CA 1
ATOM 10233 C C . LEU B 1 635 ? 9.076 15.230 36.087 1.00 15.81 620 LEU B C 1
ATOM 10234 O O . LEU B 1 635 ? 10.249 15.510 36.288 1.00 14.22 620 LEU B O 1
ATOM 10239 N N . SER B 1 636 ? 8.210 15.181 37.063 1.00 16.61 621 SER B N 1
ATOM 10240 C CA . SER B 1 636 ? 8.618 15.449 38.394 1.00 16.92 621 SER B CA 1
ATOM 10241 C C . SER B 1 636 ? 9.231 14.191 38.949 1.00 16.78 621 SER B C 1
ATOM 10242 O O . SER B 1 636 ? 9.198 13.216 38.313 1.00 15.63 621 SER B O 1
ATOM 10245 N N . ALA B 1 637 ? 9.813 14.232 40.132 1.00 16.58 622 ALA B N 1
ATOM 10246 C CA . ALA B 1 637 ? 10.340 13.060 40.808 1.00 16.62 622 ALA B CA 1
ATOM 10247 C C . ALA B 1 637 ? 9.265 11.966 41.046 1.00 17.31 622 ALA B C 1
ATOM 10248 O O . ALA B 1 637 ? 9.501 10.809 40.676 1.00 17.04 622 ALA B O 1
ATOM 10250 N N . PRO B 1 638 ? 8.111 12.287 41.611 1.00 17.50 623 PRO B N 1
ATOM 10251 C CA . PRO B 1 638 ? 7.080 11.235 41.739 1.00 18.67 623 PRO B CA 1
ATOM 10252 C C . PRO B 1 638 ? 6.593 10.678 40.414 1.00 18.15 623 PRO B C 1
ATOM 10253 O O . PRO B 1 638 ? 6.402 9.465 40.289 1.00 18.44 623 PRO B O 1
ATOM 10257 N N . GLU B 1 639 ? 6.469 11.506 39.417 1.00 18.41 624 GLU B N 1
ATOM 10258 C CA . GLU B 1 639 ? 6.082 11.084 38.090 1.00 19.20 624 GLU B CA 1
ATOM 10259 C C . GLU B 1 639 ? 7.120 10.133 37.526 1.00 17.98 624 GLU B C 1
ATOM 10260 O O . GLU B 1 639 ? 6.819 9.128 36.987 1.00 15.97 624 GLU B O 1
ATOM 10266 N N . LEU B 1 640 ? 8.374 10.467 37.678 1.00 17.48 625 LEU B N 1
ATOM 10267 C CA . LEU B 1 640 ? 9.426 9.566 37.244 1.00 16.69 625 LEU B CA 1
ATOM 10268 C C . LEU B 1 640 ? 9.312 8.199 37.949 1.00 17.15 625 LEU B C 1
ATOM 10269 O O . LEU B 1 640 ? 9.454 7.145 37.320 1.00 16.95 625 LEU B O 1
ATOM 10274 N N . THR B 1 641 ? 9.048 8.224 39.248 1.00 17.67 626 THR B N 1
ATOM 10275 C CA . THR B 1 641 ? 8.987 6.996 40.018 1.00 18.31 626 THR B CA 1
ATOM 10276 C C . THR B 1 641 ? 7.823 6.106 39.579 1.00 18.48 626 THR B C 1
ATOM 10277 O O . THR B 1 641 ? 8.014 4.916 39.275 1.00 18.69 626 THR B O 1
ATOM 10281 N N . ALA B 1 642 ? 6.618 6.658 39.551 1.00 19.40 627 ALA B N 1
ATOM 10282 C CA . ALA B 1 642 ? 5.445 5.938 39.042 1.00 19.59 627 ALA B CA 1
ATOM 10283 C C . ALA B 1 642 ? 5.721 5.304 37.675 1.00 19.33 627 ALA B C 1
ATOM 10284 O O . ALA B 1 642 ? 5.416 4.124 37.456 1.00 19.50 627 ALA B O 1
ATOM 10286 N N . LEU B 1 643 ? 6.323 6.061 36.761 1.00 20.07 628 LEU B N 1
ATOM 10287 C CA . LEU B 1 643 ? 6.448 5.589 35.381 1.00 20.15 628 LEU B CA 1
ATOM 10288 C C . LEU B 1 643 ? 7.334 4.352 35.282 1.00 20.40 628 LEU B C 1
ATOM 10289 O O . LEU B 1 643 ? 7.053 3.449 34.487 1.00 20.74 628 LEU B O 1
ATOM 10294 N N . ILE B 1 644 ? 8.421 4.327 36.035 1.00 20.67 629 ILE B N 1
ATOM 10295 C CA . ILE B 1 644 ? 9.378 3.235 36.055 1.00 22.56 629 ILE B CA 1
ATOM 10296 C C . ILE B 1 644 ? 8.774 1.951 36.643 1.00 22.47 629 ILE B C 1
ATOM 10297 O O . ILE B 1 644 ? 8.963 0.908 36.087 1.00 22.66 629 ILE B O 1
ATOM 10302 N N . GLY B 1 645 ? 8.079 2.039 37.761 1.00 20.51 630 GLY B N 1
ATOM 10303 C CA . GLY B 1 645 ? 7.398 0.892 38.336 1.00 20.71 630 GLY B CA 1
ATOM 10304 C C . GLY B 1 645 ? 6.358 0.317 37.400 1.00 19.59 630 GLY B C 1
ATOM 10305 O O . GLY B 1 645 ? 6.247 -0.905 37.246 1.00 18.12 630 GLY B O 1
ATOM 10306 N N . GLY B 1 646 ? 5.614 1.190 36.729 1.00 20.24 631 GLY B N 1
ATOM 10307 C CA . GLY B 1 646 ? 4.564 0.754 35.825 1.00 20.57 631 GLY B CA 1
ATOM 10308 C C . GLY B 1 646 ? 5.117 0.159 34.547 1.00 20.71 631 GLY B C 1
ATOM 10309 O O . GLY B 1 646 ? 4.678 -0.903 34.111 1.00 21.61 631 GLY B O 1
ATOM 10310 N N . LEU B 1 647 ? 6.077 0.841 33.939 1.00 21.00 632 LEU B N 1
ATOM 10311 C CA . LEU B 1 647 ? 6.631 0.357 32.681 1.00 21.17 632 LEU B CA 1
ATOM 10312 C C . LEU B 1 647 ? 7.337 -0.974 32.868 1.00 22.24 632 LEU B C 1
ATOM 10313 O O . LEU B 1 647 ? 7.417 -1.770 31.936 1.00 21.08 632 LEU B O 1
ATOM 10318 N N . ARG B 1 648 ? 7.851 -1.201 34.072 1.00 21.91 633 ARG B N 1
ATOM 10319 C CA . ARG B 1 648 ? 8.567 -2.430 34.390 1.00 21.34 633 ARG B CA 1
ATOM 10320 C C . ARG B 1 648 ? 7.640 -3.637 34.486 1.00 22.32 633 ARG B C 1
ATOM 10321 O O . ARG B 1 648 ? 7.908 -4.680 33.890 1.00 21.93 633 ARG B O 1
ATOM 10329 N N . VAL B 1 649 ? 6.554 -3.496 35.239 1.00 22.88 634 VAL B N 1
ATOM 10330 C CA . VAL B 1 649 ? 5.618 -4.589 35.401 1.00 22.09 634 VAL B CA 1
ATOM 10331 C C . VAL B 1 649 ? 4.900 -4.837 34.129 1.00 22.94 634 VAL B C 1
ATOM 10332 O O . VAL B 1 649 ? 4.323 -5.867 33.916 1.00 24.70 634 VAL B O 1
ATOM 10336 N N . LEU B 1 650 ? 4.937 -3.845 33.287 1.00 22.59 635 LEU B N 1
ATOM 10337 C CA . LEU B 1 650 ? 4.325 -3.915 31.971 1.00 22.39 635 LEU B CA 1
ATOM 10338 C C . LEU B 1 650 ? 5.211 -4.335 30.806 1.00 21.69 635 LEU B C 1
ATOM 10339 O O . LEU B 1 650 ? 4.765 -4.352 29.712 1.00 19.72 635 LEU B O 1
ATOM 10344 N N . GLU B 1 651 ? 6.455 -4.681 31.070 1.00 23.35 636 GLU B N 1
ATOM 10345 C CA . GLU B 1 651 ? 7.440 -5.156 30.108 1.00 25.11 636 GLU B CA 1
ATOM 10346 C C . GLU B 1 651 ? 7.917 -4.285 28.942 1.00 24.29 636 GLU B C 1
ATOM 10347 O O . GLU B 1 651 ? 8.000 -4.719 27.822 1.00 25.69 636 GLU B O 1
ATOM 10353 N N . ALA B 1 652 ? 8.260 -3.059 29.233 1.00 22.94 637 ALA B N 1
ATOM 10354 C CA . ALA B 1 652 ? 8.703 -2.104 28.253 1.00 21.47 637 ALA B CA 1
ATOM 10355 C C . ALA B 1 652 ? 10.190 -2.054 28.070 1.00 20.83 637 ALA B C 1
ATOM 10356 O O . ALA B 1 652 ? 10.729 -1.038 27.788 1.00 20.72 637 ALA B O 1
ATOM 10358 N N . ASN B 1 653 ? 10.846 -3.178 28.234 1.00 20.60 638 ASN B N 1
ATOM 10359 C CA . ASN B 1 653 ? 12.270 -3.266 28.078 1.00 21.01 638 ASN B CA 1
ATOM 10360 C C . ASN B 1 653 ? 12.518 -3.503 26.653 1.00 21.53 638 ASN B C 1
ATOM 10361 O O . ASN B 1 653 ? 11.902 -4.299 26.069 1.00 21.30 638 ASN B O 1
ATOM 10366 N N . TYR B 1 654 ? 13.426 -2.767 26.094 1.00 22.09 639 TYR B N 1
ATOM 10367 C CA . TYR B 1 654 ? 13.709 -2.831 24.712 1.00 22.85 639 TYR B CA 1
ATOM 10368 C C . TYR B 1 654 ? 14.043 -4.169 24.071 1.00 24.22 639 TYR B C 1
ATOM 10369 O O . TYR B 1 654 ? 13.750 -4.339 22.910 1.00 23.79 639 TYR B O 1
ATOM 10378 N N . ASP B 1 655 ? 14.654 -5.102 24.791 1.00 24.85 640 ASP B N 1
ATOM 10379 C CA . ASP B 1 655 ? 15.069 -6.318 24.125 1.00 26.05 640 ASP B CA 1
ATOM 10380 C C . ASP B 1 655 ? 14.445 -7.521 24.723 1.00 26.34 640 ASP B C 1
ATOM 10381 O O . ASP B 1 655 ? 14.861 -8.616 24.472 1.00 24.96 640 ASP B O 1
ATOM 10386 N N . GLY B 1 656 ? 13.495 -7.287 25.591 1.00 28.43 641 GLY B N 1
ATOM 10387 C CA . GLY B 1 656 ? 12.797 -8.333 26.261 1.00 28.95 641 GLY B CA 1
ATOM 10388 C C . GLY B 1 656 ? 13.479 -8.877 27.465 1.00 30.19 641 GLY B C 1
ATOM 10389 O O . GLY B 1 656 ? 13.171 -9.963 27.868 1.00 33.36 641 GLY B O 1
ATOM 10390 N N . SER B 1 657 ? 14.396 -8.136 28.043 1.00 30.18 642 SER B N 1
ATOM 10391 C CA . SER B 1 657 ? 15.079 -8.608 29.211 1.00 30.16 642 SER B CA 1
ATOM 10392 C C . SER B 1 657 ? 14.141 -8.555 30.375 1.00 29.02 642 SER B C 1
ATOM 10393 O O . SER B 1 657 ? 13.090 -8.019 30.278 1.00 28.68 642 SER B O 1
ATOM 10396 N N . SER B 1 658 ? 14.527 -9.160 31.469 1.00 28.93 643 SER B N 1
ATOM 10397 C CA . SER B 1 658 ? 13.675 -9.211 32.617 1.00 28.75 643 SER B CA 1
ATOM 10398 C C . SER B 1 658 ? 14.218 -8.395 33.750 1.00 28.28 643 SER B C 1
ATOM 10399 O O . SER B 1 658 ? 13.858 -8.561 34.871 1.00 27.72 643 SER B O 1
ATOM 10402 N N . TYR B 1 659 ? 15.075 -7.467 33.414 1.00 27.61 644 TYR B N 1
ATOM 10403 C CA . TYR B 1 659 ? 15.629 -6.566 34.387 1.00 27.12 644 TYR B CA 1
ATOM 10404 C C . TYR B 1 659 ? 14.537 -5.707 34.960 1.00 24.32 644 TYR B C 1
ATOM 10405 O O . TYR B 1 659 ? 13.862 -5.043 34.227 1.00 21.30 644 TYR B O 1
ATOM 10414 N N . GLY B 1 660 ? 14.389 -5.761 36.271 1.00 22.59 645 GLY B N 1
ATOM 10415 C CA . GLY B 1 660 ? 13.456 -4.977 37.043 1.00 22.87 645 GLY B CA 1
ATOM 10416 C C . GLY B 1 660 ? 12.012 -5.409 36.927 1.00 23.47 645 GLY B C 1
ATOM 10417 O O . GLY B 1 660 ? 11.159 -4.772 37.533 1.00 26.24 645 GLY B O 1
ATOM 10418 N N . VAL B 1 661 ? 11.719 -6.467 36.170 1.00 22.66 646 VAL B N 1
ATOM 10419 C CA . VAL B 1 661 ? 10.363 -7.013 36.139 1.00 24.26 646 VAL B CA 1
ATOM 10420 C C . VAL B 1 661 ? 10.117 -7.740 37.449 1.00 23.91 646 VAL B C 1
ATOM 10421 O O . VAL B 1 661 ? 10.149 -8.970 37.522 1.00 27.19 646 VAL B O 1
ATOM 10425 N N . LEU B 1 662 ? 9.929 -6.982 38.508 1.00 24.12 647 LEU B N 1
ATOM 10426 C CA . LEU B 1 662 ? 9.745 -7.597 39.787 1.00 23.81 647 LEU B CA 1
ATOM 10427 C C . LEU B 1 662 ? 8.305 -7.942 39.996 1.00 23.54 647 LEU B C 1
ATOM 10428 O O . LEU B 1 662 ? 7.705 -7.522 40.915 1.00 23.05 647 LEU B O 1
ATOM 10433 N N . THR B 1 663 ? 7.785 -8.775 39.138 1.00 23.83 648 THR B N 1
ATOM 10434 C CA . THR B 1 663 ? 6.438 -9.169 39.258 1.00 24.13 648 THR B CA 1
ATOM 10435 C C . THR B 1 663 ? 6.277 -10.552 38.784 1.00 25.57 648 THR B C 1
ATOM 10436 O O . THR B 1 663 ? 6.951 -10.960 37.884 1.00 25.63 648 THR B O 1
ATOM 10440 N N . LYS B 1 664 ? 5.317 -11.266 39.338 1.00 26.98 649 LYS B N 1
ATOM 10441 C CA . LYS B 1 664 ? 5.025 -12.619 38.946 1.00 26.65 649 LYS B CA 1
ATOM 10442 C C . LYS B 1 664 ? 3.979 -12.558 37.927 1.00 27.53 649 LYS B C 1
ATOM 10443 O O . LYS B 1 664 ? 3.696 -13.538 37.281 1.00 30.29 649 LYS B O 1
ATOM 10449 N N . THR B 1 665 ? 3.393 -11.383 37.761 1.00 25.75 650 THR B N 1
ATOM 10450 C CA . THR B 1 665 ? 2.351 -11.171 36.774 1.00 24.15 650 THR B CA 1
ATOM 10451 C C . THR B 1 665 ? 2.669 -10.106 35.728 1.00 23.85 650 THR B C 1
ATOM 10452 O O . THR B 1 665 ? 1.993 -9.129 35.637 1.00 21.97 650 THR B O 1
ATOM 10456 N N . PRO B 1 666 ? 3.743 -10.363 34.901 1.00 25.59 651 PRO B N 1
ATOM 10457 C CA . PRO B 1 666 ? 4.042 -9.320 33.912 1.00 25.40 651 PRO B CA 1
ATOM 10458 C C . PRO B 1 666 ? 2.915 -9.014 33.002 1.00 27.36 651 PRO B C 1
ATOM 10459 O O . PRO B 1 666 ? 2.415 -9.919 32.386 1.00 28.69 651 PRO B O 1
ATOM 10463 N N . GLY B 1 667 ? 2.519 -7.765 32.882 1.00 26.57 652 GLY B N 1
ATOM 10464 C CA . GLY B 1 667 ? 1.431 -7.436 32.012 1.00 26.53 652 GLY B CA 1
ATOM 10465 C C . GLY B 1 667 ? 0.216 -6.869 32.687 1.00 28.32 652 GLY B C 1
ATOM 10466 O O . GLY B 1 667 ? -0.705 -6.403 32.072 1.00 28.26 652 GLY B O 1
ATOM 10467 N N . LYS B 1 668 ? 0.218 -6.925 33.987 1.00 28.38 653 LYS B N 1
ATOM 10468 C CA . LYS B 1 668 ? -0.851 -6.382 34.730 1.00 28.93 653 LYS B CA 1
ATOM 10469 C C . LYS B 1 668 ? -0.216 -5.296 35.502 1.00 26.78 653 LYS B C 1
ATOM 10470 O O . LYS B 1 668 ? 0.887 -5.406 35.956 1.00 25.26 653 LYS B O 1
ATOM 10476 N N . LEU B 1 669 ? -0.919 -4.209 35.625 1.00 25.05 654 LEU B N 1
ATOM 10477 C CA . LEU B 1 669 ? -0.384 -3.088 36.324 1.00 24.10 654 LEU B CA 1
ATOM 10478 C C . LEU B 1 669 ? -0.729 -3.107 37.778 1.00 22.51 654 LEU B C 1
ATOM 10479 O O . LEU B 1 669 ? -1.799 -2.766 38.148 1.00 21.18 654 LEU B O 1
ATOM 10484 N N . THR B 1 670 ? 0.233 -3.508 38.580 1.00 22.13 655 THR B N 1
ATOM 10485 C CA . THR B 1 670 ? 0.124 -3.592 39.989 1.00 21.04 655 THR B CA 1
ATOM 10486 C C . THR B 1 670 ? 1.268 -2.786 40.545 1.00 21.11 655 THR B C 1
ATOM 10487 O O . THR B 1 670 ? 1.947 -2.158 39.813 1.00 20.32 655 THR B O 1
ATOM 10491 N N . ASN B 1 671 ? 1.471 -2.797 41.825 1.00 22.11 656 ASN B N 1
ATOM 10492 C CA . ASN B 1 671 ? 2.536 -2.093 42.446 1.00 21.40 656 ASN B CA 1
ATOM 10493 C C . ASN B 1 671 ? 3.600 -3.009 42.873 1.00 22.35 656 ASN B C 1
ATOM 10494 O O . ASN B 1 671 ? 4.364 -2.677 43.696 1.00 24.17 656 ASN B O 1
ATOM 10499 N N . ASP B 1 672 ? 3.650 -4.169 42.259 1.00 22.16 657 ASP B N 1
ATOM 10500 C CA . ASP B 1 672 ? 4.614 -5.207 42.550 1.00 21.85 657 ASP B CA 1
ATOM 10501 C C . ASP B 1 672 ? 6.050 -4.784 42.472 1.00 21.03 657 ASP B C 1
ATOM 10502 O O . ASP B 1 672 ? 6.828 -5.175 43.274 1.00 20.43 657 ASP B O 1
ATOM 10507 N N . TYR B 1 673 ? 6.411 -3.969 41.511 1.00 20.95 658 TYR B N 1
ATOM 10508 C CA . TYR B 1 673 ? 7.760 -3.487 41.390 1.00 21.83 658 TYR B CA 1
ATOM 10509 C C . TYR B 1 673 ? 8.285 -2.866 42.665 1.00 21.17 658 TYR B C 1
ATOM 10510 O O . TYR B 1 673 ? 9.347 -3.188 43.109 1.00 21.25 658 TYR B O 1
ATOM 10519 N N . PHE B 1 674 ? 7.519 -1.968 43.239 1.00 21.07 659 PHE B N 1
ATOM 10520 C CA . PHE B 1 674 ? 7.903 -1.300 44.443 1.00 22.84 659 PHE B CA 1
ATOM 10521 C C . PHE B 1 674 ? 7.879 -2.180 45.664 1.00 23.94 659 PHE B C 1
ATOM 10522 O O . PHE B 1 674 ? 8.725 -2.119 46.480 1.00 21.35 659 PHE B O 1
ATOM 10530 N N . VAL B 1 675 ? 6.870 -3.002 45.784 1.00 25.38 660 VAL B N 1
ATOM 10531 C CA . VAL B 1 675 ? 6.750 -3.890 46.898 1.00 23.89 660 VAL B CA 1
ATOM 10532 C C . VAL B 1 675 ? 7.937 -4.833 46.927 1.00 22.86 660 VAL B C 1
ATOM 10533 O O . VAL B 1 675 ? 8.469 -5.141 47.978 1.00 23.84 660 VAL B O 1
ATOM 10537 N N . ASN B 1 676 ? 8.368 -5.272 45.761 1.00 20.68 661 ASN B N 1
ATOM 10538 C CA . ASN B 1 676 ? 9.468 -6.195 45.658 1.00 20.59 661 ASN B CA 1
ATOM 10539 C C . ASN B 1 676 ? 10.851 -5.604 45.687 1.00 19.56 661 ASN B C 1
ATOM 10540 O O . ASN B 1 676 ? 11.778 -6.291 45.957 1.00 18.10 661 ASN B O 1
ATOM 10545 N N . LEU B 1 677 ? 10.986 -4.324 45.442 1.00 19.88 662 LEU B N 1
ATOM 10546 C CA . LEU B 1 677 ? 12.255 -3.719 45.445 1.00 19.40 662 LEU B CA 1
ATOM 10547 C C . LEU B 1 677 ? 12.623 -3.367 46.841 1.00 19.08 662 LEU B C 1
ATOM 10548 O O . LEU B 1 677 ? 13.743 -3.501 47.254 1.00 18.41 662 LEU B O 1
ATOM 10553 N N . LEU B 1 678 ? 11.650 -2.906 47.575 1.00 20.08 663 LEU B N 1
ATOM 10554 C CA . LEU B 1 678 ? 11.878 -2.484 48.912 1.00 21.07 663 LEU B CA 1
ATOM 10555 C C . LEU B 1 678 ? 11.755 -3.602 49.888 1.00 21.97 663 LEU B C 1
ATOM 10556 O O . LEU B 1 678 ? 12.009 -3.422 51.025 1.00 20.84 663 LEU B O 1
ATOM 10561 N N . ASP B 1 679 ? 11.350 -4.745 49.369 1.00 23.85 664 ASP B N 1
ATOM 10562 C CA . ASP B 1 679 ? 11.236 -5.961 50.114 1.00 24.82 664 ASP B CA 1
ATOM 10563 C C . ASP B 1 679 ? 12.546 -6.259 50.748 1.00 25.99 664 ASP B C 1
ATOM 10564 O O . ASP B 1 679 ? 13.552 -6.506 50.148 1.00 23.95 664 ASP B O 1
ATOM 10569 N N . THR B 1 680 ? 12.458 -6.219 52.032 1.00 31.64 665 THR B N 1
ATOM 10570 C CA . THR B 1 680 ? 13.517 -6.354 52.973 1.00 36.89 665 THR B CA 1
ATOM 10571 C C . THR B 1 680 ? 14.204 -7.722 53.109 1.00 38.57 665 THR B C 1
ATOM 10572 O O . THR B 1 680 ? 15.215 -7.854 53.750 1.00 40.36 665 THR B O 1
ATOM 10576 N N . ASN B 1 681 ? 13.657 -8.726 52.453 1.00 38.97 666 ASN B N 1
ATOM 10577 C CA . ASN B 1 681 ? 14.235 -10.010 52.444 1.00 37.21 666 ASN B CA 1
ATOM 10578 C C . ASN B 1 681 ? 14.903 -10.349 51.128 1.00 36.36 666 ASN B C 1
ATOM 10579 O O . ASN B 1 681 ? 15.145 -11.485 50.887 1.00 40.76 666 ASN B O 1
ATOM 10584 N N . THR B 1 682 ? 15.206 -9.385 50.271 1.00 30.87 667 THR B N 1
ATOM 10585 C CA . THR B 1 682 ? 15.910 -9.660 49.047 1.00 27.38 667 THR B CA 1
ATOM 10586 C C . THR B 1 682 ? 17.206 -8.924 49.241 1.00 26.62 667 THR B C 1
ATOM 10587 O O . THR B 1 682 ? 17.200 -7.952 49.912 1.00 28.96 667 THR B O 1
ATOM 10591 N N . ALA B 1 683 ? 18.315 -9.408 48.698 1.00 25.44 668 ALA B N 1
ATOM 10592 C CA . ALA B 1 683 ? 19.644 -8.762 48.803 1.00 24.62 668 ALA B CA 1
ATOM 10593 C C . ALA B 1 683 ? 20.130 -8.642 47.366 1.00 24.47 668 ALA B C 1
ATOM 10594 O O . ALA B 1 683 ? 19.556 -9.288 46.539 1.00 23.67 668 ALA B O 1
ATOM 10596 N N . TRP B 1 684 ? 21.095 -7.790 47.079 1.00 23.57 669 TRP B N 1
ATOM 10597 C CA . TRP B 1 684 ? 21.517 -7.607 45.732 1.00 23.65 669 TRP B CA 1
ATOM 10598 C C . TRP B 1 684 ? 22.988 -7.648 45.614 1.00 25.60 669 TRP B C 1
ATOM 10599 O O . TRP B 1 684 ? 23.634 -6.990 46.353 1.00 26.16 669 TRP B O 1
ATOM 10610 N N . LYS B 1 685 ? 23.530 -8.438 44.706 1.00 29.63 670 LYS B N 1
ATOM 10611 C CA . LYS B 1 685 ? 24.944 -8.429 44.512 1.00 32.68 670 LYS B CA 1
ATOM 10612 C C . LYS B 1 685 ? 25.074 -7.970 43.115 1.00 33.47 670 LYS B C 1
ATOM 10613 O O . LYS B 1 685 ? 24.147 -8.021 42.379 1.00 33.03 670 LYS B O 1
ATOM 10619 N N . ALA B 1 686 ? 26.243 -7.519 42.742 1.00 36.32 671 ALA B N 1
ATOM 10620 C CA . ALA B 1 686 ? 26.472 -7.071 41.404 1.00 36.19 671 ALA B CA 1
ATOM 10621 C C . ALA B 1 686 ? 26.684 -8.351 40.706 1.00 37.99 671 ALA B C 1
ATOM 10622 O O . ALA B 1 686 ? 27.170 -9.288 41.270 1.00 34.46 671 ALA B O 1
ATOM 10624 N N . ALA B 1 687 ? 26.340 -8.411 39.437 1.00 40.54 672 ALA B N 1
ATOM 10625 C CA . ALA B 1 687 ? 26.524 -9.634 38.675 1.00 40.45 672 ALA B CA 1
ATOM 10626 C C . ALA B 1 687 ? 27.835 -9.718 37.958 1.00 44.30 672 ALA B C 1
ATOM 10627 O O . ALA B 1 687 ? 28.160 -10.740 37.457 1.00 47.89 672 ALA B O 1
ATOM 10629 N N . ASP B 1 688 ? 28.581 -8.633 37.895 1.00 47.33 673 ASP B N 1
ATOM 10630 C CA . ASP B 1 688 ? 29.870 -8.665 37.245 1.00 48.45 673 ASP B CA 1
ATOM 10631 C C . ASP B 1 688 ? 30.688 -7.564 37.756 1.00 48.99 673 ASP B C 1
ATOM 10632 O O . ASP B 1 688 ? 30.432 -7.112 38.828 1.00 52.69 673 ASP B O 1
ATOM 10637 N N . ASN B 1 689 ? 31.672 -7.145 36.991 1.00 49.77 674 ASN B N 1
ATOM 10638 C CA . ASN B 1 689 ? 32.570 -6.124 37.415 1.00 50.82 674 ASN B CA 1
ATOM 10639 C C . ASN B 1 689 ? 32.200 -4.768 36.935 1.00 46.32 674 ASN B C 1
ATOM 10640 O O . ASN B 1 689 ? 32.596 -3.798 37.509 1.00 41.05 674 ASN B O 1
ATOM 10645 N N . GLU B 1 690 ? 31.436 -4.703 35.870 1.00 48.54 675 GLU B N 1
ATOM 10646 C CA . GLU B 1 690 ? 31.049 -3.442 35.279 1.00 48.42 675 GLU B CA 1
ATOM 10647 C C . GLU B 1 690 ? 30.152 -2.642 36.188 1.00 44.80 675 GLU B C 1
ATOM 10648 O O . GLU B 1 690 ? 30.158 -1.441 36.200 1.00 46.90 675 GLU B O 1
ATOM 10654 N N . GLY B 1 691 ? 29.385 -3.339 36.992 1.00 39.18 676 GLY B N 1
ATOM 10655 C CA . GLY B 1 691 ? 28.511 -2.682 37.920 1.00 33.30 676 GLY B CA 1
ATOM 10656 C C . GLY B 1 691 ? 27.195 -2.170 37.346 1.00 31.24 676 GLY B C 1
ATOM 10657 O O . GLY B 1 691 ? 26.643 -1.202 37.858 1.00 31.95 676 GLY B O 1
ATOM 10658 N N . GLU B 1 692 ? 26.641 -2.827 36.331 1.00 28.50 677 GLU B N 1
ATOM 10659 C CA . GLU B 1 692 ? 25.395 -2.423 35.698 1.00 28.01 677 GLU B CA 1
ATOM 10660 C C . GLU B 1 692 ? 24.219 -3.348 35.860 1.00 26.96 677 GLU B C 1
ATOM 10661 O O . GLU B 1 692 ? 23.111 -2.908 35.915 1.00 25.74 677 GLU B O 1
ATOM 10667 N N . VAL B 1 693 ? 24.468 -4.637 35.914 1.00 26.38 678 VAL B N 1
ATOM 10668 C CA . VAL B 1 693 ? 23.388 -5.596 36.151 1.00 26.46 678 VAL B CA 1
ATOM 10669 C C . VAL B 1 693 ? 23.587 -6.223 37.522 1.00 25.24 678 VAL B C 1
ATOM 10670 O O . VAL B 1 693 ? 24.720 -6.416 37.969 1.00 25.36 678 VAL B O 1
ATOM 10674 N N . PHE B 1 694 ? 22.513 -6.520 38.218 1.00 26.14 679 PHE B N 1
ATO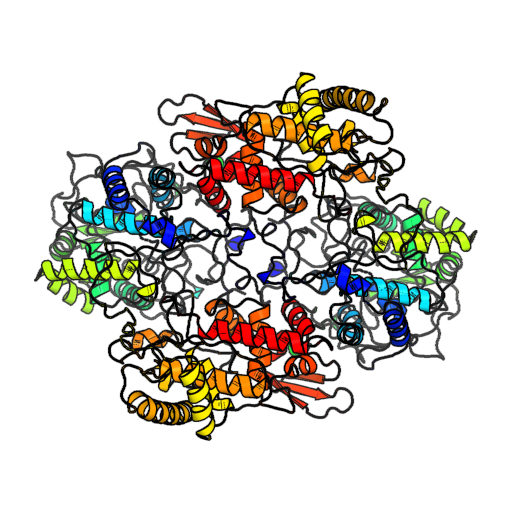M 10675 C CA . PHE B 1 694 ? 22.578 -7.088 39.551 1.00 25.80 679 PHE B CA 1
ATOM 10676 C C . PHE B 1 694 ? 21.644 -8.254 39.750 1.00 25.98 679 PHE B C 1
ATOM 10677 O O . PHE B 1 694 ? 20.748 -8.467 38.981 1.00 25.82 679 PHE B O 1
ATOM 10685 N N . ILE B 1 695 ? 21.868 -9.003 40.815 1.00 27.04 680 ILE B N 1
ATOM 10686 C CA . ILE B 1 695 ? 21.043 -10.158 41.138 1.00 27.34 680 ILE B CA 1
ATOM 10687 C C . ILE B 1 695 ? 20.387 -9.925 42.476 1.00 27.56 680 ILE B C 1
ATOM 10688 O O . ILE B 1 695 ? 21.076 -9.608 43.457 1.00 28.59 680 ILE B O 1
ATOM 10693 N N . GLY B 1 696 ? 19.052 -10.063 42.517 1.00 26.09 681 GLY B N 1
ATOM 10694 C CA . GLY B 1 696 ? 18.336 -10.068 43.778 1.00 28.66 681 GLY B CA 1
ATOM 10695 C C . GLY B 1 696 ? 18.156 -11.503 44.228 1.00 29.60 681 GLY B C 1
ATOM 10696 O O . GLY B 1 696 ? 17.699 -12.342 43.451 1.00 29.44 681 GLY B O 1
ATOM 10697 N N . TYR B 1 697 ? 18.508 -11.782 45.479 1.00 31.79 682 TYR B N 1
ATOM 10698 C CA . TYR B 1 697 ? 18.398 -13.120 46.034 1.00 34.98 682 TYR B CA 1
ATOM 10699 C C . TYR B 1 697 ? 17.830 -13.067 47.430 1.00 35.93 682 TYR B C 1
ATOM 10700 O O . TYR B 1 697 ? 17.828 -12.014 48.071 1.00 30.95 682 TYR B O 1
ATOM 10709 N N . ASP B 1 698 ? 17.334 -14.199 47.901 1.00 39.82 683 ASP B N 1
ATOM 10710 C CA . ASP B 1 698 ? 16.772 -14.303 49.224 1.00 41.54 683 ASP B CA 1
ATOM 10711 C C . ASP B 1 698 ? 17.848 -14.370 50.302 1.00 43.50 683 ASP B C 1
ATOM 10712 O O . ASP B 1 698 ? 18.783 -15.137 50.189 1.00 38.67 683 ASP B O 1
ATOM 10717 N N . ARG B 1 699 ? 17.729 -13.546 51.311 1.00 47.09 684 ARG B N 1
ATOM 10718 C CA . ARG B 1 699 ? 18.698 -13.533 52.366 1.00 53.35 684 ARG B CA 1
ATOM 10719 C C . ARG B 1 699 ? 18.849 -14.862 53.077 1.00 53.15 684 ARG B C 1
ATOM 10720 O O . ARG B 1 699 ? 19.924 -15.363 53.269 1.00 52.52 684 ARG B O 1
ATOM 10728 N N . LYS B 1 700 ? 17.745 -15.404 53.495 1.00 55.05 685 LYS B N 1
ATOM 10729 C CA . LYS B 1 700 ? 17.725 -16.659 54.230 1.00 62.57 685 LYS B CA 1
ATOM 10730 C C . LYS B 1 700 ? 18.276 -17.800 53.391 1.00 58.51 685 LYS B C 1
ATOM 10731 O O . LYS B 1 700 ? 19.338 -18.383 53.729 1.00 55.28 685 LYS B O 1
ATOM 10737 N N . THR B 1 701 ? 17.537 -18.065 52.311 1.00 53.58 686 THR B N 1
ATOM 10738 C CA . THR B 1 701 ? 17.698 -19.101 51.303 1.00 47.36 686 THR B CA 1
ATOM 10739 C C . THR B 1 701 ? 18.776 -18.927 50.310 1.00 44.25 686 THR B C 1
ATOM 10740 O O . THR B 1 701 ? 19.380 -19.875 49.935 1.00 45.44 686 THR B O 1
ATOM 10744 N N . HIS B 1 702 ? 18.987 -17.723 49.851 1.00 44.21 687 HIS B N 1
ATOM 10745 C CA . HIS B 1 702 ? 20.004 -17.474 48.838 1.00 44.38 687 HIS B CA 1
ATOM 10746 C C . HIS B 1 702 ? 19.607 -17.840 47.449 1.00 42.25 687 HIS B C 1
ATOM 10747 O O . HIS B 1 702 ? 20.403 -17.850 46.565 1.00 38.98 687 HIS B O 1
ATOM 10754 N N . ASP B 1 703 ? 18.337 -18.124 47.269 1.00 41.30 688 ASP B N 1
ATOM 10755 C CA . ASP B 1 703 ? 17.818 -18.465 45.991 1.00 40.11 688 ASP B CA 1
ATOM 10756 C C . ASP B 1 703 ? 17.830 -17.226 45.175 1.00 37.07 688 ASP B C 1
ATOM 10757 O O . ASP B 1 703 ? 17.719 -16.155 45.698 1.00 34.92 688 ASP B O 1
ATOM 10762 N N . LYS B 1 704 ? 17.941 -17.389 43.874 1.00 34.74 689 LYS B N 1
ATOM 10763 C CA . LYS B 1 704 ? 17.962 -16.290 42.948 1.00 33.31 689 LYS B CA 1
ATOM 10764 C C . LYS B 1 704 ? 16.530 -15.878 42.679 1.00 30.89 689 LYS B C 1
ATOM 10765 O O . LYS B 1 704 ? 15.696 -16.699 42.409 1.00 29.38 689 LYS B O 1
ATOM 10771 N N . LYS B 1 705 ? 16.255 -14.592 42.760 1.00 30.54 690 LYS B N 1
ATOM 10772 C CA . LYS B 1 705 ? 14.920 -14.071 42.557 1.00 30.22 690 LYS B CA 1
ATOM 10773 C C . LYS B 1 705 ? 14.712 -13.241 41.340 1.00 28.77 690 LYS B C 1
ATOM 10774 O O . LYS B 1 705 ? 13.811 -13.466 40.599 1.00 27.80 690 LYS B O 1
ATOM 10780 N N . TRP B 1 706 ? 15.567 -12.254 41.175 1.00 28.97 691 TRP B N 1
ATOM 10781 C CA . TRP B 1 706 ? 15.496 -11.284 40.099 1.00 28.92 691 TRP B CA 1
ATOM 10782 C C . TRP B 1 706 ? 16.814 -10.812 39.544 1.00 28.87 691 TRP B C 1
ATOM 10783 O O . TRP B 1 706 ? 17.851 -11.157 40.003 1.00 28.32 691 TRP B O 1
ATOM 10794 N N . THR B 1 707 ? 16.719 -10.008 38.502 1.00 30.45 692 THR B N 1
ATOM 10795 C CA . THR B 1 707 ? 17.839 -9.351 37.857 1.00 32.05 692 THR B CA 1
ATOM 10796 C C . THR B 1 707 ? 17.449 -7.891 37.707 1.00 32.43 692 THR B C 1
ATOM 10797 O O . THR B 1 707 ? 16.316 -7.581 37.497 1.00 32.00 692 THR B O 1
ATOM 10801 N N . ALA B 1 708 ? 18.401 -6.994 37.838 1.00 32.83 693 ALA B N 1
ATOM 10802 C CA . ALA B 1 708 ? 18.117 -5.583 37.726 1.00 30.73 693 ALA B CA 1
ATOM 10803 C C . ALA B 1 708 ? 19.278 -4.810 37.230 1.00 29.04 693 ALA B C 1
ATOM 10804 O O . ALA B 1 708 ? 20.369 -5.284 37.212 1.00 28.00 693 ALA B O 1
ATOM 10806 N N . THR B 1 709 ? 19.007 -3.577 36.851 1.00 26.97 694 THR B N 1
ATOM 10807 C CA . THR B 1 709 ? 20.024 -2.661 36.388 1.00 25.78 694 THR B CA 1
ATOM 10808 C C . THR B 1 709 ? 20.098 -1.576 37.385 1.00 23.57 694 THR B C 1
ATOM 10809 O O . THR B 1 709 ? 19.503 -1.668 38.360 1.00 23.18 694 THR B O 1
ATOM 10813 N N . ARG B 1 710 ? 20.859 -0.547 37.104 1.00 22.81 695 ARG B N 1
ATOM 10814 C CA . ARG B 1 710 ? 21.087 0.588 37.949 1.00 21.17 695 ARG B CA 1
ATOM 10815 C C . ARG B 1 710 ? 19.933 1.534 37.939 1.00 20.13 695 ARG B C 1
ATOM 10816 O O . ARG B 1 710 ? 19.741 2.284 38.824 1.00 19.41 695 ARG B O 1
ATOM 10824 N N . ALA B 1 711 ? 19.161 1.463 36.887 1.00 20.46 696 ALA B N 1
ATOM 10825 C CA . ALA B 1 711 ? 17.982 2.246 36.714 1.00 19.63 696 ALA B CA 1
ATOM 10826 C C . ALA B 1 711 ? 16.921 1.712 37.665 1.00 19.07 696 ALA B C 1
ATOM 10827 O O . ALA B 1 711 ? 16.036 2.401 38.021 1.00 18.85 696 ALA B O 1
ATOM 10829 N N . ASP B 1 712 ? 17.057 0.484 38.110 1.00 18.14 697 ASP B N 1
ATOM 10830 C CA . ASP B 1 712 ? 16.172 -0.065 39.127 1.00 18.25 697 ASP B CA 1
ATOM 10831 C C . ASP B 1 712 ? 16.672 0.248 40.544 1.00 17.54 697 ASP B C 1
ATOM 10832 O O . ASP B 1 712 ? 15.976 0.885 41.317 1.00 18.13 697 ASP B O 1
ATOM 10837 N N . LEU B 1 713 ? 17.882 -0.187 40.861 1.00 17.03 698 LEU B N 1
ATOM 10838 C CA . LEU B 1 713 ? 18.355 -0.144 42.220 1.00 17.69 698 LEU B CA 1
ATOM 10839 C C . LEU B 1 713 ? 18.466 1.278 42.783 1.00 17.85 698 LEU B C 1
ATOM 10840 O O . LEU B 1 713 ? 18.442 1.458 44.006 1.00 18.65 698 LEU B O 1
ATOM 10845 N N . ILE B 1 714 ? 18.609 2.281 41.926 1.00 16.93 699 ILE B N 1
ATOM 10846 C CA . ILE B 1 714 ? 18.737 3.639 42.438 1.00 17.07 699 ILE B CA 1
ATOM 10847 C C . ILE B 1 714 ? 17.496 4.031 43.242 1.00 17.02 699 ILE B C 1
ATOM 10848 O O . ILE B 1 714 ? 17.590 4.821 44.191 1.00 17.39 699 ILE B O 1
ATOM 10853 N N . PHE B 1 715 ? 16.369 3.473 42.895 1.00 17.14 700 PHE B N 1
ATOM 10854 C CA . PHE B 1 715 ? 15.140 3.755 43.561 1.00 17.22 700 PHE B CA 1
ATOM 10855 C C . PHE B 1 715 ? 15.038 3.216 44.990 1.00 17.30 700 PHE B C 1
ATOM 10856 O O . PHE B 1 715 ? 14.230 3.635 45.739 1.00 17.07 700 PHE B O 1
ATOM 10864 N N . GLY B 1 716 ? 15.885 2.289 45.356 1.00 17.38 701 GLY B N 1
ATOM 10865 C CA . GLY B 1 716 ? 15.923 1.754 46.675 1.00 17.80 701 GLY B CA 1
ATOM 10866 C C . GLY B 1 716 ? 17.163 2.206 47.383 1.00 18.97 701 GLY B C 1
ATOM 10867 O O . GLY B 1 716 ? 17.293 1.977 48.522 1.00 19.87 701 GLY B O 1
ATOM 10868 N N . ALA B 1 717 ? 18.061 2.846 46.667 1.00 19.65 702 ALA B N 1
ATOM 10869 C CA . ALA B 1 717 ? 19.330 3.354 47.160 1.00 20.72 702 ALA B CA 1
ATOM 10870 C C . ALA B 1 717 ? 19.361 4.844 47.457 1.00 20.93 702 ALA B C 1
ATOM 10871 O O . ALA B 1 717 ? 19.783 5.233 48.467 1.00 22.86 702 ALA B O 1
ATOM 10873 N N . HIS B 1 718 ? 18.904 5.668 46.546 1.00 19.67 703 HIS B N 1
ATOM 10874 C CA . HIS B 1 718 ? 18.807 7.107 46.738 1.00 18.34 703 HIS B CA 1
ATOM 10875 C C . HIS B 1 718 ? 17.703 7.443 47.733 1.00 18.19 703 HIS B C 1
ATOM 10876 O O . HIS B 1 718 ? 16.529 7.130 47.507 1.00 18.46 703 HIS B O 1
ATOM 10883 N N . ALA B 1 719 ? 18.071 8.112 48.817 1.00 18.31 704 ALA B N 1
ATOM 10884 C CA . ALA B 1 719 ? 17.151 8.394 49.915 1.00 18.80 704 ALA B CA 1
ATOM 10885 C C . ALA B 1 719 ? 15.874 9.119 49.476 1.00 19.87 704 ALA B C 1
ATOM 10886 O O . ALA B 1 719 ? 14.796 8.855 49.993 1.00 20.40 704 ALA B O 1
ATOM 10888 N N . GLU B 1 720 ? 15.982 10.059 48.557 1.00 20.91 705 GLU B N 1
ATOM 10889 C CA . GLU B 1 720 ? 14.841 10.831 48.104 1.00 20.76 705 GLU B CA 1
ATOM 10890 C C . GLU B 1 720 ? 13.941 10.088 47.160 1.00 20.93 705 GLU B C 1
ATOM 10891 O O . GLU B 1 720 ? 12.755 10.226 47.203 1.00 21.83 705 GLU B O 1
ATOM 10897 N N . LEU B 1 721 ? 14.512 9.303 46.286 1.00 19.56 706 LEU B N 1
ATOM 10898 C CA . LEU B 1 721 ? 13.684 8.456 45.441 1.00 19.48 706 LEU B CA 1
ATOM 10899 C C . LEU B 1 721 ? 13.036 7.340 46.255 1.00 18.31 706 LEU B C 1
ATOM 10900 O O . LEU B 1 721 ? 11.876 6.988 46.027 1.00 16.85 706 LEU B O 1
ATOM 10905 N N . ARG B 1 722 ? 13.765 6.780 47.203 1.00 18.77 707 ARG B N 1
ATOM 10906 C CA . ARG B 1 722 ? 13.220 5.702 48.023 1.00 19.05 707 ARG B CA 1
ATOM 10907 C C . ARG B 1 722 ? 11.981 6.164 48.783 1.00 18.90 707 ARG B C 1
ATOM 10908 O O . ARG B 1 722 ? 11.024 5.395 48.925 1.00 18.93 707 ARG B O 1
ATOM 10916 N N . ALA B 1 723 ? 11.969 7.410 49.252 1.00 18.36 708 ALA B N 1
ATOM 10917 C CA . ALA B 1 723 ? 10.767 7.938 49.903 1.00 17.83 708 ALA B CA 1
ATOM 10918 C C . ALA B 1 723 ? 9.572 7.938 48.967 1.00 17.46 708 ALA B C 1
ATOM 10919 O O . ALA B 1 723 ? 8.439 7.721 49.413 1.00 16.34 708 ALA B O 1
ATOM 10921 N N . LEU B 1 724 ? 9.813 8.177 47.677 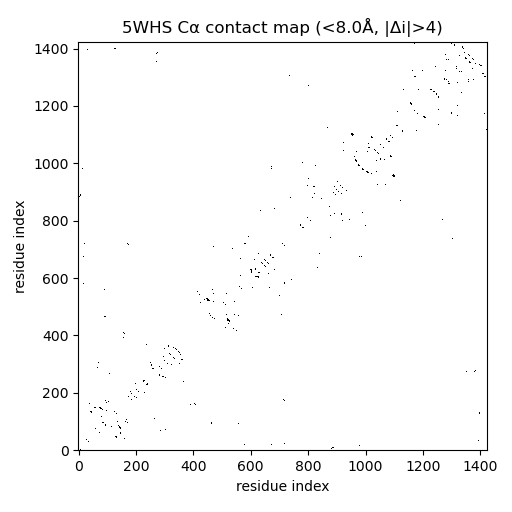1.00 17.38 709 LEU B N 1
ATOM 10922 C CA . LEU B 1 724 ? 8.726 8.110 46.705 1.00 16.39 709 LEU B CA 1
ATOM 10923 C C . LEU B 1 724 ? 8.236 6.673 46.534 1.00 15.67 709 LEU B C 1
ATOM 10924 O O . LEU B 1 724 ? 7.039 6.400 46.646 1.00 15.80 709 LEU B O 1
ATOM 10929 N N . ALA B 1 725 ? 9.163 5.753 46.284 1.00 15.66 710 ALA B N 1
ATOM 10930 C CA . ALA B 1 725 ? 8.824 4.332 46.178 1.00 16.63 710 ALA B CA 1
ATOM 10931 C C . ALA B 1 725 ? 8.069 3.821 47.407 1.00 17.11 710 ALA B C 1
ATOM 10932 O O . ALA B 1 725 ? 7.196 2.957 47.281 1.00 17.73 710 ALA B O 1
ATOM 10934 N N . GLU B 1 726 ? 8.390 4.342 48.599 1.00 18.36 711 GLU B N 1
ATOM 10935 C CA . GLU B 1 726 ?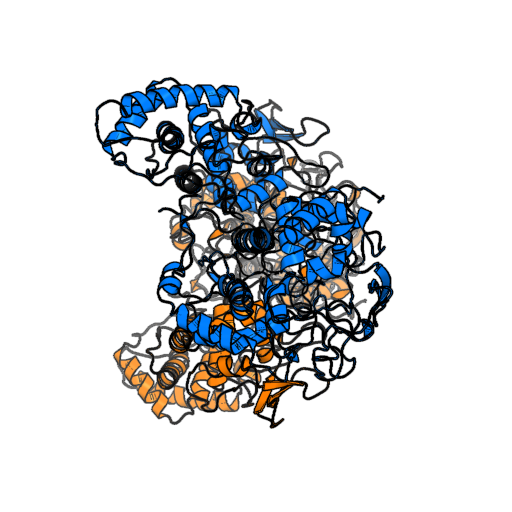 7.713 3.870 49.806 1.00 18.48 711 GLU B CA 1
ATOM 10936 C C . GLU B 1 726 ? 6.229 4.212 49.771 1.00 19.22 711 GLU B C 1
ATOM 10937 O O . GLU B 1 726 ? 5.408 3.483 50.312 1.00 20.61 711 GLU B O 1
ATOM 10943 N N . VAL B 1 727 ? 5.868 5.314 49.132 1.00 19.02 712 VAL B N 1
ATOM 10944 C CA . VAL B 1 727 ? 4.453 5.688 49.051 1.00 19.89 712 VAL B CA 1
ATOM 10945 C C . VAL B 1 727 ? 3.685 4.636 48.246 1.00 20.57 712 VAL B C 1
ATOM 10946 O O . VAL B 1 727 ? 2.614 4.190 48.652 1.00 22.01 712 VAL B O 1
ATOM 10950 N N . TYR B 1 728 ? 4.264 4.212 47.128 1.00 20.82 713 TYR B N 1
ATOM 10951 C CA . TYR B 1 728 ? 3.615 3.262 46.238 1.00 21.31 713 TYR B CA 1
ATOM 10952 C C . TYR B 1 728 ? 3.701 1.805 46.702 1.00 21.94 713 TYR B C 1
ATOM 10953 O O . TYR B 1 728 ? 2.905 0.983 46.252 1.00 23.27 713 TYR B O 1
ATOM 10962 N N . ALA B 1 729 ? 4.633 1.477 47.588 1.00 22.43 714 ALA B N 1
ATOM 10963 C CA . ALA B 1 729 ? 4.788 0.122 48.112 1.00 22.86 714 ALA B CA 1
ATOM 10964 C C . ALA B 1 729 ? 3.981 -0.133 49.377 1.00 25.24 714 ALA B C 1
ATOM 10965 O O . ALA B 1 729 ? 4.006 -1.252 49.897 1.00 26.36 714 ALA B O 1
ATOM 10967 N N . ALA B 1 730 ? 3.296 0.861 49.906 1.00 25.14 715 ALA B N 1
ATOM 10968 C CA . ALA B 1 730 ? 2.502 0.626 51.103 1.00 27.56 715 ALA B CA 1
ATOM 10969 C C . ALA B 1 730 ? 1.256 -0.171 50.773 1.00 30.93 715 ALA B C 1
ATOM 10970 O O . ALA B 1 730 ? 0.795 -0.203 49.610 1.00 36.17 715 ALA B O 1
ATOM 10972 N N . VAL B 1 731 ? 0.780 -0.860 51.807 1.00 32.58 716 VAL B N 1
ATOM 10973 C CA . VAL B 1 731 ? -0.341 -1.762 51.717 1.00 34.97 716 VAL B CA 1
ATOM 10974 C C . VAL B 1 731 ? -1.522 -1.001 51.187 1.00 37.51 716 VAL B C 1
ATOM 10975 O O . VAL B 1 731 ? -2.363 -1.544 50.516 1.00 38.82 716 VAL B O 1
ATOM 10979 N N . ASP B 1 732 ? -1.539 0.278 51.475 1.00 39.89 717 ASP B N 1
ATOM 10980 C CA . ASP B 1 732 ? -2.563 1.157 51.024 1.00 43.34 717 ASP B CA 1
ATOM 10981 C C . ASP B 1 732 ? -2.271 1.917 49.726 1.00 37.02 717 ASP B C 1
ATOM 10982 O O . ASP B 1 732 ? -3.067 2.727 49.339 1.00 36.36 717 ASP B O 1
ATOM 10987 N N . GLY B 1 733 ? -1.148 1.696 49.074 1.00 30.80 718 GLY B N 1
ATOM 10988 C CA . GLY B 1 733 ? -0.793 2.485 47.918 1.00 29.53 718 GLY B CA 1
ATOM 10989 C C . GLY B 1 733 ? -0.968 2.046 46.510 1.00 28.65 718 GLY B C 1
ATOM 10990 O O . GLY B 1 733 ? -0.643 2.740 45.636 1.00 30.67 718 GLY B O 1
ATOM 10991 N N . GLU B 1 734 ? -1.494 0.882 46.292 1.00 29.04 719 GLU B N 1
ATOM 10992 C CA . GLU B 1 734 ? -1.637 0.430 44.960 1.00 31.50 719 GLU B CA 1
ATOM 10993 C C . GLU B 1 734 ? -2.658 1.144 44.179 1.00 32.47 719 GLU B C 1
ATOM 10994 O O . GLU B 1 734 ? -2.415 1.467 43.064 1.00 32.89 719 GLU B O 1
ATOM 11000 N N . GLU B 1 735 ? -3.824 1.382 44.772 1.00 33.42 720 GLU B N 1
ATOM 11001 C CA . GLU B 1 735 ? -4.895 2.087 44.081 1.00 36.19 720 GLU B CA 1
ATOM 11002 C C . GLU B 1 735 ? -4.381 3.452 43.651 1.00 32.67 720 GLU B C 1
ATOM 11003 O O . GLU B 1 735 ? -4.603 3.891 42.522 1.00 31.82 720 GLU B O 1
ATOM 11009 N N . LYS B 1 736 ? -3.687 4.114 44.569 1.00 30.72 721 LYS B N 1
ATOM 11010 C CA . LYS B 1 736 ? -3.108 5.424 44.318 1.00 30.49 721 LYS B CA 1
ATOM 11011 C C . LYS B 1 736 ? -2.059 5.334 43.225 1.00 29.19 721 LYS B C 1
ATOM 11012 O O . LYS B 1 736 ? -2.101 6.098 42.247 1.00 31.64 721 LYS B O 1
ATOM 11018 N N . PHE B 1 737 ? -1.110 4.409 43.367 1.00 27.45 722 PHE B N 1
ATOM 11019 C CA . PHE B 1 737 ? -0.073 4.267 42.362 1.00 25.77 722 PHE B CA 1
ATOM 11020 C C . PHE B 1 737 ? -0.640 4.104 40.974 1.00 26.83 722 PHE B C 1
ATOM 11021 O O . PHE B 1 737 ? -0.149 4.709 40.019 1.00 27.96 722 PHE B O 1
ATOM 11029 N N . LYS B 1 738 ? -1.656 3.279 40.837 1.00 28.18 723 LYS B N 1
ATOM 11030 C CA . LYS B 1 738 ? -2.255 3.043 39.556 1.00 27.44 723 LYS B CA 1
ATOM 11031 C C . LYS B 1 738 ? -2.844 4.313 38.982 1.00 26.34 723 LYS B C 1
ATOM 11032 O O . LYS B 1 738 ? -2.671 4.584 37.835 1.00 25.64 723 LYS B O 1
ATOM 11038 N N . ARG B 1 739 ? -3.435 5.126 39.804 1.00 25.32 724 ARG B N 1
ATOM 11039 C CA . ARG B 1 739 ? -3.927 6.355 39.328 1.00 26.35 724 ARG B CA 1
ATOM 11040 C C . ARG B 1 739 ? -2.774 7.226 38.914 1.00 24.16 724 ARG B C 1
ATOM 11041 O O . ARG B 1 739 ? -2.792 7.761 37.887 1.00 23.30 724 ARG B O 1
ATOM 11049 N N . ASP B 1 740 ? -1.775 7.388 39.735 1.00 22.70 725 ASP B N 1
ATOM 11050 C CA . ASP B 1 740 ? -0.648 8.232 39.373 1.00 22.23 725 ASP B CA 1
ATOM 11051 C C . ASP B 1 740 ? 0.015 7.758 38.092 1.00 23.03 725 ASP B C 1
ATOM 11052 O O . ASP B 1 740 ? 0.532 8.578 37.322 1.00 22.51 725 ASP B O 1
ATOM 11057 N N . PHE B 1 741 ? 0.073 6.471 37.815 1.00 21.72 726 PHE B N 1
ATOM 11058 C CA . PHE B 1 741 ? 0.717 6.016 36.610 1.00 19.54 726 PHE B CA 1
ATOM 11059 C C . PHE B 1 741 ? -0.088 6.338 35.367 1.00 20.54 726 PHE B C 1
ATOM 11060 O O . PHE B 1 741 ? 0.519 6.673 34.380 1.00 21.59 726 PHE B O 1
ATOM 11068 N N . VAL B 1 742 ? -1.420 6.251 35.407 1.00 19.74 727 VAL B N 1
ATOM 11069 C CA . VAL B 1 742 ? -2.224 6.565 34.268 1.00 19.52 727 VAL B CA 1
ATOM 11070 C C . VAL B 1 742 ? -2.235 8.058 34.093 1.00 18.83 727 VAL B C 1
ATOM 11071 O O . VAL B 1 742 ? -2.239 8.519 33.008 1.00 17.77 727 VAL B O 1
ATOM 11075 N N . ALA B 1 743 ? -2.143 8.827 35.164 1.00 18.76 728 ALA B N 1
ATOM 11076 C CA . ALA B 1 743 ? -2.002 10.262 34.957 1.00 17.82 728 ALA B CA 1
ATOM 11077 C C . ALA B 1 743 ? -0.669 10.551 34.269 1.00 18.38 728 ALA B C 1
ATOM 11078 O O . ALA B 1 743 ? -0.615 11.246 33.241 1.00 17.84 728 ALA B O 1
ATOM 11080 N N . ALA B 1 744 ? 0.413 9.984 34.811 1.00 17.37 729 ALA B N 1
ATOM 11081 C CA . ALA B 1 744 ? 1.743 10.225 34.274 1.00 16.73 729 ALA B CA 1
ATOM 11082 C C . ALA B 1 744 ? 1.871 9.702 32.845 1.00 16.82 729 ALA B C 1
ATOM 11083 O O . ALA B 1 744 ? 2.560 10.302 32.018 1.00 15.20 729 ALA B O 1
ATOM 11085 N N . TRP B 1 745 ? 1.208 8.584 32.558 1.00 16.61 730 TRP B N 1
ATOM 11086 C CA . TRP B 1 745 ? 1.184 8.052 31.197 1.00 16.24 730 TRP B CA 1
ATOM 11087 C C . TRP B 1 745 ? 0.479 9.012 30.238 1.00 16.80 730 TRP B C 1
ATOM 11088 O O . TRP B 1 745 ? 1.011 9.358 29.184 1.00 16.06 730 TRP B O 1
ATOM 11099 N N . HIS B 1 746 ? -0.691 9.496 30.580 1.00 17.88 731 HIS B N 1
ATOM 11100 C CA . HIS B 1 746 ? -1.405 10.397 29.719 1.00 18.41 731 HIS B CA 1
ATOM 11101 C C . HIS B 1 746 ? -0.663 11.687 29.551 1.00 18.36 731 HIS B C 1
ATOM 11102 O O . HIS B 1 746 ? -0.720 12.318 28.546 1.00 17.04 731 HIS B O 1
ATOM 11109 N N . LYS B 1 747 ? 0.060 12.081 30.572 1.00 19.47 732 LYS B N 1
ATOM 11110 C CA . LYS B 1 747 ? 0.864 13.291 30.454 1.00 18.97 732 LYS B CA 1
ATOM 11111 C C . LYS B 1 747 ? 1.926 13.140 29.377 1.00 19.33 732 LYS B C 1
ATOM 11112 O O . LYS B 1 747 ? 2.045 13.991 28.500 1.00 18.57 732 LYS B O 1
ATOM 11118 N N . VAL B 1 748 ? 2.675 12.073 29.413 1.00 19.52 733 VAL B N 1
ATOM 11119 C CA . VAL B 1 748 ? 3.689 11.798 28.453 1.00 19.06 733 VAL B CA 1
ATOM 11120 C C . VAL B 1 748 ? 3.128 11.627 27.067 1.00 20.92 733 VAL B C 1
ATOM 11121 O O . VAL B 1 748 ? 3.787 11.901 26.115 1.00 21.53 733 VAL B O 1
ATOM 11125 N N . MET B 1 749 ? 1.907 11.158 26.954 1.00 21.43 734 MET B N 1
ATOM 11126 C CA . MET B 1 749 ? 1.301 10.980 25.638 1.00 21.25 734 MET B CA 1
ATOM 11127 C C . MET B 1 749 ? 0.935 12.310 24.978 1.00 21.22 734 MET B C 1
ATOM 11128 O O . MET B 1 749 ? 0.777 12.342 23.756 1.00 21.02 734 MET B O 1
ATOM 11133 N N . ASN B 1 750 ? 0.788 13.390 25.734 1.00 21.00 735 ASN B N 1
ATOM 11134 C CA . ASN B 1 750 ? 0.385 14.659 25.150 1.00 22.69 735 ASN B CA 1
ATOM 11135 C C . ASN B 1 750 ? 1.447 15.744 25.298 1.00 21.71 735 ASN B C 1
ATOM 11136 O O . ASN B 1 750 ? 1.125 16.927 25.325 1.00 20.32 735 ASN B O 1
ATOM 11141 N N . LEU B 1 751 ? 2.715 15.352 25.357 1.00 21.15 736 LEU B N 1
ATOM 11142 C CA . LEU B 1 751 ? 3.782 16.304 25.655 1.00 20.87 736 LEU B CA 1
ATOM 11143 C C . LEU B 1 751 ? 3.983 17.303 24.532 1.00 21.58 736 LEU B C 1
ATOM 11144 O O . LEU B 1 751 ? 4.556 18.378 24.772 1.00 19.23 736 LEU B O 1
ATOM 11149 N N . ASP B 1 752 ? 3.551 16.976 23.316 1.00 22.16 737 ASP B N 1
ATOM 11150 C CA . ASP B 1 752 ? 3.783 17.883 22.189 1.00 22.88 737 ASP B CA 1
ATOM 11151 C C . ASP B 1 752 ? 2.484 18.445 21.618 1.00 22.93 737 ASP B C 1
ATOM 11152 O O . ASP B 1 752 ? 2.503 19.081 20.588 1.00 20.66 737 ASP B O 1
ATOM 11157 N N . ARG B 1 753 ? 1.388 18.247 22.298 1.00 25.38 738 ARG B N 1
ATOM 11158 C CA . ARG B 1 753 ? 0.163 18.708 21.781 1.00 27.85 738 ARG B CA 1
ATOM 11159 C C . ARG B 1 753 ? -0.013 20.145 22.138 1.00 26.82 738 ARG B C 1
ATOM 11160 O O . ARG B 1 753 ? -0.681 20.499 23.049 1.00 28.30 738 ARG B O 1
ATOM 11168 N N . PHE B 1 754 ? 0.648 20.987 21.389 1.00 27.24 739 PHE B N 1
ATOM 11169 C CA . PHE B 1 754 ? 0.567 22.397 21.597 1.00 29.44 739 PHE B CA 1
ATOM 11170 C C . PHE B 1 754 ? -0.676 22.874 20.838 1.00 34.38 739 PHE B C 1
ATOM 11171 O O . PHE B 1 754 ? -1.247 23.859 21.164 1.00 35.62 739 PHE B O 1
ATOM 11179 N N . ASP B 1 755 ? -1.087 22.122 19.843 1.00 40.52 740 ASP B N 1
ATOM 11180 C CA . ASP B 1 755 ? -2.256 22.412 19.083 1.00 43.70 740 ASP B CA 1
ATOM 11181 C C . ASP B 1 755 ? -3.474 22.388 19.946 1.00 47.98 740 ASP B C 1
ATOM 11182 O O . ASP B 1 755 ? -4.552 22.709 19.494 1.00 50.52 740 ASP B O 1
ATOM 11187 N N . LEU B 1 756 ? -3.315 22.029 21.197 1.00 52.47 741 LEU B N 1
ATOM 11188 C CA . LEU B 1 756 ? -4.457 21.985 22.071 1.00 51.94 741 LEU B CA 1
ATOM 11189 C C . LEU B 1 756 ? -4.897 23.334 22.526 1.00 52.83 741 LEU B C 1
ATOM 11190 O O . LEU B 1 756 ? -4.049 24.260 22.616 1.00 53.31 741 LEU B O 1
#

Sequence (1424 aa):
RKSNVGGGGTRNHDWWPAQLRLNILRQHTPVSNPLDKDFDYAAAFKSLDYEGLKKDLTKLMTDSQDWWPADFGHYGGLFIRMAHSAGTYRVTDGRGGGGEGQQRFAPLNSWPDNVSLDKARRLLWPIKQKYGNKISWSDLLLLTGNVALESMGFKTFGFAGGRPDTWEADESVYWGAETTWLGNEDRYSDIHNRDLQSPLASSHMGLIYVNPEGPDGIPDPVASAKDIRVTFGRMAMNDEETVALIAGGHSFGKTHGAGPTHHVGKEPEAAPIEHQGLGWANSFGQGKGPDTITSGLEVTWTPTPTKWGMGYLEYLYKFDWEPTKSPAGANQWVAKNAEPTIPDAYDPNKKKLPTMLTTDIALRMDPAYDKICRDYLANPDKFADAFARAWFKLLHRDMGPRTRWIGPEVPSEILPWEDYIPPVDYQIIDDNDIAALKKEILATGVAPKKLIFVAWSSASSFRGSDKRGGANGARIRLAPQNEWKVNDPSTLREVLAALESVQQKFNDSSSGKKVSLADLIVLGGVAALEQASGLVVPFTPGRNDATQEHTDVHSFTHLEPHADGFRSYGKGTKRVRTEQFLIDRASLLTLSAPELTALIGGLRVLEANYDGSSYGVLTKTPGKLTNDYFVNLLDTNTAWKAADNEGEVFIGYDRKTHDKKWTATRADLIFGAHAELRALAEVYAAVDGEEKFKRDFVAAWHKVMNLDRFDLRKSNVGGGGTRNHDWWPAQLRLNILRQHTPVSNPLDKDFDYAAAFKSLDYEGLKKDLTKLMTDSQDWWPADFGHYGGLFIRMAHSAGTYRVTDGRGGGGEGQQRFAPLNSWPDNVSLDKARRLLWPIKQKYGNKISWSDLLLLTGNVALESMGFKTFGFAGGRPDTWEADESVYWGAETTWLGNEDRYSDIHNRDLQSPLASSHMGLIYVNPEGPDGIPDPVASAKDIRVTFGRMAMNDEETVALIAGGHSFGKTHGAGPTHHVGKEPEAAPIEHQGLGWANSFGQGKGPDTITSGLEVTWTPTPTKWGMGYLEYLYKFDWEPTKSPAGANQWVAKNAEPTIPDAYDPNKKKLPTMLTTDIALRMDPAYDKICRDYLANPDKFADAFARAWFKLLHRDMGPRTRWIGPEVPSEILPWEDYIPPVDYQIIDDNDIAALKKEILATGVAPKKLIFVAWSSASSFRGSDKRGGANGARIRLAPQNEWKVNDPSTLREVLAALESVQQKFNDSSSGKKVSLADLIVLGGVAALEQASGLVVPFTPGRNDATQEHTDVHSFTHLEPHADGFRSYGKGTKRVRTEQFLIDRASLLTLSAPELTALIGGLRVLEANYDGSSYGVLTKTPGKLTNDYFVNLLDTNTAWKAADNEGEVFIGYDRKTHDKKWTATRADLIFGAHAELRALAEVYAAVDGEEKFKRDFVAAWHKVMNLDRFDL

InterPro domains:
  IPR000763 Catalase-peroxidase haem [MF_01961] (4-742)
  IPR000763 Catalase-peroxidase haem [PR00460] (18-40)
  IPR000763 Catalase-peroxidase haem [PR00460] (44-57)
  IPR000763 Catalase-peroxidase haem [PR00460] (59-84)
  IPR000763 Catalase-peroxidase haem [PR00460] (279-302)
  IPR000763 Catalase-peroxidase haem [PR00460] (492-518)
  IPR000763 Catalase-peroxidase haem [PTHR30555] (2-743)
  IPR000763 Catalase-peroxidase haem [TIGR00198] (2-742)
  IPR002016 Haem peroxidase [PF00141] (78-407)
  IPR002016 Haem peroxidase [PF00141] (474-715)
  IPR002016 Haem peroxidase [PR00458] (82-96)
  IPR002016 Haem peroxidase [PR00458] (142-159)
  IPR002016 Haem peroxidase [PR00458] (160-172)
  IPR002016 Haem peroxidase [PR00458] (647-662)
  IPR002016 Haem peroxidase [PS50873] (124-443)
  IPR010255 Haem peroxidase superfamily [SSF48113] (15-442)
  IPR010255 Haem peroxidase superfamily [SSF48113] (442-741)
  IPR019793 Peroxidases heam-ligand binding site [PS00435] (271-281)
  IPR019794 Peroxidase, active site [PS00436] (82-93)